Protein 2CDU (pdb70)

Organism: Fructilactobacillus sanfranciscensis (NCBI:txid1625)

Radius of gyration: 30.96 Å; Cα contacts (8 Å, |Δi|>4): 2229; chains: 2; bounding box: 63×63×96 Å

Foldseek 3Di:
DEEEEEAAEQQSVLLLVLQLVQPVPYQYEYEEQAPWHHFQLCLLCLLLVNDDVSDSVVRGPAGPVRSVVSRYHYHYNKHFDAADLVQQKTWIARNVPRDIDIDHGQFYEYAVAWDDDDDPQAPCPPPQEAERGDDVSSVCCSVPVVVWQEEEEEAQAPVSLSNLLSVLVVNRQYEYEYQAQFRNPQNDDPVVRVVSVVVSVVSNYHYHYNWHFRHWDDDDQWIWTATPVGDTRIINHYYYDHDIAAPAVNCVVPWDDDPRQAFEDFQLQATNSRRYGYWANSHWWQALLVRHTDGQHDSVRSSQRSSSCSVPVPHSDDGHLTAFSWDWDQGPLKIKIKTFHDPSRCVVVVHDKDKDKDKDWQFDPPDPDTKIKIKMWIAHLPPQFTGMMMIMISPPPSCVRVVSGVSSSVRHGLVCQLDPDDDDDRVGGDPQGPSNVRSVRSVVVSVVVD/DEEEEEAAEQQRVLLLVLQLVPPVVYAYEYEEQAPWHHFQLVLLCLLLVNDVVSDRVVRGPDGPVRSVVSPYHYHYNKHWDAADLVQQKTWIANNVVRDIDIDHGQFYEYAVAWDADDDPAADCPPPQEAERGDDVSSVSSSVCVVVWQEEEEEAQAPVSLSNLLSSLVVNRQYEYEYQAQFRNPQNDDPVVRVVSVVVSVVSNYHYHYNFHFRYWDDDDQWIWTATPVGDTHITNHYYYDHDIAAPAPNCVVPWDADPRQAFEDFQLQATVRRRYGYWAQSHWWQAQLVRDTHRQHDSVRSNQSSSSCSVPNPHSDDGHLTAFSWDWDAGPLKIKTKTFHDPSNCVVVVHDKDKDWDKDWQFDPPDPDTKIKIKMWIAHLPVQFTGMMMIMISPPPSCVRVVVGVSSSVRHGLVCQLDPDDDDDRVGGDPRGVSNVRSVRSVVVSVD

Structure (mmCIF, N/CA/C/O backbone):
data_2CDU
#
_entry.id   2CDU
#
_cell.length_a   59.636
_cell.length_b   92.644
_cell.length_c   163.465
_cell.angle_alpha   90.00
_cell.angle_beta   90.00
_cell.angle_gamma   90.00
#
_symmetry.space_group_name_H-M   'P 21 21 21'
#
loop_
_entity.id
_entity.type
_entity.pdbx_description
1 polymer 'NADPH OXIDASE'
2 non-polymer 'FLAVIN-ADENINE DINUCLEOTIDE'
3 non-polymer "ADENOSINE-5'-DIPHOSPHATE"
4 water water
#
loop_
_atom_site.group_PDB
_atom_site.id
_atom_site.type_symbol
_atom_site.label_atom_id
_atom_site.label_alt_id
_atom_site.label_comp_id
_atom_site.label_asym_id
_atom_site.label_entity_id
_atom_site.label_seq_id
_atom_site.pdbx_PDB_ins_code
_atom_site.Cartn_x
_atom_site.Cartn_y
_atom_site.Cartn_z
_atom_site.occupancy
_atom_site.B_iso_or_equiv
_atom_site.auth_seq_id
_atom_site.auth_comp_id
_atom_site.auth_asym_id
_atom_site.auth_atom_id
_atom_site.pdbx_PDB_model_num
ATOM 1 N N . MET A 1 1 ? -13.985 21.209 -5.001 1.00 34.46 1 MET A N 1
ATOM 2 C CA . MET A 1 1 ? -12.874 21.187 -5.964 1.00 34.05 1 MET A CA 1
ATOM 3 C C . MET A 1 1 ? -12.506 19.723 -6.192 1.00 31.66 1 MET A C 1
ATOM 4 O O . MET A 1 1 ? -12.727 18.899 -5.320 1.00 31.04 1 MET A O 1
ATOM 9 N N . LYS A 1 2 ? -11.982 19.407 -7.374 1.00 29.35 2 LYS A N 1
ATOM 10 C CA . LYS A 1 2 ? -11.744 18.022 -7.755 1.00 27.92 2 LYS A CA 1
ATOM 11 C C . LYS A 1 2 ? -10.384 17.540 -7.287 1.00 25.06 2 LYS A C 1
ATOM 12 O O . LYS A 1 2 ? -9.366 18.037 -7.733 1.00 23.66 2 LYS A O 1
ATOM 18 N N . VAL A 1 3 ? -10.399 16.550 -6.420 1.00 24.02 3 VAL A N 1
ATOM 19 C CA . VAL A 1 3 ? -9.181 15.971 -5.873 1.00 22.91 3 VAL A CA 1
ATOM 20 C C . VAL A 1 3 ? -9.016 14.558 -6.360 1.00 21.55 3 VAL A C 1
ATOM 21 O O . VAL A 1 3 ? -9.910 13.731 -6.182 1.00 22.55 3 VAL A O 1
ATOM 25 N N . ILE A 1 4 ? -7.877 14.263 -6.990 1.00 21.52 4 ILE A N 1
ATOM 26 C CA . ILE A 1 4 ? -7.582 12.902 -7.408 1.00 20.63 4 ILE A CA 1
ATOM 27 C C . ILE A 1 4 ? -6.401 12.316 -6.654 1.00 20.23 4 ILE A C 1
ATOM 28 O O . ILE A 1 4 ? -5.328 12.887 -6.662 1.00 21.09 4 ILE A O 1
ATOM 33 N N . VAL A 1 5 ? -6.633 11.175 -6.019 1.00 19.37 5 VAL A N 1
ATOM 34 C CA . VAL A 1 5 ? -5.603 10.452 -5.285 1.00 19.20 5 VAL A CA 1
ATOM 35 C C . VAL A 1 5 ? -5.188 9.286 -6.152 1.00 19.48 5 VAL A C 1
ATOM 36 O O . VAL A 1 5 ? -6.035 8.494 -6.588 1.00 19.28 5 VAL A O 1
ATOM 40 N N . VAL A 1 6 ? -3.880 9.150 -6.384 1.00 18.67 6 VAL A N 1
ATOM 41 C CA . VAL A 1 6 ? -3.344 8.077 -7.206 1.00 18.56 6 VAL A CA 1
ATOM 42 C C . VAL A 1 6 ? -2.588 7.119 -6.286 1.00 18.28 6 VAL A C 1
ATOM 43 O O . VAL A 1 6 ? -1.556 7.468 -5.760 1.00 18.24 6 VAL A O 1
ATOM 47 N N . GLY A 1 7 ? -3.174 5.979 -6.010 1.00 18.29 7 GLY A N 1
ATOM 48 C CA . GLY A 1 7 ? -2.589 4.981 -5.125 1.00 19.20 7 GLY A CA 1
ATOM 49 C C . GLY A 1 7 ? -3.136 5.055 -3.719 1.00 20.04 7 GLY A C 1
ATOM 50 O O . GLY A 1 7 ? -3.209 6.127 -3.091 1.00 21.23 7 GLY A O 1
ATOM 51 N N . CYS A 1 8 ? -3.514 3.900 -3.188 1.00 20.94 8 CYS A N 1
ATOM 52 C CA . CYS A 1 8 ? -4.278 3.881 -1.939 1.00 22.04 8 CYS A CA 1
ATOM 53 C C . CYS A 1 8 ? -3.930 2.756 -0.975 1.00 23.10 8 CYS A C 1
ATOM 54 O O . CYS A 1 8 ? -4.747 1.904 -0.652 1.00 23.65 8 CYS A O 1
ATOM 57 N N . THR A 1 9 ? -2.704 2.817 -0.471 1.00 23.65 9 THR A N 1
ATOM 58 C CA . THR A 1 9 ? -2.296 2.046 0.697 1.00 23.95 9 THR A CA 1
ATOM 59 C C . THR A 1 9 ? -2.078 3.034 1.838 1.00 23.32 9 THR A C 1
ATOM 60 O O . THR A 1 9 ? -3.020 3.758 2.169 1.00 24.13 9 THR A O 1
ATOM 64 N N . HIS A 1 10 ? -0.916 3.110 2.478 1.00 21.73 10 HIS A N 1
ATOM 65 C CA . HIS A 1 10 ? -0.782 3.950 3.691 1.00 22.70 10 HIS A CA 1
ATOM 66 C C . HIS A 1 10 ? -1.038 5.452 3.449 1.00 21.64 10 HIS A C 1
ATOM 67 O O . HIS A 1 10 ? -1.861 6.122 4.143 1.00 22.07 10 HIS A O 1
ATOM 80 N N . ALA A 1 11 ? -0.267 6.016 2.508 1.00 20.33 11 ALA A N 1
ATOM 81 C CA . ALA A 1 11 ? -0.269 7.437 2.304 1.00 19.96 11 ALA A CA 1
ATOM 82 C C . ALA A 1 11 ? -1.575 7.892 1.684 1.00 19.63 11 ALA A C 1
ATOM 83 O O . ALA A 1 11 ? -2.164 8.824 2.159 1.00 19.36 11 ALA A O 1
ATOM 85 N N . GLY A 1 12 ? -2.046 7.174 0.683 1.00 19.77 12 GLY A N 1
ATOM 86 C CA . GLY A 1 12 ? -3.281 7.500 0.008 1.00 19.55 12 GLY A CA 1
ATOM 87 C C . GLY A 1 12 ? -4.494 7.344 0.908 1.00 19.40 12 GLY A C 1
ATOM 88 O O . GLY A 1 12 ? -5.383 8.189 0.864 1.00 17.71 12 GLY A O 1
ATOM 89 N N . THR A 1 13 ? -4.514 6.310 1.745 1.00 19.70 13 THR A N 1
ATOM 90 C CA . THR A 1 13 ? -5.639 6.160 2.678 1.00 20.67 13 THR A CA 1
ATOM 91 C C . THR A 1 13 ? -5.673 7.332 3.660 1.00 20.97 13 THR A C 1
ATOM 92 O O . THR A 1 13 ? -6.747 7.945 3.889 1.00 21.21 13 THR A O 1
ATOM 96 N N . PHE A 1 14 ? -4.532 7.696 4.226 1.00 19.49 14 PHE A N 1
ATOM 97 C CA . PHE A 1 14 ? -4.531 8.791 5.170 1.00 21.01 14 PHE A CA 1
ATOM 98 C C . PHE A 1 14 ? -4.906 10.101 4.486 1.00 20.98 14 PHE A C 1
ATOM 99 O O . PHE A 1 14 ? -5.653 10.916 5.030 1.00 21.79 14 PHE A O 1
ATOM 107 N N . ALA A 1 15 ? -4.427 10.286 3.273 1.00 21.89 15 ALA A N 1
ATOM 108 C CA . ALA A 1 15 ? -4.711 11.502 2.518 1.00 22.00 15 ALA A CA 1
ATOM 109 C C . ALA A 1 15 ? -6.183 11.648 2.232 1.00 22.41 15 ALA A C 1
ATOM 110 O O . ALA A 1 15 ? -6.734 12.748 2.393 1.00 20.99 15 ALA A O 1
ATOM 112 N N . VAL A 1 16 ? -6.830 10.548 1.846 1.00 21.80 16 VAL A N 1
ATOM 113 C CA . VAL A 1 16 ? -8.249 10.566 1.541 1.00 22.44 16 VAL A CA 1
ATOM 114 C C . VAL A 1 16 ? -9.065 10.918 2.780 1.00 22.66 16 VAL A C 1
ATOM 115 O O . VAL A 1 16 ? -9.907 11.795 2.713 1.00 21.66 16 VAL A O 1
ATOM 119 N N . LYS A 1 17 ? -8.794 10.249 3.894 1.00 22.92 17 LYS A N 1
ATOM 120 C CA . LYS A 1 17 ? -9.553 10.447 5.124 1.00 23.35 17 LYS A CA 1
ATOM 121 C C . LYS A 1 17 ? -9.343 11.850 5.697 1.00 23.98 17 LYS A C 1
ATOM 122 O O . LYS A 1 17 ? -10.312 12.527 6.105 1.00 23.04 17 LYS A O 1
ATOM 128 N N . GLN A 1 18 ? -8.097 12.304 5.745 1.00 23.52 18 GLN A N 1
ATOM 129 C CA . GLN A 1 18 ? -7.809 13.626 6.284 1.00 24.34 18 GLN A CA 1
ATOM 130 C C . GLN A 1 18 ? -8.359 14.735 5.392 1.00 24.38 18 GLN A C 1
ATOM 131 O O . GLN A 1 18 ? -8.814 15.775 5.892 1.00 24.33 18 GLN A O 1
ATOM 137 N N . THR A 1 19 ? -8.315 14.502 4.081 1.00 24.87 19 THR A N 1
ATOM 138 C CA . THR A 1 19 ? -8.773 15.477 3.115 1.00 24.96 19 THR A CA 1
ATOM 139 C C . THR A 1 19 ? -10.259 15.696 3.326 1.00 25.95 19 THR A C 1
ATOM 140 O O . THR A 1 19 ? -10.722 16.829 3.464 1.00 27.02 19 THR A O 1
ATOM 144 N N . ILE A 1 20 ? -11.001 14.602 3.342 1.00 26.76 20 ILE A N 1
ATOM 145 C CA . ILE A 1 20 ? -12.453 14.649 3.522 1.00 27.92 20 ILE A CA 1
ATOM 146 C C . ILE A 1 20 ? -12.862 15.222 4.890 1.00 28.33 20 ILE A C 1
ATOM 147 O O . ILE A 1 20 ? -13.831 15.977 4.965 1.00 28.33 20 ILE A O 1
ATOM 152 N N . ALA A 1 21 ? -12.125 14.902 5.952 1.00 28.26 21 ALA A N 1
ATOM 153 C CA . ALA A 1 21 ? -12.449 15.441 7.297 1.00 28.48 21 ALA A CA 1
ATOM 154 C C . ALA A 1 21 ? -12.269 16.953 7.365 1.00 28.94 21 ALA A C 1
ATOM 155 O O . ALA A 1 21 ? -13.027 17.646 8.058 1.00 28.09 21 ALA A O 1
ATOM 157 N N . ASP A 1 22 ? -11.270 17.475 6.658 1.00 28.52 22 ASP A N 1
ATOM 158 C CA . ASP A 1 22 ? -10.947 18.891 6.754 1.00 29.97 22 ASP A CA 1
ATOM 159 C C . ASP A 1 22 ? -11.541 19.739 5.616 1.00 30.32 22 ASP A C 1
ATOM 160 O O . ASP A 1 22 ? -11.474 20.959 5.679 1.00 29.52 22 ASP A O 1
ATOM 165 N N . HIS A 1 23 ? -12.064 19.094 4.567 1.00 29.47 23 HIS A N 1
ATOM 166 C CA . HIS A 1 23 ? -12.447 19.809 3.341 1.00 30.20 23 HIS A CA 1
ATOM 167 C C . HIS A 1 23 ? -13.721 19.233 2.805 1.00 30.92 23 HIS A C 1
ATOM 168 O O . HIS A 1 23 ? -13.697 18.436 1.873 1.00 30.79 23 HIS A O 1
ATOM 175 N N . PRO A 1 24 ? -14.849 19.663 3.383 1.00 31.70 24 PRO A N 1
ATOM 176 C CA . PRO A 1 24 ? -16.169 19.159 2.969 1.00 32.13 24 PRO A CA 1
ATOM 177 C C . PRO A 1 24 ? -16.465 19.457 1.507 1.00 32.02 24 PRO A C 1
ATOM 178 O O . PRO A 1 24 ? -17.311 18.785 0.921 1.00 33.08 24 PRO A O 1
ATOM 182 N N . ASP A 1 25 ? -15.784 20.441 0.932 1.00 31.82 25 ASP A N 1
ATOM 183 C CA . ASP A 1 25 ? -15.973 20.793 -0.483 1.00 32.30 25 ASP A CA 1
ATOM 184 C C . ASP A 1 25 ? -15.036 20.063 -1.448 1.00 31.63 25 ASP A C 1
ATOM 185 O O . ASP A 1 25 ? -15.016 20.348 -2.641 1.00 31.39 25 ASP A O 1
ATOM 190 N N . ALA A 1 26 ? -14.260 19.123 -0.929 1.00 30.61 26 ALA A N 1
ATOM 191 C CA . ALA A 1 26 ? -13.406 18.301 -1.762 1.00 29.38 26 ALA A CA 1
ATOM 192 C C . ALA A 1 26 ? -14.210 17.140 -2.321 1.00 28.83 26 ALA A C 1
ATOM 193 O O . ALA A 1 26 ? -14.973 16.469 -1.630 1.00 28.62 26 ALA A O 1
ATOM 195 N N . ASP A 1 27 ? -14.012 16.912 -3.598 1.00 28.50 27 ASP A N 1
ATOM 196 C CA . ASP A 1 27 ? -14.680 15.854 -4.294 1.00 28.84 27 ASP A CA 1
ATOM 197 C C . ASP A 1 27 ? -13.627 14.846 -4.734 1.00 27.29 27 ASP A C 1
ATOM 198 O O . ASP A 1 27 ? -12.889 15.075 -5.679 1.00 26.88 27 ASP A O 1
ATOM 203 N N . VAL A 1 28 ? -13.555 13.748 -4.006 1.00 26.94 28 VAL A N 1
ATOM 204 C CA . VAL A 1 28 ? -12.371 12.899 -4.044 1.00 26.22 28 VAL A CA 1
ATOM 205 C C . VAL A 1 28 ? -12.625 11.666 -4.878 1.00 24.80 28 VAL A C 1
ATOM 206 O O . VAL A 1 28 ? -13.608 10.945 -4.653 1.00 23.93 28 VAL A O 1
ATOM 210 N N . THR A 1 29 ? -11.736 11.419 -5.846 1.00 24.26 29 THR A N 1
ATOM 211 C CA . THR A 1 29 ? -11.688 10.160 -6.570 1.00 24.01 29 THR A CA 1
ATOM 212 C C . THR A 1 29 ? -10.351 9.494 -6.240 1.00 23.63 29 THR A C 1
ATOM 213 O O . THR A 1 29 ? -9.330 10.172 -6.185 1.00 22.82 29 THR A O 1
ATOM 217 N N . ALA A 1 30 ? -10.379 8.200 -5.972 1.00 23.36 30 ALA A N 1
ATOM 218 C CA . ALA A 1 30 ? -9.188 7.428 -5.658 1.00 23.62 30 ALA A CA 1
ATOM 219 C C . ALA A 1 30 ? -9.000 6.341 -6.724 1.00 23.51 30 ALA A C 1
ATOM 220 O O . ALA A 1 30 ? -9.872 5.505 -6.959 1.00 23.56 30 ALA A O 1
ATOM 222 N N . TYR A 1 31 ? -7.871 6.386 -7.410 1.00 22.22 31 TYR A N 1
ATOM 223 C CA . TYR A 1 31 ? -7.524 5.346 -8.368 1.00 22.18 31 TYR A CA 1
ATOM 224 C C . TYR A 1 31 ? -6.443 4.445 -7.778 1.00 22.43 31 TYR A C 1
ATOM 225 O O . TYR A 1 31 ? -5.412 4.924 -7.278 1.00 22.57 31 TYR A O 1
ATOM 234 N N . GLU A 1 32 ? -6.710 3.151 -7.838 1.00 22.70 32 GLU A N 1
ATOM 235 C CA . GLU A 1 32 ? -5.769 2.124 -7.394 1.00 22.32 32 GLU A CA 1
ATOM 236 C C . GLU A 1 32 ? -5.684 1.026 -8.444 1.00 22.26 32 GLU A C 1
ATOM 237 O O . GLU A 1 32 ? -6.707 0.454 -8.864 1.00 22.43 32 GLU A O 1
ATOM 243 N N . MET A 1 33 ? -4.465 0.696 -8.849 1.00 22.22 33 MET A N 1
ATOM 244 C CA . MET A 1 33 ? -4.258 -0.293 -9.911 1.00 22.77 33 MET A CA 1
ATOM 245 C C . MET A 1 33 ? -4.508 -1.707 -9.457 1.00 22.69 33 MET A C 1
ATOM 246 O O . MET A 1 33 ? -4.959 -2.544 -10.226 1.00 23.02 33 MET A O 1
ATOM 251 N N . ASN A 1 34 ? -4.282 -1.969 -8.183 1.00 22.53 34 ASN A N 1
ATOM 252 C CA . ASN A 1 34 ? -4.533 -3.260 -7.616 1.00 23.18 34 ASN A CA 1
ATOM 253 C C . ASN A 1 34 ? -6.021 -3.495 -7.375 1.00 22.49 34 ASN A C 1
ATOM 254 O O . ASN A 1 34 ? -6.872 -2.595 -7.529 1.00 21.42 34 ASN A O 1
ATOM 259 N N . ASP A 1 35 ? -6.321 -4.702 -6.962 1.00 21.55 35 ASP A N 1
ATOM 260 C CA . ASP A 1 35 ? -7.668 -5.093 -6.641 1.00 22.73 35 ASP A CA 1
ATOM 261 C C . ASP A 1 35 ? -8.006 -4.982 -5.162 1.00 22.95 35 ASP A C 1
ATOM 262 O O . ASP A 1 35 ? -9.007 -5.519 -4.714 1.00 22.42 35 ASP A O 1
ATOM 267 N N . ASN A 1 36 ? -7.169 -4.268 -4.400 1.00 21.86 36 ASN A N 1
ATOM 268 C CA . ASN A 1 36 ? -7.423 -4.033 -2.990 1.00 21.15 36 ASN A CA 1
ATOM 269 C C . ASN A 1 36 ? -6.746 -2.746 -2.577 1.00 20.84 36 ASN A C 1
ATOM 270 O O . ASN A 1 36 ? -5.807 -2.286 -3.262 1.00 20.11 36 ASN A O 1
ATOM 275 N N . ILE A 1 37 ? -7.246 -2.135 -1.504 1.00 20.50 37 ILE A N 1
ATOM 276 C CA . ILE A 1 37 ? -6.650 -0.914 -0.909 1.00 20.44 37 ILE A CA 1
ATOM 277 C C . ILE A 1 37 ? -6.383 -1.119 0.586 1.00 19.31 37 ILE A C 1
ATOM 278 O O . ILE A 1 37 ? -6.893 -2.043 1.215 1.00 19.23 37 ILE A O 1
ATOM 283 N N . SER A 1 38 ? -5.559 -0.256 1.151 1.00 18.64 38 SER A N 1
ATOM 284 C CA . SER A 1 38 ? -5.371 -0.122 2.588 1.00 18.89 38 SER A CA 1
ATOM 285 C C . SER A 1 38 ? -4.919 -1.357 3.344 1.00 18.97 38 SER A C 1
ATOM 286 O O . SER A 1 38 ? -5.365 -1.619 4.442 1.00 19.54 38 SER A O 1
ATOM 289 N N . PHE A 1 39 ? -3.989 -2.095 2.754 1.00 18.92 39 PHE A N 1
ATOM 290 C CA . PHE A 1 39 ? -3.422 -3.277 3.376 1.00 20.18 39 PHE A CA 1
ATOM 291 C C . PHE A 1 39 ? -2.156 -2.886 4.127 1.00 20.98 39 PHE A C 1
ATOM 292 O O . PHE A 1 39 ? -1.381 -2.105 3.620 1.00 21.78 39 PHE A O 1
ATOM 300 N N . LEU A 1 40 ? -1.906 -3.514 5.272 1.00 20.09 40 LEU A N 1
ATOM 301 C CA . LEU A 1 40 ? -0.716 -3.254 6.061 1.00 20.13 40 LEU A CA 1
ATOM 302 C C . LEU A 1 40 ? 0.427 -4.224 5.660 1.00 19.59 40 LEU A C 1
ATOM 303 O O . LEU A 1 40 ? 0.554 -5.280 6.214 1.00 20.04 40 LEU A O 1
ATOM 308 N N . SER A 1 41 ? 1.250 -3.843 4.693 1.00 19.87 41 SER A N 1
ATOM 309 C CA . SER A 1 41 ? 2.376 -4.699 4.256 1.00 20.38 41 SER A CA 1
ATOM 310 C C . SER A 1 41 ? 3.327 -5.001 5.399 1.00 20.21 41 SER A C 1
ATOM 311 O O . SER A 1 41 ? 4.089 -5.967 5.376 1.00 20.05 41 SER A O 1
ATOM 322 N N . GLY A 1 43 ? 2.795 -6.075 8.204 1.00 16.74 43 GLY A N 1
ATOM 323 C CA . GLY A 1 43 ? 2.278 -7.278 8.887 1.00 19.13 43 GLY A CA 1
ATOM 324 C C . GLY A 1 43 ? 2.538 -8.557 8.138 1.00 19.24 43 GLY A C 1
ATOM 325 O O . GLY A 1 43 ? 2.203 -9.606 8.652 1.00 20.10 43 GLY A O 1
ATOM 326 N N . ILE A 1 44 ? 3.161 -8.494 6.951 1.00 19.52 44 ILE A N 1
ATOM 327 C CA . ILE A 1 44 ? 3.294 -9.692 6.096 1.00 19.46 44 ILE A CA 1
ATOM 328 C C . ILE A 1 44 ? 4.166 -10.783 6.773 1.00 19.40 44 ILE A C 1
ATOM 329 O O . ILE A 1 44 ? 3.800 -11.932 6.756 1.00 19.29 44 ILE A O 1
ATOM 334 N N . ALA A 1 45 ? 5.295 -10.428 7.387 1.00 18.85 45 ALA A N 1
ATOM 335 C CA . ALA A 1 45 ? 6.177 -11.430 7.997 1.00 18.59 45 ALA A CA 1
ATOM 336 C C . ALA A 1 45 ? 5.457 -12.148 9.146 1.00 19.25 45 ALA A C 1
ATOM 337 O O . ALA A 1 45 ? 5.596 -13.360 9.317 1.00 18.20 45 ALA A O 1
ATOM 339 N N . LEU A 1 46 ? 4.595 -11.428 9.871 1.00 18.62 46 LEU A N 1
ATOM 340 C CA . LEU A 1 46 ? 3.858 -12.034 10.956 1.00 19.58 46 LEU A CA 1
ATOM 341 C C . LEU A 1 46 ? 2.731 -12.937 10.421 1.00 19.52 46 LEU A C 1
ATOM 342 O O . LEU A 1 46 ? 2.408 -13.957 11.024 1.00 20.26 46 LEU A O 1
ATOM 347 N N . TYR A 1 47 ? 2.119 -12.529 9.327 1.00 19.43 47 TYR A N 1
ATOM 348 C CA . TYR A 1 47 ? 1.109 -13.344 8.659 1.00 19.08 47 TYR A CA 1
ATOM 349 C C . TYR A 1 47 ? 1.779 -14.616 8.156 1.00 19.27 47 TYR A C 1
ATOM 350 O O . TYR A 1 47 ? 1.345 -15.729 8.464 1.00 18.83 47 TYR A O 1
ATOM 359 N N . LEU A 1 48 ? 2.838 -14.456 7.384 1.00 19.59 48 LEU A N 1
ATOM 360 C CA . LEU A 1 48 ? 3.517 -15.623 6.820 1.00 20.46 48 LEU A CA 1
ATOM 361 C C . LEU A 1 48 ? 4.115 -16.538 7.901 1.00 21.06 48 LEU A C 1
ATOM 362 O O . LEU A 1 48 ? 4.185 -17.743 7.728 1.00 21.30 48 LEU A O 1
ATOM 367 N N . GLY A 1 49 ? 4.513 -15.965 9.025 1.00 21.81 49 GLY A N 1
ATOM 368 C CA . GLY A 1 49 ? 5.022 -16.712 10.157 1.00 22.67 49 GLY A CA 1
ATOM 369 C C . GLY A 1 49 ? 3.962 -17.326 11.069 1.00 23.06 49 GLY A C 1
ATOM 370 O O . GLY A 1 49 ? 4.305 -17.907 12.092 1.00 22.93 49 GLY A O 1
ATOM 371 N N . LYS A 1 50 ? 2.691 -17.215 10.680 1.00 24.54 50 LYS A N 1
ATOM 372 C CA . LYS A 1 50 ? 1.545 -17.706 11.449 1.00 24.82 50 LYS A CA 1
ATOM 373 C C . LYS A 1 50 ? 1.522 -17.172 12.878 1.00 25.09 50 LYS A C 1
ATOM 374 O O . LYS A 1 50 ? 1.358 -17.934 13.845 1.00 24.12 50 LYS A O 1
ATOM 380 N N . GLU A 1 51 ? 1.703 -15.853 12.991 1.00 25.28 51 GLU A N 1
ATOM 381 C CA . GLU A 1 51 ? 1.766 -15.138 14.262 1.00 25.88 51 GLU A CA 1
ATOM 382 C C . GLU A 1 51 ? 0.778 -13.984 14.289 1.00 25.20 51 GLU A C 1
ATOM 383 O O . GLU A 1 51 ? 1.026 -12.991 14.980 1.00 25.22 51 GLU A O 1
ATOM 389 N N . ILE A 1 52 ? -0.296 -14.082 13.511 1.00 23.96 52 ILE A N 1
ATOM 390 C CA . ILE A 1 52 ? -1.445 -13.162 13.658 1.00 23.67 52 ILE A CA 1
ATOM 391 C C . ILE A 1 52 ? -2.703 -13.967 13.962 1.00 24.23 52 ILE A C 1
ATOM 392 O O . ILE A 1 52 ? -2.704 -15.185 13.754 1.00 23.30 52 ILE A O 1
ATOM 397 N N . LYS A 1 53 ? -3.735 -13.269 14.467 1.00 23.80 53 LYS A N 1
ATOM 398 C CA . LYS A 1 53 ? -5.010 -13.843 14.885 1.00 24.73 53 LYS A CA 1
ATOM 399 C C . LYS A 1 53 ? -5.652 -14.624 13.765 1.00 23.75 53 LYS A C 1
ATOM 400 O O . LYS A 1 53 ? -5.879 -14.086 12.681 1.00 22.35 53 LYS A O 1
ATOM 406 N N . ASN A 1 54 ? -5.932 -15.899 14.045 1.00 24.37 54 ASN A N 1
ATOM 407 C CA . ASN A 1 54 ? -6.504 -16.831 13.062 1.00 24.58 54 ASN A CA 1
ATOM 408 C C . ASN A 1 54 ? -5.744 -16.927 11.751 1.00 25.19 54 ASN A C 1
ATOM 409 O O . ASN A 1 54 ? -6.293 -17.351 10.739 1.00 25.76 54 ASN A O 1
ATOM 414 N N . ASN A 1 55 ? -4.463 -16.547 11.778 1.00 25.07 55 ASN A N 1
ATOM 415 C CA . ASN A 1 55 ? -3.670 -16.359 10.545 1.00 24.67 55 ASN A CA 1
ATOM 416 C C . ASN A 1 55 ? -4.434 -15.703 9.409 1.00 23.91 55 ASN A C 1
ATOM 417 O O . ASN A 1 55 ? -4.265 -16.070 8.253 1.00 24.72 55 ASN A O 1
ATOM 422 N N . ASP A 1 56 ? -5.248 -14.702 9.743 1.00 24.12 56 ASP A N 1
ATOM 423 C CA . ASP A 1 56 ? -6.215 -14.114 8.822 1.00 24.65 56 ASP A CA 1
ATOM 424 C C . ASP A 1 56 ? -5.733 -12.736 8.374 1.00 24.19 56 ASP A C 1
ATOM 425 O O . ASP A 1 56 ? -5.727 -11.790 9.146 1.00 24.01 56 ASP A O 1
ATOM 430 N N . PRO A 1 57 ? -5.342 -12.613 7.126 1.00 24.07 57 PRO A N 1
ATOM 431 C CA . PRO A 1 57 ? -4.705 -11.371 6.689 1.00 23.93 57 PRO A CA 1
ATOM 432 C C . PRO A 1 57 ? -5.756 -10.248 6.482 1.00 24.21 57 PRO A C 1
ATOM 433 O O . PRO A 1 57 ? -5.362 -9.101 6.279 1.00 23.12 57 PRO A O 1
ATOM 437 N N . ARG A 1 58 ? -7.049 -10.576 6.516 1.00 24.03 58 ARG A N 1
ATOM 438 C CA . ARG A 1 58 ? -8.094 -9.534 6.518 1.00 25.09 58 ARG A CA 1
ATOM 439 C C . ARG A 1 58 ? -7.967 -8.598 7.734 1.00 23.95 58 ARG A C 1
ATOM 440 O O . ARG A 1 58 ? -8.428 -7.458 7.694 1.00 23.88 58 ARG A O 1
ATOM 448 N N . GLY A 1 59 ? -7.347 -9.090 8.798 1.00 22.83 59 GLY A N 1
ATOM 449 C CA . GLY A 1 59 ? -7.106 -8.306 10.004 1.00 22.41 59 GLY A CA 1
ATOM 450 C C . GLY A 1 59 ? -5.991 -7.277 9.822 1.00 21.33 59 GLY A C 1
ATOM 451 O O . GLY A 1 59 ? -5.841 -6.433 10.668 1.00 21.01 59 GLY A O 1
ATOM 452 N N . LEU A 1 60 ? -5.244 -7.341 8.717 1.00 20.93 60 LEU A N 1
ATOM 453 C CA . LEU A 1 60 ? -4.208 -6.346 8.395 1.00 21.24 60 LEU A CA 1
ATOM 454 C C . LEU A 1 60 ? -4.724 -5.151 7.587 1.00 22.22 60 LEU A C 1
ATOM 455 O O . LEU A 1 60 ? -3.977 -4.223 7.306 1.00 23.71 60 LEU A O 1
ATOM 460 N N . PHE A 1 61 ? -5.989 -5.144 7.210 1.00 22.35 61 PHE A N 1
ATOM 461 C CA . PHE A 1 61 ? -6.546 -4.018 6.461 1.00 22.58 61 PHE A CA 1
ATOM 462 C C . PHE A 1 61 ? -7.077 -2.962 7.416 1.00 23.30 61 PHE A C 1
ATOM 463 O O . PHE A 1 61 ? -7.805 -3.303 8.324 1.00 24.40 61 PHE A O 1
ATOM 471 N N . TYR A 1 62 ? -6.683 -1.694 7.221 1.00 22.73 62 TYR A N 1
ATOM 472 C CA . TYR A 1 62 ? -7.082 -0.590 8.103 1.00 23.00 62 TYR A CA 1
ATOM 473 C C . TYR A 1 62 ? -8.163 0.279 7.476 1.00 22.98 62 TYR A C 1
ATOM 474 O O . TYR A 1 62 ? -8.635 1.226 8.101 1.00 23.34 62 TYR A O 1
ATOM 483 N N . SER A 1 63 ? -8.539 -0.010 6.244 1.00 23.17 63 SER A N 1
ATOM 484 C CA . SER A 1 63 ? -9.734 0.611 5.662 1.00 23.68 63 SER A CA 1
ATOM 485 C C . SER A 1 63 ? -10.314 -0.344 4.622 1.00 23.87 63 SER A C 1
ATOM 486 O O . SER A 1 63 ? -9.880 -1.518 4.526 1.00 23.15 63 SER A O 1
ATOM 489 N N . SER A 1 64 ? -11.256 0.150 3.828 1.00 24.10 64 SER A N 1
ATOM 490 C CA . SER A 1 64 ? -11.939 -0.658 2.828 1.00 24.71 64 SER A CA 1
ATOM 491 C C . SER A 1 64 ? -12.611 0.240 1.792 1.00 25.15 64 SER A C 1
ATOM 492 O O . SER A 1 64 ? -12.904 1.393 2.096 1.00 25.46 64 SER A O 1
ATOM 495 N N . PRO A 1 65 ? -12.851 -0.249 0.574 1.00 26.59 65 PRO A N 1
ATOM 496 C CA . PRO A 1 65 ? -13.659 0.531 -0.381 1.00 28.29 65 PRO A CA 1
ATOM 497 C C . PRO A 1 65 ? -14.994 1.010 0.239 1.00 29.52 65 PRO A C 1
ATOM 498 O O . PRO A 1 65 ? -15.380 2.138 0.006 1.00 29.97 65 PRO A O 1
ATOM 502 N N . GLU A 1 66 ? -15.646 0.182 1.045 1.00 31.15 66 GLU A N 1
ATOM 503 C CA . GLU A 1 66 ? -16.944 0.552 1.595 1.00 32.54 66 GLU A CA 1
ATOM 504 C C . GLU A 1 66 ? -16.760 1.744 2.535 1.00 31.67 66 GLU A C 1
ATOM 505 O O . GLU A 1 66 ? -17.472 2.751 2.400 1.00 31.98 66 GLU A O 1
ATOM 511 N N . GLU A 1 67 ? -15.775 1.659 3.438 1.00 29.95 67 GLU A N 1
ATOM 512 C CA . GLU A 1 67 ? -15.503 2.741 4.384 1.00 29.57 67 GLU A CA 1
ATOM 513 C C . GLU A 1 67 ? -15.209 4.076 3.685 1.00 28.96 67 GLU A C 1
ATOM 514 O O . GLU A 1 67 ? -15.773 5.119 4.062 1.00 29.29 67 GLU A O 1
ATOM 520 N N . LEU A 1 68 ? -14.350 4.062 2.665 1.00 27.78 68 LEU A N 1
ATOM 521 C CA . LEU A 1 68 ? -13.983 5.302 2.000 1.00 27.37 68 LEU A CA 1
ATOM 522 C C . LEU A 1 68 ? -15.184 5.815 1.180 1.00 27.67 68 LEU A C 1
ATOM 523 O O . LEU A 1 68 ? -15.400 7.029 1.105 1.00 27.47 68 LEU A O 1
ATOM 528 N N . SER A 1 69 ? -15.987 4.900 0.620 1.00 28.59 69 SER A N 1
ATOM 529 C CA . SER A 1 69 ? -17.169 5.309 -0.150 1.00 29.74 69 SER A CA 1
ATOM 530 C C . SER A 1 69 ? -18.194 5.995 0.742 1.00 29.57 69 SER A C 1
ATOM 531 O O . SER A 1 69 ? -18.717 7.021 0.386 1.00 29.69 69 SER A O 1
ATOM 534 N N . ASN A 1 70 ? -18.439 5.432 1.911 1.00 31.18 70 ASN A N 1
ATOM 535 C CA . ASN A 1 70 ? -19.338 6.033 2.896 1.00 31.67 70 ASN A CA 1
ATOM 536 C C . ASN A 1 70 ? -18.902 7.432 3.320 1.00 31.72 70 ASN A C 1
ATOM 537 O O . ASN A 1 70 ? -19.746 8.279 3.649 1.00 31.76 70 ASN A O 1
ATOM 542 N N . LEU A 1 71 ? -17.598 7.710 3.283 1.00 30.85 71 LEU A N 1
ATOM 543 C CA . LEU A 1 71 ? -17.099 9.069 3.518 1.00 31.05 71 LEU A CA 1
ATOM 544 C C . LEU A 1 71 ? -17.325 10.037 2.344 1.00 29.84 71 LEU A C 1
ATOM 545 O O . LEU A 1 71 ? -17.145 11.228 2.484 1.00 30.23 71 LEU A O 1
ATOM 550 N N . GLY A 1 72 ? -17.712 9.519 1.197 1.00 29.39 72 GLY A N 1
ATOM 551 C CA . GLY A 1 72 ? -17.962 10.328 0.028 1.00 28.68 72 GLY A CA 1
ATOM 552 C C . GLY A 1 72 ? -16.932 10.148 -1.070 1.00 28.19 72 GLY A C 1
ATOM 553 O O . GLY A 1 72 ? -17.030 10.824 -2.071 1.00 27.88 72 GLY A O 1
ATOM 554 N N . ALA A 1 73 ? -15.925 9.278 -0.890 1.00 26.77 73 ALA A N 1
ATOM 555 C CA . ALA A 1 73 ? -14.917 9.069 -1.952 1.00 26.37 73 ALA A CA 1
ATOM 556 C C . ALA A 1 73 ? -15.476 8.193 -3.063 1.00 25.66 73 ALA A C 1
ATOM 557 O O . ALA A 1 73 ? -16.185 7.241 -2.815 1.00 26.40 73 ALA A O 1
ATOM 559 N N . ASN A 1 74 ? -15.078 8.504 -4.281 1.00 25.52 74 ASN A N 1
ATOM 560 C CA . ASN A 1 74 ? -15.309 7.655 -5.427 1.00 25.75 74 ASN A CA 1
ATOM 561 C C . ASN A 1 74 ? -14.049 6.775 -5.573 1.00 25.11 74 ASN A C 1
ATOM 562 O O . ASN A 1 74 ? -13.005 7.243 -6.067 1.00 24.46 74 ASN A O 1
ATOM 567 N N . VAL A 1 75 ? -14.174 5.524 -5.136 1.00 24.78 75 VAL A N 1
ATOM 568 C CA . VAL A 1 75 ? -13.077 4.555 -5.122 1.00 25.48 75 VAL A CA 1
ATOM 569 C C . VAL A 1 75 ? -13.103 3.757 -6.403 1.00 25.84 75 VAL A C 1
ATOM 570 O O . VAL A 1 75 ? -14.094 3.083 -6.677 1.00 26.21 75 VAL A O 1
ATOM 574 N N . GLN A 1 76 ? -12.018 3.827 -7.191 1.00 25.61 76 GLN A N 1
ATOM 575 C CA . GLN A 1 76 ? -11.925 3.089 -8.437 1.00 25.54 76 GLN A CA 1
ATOM 576 C C . GLN A 1 76 ? -10.715 2.151 -8.446 1.00 25.11 76 GLN A C 1
ATOM 577 O O . GLN A 1 76 ? -9.618 2.564 -8.809 1.00 25.96 76 GLN A O 1
ATOM 583 N N . MET A 1 77 ? -10.936 0.910 -8.043 1.00 24.97 77 MET A N 1
ATOM 584 C CA . MET A 1 77 ? -9.897 -0.105 -8.015 1.00 25.11 77 MET A CA 1
ATOM 585 C C . MET A 1 77 ? -9.714 -0.684 -9.407 1.00 24.63 77 MET A C 1
ATOM 586 O O . MET A 1 77 ? -10.555 -0.483 -10.302 1.00 24.90 77 MET A O 1
ATOM 591 N N . ARG A 1 78 ? -8.605 -1.394 -9.593 1.00 24.18 78 ARG A N 1
ATOM 592 C CA . ARG A 1 78 ? -8.203 -1.911 -10.885 1.00 24.16 78 ARG A CA 1
ATOM 593 C C . ARG A 1 78 ? -8.201 -0.835 -11.976 1.00 24.14 78 ARG A C 1
ATOM 594 O O . ARG A 1 78 ? -8.593 -1.073 -13.119 1.00 23.52 78 ARG A O 1
ATOM 602 N N . HIS A 1 79 ? -7.709 0.353 -11.618 1.00 23.40 79 HIS A N 1
ATOM 603 C CA . HIS A 1 79 ? -7.555 1.449 -12.532 1.00 23.23 79 HIS A CA 1
ATOM 604 C C . HIS A 1 79 ? -6.164 1.989 -12.340 1.00 23.18 79 HIS A C 1
ATOM 605 O O . HIS A 1 79 ? -5.770 2.278 -11.214 1.00 21.95 79 HIS A O 1
ATOM 612 N N . GLN A 1 80 ? -5.453 2.142 -13.446 1.00 23.26 80 GLN A N 1
ATOM 613 C CA . GLN A 1 80 ? -4.081 2.590 -13.465 1.00 22.92 80 GLN A CA 1
ATOM 614 C C . GLN A 1 80 ? -3.998 3.949 -14.118 1.00 23.07 80 GLN A C 1
ATOM 615 O O . GLN A 1 80 ? -4.392 4.125 -15.273 1.00 22.92 80 GLN A O 1
ATOM 621 N N . VAL A 1 81 ? -3.438 4.918 -13.403 1.00 22.97 81 VAL A N 1
ATOM 622 C CA . VAL A 1 81 ? -3.087 6.205 -13.989 1.00 22.31 81 VAL A CA 1
ATOM 623 C C . VAL A 1 81 ? -1.896 5.978 -14.904 1.00 23.09 81 VAL A C 1
ATOM 624 O O . VAL A 1 81 ? -0.855 5.460 -14.468 1.00 21.25 81 VAL A O 1
ATOM 628 N N . THR A 1 82 ? -2.076 6.302 -16.185 1.00 22.41 82 THR A N 1
ATOM 629 C CA . THR A 1 82 ? -1.043 6.055 -17.198 1.00 23.71 82 THR A CA 1
ATOM 630 C C . THR A 1 82 ? -0.384 7.316 -17.706 1.00 23.05 82 THR A C 1
ATOM 631 O O . THR A 1 82 ? 0.629 7.234 -18.393 1.00 22.57 82 THR A O 1
ATOM 635 N N . ASN A 1 83 ? -0.984 8.475 -17.421 1.00 22.76 83 ASN A N 1
ATOM 636 C CA . ASN A 1 83 ? -0.411 9.754 -17.788 1.00 22.67 83 ASN A CA 1
ATOM 637 C C . ASN A 1 83 ? -0.851 10.871 -16.851 1.00 22.63 83 ASN A C 1
ATOM 638 O O . ASN A 1 83 ? -1.989 10.876 -16.387 1.00 20.37 83 ASN A O 1
ATOM 643 N N . VAL A 1 84 ? 0.068 11.790 -16.573 1.00 22.33 84 VAL A N 1
ATOM 644 C CA . VAL A 1 84 ? -0.202 13.020 -15.844 1.00 23.14 84 VAL A CA 1
ATOM 645 C C . VAL A 1 84 ? 0.393 14.160 -16.682 1.00 24.03 84 VAL A C 1
ATOM 646 O O . VAL A 1 84 ? 1.591 14.184 -16.992 1.00 23.50 84 VAL A O 1
ATOM 650 N N . ASP A 1 85 ? -0.458 15.114 -17.058 1.00 24.35 85 ASP A N 1
ATOM 651 C CA . ASP A 1 85 ? -0.032 16.242 -17.853 1.00 24.78 85 ASP A CA 1
ATOM 652 C C . ASP A 1 85 ? -0.309 17.545 -17.089 1.00 24.88 85 ASP A C 1
ATOM 653 O O . ASP A 1 85 ? -1.431 18.070 -17.135 1.00 23.88 85 ASP A O 1
ATOM 658 N N . PRO A 1 86 ? 0.687 18.032 -16.353 1.00 24.75 86 PRO A N 1
ATOM 659 C CA . PRO A 1 86 ? 0.506 19.270 -15.583 1.00 25.53 86 PRO A CA 1
ATOM 660 C C . PRO A 1 86 ? 0.055 20.458 -16.455 1.00 26.39 86 PRO A C 1
ATOM 661 O O . PRO A 1 86 ? -0.728 21.258 -15.973 1.00 26.92 86 PRO A O 1
ATOM 665 N N . GLU A 1 87 ? 0.502 20.495 -17.711 1.00 27.85 87 GLU A N 1
ATOM 666 C CA . GLU A 1 87 ? 0.192 21.569 -18.657 1.00 29.23 87 GLU A CA 1
ATOM 667 C C . GLU A 1 87 ? -1.293 21.692 -18.991 1.00 28.87 87 GLU A C 1
ATOM 668 O O . GLU A 1 87 ? -1.734 22.768 -19.402 1.00 30.59 87 GLU A O 1
ATOM 674 N N . THR A 1 88 ? -2.060 20.615 -18.867 1.00 27.70 88 THR A N 1
ATOM 675 C CA . THR A 1 88 ? -3.507 20.686 -19.024 1.00 27.61 88 THR A CA 1
ATOM 676 C C . THR A 1 88 ? -4.273 20.373 -17.751 1.00 26.64 88 THR A C 1
ATOM 677 O O . THR A 1 88 ? -5.486 20.361 -17.767 1.00 27.68 88 THR A O 1
ATOM 681 N N . LYS A 1 89 ? -3.569 20.070 -16.659 1.00 25.18 89 LYS A N 1
ATOM 682 C CA . LYS A 1 89 ? -4.189 19.493 -15.459 1.00 23.87 89 LYS A CA 1
ATOM 683 C C . LYS A 1 89 ? -5.169 18.362 -15.783 1.00 23.08 89 LYS A C 1
ATOM 684 O O . LYS A 1 89 ? -6.328 18.380 -15.368 1.00 23.81 89 LYS A O 1
ATOM 690 N N . THR A 1 90 ? -4.683 17.369 -16.527 1.00 22.45 90 THR A N 1
ATOM 691 C CA . THR A 1 90 ? -5.416 16.147 -16.798 1.00 22.92 90 THR A CA 1
ATOM 692 C C . THR A 1 90 ? -4.557 14.924 -16.547 1.00 22.79 90 THR A C 1
ATOM 693 O O . THR A 1 90 ? -3.338 14.999 -16.613 1.00 22.19 90 THR A O 1
ATOM 697 N N . ILE A 1 91 ? -5.215 13.798 -16.355 1.00 22.85 91 ILE A N 1
ATOM 698 C CA . ILE A 1 91 ? -4.557 12.517 -16.271 1.00 23.48 91 ILE A CA 1
ATOM 699 C C . ILE A 1 91 ? -5.256 11.566 -17.227 1.00 24.71 91 ILE A C 1
ATOM 700 O O . ILE A 1 91 ? -6.380 11.841 -17.660 1.00 24.84 91 ILE A O 1
ATOM 705 N N . LYS A 1 92 ? -4.585 10.466 -17.553 1.00 24.98 92 LYS A N 1
ATOM 706 C CA . LYS A 1 92 ? -5.166 9.390 -18.334 1.00 26.13 92 LYS A CA 1
ATOM 707 C C . LYS A 1 92 ? -5.258 8.184 -17.419 1.00 25.24 92 LYS A C 1
ATOM 708 O O . LYS A 1 92 ? -4.324 7.910 -16.653 1.00 23.96 92 LYS A O 1
ATOM 714 N N . VAL A 1 93 ? -6.359 7.450 -17.503 1.00 24.60 93 VAL A N 1
ATOM 715 C CA . VAL A 1 93 ? -6.613 6.348 -16.591 1.00 25.34 93 VAL A CA 1
ATOM 716 C C . VAL A 1 93 ? -7.100 5.147 -17.374 1.00 25.19 93 VAL A C 1
ATOM 717 O O . VAL A 1 93 ? -8.068 5.256 -18.118 1.00 24.27 93 VAL A O 1
ATOM 721 N N . LYS A 1 94 ? -6.401 4.022 -17.246 1.00 25.13 94 LYS A N 1
ATOM 722 C CA . LYS A 1 94 ? -6.840 2.769 -17.860 1.00 25.73 94 LYS A CA 1
ATOM 723 C C . LYS A 1 94 ? -7.605 1.881 -16.907 1.00 25.55 94 LYS A C 1
ATOM 724 O O . LYS A 1 94 ? -7.107 1.572 -15.821 1.00 24.92 94 LYS A O 1
ATOM 730 N N . ASP A 1 95 ? -8.796 1.439 -17.323 1.00 25.50 95 ASP A N 1
ATOM 731 C CA . ASP A 1 95 ? -9.546 0.381 -16.643 1.00 26.75 95 ASP A CA 1
ATOM 732 C C . ASP A 1 95 ? -8.830 -0.933 -16.943 1.00 27.36 95 ASP A C 1
ATOM 733 O O . ASP A 1 95 ? -8.727 -1.330 -18.100 1.00 28.07 95 ASP A O 1
ATOM 738 N N . LEU A 1 96 ? -8.352 -1.619 -15.913 1.00 27.34 96 LEU A N 1
ATOM 739 C CA . LEU A 1 96 ? -7.545 -2.810 -16.143 1.00 27.80 96 LEU A CA 1
ATOM 740 C C . LEU A 1 96 ? -8.402 -4.036 -16.427 1.00 28.99 96 LEU A C 1
ATOM 741 O O . LEU A 1 96 ? -7.890 -5.044 -16.930 1.00 28.73 96 LEU A O 1
ATOM 746 N N . ILE A 1 97 ? -9.683 -3.989 -16.089 1.00 29.75 97 ILE A N 1
ATOM 747 C CA . ILE A 1 97 ? -10.574 -5.118 -16.404 1.00 31.14 97 ILE A CA 1
ATOM 748 C C . ILE A 1 97 ? -11.051 -5.084 -17.858 1.00 32.63 97 ILE A C 1
ATOM 749 O O . ILE A 1 97 ? -11.257 -6.156 -18.464 1.00 33.77 97 ILE A O 1
ATOM 754 N N . THR A 1 98 ? -11.193 -3.892 -18.438 1.00 33.16 98 THR A N 1
ATOM 755 C CA . THR A 1 98 ? -11.753 -3.739 -19.794 1.00 33.66 98 THR A CA 1
ATOM 756 C C . THR A 1 98 ? -10.786 -3.192 -20.824 1.00 34.30 98 THR A C 1
ATOM 757 O O . THR A 1 98 ? -11.122 -3.172 -21.991 1.00 35.24 98 THR A O 1
ATOM 761 N N . ASN A 1 99 ? -9.629 -2.700 -20.385 1.00 34.53 99 ASN A N 1
ATOM 762 C CA . ASN A 1 99 ? -8.651 -1.982 -21.228 1.00 35.03 99 ASN A CA 1
ATOM 763 C C . ASN A 1 99 ? -9.025 -0.572 -21.734 1.00 34.75 99 ASN A C 1
ATOM 764 O O . ASN A 1 99 ? -8.234 0.045 -22.396 1.00 34.51 99 ASN A O 1
ATOM 769 N N . GLU A 1 100 ? -10.177 -0.037 -21.347 1.00 34.94 100 GLU A N 1
ATOM 770 C CA . GLU A 1 100 ? -10.592 1.304 -21.782 1.00 35.73 100 GLU A CA 1
ATOM 771 C C . GLU A 1 100 ? -9.843 2.458 -21.065 1.00 35.63 100 GLU A C 1
ATOM 772 O O . GLU A 1 100 ? -9.553 2.379 -19.879 1.00 34.32 100 GLU A O 1
ATOM 778 N N . GLU A 1 101 ? -9.511 3.509 -21.804 1.00 35.56 101 GLU A N 1
ATOM 779 C CA . GLU A 1 101 ? -8.777 4.639 -21.246 1.00 35.97 101 GLU A CA 1
ATOM 780 C C . GLU A 1 101 ? -9.591 5.911 -21.333 1.00 35.19 101 GLU A C 1
ATOM 781 O O . GLU A 1 101 ? -10.144 6.213 -22.384 1.00 35.28 101 GLU A O 1
ATOM 787 N N . LYS A 1 102 ? -9.654 6.673 -20.252 1.00 33.23 102 LYS A N 1
ATOM 788 C CA . LYS A 1 102 ? -10.303 7.981 -20.307 1.00 33.00 102 LYS A CA 1
ATOM 789 C C . LYS A 1 102 ? -9.456 9.068 -19.662 1.00 31.69 102 LYS A C 1
ATOM 790 O O . LYS A 1 102 ? -8.609 8.804 -18.806 1.00 29.01 102 LYS A O 1
ATOM 796 N N . THR A 1 103 ? -9.662 10.289 -20.132 1.00 30.95 103 THR A N 1
ATOM 797 C CA . THR A 1 103 ? -8.913 11.441 -19.665 1.00 31.33 103 THR A CA 1
ATOM 798 C C . THR A 1 103 ? -9.836 12.204 -18.759 1.00 31.03 103 THR A C 1
ATOM 799 O O . THR A 1 103 ? -11.028 12.262 -19.007 1.00 31.33 103 THR A O 1
ATOM 803 N N . GLU A 1 104 ? -9.300 12.753 -17.679 1.00 30.40 104 GLU A N 1
ATOM 804 C CA . GLU A 1 104 ? -10.071 13.648 -16.862 1.00 29.83 104 GLU A CA 1
ATOM 805 C C . GLU A 1 104 ? -9.224 14.742 -16.226 1.00 28.86 104 GLU A C 1
ATOM 806 O O . GLU A 1 104 ? -7.979 14.683 -16.156 1.00 27.17 104 GLU A O 1
ATOM 812 N N . ALA A 1 105 ? -9.942 15.781 -15.819 1.00 26.67 105 ALA A N 1
ATOM 813 C CA . ALA A 1 105 ? -9.351 16.947 -15.208 1.00 25.47 105 ALA A CA 1
ATOM 814 C C . ALA A 1 105 ? -9.157 16.750 -13.705 1.00 23.81 105 ALA A C 1
ATOM 815 O O . ALA A 1 105 ? -9.854 15.988 -13.065 1.00 23.73 105 ALA A O 1
ATOM 817 N N . TYR A 1 106 ? -8.190 17.453 -13.153 1.00 23.85 106 TYR A N 1
ATOM 818 C CA . TYR A 1 106 ? -8.056 17.563 -11.695 1.00 24.11 106 TYR A CA 1
ATOM 819 C C . TYR A 1 106 ? -7.825 19.016 -11.319 1.00 23.57 106 TYR A C 1
ATOM 820 O O . TYR A 1 106 ? -7.247 19.768 -12.092 1.00 23.36 106 TYR A O 1
ATOM 829 N N . ASP A 1 107 ? -8.277 19.395 -10.121 1.00 23.54 107 ASP A N 1
ATOM 830 C CA . ASP A 1 107 ? -7.857 20.632 -9.472 1.00 23.76 107 ASP A CA 1
ATOM 831 C C . ASP A 1 107 ? -6.625 20.403 -8.573 1.00 23.49 107 ASP A C 1
ATOM 832 O O . ASP A 1 107 ? -5.672 21.184 -8.598 1.00 23.67 107 ASP A O 1
ATOM 837 N N . LYS A 1 108 ? -6.692 19.338 -7.784 1.00 23.36 108 LYS A N 1
ATOM 838 C CA . LYS A 1 108 ? -5.564 18.860 -7.004 1.00 23.22 108 LYS A CA 1
ATOM 839 C C . LYS A 1 108 ? -5.293 17.400 -7.329 1.00 21.64 108 LYS A C 1
ATOM 840 O O . LYS A 1 108 ? -6.219 16.583 -7.477 1.00 21.36 108 LYS A O 1
ATOM 846 N N . LEU A 1 109 ? -4.013 17.081 -7.415 1.00 21.46 109 LEU A N 1
ATOM 847 C CA . LEU A 1 109 ? -3.544 15.727 -7.634 1.00 19.33 109 LEU A CA 1
ATOM 848 C C . LEU A 1 109 ? -2.638 15.317 -6.483 1.00 19.40 109 LEU A C 1
ATOM 849 O O . LEU A 1 109 ? -1.724 16.050 -6.132 1.00 20.62 109 LEU A O 1
ATOM 854 N N . ILE A 1 110 ? -2.874 14.127 -5.947 1.00 18.60 110 ILE A N 1
ATOM 855 C CA . ILE A 1 110 ? -2.121 13.607 -4.800 1.00 17.77 110 ILE A CA 1
ATOM 856 C C . ILE A 1 110 ? -1.460 12.315 -5.265 1.00 17.45 110 ILE A C 1
ATOM 857 O O . ILE A 1 110 ? -2.131 11.306 -5.541 1.00 17.17 110 ILE A O 1
ATOM 862 N N . MET A 1 111 ? -0.142 12.366 -5.355 1.00 17.11 111 MET A N 1
ATOM 863 C CA . MET A 1 111 ? 0.662 11.241 -5.838 1.00 17.22 111 MET A CA 1
ATOM 864 C C . MET A 1 111 ? 1.110 10.382 -4.660 1.00 17.11 111 MET A C 1
ATOM 865 O O . MET A 1 111 ? 2.129 10.652 -4.006 1.00 18.19 111 MET A O 1
ATOM 870 N N . THR A 1 112 ? 0.344 9.328 -4.399 1.00 16.99 112 THR A N 1
ATOM 871 C CA . THR A 1 112 ? 0.650 8.365 -3.356 1.00 16.81 112 THR A CA 1
ATOM 872 C C . THR A 1 112 ? 0.901 6.975 -3.963 1.00 16.17 112 THR A C 1
ATOM 873 O O . THR A 1 112 ? 0.336 5.950 -3.530 1.00 14.24 112 THR A O 1
ATOM 877 N N . THR A 1 113 ? 1.723 6.989 -4.996 1.00 15.48 113 THR A N 1
ATOM 878 C CA . THR A 1 113 ? 1.983 5.826 -5.851 1.00 16.33 113 THR A CA 1
ATOM 879 C C . THR A 1 113 ? 3.045 4.889 -5.262 1.00 16.14 113 THR A C 1
ATOM 880 O O . THR A 1 113 ? 3.334 3.814 -5.818 1.00 17.17 113 THR A O 1
ATOM 884 N N . GLY A 1 114 ? 3.650 5.306 -4.164 1.00 15.53 114 GLY A N 1
ATOM 885 C CA . GLY A 1 114 ? 4.548 4.451 -3.391 1.00 15.31 114 GLY A CA 1
ATOM 886 C C . GLY A 1 114 ? 5.802 3.995 -4.112 1.00 17.23 114 GLY A C 1
ATOM 887 O O . GLY A 1 114 ? 6.419 4.741 -4.854 1.00 16.38 114 GLY A O 1
ATOM 888 N N . SER A 1 115 ? 6.192 2.762 -3.846 1.00 17.94 115 SER A N 1
ATOM 889 C CA . SER A 1 115 ? 7.394 2.132 -4.397 1.00 19.95 115 SER A CA 1
ATOM 890 C C . SER A 1 115 ? 7.098 0.848 -5.136 1.00 21.37 115 SER A C 1
ATOM 891 O O . SER A 1 115 ? 6.069 0.204 -4.931 1.00 21.78 115 SER A O 1
ATOM 894 N N . LYS A 1 116 ? 8.019 0.489 -6.018 1.00 24.16 116 LYS A N 1
ATOM 895 C CA . LYS A 1 116 ? 7.979 -0.800 -6.667 1.00 25.80 116 LYS A CA 1
ATOM 896 C C . LYS A 1 116 ? 9.260 -1.583 -6.363 1.00 26.94 116 LYS A C 1
ATOM 897 O O . LYS A 1 116 ? 10.307 -0.976 -6.167 1.00 25.08 116 LYS A O 1
ATOM 903 N N . PRO A 1 117 ? 9.170 -2.915 -6.350 1.00 27.76 117 PRO A N 1
ATOM 904 C CA . PRO A 1 117 ? 10.300 -3.773 -5.993 1.00 28.73 117 PRO A CA 1
ATOM 905 C C . PRO A 1 117 ? 11.374 -3.637 -7.013 1.00 28.71 117 PRO A C 1
ATOM 906 O O . PRO A 1 117 ? 11.075 -3.534 -8.184 1.00 27.81 117 PRO A O 1
ATOM 910 N N . THR A 1 118 ? 12.615 -3.600 -6.543 1.00 29.84 118 THR A N 1
ATOM 911 C CA . THR A 1 118 ? 13.802 -3.565 -7.382 1.00 30.91 118 THR A CA 1
ATOM 912 C C . THR A 1 118 ? 13.989 -4.979 -7.905 1.00 31.45 118 THR A C 1
ATOM 913 O O . THR A 1 118 ? 14.063 -5.921 -7.099 1.00 31.66 118 THR A O 1
ATOM 917 N N . VAL A 1 119 ? 14.042 -5.116 -9.228 1.00 32.28 119 VAL A N 1
ATOM 918 C CA . VAL A 1 119 ? 14.243 -6.392 -9.905 1.00 32.88 119 VAL A CA 1
ATOM 919 C C . VAL A 1 119 ? 15.277 -6.196 -11.046 1.00 32.33 119 VAL A C 1
ATOM 920 O O . VAL A 1 119 ? 14.976 -5.680 -12.117 1.00 33.25 119 VAL A O 1
ATOM 924 N N . PRO A 1 120 ? 16.518 -6.566 -10.805 1.00 31.84 120 PRO A N 1
ATOM 925 C CA . PRO A 1 120 ? 17.576 -6.361 -11.799 1.00 30.78 120 PRO A CA 1
ATOM 926 C C . PRO A 1 120 ? 17.508 -7.463 -12.835 1.00 30.19 120 PRO A C 1
ATOM 927 O O . PRO A 1 120 ? 16.785 -8.454 -12.608 1.00 28.36 120 PRO A O 1
ATOM 931 N N . PRO A 1 121 ? 18.220 -7.315 -13.954 1.00 29.75 121 PRO A N 1
ATOM 932 C CA . PRO A 1 121 ? 18.137 -8.280 -15.056 1.00 29.78 121 PRO A CA 1
ATOM 933 C C . PRO A 1 121 ? 19.058 -9.492 -14.814 1.00 29.91 121 PRO A C 1
ATOM 934 O O . PRO A 1 121 ? 19.814 -9.957 -15.683 1.00 29.65 121 PRO A O 1
ATOM 938 N N . ILE A 1 122 ? 18.980 -10.011 -13.598 1.00 29.92 122 ILE A N 1
ATOM 939 C CA . ILE A 1 122 ? 19.701 -11.211 -13.224 1.00 30.27 122 ILE A CA 1
ATOM 940 C C . ILE A 1 122 ? 19.043 -12.350 -13.994 1.00 30.22 122 ILE A C 1
ATOM 941 O O . ILE A 1 122 ? 17.829 -12.495 -13.931 1.00 29.66 122 ILE A O 1
ATOM 946 N N . PRO A 1 123 ? 19.817 -13.154 -14.717 1.00 29.69 123 PRO A N 1
ATOM 947 C CA . PRO A 1 123 ? 19.227 -14.272 -15.471 1.00 30.57 123 PRO A CA 1
ATOM 948 C C . PRO A 1 123 ? 18.424 -15.221 -14.586 1.00 31.47 123 PRO A C 1
ATOM 949 O O . PRO A 1 123 ? 18.845 -15.500 -13.449 1.00 30.99 123 PRO A O 1
ATOM 953 N N . GLY A 1 124 ? 17.270 -15.663 -15.077 1.00 32.23 124 GLY A N 1
ATOM 954 C CA . GLY A 1 124 ? 16.392 -16.552 -14.326 1.00 33.18 124 GLY A CA 1
ATOM 955 C C . GLY A 1 124 ? 15.510 -15.937 -13.239 1.00 34.22 124 GLY A C 1
ATOM 956 O O . GLY A 1 124 ? 14.710 -16.658 -12.648 1.00 33.77 124 GLY A O 1
ATOM 957 N N . ILE A 1 125 ? 15.623 -14.632 -12.978 1.00 35.09 125 ILE A N 1
ATOM 958 C CA . ILE A 1 125 ? 14.877 -13.989 -11.882 1.00 36.16 125 ILE A CA 1
ATOM 959 C C . ILE A 1 125 ? 13.379 -14.005 -12.152 1.00 37.12 125 ILE A C 1
ATOM 960 O O . ILE A 1 125 ? 12.570 -13.796 -11.254 1.00 38.23 125 ILE A O 1
ATOM 965 N N . ASP A 1 126 ? 13.064 -14.261 -13.416 1.00 37.59 126 ASP A N 1
ATOM 966 C CA . ASP A 1 126 ? 11.730 -14.391 -14.006 1.00 37.95 126 ASP A CA 1
ATOM 967 C C . ASP A 1 126 ? 10.960 -15.667 -13.625 1.00 36.39 126 ASP A C 1
ATOM 968 O O . ASP A 1 126 ? 9.761 -15.772 -13.865 1.00 36.38 126 ASP A O 1
ATOM 973 N N . SER A 1 127 ? 11.658 -16.639 -13.048 1.00 34.17 127 SER A N 1
ATOM 974 C CA . SER A 1 127 ? 11.121 -17.980 -12.824 1.00 32.30 127 SER A CA 1
ATOM 975 C C . SER A 1 127 ? 9.865 -17.964 -11.939 1.00 30.94 127 SER A C 1
ATOM 976 O O . SER A 1 127 ? 9.717 -17.094 -11.078 1.00 29.34 127 SER A O 1
ATOM 979 N N . SER A 1 128 ? 8.962 -18.923 -12.140 1.00 29.08 128 SER A N 1
ATOM 980 C CA . SER A 1 128 ? 7.760 -18.994 -11.307 1.00 29.41 128 SER A CA 1
ATOM 981 C C . SER A 1 128 ? 8.083 -19.422 -9.873 1.00 27.87 128 SER A C 1
ATOM 982 O O . SER A 1 128 ? 7.246 -19.330 -8.978 1.00 27.21 128 SER A O 1
ATOM 985 N N . ARG A 1 129 ? 9.307 -19.879 -9.644 1.00 26.60 129 ARG A N 1
ATOM 986 C CA . ARG A 1 129 ? 9.724 -20.205 -8.283 1.00 25.33 129 ARG A CA 1
ATOM 987 C C . ARG A 1 129 ? 10.400 -19.025 -7.552 1.00 23.51 129 ARG A C 1
ATOM 988 O O . ARG A 1 129 ? 10.901 -19.203 -6.435 1.00 21.42 129 ARG A O 1
ATOM 996 N N . VAL A 1 130 ? 10.378 -17.839 -8.161 1.00 21.96 130 VAL A N 1
ATOM 997 C CA . VAL A 1 130 ? 10.920 -16.640 -7.544 1.00 22.34 130 VAL A CA 1
ATOM 998 C C . VAL A 1 130 ? 9.722 -15.775 -7.189 1.00 22.11 130 VAL A C 1
ATOM 999 O O . VAL A 1 130 ? 8.922 -15.494 -8.046 1.00 21.86 130 VAL A O 1
ATOM 1003 N N . TYR A 1 131 ? 9.618 -15.399 -5.921 1.00 22.16 131 TYR A N 1
ATOM 1004 C CA . TYR A 1 131 ? 8.481 -14.680 -5.381 1.00 21.89 131 TYR A CA 1
ATOM 1005 C C . TYR A 1 131 ? 8.905 -13.294 -4.923 1.00 22.92 131 TYR A C 1
ATOM 1006 O O . TYR A 1 131 ? 9.992 -13.129 -4.378 1.00 21.66 131 TYR A O 1
ATOM 1015 N N . LEU A 1 132 ? 8.046 -12.302 -5.147 1.00 22.61 132 LEU A N 1
ATOM 1016 C CA . LEU A 1 132 ? 8.240 -10.969 -4.571 1.00 23.39 132 LEU A CA 1
ATOM 1017 C C . LEU A 1 132 ? 7.476 -10.887 -3.263 1.00 22.66 132 LEU A C 1
ATOM 1018 O O . LEU A 1 132 ? 6.648 -11.738 -2.970 1.00 21.98 132 LEU A O 1
ATOM 1023 N N . CYS A 1 133 ? 7.773 -9.869 -2.471 1.00 22.64 133 CYS A N 1
ATOM 1024 C CA . CYS A 1 133 ? 7.141 -9.709 -1.171 1.00 23.66 133 CYS A CA 1
ATOM 1025 C C . CYS A 1 133 ? 6.920 -8.235 -0.878 1.00 23.43 133 CYS A C 1
ATOM 1026 O O . CYS A 1 133 ? 7.717 -7.582 -0.171 1.00 24.37 133 CYS A O 1
ATOM 1029 N N . LYS A 1 134 ? 5.871 -7.692 -1.472 1.00 22.56 134 LYS A N 1
ATOM 1030 C CA . LYS A 1 134 ? 5.547 -6.279 -1.290 1.00 23.18 134 LYS A CA 1
ATOM 1031 C C . LYS A 1 134 ? 4.163 -6.076 -0.756 1.00 21.99 134 LYS A C 1
ATOM 1032 O O . LYS A 1 134 ? 3.981 -5.289 0.136 1.00 22.59 134 LYS A O 1
ATOM 1038 N N . ASN A 1 135 ? 3.171 -6.764 -1.305 1.00 20.69 135 ASN A N 1
ATOM 1039 C CA . ASN A 1 135 ? 1.792 -6.352 -1.046 1.00 20.42 135 ASN A CA 1
ATOM 1040 C C . ASN A 1 135 ? 0.906 -7.552 -0.691 1.00 20.26 135 ASN A C 1
ATOM 1041 O O . ASN A 1 135 ? 1.400 -8.674 -0.537 1.00 19.18 135 ASN A O 1
ATOM 1046 N N . TYR A 1 136 ? -0.388 -7.302 -0.568 1.00 19.50 136 TYR A N 1
ATOM 1047 C CA . TYR A 1 136 ? -1.339 -8.327 -0.124 1.00 20.15 136 TYR A CA 1
ATOM 1048 C C . TYR A 1 136 ? -1.280 -9.537 -1.053 1.00 20.11 136 TYR A C 1
ATOM 1049 O O . TYR A 1 136 ? -1.214 -10.670 -0.590 1.00 20.32 136 TYR A O 1
ATOM 1058 N N . ASN A 1 137 ? -1.341 -9.292 -2.357 1.00 20.45 137 ASN A N 1
ATOM 1059 C CA . ASN A 1 137 ? -1.433 -10.399 -3.309 1.00 20.93 137 ASN A CA 1
ATOM 1060 C C . ASN A 1 137 ? -0.123 -11.241 -3.299 1.00 20.75 137 ASN A C 1
ATOM 1061 O O . ASN A 1 137 ? -0.172 -12.440 -3.448 1.00 19.34 137 ASN A O 1
ATOM 1066 N N . ASP A 1 138 ? 1.030 -10.597 -3.091 1.00 19.99 138 ASP A N 1
ATOM 1067 C CA . ASP A 1 138 ? 2.309 -11.316 -2.935 1.00 20.86 138 ASP A CA 1
ATOM 1068 C C . ASP A 1 138 ? 2.308 -12.199 -1.707 1.00 19.58 138 ASP A C 1
ATOM 1069 O O . ASP A 1 138 ? 2.738 -13.339 -1.766 1.00 20.06 138 ASP A O 1
ATOM 1074 N N . ALA A 1 139 ? 1.832 -11.653 -0.593 1.00 19.52 139 ALA A N 1
ATOM 1075 C CA . ALA A 1 139 ? 1.761 -12.336 0.669 1.00 19.88 139 ALA A CA 1
ATOM 1076 C C . ALA A 1 139 ? 0.804 -13.538 0.611 1.00 20.24 139 ALA A C 1
ATOM 1077 O O . ALA A 1 139 ? 1.138 -14.612 1.044 1.00 19.34 139 ALA A O 1
ATOM 1079 N N . LYS A 1 140 ? -0.375 -13.331 0.052 1.00 20.33 140 LYS A N 1
ATOM 1080 C CA . LYS A 1 140 ? -1.353 -14.394 -0.108 1.00 22.19 140 LYS A CA 1
ATOM 1081 C C . LYS A 1 140 ? -0.773 -15.543 -0.914 1.00 21.32 140 LYS A C 1
ATOM 1082 O O . LYS A 1 140 ? -0.980 -16.693 -0.541 1.00 22.33 140 LYS A O 1
ATOM 1088 N N . LYS A 1 141 ? -0.054 -15.235 -1.993 1.00 20.43 141 LYS A N 1
ATOM 1089 C CA . LYS A 1 141 ? 0.566 -16.251 -2.843 1.00 20.60 141 LYS A CA 1
ATOM 1090 C C . LYS A 1 141 ? 1.591 -17.064 -2.044 1.00 19.94 141 LYS A C 1
ATOM 1091 O O . LYS A 1 141 ? 1.608 -18.275 -2.104 1.00 17.98 141 LYS A O 1
ATOM 1097 N N . LEU A 1 142 ? 2.410 -16.395 -1.258 1.00 18.99 142 LEU A N 1
ATOM 1098 C CA . LEU A 1 142 ? 3.395 -17.088 -0.422 1.00 18.97 142 LEU A CA 1
ATOM 1099 C C . LEU A 1 142 ? 2.760 -17.956 0.671 1.00 19.53 142 LEU A C 1
ATOM 1100 O O . LEU A 1 142 ? 3.213 -19.060 0.974 1.00 19.15 142 LEU A O 1
ATOM 1105 N N . PHE A 1 143 ? 1.702 -17.458 1.276 1.00 19.16 143 PHE A N 1
ATOM 1106 C CA . PHE A 1 143 ? 0.990 -18.222 2.280 1.00 20.58 143 PHE A CA 1
ATOM 1107 C C . PHE A 1 143 ? 0.387 -19.516 1.686 1.00 21.63 143 PHE A C 1
ATOM 1108 O O . PHE A 1 143 ? 0.435 -20.571 2.339 1.00 22.25 143 PHE A O 1
ATOM 1116 N N . GLU A 1 144 ? -0.094 -19.447 0.454 1.00 22.87 144 GLU A N 1
ATOM 1117 C CA . GLU A 1 144 ? -0.674 -20.594 -0.273 1.00 24.78 144 GLU A CA 1
ATOM 1118 C C . GLU A 1 144 ? 0.401 -21.580 -0.714 1.00 25.45 144 GLU A C 1
ATOM 1119 O O . GLU A 1 144 ? 0.189 -22.791 -0.750 1.00 25.24 144 GLU A O 1
ATOM 1125 N N . GLU A 1 145 ? 1.556 -21.057 -1.099 1.00 25.69 145 GLU A N 1
ATOM 1126 C CA . GLU A 1 145 ? 2.475 -21.850 -1.883 1.00 25.84 145 GLU A CA 1
ATOM 1127 C C . GLU A 1 145 ? 3.706 -22.287 -1.094 1.00 24.59 145 GLU A C 1
ATOM 1128 O O . GLU A 1 145 ? 4.240 -23.345 -1.344 1.00 25.90 145 GLU A O 1
ATOM 1134 N N . ALA A 1 146 ? 4.145 -21.518 -0.103 1.00 23.99 146 ALA A N 1
ATOM 1135 C CA . ALA A 1 146 ? 5.291 -21.939 0.710 1.00 23.81 146 ALA A CA 1
ATOM 1136 C C . ALA A 1 146 ? 5.161 -23.280 1.417 1.00 23.92 146 ALA A C 1
ATOM 1137 O O . ALA A 1 146 ? 6.158 -23.978 1.542 1.00 23.70 146 ALA A O 1
ATOM 1139 N N . PRO A 1 147 ? 3.988 -23.669 1.911 1.00 24.55 147 PRO A N 1
ATOM 1140 C CA . PRO A 1 147 ? 3.866 -24.974 2.569 1.00 26.09 147 PRO A CA 1
ATOM 1141 C C . PRO A 1 147 ? 4.216 -26.176 1.682 1.00 27.24 147 PRO A C 1
ATOM 1142 O O . PRO A 1 147 ? 4.570 -27.216 2.224 1.00 28.34 147 PRO A O 1
ATOM 1146 N N . LYS A 1 148 ? 4.161 -26.016 0.369 1.00 28.28 148 LYS A N 1
ATOM 1147 C CA . LYS A 1 148 ? 4.617 -27.050 -0.546 1.00 30.35 148 LYS A CA 1
ATOM 1148 C C . LYS A 1 148 ? 6.156 -27.219 -0.537 1.00 30.44 148 LYS A C 1
ATOM 1149 O O . LYS A 1 148 ? 6.665 -28.220 -1.016 1.00 31.69 148 LYS A O 1
ATOM 1155 N N . ALA A 1 149 ? 6.894 -26.232 -0.019 1.00 29.39 149 ALA A N 1
ATOM 1156 C CA . ALA A 1 149 ? 8.347 -26.254 -0.032 1.00 28.50 149 ALA A CA 1
ATOM 1157 C C . ALA A 1 149 ? 8.929 -26.832 1.257 1.00 27.87 149 ALA A C 1
ATOM 1158 O O . ALA A 1 149 ? 8.362 -26.667 2.332 1.00 27.75 149 ALA A O 1
ATOM 1160 N N . LYS A 1 150 ? 10.050 -27.538 1.143 1.00 27.33 150 LYS A N 1
ATOM 1161 C CA . LYS A 1 150 ? 10.882 -27.909 2.286 1.00 27.19 150 LYS A CA 1
ATOM 1162 C C . LYS A 1 150 ? 11.991 -26.861 2.544 1.00 25.36 150 LYS A C 1
ATOM 1163 O O . LYS A 1 150 ? 12.412 -26.664 3.690 1.00 25.65 150 LYS A O 1
ATOM 1169 N N . THR A 1 151 ? 12.449 -26.188 1.496 1.00 23.84 151 THR A N 1
ATOM 1170 C CA . THR A 1 151 ? 13.607 -25.269 1.595 1.00 23.35 151 THR A CA 1
ATOM 1171 C C . THR A 1 151 ? 13.236 -23.945 0.914 1.00 22.50 151 THR A C 1
ATOM 1172 O O . THR A 1 151 ? 12.747 -23.953 -0.226 1.00 21.57 151 THR A O 1
ATOM 1176 N N . ILE A 1 152 ? 13.446 -22.832 1.624 1.00 20.82 152 ILE A N 1
ATOM 1177 C CA . ILE A 1 152 ? 13.121 -21.498 1.126 1.00 20.46 152 ILE A CA 1
ATOM 1178 C C . ILE A 1 152 ? 14.431 -20.716 1.113 1.00 19.57 152 ILE A C 1
ATOM 1179 O O . ILE A 1 152 ? 15.124 -20.683 2.119 1.00 19.74 152 ILE A O 1
ATOM 1184 N N . THR A 1 153 ? 14.763 -20.106 -0.004 1.00 18.24 153 THR A N 1
ATOM 1185 C CA . THR A 1 153 ? 15.865 -19.131 -0.075 1.00 17.83 153 THR A CA 1
ATOM 1186 C C . THR A 1 153 ? 15.342 -17.699 -0.064 1.00 18.73 153 THR A C 1
ATOM 1187 O O . THR A 1 153 ? 14.423 -17.370 -0.806 1.00 17.76 153 THR A O 1
ATOM 1191 N N . ILE A 1 154 ? 15.938 -16.860 0.780 1.00 18.10 154 ILE A N 1
ATOM 1192 C CA . ILE A 1 154 ? 15.566 -15.456 0.892 1.00 18.35 154 ILE A CA 1
ATOM 1193 C C . ILE A 1 154 ? 16.779 -14.686 0.367 1.00 18.54 154 ILE A C 1
ATOM 1194 O O . ILE A 1 154 ? 17.877 -14.931 0.825 1.00 17.47 154 ILE A O 1
ATOM 1199 N N . ILE A 1 155 ? 16.562 -13.830 -0.629 1.00 18.28 155 ILE A N 1
ATOM 1200 C CA . ILE A 1 155 ? 17.629 -13.008 -1.203 1.00 19.51 155 ILE A CA 1
ATOM 1201 C C . ILE A 1 155 ? 17.508 -11.594 -0.698 1.00 18.78 155 ILE A C 1
ATOM 1202 O O . ILE A 1 155 ? 16.527 -10.906 -0.992 1.00 18.45 155 ILE A O 1
ATOM 1207 N N . GLY A 1 156 ? 18.544 -11.114 -0.005 1.00 18.71 156 GLY A N 1
ATOM 1208 C CA . GLY A 1 156 ? 18.498 -9.816 0.621 1.00 19.88 156 GLY A CA 1
ATOM 1209 C C . GLY A 1 156 ? 18.265 -9.852 2.113 1.00 20.78 156 GLY A C 1
ATOM 1210 O O . GLY A 1 156 ? 17.237 -10.337 2.578 1.00 21.22 156 GLY A O 1
ATOM 1211 N N . SER A 1 157 ? 19.240 -9.379 2.881 1.00 20.48 157 SER A N 1
ATOM 1212 C CA . SER A 1 157 ? 19.120 -9.367 4.331 1.00 21.05 157 SER A CA 1
ATOM 1213 C C . SER A 1 157 ? 18.984 -7.966 4.898 1.00 20.46 157 SER A C 1
ATOM 1214 O O . SER A 1 157 ? 19.627 -7.610 5.888 1.00 20.94 157 SER A O 1
ATOM 1217 N N . GLY A 1 158 ? 18.162 -7.143 4.276 1.00 20.22 158 GLY A N 1
ATOM 1218 C CA . GLY A 1 158 ? 17.671 -5.930 4.913 1.00 19.85 158 GLY A CA 1
ATOM 1219 C C . GLY A 1 158 ? 16.543 -6.271 5.845 1.00 19.86 158 GLY A C 1
ATOM 1220 O O . GLY A 1 158 ? 16.395 -7.423 6.257 1.00 20.23 158 GLY A O 1
ATOM 1221 N N . TYR A 1 159 ? 15.721 -5.280 6.196 1.00 20.34 159 TYR A N 1
ATOM 1222 C CA . TYR A 1 159 ? 14.660 -5.473 7.172 1.00 19.92 159 TYR A CA 1
ATOM 1223 C C . TYR A 1 159 ? 13.669 -6.575 6.766 1.00 19.35 159 TYR A C 1
ATOM 1224 O O . TYR A 1 159 ? 13.306 -7.398 7.587 1.00 18.25 159 TYR A O 1
ATOM 1233 N N . ILE A 1 160 ? 13.228 -6.587 5.509 1.00 18.46 160 ILE A N 1
ATOM 1234 C CA . ILE A 1 160 ? 12.216 -7.558 5.116 1.00 18.33 160 ILE A CA 1
ATOM 1235 C C . ILE A 1 160 ? 12.786 -8.986 5.086 1.00 17.89 160 ILE A C 1
ATOM 1236 O O . ILE A 1 160 ? 12.157 -9.908 5.594 1.00 18.01 160 ILE A O 1
ATOM 1241 N N . GLY A 1 161 ? 13.920 -9.150 4.436 1.00 16.87 161 GLY A N 1
ATOM 1242 C CA . GLY A 1 161 ? 14.567 -10.452 4.342 1.00 16.97 161 GLY A CA 1
ATOM 1243 C C . GLY A 1 161 ? 14.870 -11.063 5.708 1.00 17.22 161 GLY A C 1
ATOM 1244 O O . GLY A 1 161 ? 14.631 -12.234 5.936 1.00 17.62 161 GLY A O 1
ATOM 1245 N N . ALA A 1 162 ? 15.415 -10.257 6.613 1.00 17.83 162 ALA A N 1
ATOM 1246 C CA . ALA A 1 162 ? 15.677 -10.672 7.991 1.00 17.77 162 ALA A CA 1
ATOM 1247 C C . ALA A 1 162 ? 14.425 -11.133 8.737 1.00 17.80 162 ALA A C 1
ATOM 1248 O O . ALA A 1 162 ? 14.424 -12.170 9.391 1.00 18.12 162 ALA A O 1
ATOM 1250 N N . GLU A 1 163 ? 13.326 -10.383 8.592 1.00 17.87 163 GLU A N 1
ATOM 1251 C CA . GLU A 1 163 ? 12.062 -10.765 9.166 1.00 18.60 163 GLU A CA 1
ATOM 1252 C C . GLU A 1 163 ? 11.546 -12.060 8.583 1.00 18.00 163 GLU A C 1
ATOM 1253 O O . GLU A 1 163 ? 10.977 -12.863 9.326 1.00 18.29 163 GLU A O 1
ATOM 1259 N N . LEU A 1 164 ? 11.652 -12.240 7.275 1.00 17.67 164 LEU A N 1
ATOM 1260 C CA . LEU A 1 164 ? 11.123 -13.431 6.619 1.00 17.74 164 LEU A CA 1
ATOM 1261 C C . LEU A 1 164 ? 11.936 -14.675 7.009 1.00 17.87 164 LEU A C 1
ATOM 1262 O O . LEU A 1 164 ? 11.381 -15.736 7.289 1.00 17.04 164 LEU A O 1
ATOM 1267 N N . ALA A 1 165 ? 13.236 -14.513 7.102 1.00 18.01 165 ALA A N 1
ATOM 1268 C CA . ALA A 1 165 ? 14.120 -15.636 7.544 1.00 18.95 165 ALA A CA 1
ATOM 1269 C C . ALA A 1 165 ? 13.762 -16.121 8.943 1.00 19.75 165 ALA A C 1
ATOM 1270 O O . ALA A 1 165 ? 13.701 -17.319 9.213 1.00 20.98 165 ALA A O 1
ATOM 1272 N N . GLU A 1 166 ? 13.508 -15.184 9.837 1.00 20.16 166 GLU A N 1
ATOM 1273 C CA . GLU A 1 166 ? 13.071 -15.511 11.181 1.00 21.16 166 GLU A CA 1
ATOM 1274 C C . GLU A 1 166 ? 11.725 -16.216 11.152 1.00 21.72 166 GLU A C 1
ATOM 1275 O O . GLU A 1 166 ? 11.575 -17.254 11.784 1.00 23.19 166 GLU A O 1
ATOM 1281 N N . ALA A 1 167 ? 10.732 -15.645 10.450 1.00 21.60 167 ALA A N 1
ATOM 1282 C CA . ALA A 1 167 ? 9.395 -16.223 10.365 1.00 21.71 167 ALA A CA 1
ATOM 1283 C C . ALA A 1 167 ? 9.364 -17.666 9.854 1.00 21.79 167 ALA A C 1
ATOM 1284 O O . ALA A 1 167 ? 8.647 -18.510 10.394 1.00 22.55 167 ALA A O 1
ATOM 1286 N N . TYR A 1 168 ? 10.126 -17.952 8.813 1.00 21.85 168 TYR A N 1
ATOM 1287 C CA . TYR A 1 168 ? 10.113 -19.294 8.247 1.00 21.59 168 TYR A CA 1
ATOM 1288 C C . TYR A 1 168 ? 11.006 -20.235 9.078 1.00 23.19 168 TYR A C 1
ATOM 1289 O O . TYR A 1 168 ? 10.772 -21.445 9.117 1.00 22.25 168 TYR A O 1
ATOM 1298 N N . SER A 1 169 ? 12.040 -19.695 9.730 1.00 23.00 169 SER A N 1
ATOM 1299 C CA . SER A 1 169 ? 12.917 -20.561 10.521 1.00 24.28 169 SER A CA 1
ATOM 1300 C C . SER A 1 169 ? 12.182 -21.128 11.749 1.00 25.09 169 SER A C 1
ATOM 1301 O O . SER A 1 169 ? 12.538 -22.199 12.254 1.00 25.24 169 SER A O 1
ATOM 1304 N N . ASN A 1 170 ? 11.147 -20.424 12.197 1.00 25.72 170 ASN A N 1
ATOM 1305 C CA . ASN A 1 170 ? 10.370 -20.835 13.345 1.00 27.62 170 ASN A CA 1
ATOM 1306 C C . ASN A 1 170 ? 9.249 -21.814 12.962 1.00 28.70 170 ASN A C 1
ATOM 1307 O O . ASN A 1 170 ? 8.567 -22.314 13.843 1.00 29.37 170 ASN A O 1
ATOM 1312 N N . GLN A 1 171 ? 9.062 -22.089 11.669 1.00 29.46 171 GLN A N 1
ATOM 1313 C CA . GLN A 1 171 ? 8.117 -23.122 11.217 1.00 30.81 171 GLN A CA 1
ATOM 1314 C C . GLN A 1 171 ? 8.834 -24.324 10.655 1.00 31.68 171 GLN A C 1
ATOM 1315 O O . GLN A 1 171 ? 8.246 -25.171 9.985 1.00 32.24 171 GLN A O 1
ATOM 1321 N N . ASN A 1 172 ? 10.122 -24.402 10.927 1.00 33.78 172 ASN A N 1
ATOM 1322 C CA . ASN A 1 172 ? 10.887 -25.610 10.637 1.00 35.08 172 ASN A CA 1
ATOM 1323 C C . ASN A 1 172 ? 11.027 -25.903 9.137 1.00 34.24 172 ASN A C 1
ATOM 1324 O O . ASN A 1 172 ? 11.170 -27.038 8.737 1.00 35.00 172 ASN A O 1
ATOM 1329 N N . TYR A 1 173 ? 10.994 -24.864 8.310 1.00 32.25 173 TYR A N 1
ATOM 1330 C CA . TYR A 1 173 ? 11.573 -24.966 6.972 1.00 30.30 173 TYR A CA 1
ATOM 1331 C C . TYR A 1 173 ? 13.106 -24.897 7.087 1.00 28.85 173 TYR A C 1
ATOM 1332 O O . TYR A 1 173 ? 13.625 -24.240 8.004 1.00 28.30 173 TYR A O 1
ATOM 1341 N N . ASN A 1 174 ? 13.817 -25.527 6.152 1.00 27.42 174 ASN A N 1
ATOM 1342 C CA . ASN A 1 174 ? 15.201 -25.148 5.873 1.00 26.64 174 ASN A CA 1
ATOM 1343 C C . ASN A 1 174 ? 15.199 -23.768 5.226 1.00 25.10 174 ASN A C 1
ATOM 1344 O O . ASN A 1 174 ? 14.478 -23.557 4.254 1.00 24.40 174 ASN A O 1
ATOM 1349 N N . VAL A 1 175 ? 16.028 -22.855 5.722 1.00 23.16 175 VAL A N 1
ATOM 1350 C CA . VAL A 1 175 ? 16.059 -21.490 5.227 1.00 22.89 175 VAL A CA 1
ATOM 1351 C C . VAL A 1 175 ? 17.477 -21.071 4.933 1.00 21.82 175 VAL A C 1
ATOM 1352 O O . VAL A 1 175 ? 18.370 -21.277 5.771 1.00 22.35 175 VAL A O 1
ATOM 1356 N N . ASN A 1 176 ? 17.675 -20.536 3.730 1.00 21.29 176 ASN A N 1
ATOM 1357 C CA . ASN A 1 176 ? 18.897 -19.881 3.318 1.00 21.14 176 ASN A CA 1
ATOM 1358 C C . ASN A 1 176 ? 18.661 -18.384 3.259 1.00 21.13 176 ASN A C 1
ATOM 1359 O O . ASN A 1 176 ? 17.669 -17.958 2.692 1.00 21.38 176 ASN A O 1
ATOM 1364 N N . LEU A 1 177 ? 19.590 -17.581 3.786 1.00 20.50 177 LEU A N 1
ATOM 1365 C CA . LEU A 1 177 ? 19.505 -16.149 3.701 1.00 20.14 177 LEU A CA 1
ATOM 1366 C C . LEU A 1 177 ? 20.774 -15.648 3.024 1.00 19.93 177 LEU A C 1
ATOM 1367 O O . LEU A 1 177 ? 21.875 -15.840 3.550 1.00 20.47 177 LEU A O 1
ATOM 1372 N N . ILE A 1 178 ? 20.615 -15.084 1.831 1.00 19.85 178 ILE A N 1
ATOM 1373 C CA . ILE A 1 178 ? 21.714 -14.646 0.997 1.00 21.11 178 ILE A CA 1
ATOM 1374 C C . ILE A 1 178 ? 21.787 -13.167 0.902 1.00 21.42 178 ILE A C 1
ATOM 1375 O O . ILE A 1 178 ? 20.776 -12.529 0.633 1.00 22.69 178 ILE A O 1
ATOM 1380 N N . ASP A 1 179 ? 22.981 -12.600 1.048 1.00 21.39 179 ASP A N 1
ATOM 1381 C CA . ASP A 1 179 ? 23.174 -11.165 0.861 1.00 22.00 179 ASP A CA 1
ATOM 1382 C C . ASP A 1 179 ? 24.594 -10.885 0.366 1.00 22.70 179 ASP A C 1
ATOM 1383 O O . ASP A 1 179 ? 25.513 -11.641 0.661 1.00 21.77 179 ASP A O 1
ATOM 1388 N N . GLY A 1 180 ? 24.742 -9.803 -0.386 1.00 22.77 180 GLY A N 1
ATOM 1389 C CA . GLY A 1 180 ? 26.031 -9.349 -0.872 1.00 24.35 180 GLY A CA 1
ATOM 1390 C C . GLY A 1 180 ? 26.967 -8.804 0.190 1.00 25.07 180 GLY A C 1
ATOM 1391 O O . GLY A 1 180 ? 28.183 -8.820 0.013 1.00 25.86 180 GLY A O 1
ATOM 1392 N N . HIS A 1 181 ? 26.412 -8.305 1.288 1.00 25.39 181 HIS A N 1
ATOM 1393 C CA . HIS A 1 181 ? 27.218 -7.822 2.403 1.00 25.64 181 HIS A CA 1
ATOM 1394 C C . HIS A 1 181 ? 27.714 -8.987 3.265 1.00 25.98 181 HIS A C 1
ATOM 1395 O O . HIS A 1 181 ? 27.142 -10.085 3.270 1.00 24.99 181 HIS A O 1
ATOM 1402 N N . GLU A 1 182 ? 28.751 -8.696 4.043 1.00 27.14 182 GLU A N 1
ATOM 1403 C CA . GLU A 1 182 ? 29.389 -9.653 4.932 1.00 28.03 182 GLU A CA 1
ATOM 1404 C C . GLU A 1 182 ? 28.590 -9.828 6.224 1.00 26.87 182 GLU A C 1
ATOM 1405 O O . GLU A 1 182 ? 28.852 -10.741 6.999 1.00 25.54 182 GLU A O 1
ATOM 1411 N N . ARG A 1 183 ? 27.619 -8.956 6.456 1.00 25.40 183 ARG A N 1
ATOM 1412 C CA . ARG A 1 183 ? 26.795 -9.033 7.672 1.00 25.26 183 ARG A CA 1
ATOM 1413 C C . ARG A 1 183 ? 25.310 -8.826 7.329 1.00 23.74 183 ARG A C 1
ATOM 1414 O O . ARG A 1 183 ? 24.970 -8.087 6.403 1.00 22.35 183 ARG A O 1
ATOM 1422 N N . VAL A 1 184 ? 24.430 -9.521 8.042 1.00 23.63 184 VAL A N 1
ATOM 1423 C CA . VAL A 1 184 ? 22.998 -9.244 7.946 1.00 22.61 184 VAL A CA 1
ATOM 1424 C C . VAL A 1 184 ? 22.740 -7.819 8.463 1.00 22.75 184 VAL A C 1
ATOM 1425 O O . VAL A 1 184 ? 23.460 -7.314 9.343 1.00 21.50 184 VAL A O 1
ATOM 1429 N N . LEU A 1 185 ? 21.716 -7.166 7.914 1.00 23.27 185 LEU A N 1
ATOM 1430 C CA . LEU A 1 185 ? 21.366 -5.802 8.302 1.00 22.43 185 LEU A CA 1
ATOM 1431 C C . LEU A 1 185 ? 22.592 -4.843 8.272 1.00 23.56 185 LEU A C 1
ATOM 1432 O O . LEU A 1 185 ? 22.691 -3.940 9.088 1.00 22.58 185 LEU A O 1
ATOM 1437 N N . TYR A 1 186 ? 23.491 -5.043 7.315 1.00 24.52 186 TYR A N 1
ATOM 1438 C CA . TYR A 1 186 ? 24.754 -4.294 7.245 1.00 26.18 186 TYR A CA 1
ATOM 1439 C C . TYR A 1 186 ? 24.524 -2.772 7.321 1.00 26.67 186 TYR A C 1
ATOM 1440 O O . TYR A 1 186 ? 25.212 -2.055 8.050 1.00 27.27 186 TYR A O 1
ATOM 1449 N N . LYS A 1 187 ? 23.564 -2.282 6.540 1.00 27.69 187 LYS A N 1
ATOM 1450 C CA . LYS A 1 187 ? 23.283 -0.848 6.436 1.00 28.21 187 LYS A CA 1
ATOM 1451 C C . LYS A 1 187 ? 22.634 -0.255 7.675 1.00 27.04 187 LYS A C 1
ATOM 1452 O O . LYS A 1 187 ? 22.610 0.966 7.833 1.00 28.02 187 LYS A O 1
ATOM 1458 N N . TYR A 1 188 ? 22.093 -1.101 8.533 1.00 25.66 188 TYR A N 1
ATOM 1459 C CA . TYR A 1 188 ? 21.119 -0.687 9.524 1.00 25.47 188 TYR A CA 1
ATOM 1460 C C . TYR A 1 188 ? 21.606 -0.742 10.966 1.00 24.52 188 TYR A C 1
ATOM 1461 O O . TYR A 1 188 ? 21.117 -0.006 11.815 1.00 23.00 188 TYR A O 1
ATOM 1470 N N . PHE A 1 189 ? 22.558 -1.628 11.251 1.00 23.07 189 PHE A N 1
ATOM 1471 C CA . PHE A 1 189 ? 23.082 -1.797 12.596 1.00 23.15 189 PHE A CA 1
ATOM 1472 C C . PHE A 1 189 ? 24.590 -2.079 12.554 1.00 23.90 189 PHE A C 1
ATOM 1473 O O . PHE A 1 189 ? 25.104 -2.626 11.567 1.00 22.76 189 PHE A O 1
ATOM 1481 N N . ASP A 1 190 ? 25.300 -1.681 13.613 1.00 24.77 190 ASP A N 1
ATOM 1482 C CA . ASP A 1 190 ? 26.736 -1.976 13.735 1.00 25.20 190 ASP A CA 1
ATOM 1483 C C . ASP A 1 190 ? 26.938 -3.474 13.891 1.00 24.57 190 ASP A C 1
ATOM 1484 O O . ASP A 1 190 ? 26.044 -4.200 14.326 1.00 22.32 190 ASP A O 1
ATOM 1489 N N . LYS A 1 191 ? 28.140 -3.932 13.564 1.00 24.60 191 LYS A N 1
ATOM 1490 C CA . LYS A 1 191 ? 28.531 -5.324 13.729 1.00 24.56 191 LYS A CA 1
ATOM 1491 C C . LYS A 1 191 ? 28.252 -5.919 15.094 1.00 23.74 191 LYS A C 1
ATOM 1492 O O . LYS A 1 191 ? 27.871 -7.068 15.208 1.00 22.66 191 LYS A O 1
ATOM 1498 N N . GLU A 1 192 ? 28.389 -5.123 16.148 1.00 23.95 192 GLU A N 1
ATOM 1499 C CA . GLU A 1 192 ? 28.205 -5.619 17.489 1.00 24.65 192 GLU A CA 1
ATOM 1500 C C . GLU A 1 192 ? 26.757 -6.133 17.649 1.00 24.22 192 GLU A C 1
ATOM 1501 O O . GLU A 1 192 ? 26.530 -7.101 18.352 1.00 24.17 192 GLU A O 1
ATOM 1507 N N . PHE A 1 193 ? 25.785 -5.455 17.016 1.00 22.46 193 PHE A N 1
ATOM 1508 C CA . PHE A 1 193 ? 24.388 -5.899 17.007 1.00 22.01 193 PHE A CA 1
ATOM 1509 C C . PHE A 1 193 ? 24.182 -7.085 16.070 1.00 21.29 193 PHE A C 1
ATOM 1510 O O . PHE A 1 193 ? 23.455 -8.038 16.398 1.00 21.89 193 PHE A O 1
ATOM 1518 N N . THR A 1 194 ? 24.780 -7.033 14.884 1.00 21.72 194 THR A N 1
ATOM 1519 C CA . THR A 1 194 ? 24.458 -8.022 13.864 1.00 21.82 194 THR A CA 1
ATOM 1520 C C . THR A 1 194 ? 25.149 -9.375 14.123 1.00 22.22 194 THR A C 1
ATOM 1521 O O . THR A 1 194 ? 24.667 -10.404 13.636 1.00 20.34 194 THR A O 1
ATOM 1525 N N . ASP A 1 195 ? 26.176 -9.368 14.967 1.00 21.43 195 ASP A N 1
ATOM 1526 C CA . ASP A 1 195 ? 26.881 -10.622 15.352 1.00 22.70 195 ASP A CA 1
ATOM 1527 C C . ASP A 1 195 ? 25.939 -11.433 16.205 1.00 21.50 195 ASP A C 1
ATOM 1528 O O . ASP A 1 195 ? 25.877 -12.630 16.098 1.00 20.60 195 ASP A O 1
ATOM 1533 N N . ILE A 1 196 ? 25.156 -10.744 17.041 1.00 21.45 196 ILE A N 1
ATOM 1534 C CA . ILE A 1 196 ? 24.189 -11.382 17.904 1.00 21.51 196 ILE A CA 1
ATOM 1535 C C . ILE A 1 196 ? 23.101 -12.009 17.042 1.00 21.22 196 ILE A C 1
ATOM 1536 O O . ILE A 1 196 ? 22.695 -13.184 17.247 1.00 20.20 196 ILE A O 1
ATOM 1541 N N . LEU A 1 197 ? 22.577 -11.217 16.099 1.00 20.46 197 LEU A N 1
ATOM 1542 C CA . LEU A 1 197 ? 21.507 -11.719 15.241 1.00 20.05 197 LEU A CA 1
ATOM 1543 C C . LEU A 1 197 ? 21.968 -12.936 14.444 1.00 19.62 197 LEU A C 1
ATOM 1544 O O . LEU A 1 197 ? 21.224 -13.901 14.293 1.00 19.61 197 LEU A O 1
ATOM 1549 N N . ALA A 1 198 ? 23.169 -12.866 13.893 1.00 19.12 198 ALA A N 1
ATOM 1550 C CA . ALA A 1 198 ? 23.719 -13.976 13.091 1.00 19.50 198 ALA A CA 1
ATOM 1551 C C . ALA A 1 198 ? 23.749 -15.296 13.867 1.00 20.01 198 ALA A C 1
ATOM 1552 O O . ALA A 1 198 ? 23.331 -16.345 13.342 1.00 18.72 198 ALA A O 1
ATOM 1554 N N . LYS A 1 199 ? 24.179 -15.243 15.129 1.00 19.15 199 LYS A N 1
ATOM 1555 C CA . LYS A 1 199 ? 24.267 -16.477 15.919 1.00 20.78 199 LYS A CA 1
ATOM 1556 C C . LYS A 1 199 ? 22.884 -17.010 16.258 1.00 20.42 199 LYS A C 1
ATOM 1557 O O . LYS A 1 199 ? 22.682 -18.215 16.339 1.00 21.23 199 LYS A O 1
ATOM 1563 N N . ASP A 1 200 ? 21.921 -16.105 16.458 1.00 20.04 200 ASP A N 1
ATOM 1564 C CA . ASP A 1 200 ? 20.539 -16.514 16.637 1.00 20.00 200 ASP A CA 1
ATOM 1565 C C . ASP A 1 200 ? 19.988 -17.188 15.362 1.00 19.11 200 ASP A C 1
ATOM 1566 O O . ASP A 1 200 ? 19.276 -18.171 15.425 1.00 20.03 200 ASP A O 1
ATOM 1571 N N . TYR A 1 201 ? 20.277 -16.635 14.197 1.00 19.58 201 TYR A N 1
ATOM 1572 C CA . TYR A 1 201 ? 19.841 -17.271 12.946 1.00 19.32 201 TYR A CA 1
ATOM 1573 C C . TYR A 1 201 ? 20.377 -18.704 12.866 1.00 19.59 201 TYR A C 1
ATOM 1574 O O . TYR A 1 201 ? 19.628 -19.704 12.631 1.00 18.84 201 TYR A O 1
ATOM 1583 N N . GLU A 1 202 ? 21.673 -18.779 13.083 1.00 19.79 202 GLU A N 1
ATOM 1584 C CA . GLU A 1 202 ? 22.411 -20.063 13.041 1.00 22.22 202 GLU A CA 1
ATOM 1585 C C . GLU A 1 202 ? 21.866 -21.072 14.035 1.00 22.26 202 GLU A C 1
ATOM 1586 O O . GLU A 1 202 ? 21.655 -22.238 13.690 1.00 21.32 202 GLU A O 1
ATOM 1592 N N . ALA A 1 203 ? 21.557 -20.616 15.241 1.00 23.58 203 ALA A N 1
ATOM 1593 C CA . ALA A 1 203 ? 21.012 -21.505 16.268 1.00 23.86 203 ALA A CA 1
ATOM 1594 C C . ALA A 1 203 ? 19.583 -21.966 15.966 1.00 24.44 203 ALA A C 1
ATOM 1595 O O . ALA A 1 203 ? 19.131 -22.944 16.535 1.00 24.59 203 ALA A O 1
ATOM 1597 N N . HIS A 1 204 ? 18.870 -21.258 15.085 1.00 24.36 204 HIS A N 1
ATOM 1598 C CA . HIS A 1 204 ? 17.590 -21.721 14.536 1.00 25.20 204 HIS A CA 1
ATOM 1599 C C . HIS A 1 204 ? 17.681 -22.297 13.104 1.00 26.12 204 HIS A C 1
ATOM 1600 O O . HIS A 1 204 ? 16.677 -22.363 12.388 1.00 28.34 204 HIS A O 1
ATOM 1607 N N . GLY A 1 205 ? 18.855 -22.778 12.708 1.00 26.28 205 GLY A N 1
ATOM 1608 C CA . GLY A 1 205 ? 18.975 -23.561 11.487 1.00 26.42 205 GLY A CA 1
ATOM 1609 C C . GLY A 1 205 ? 19.104 -22.793 10.183 1.00 26.13 205 GLY A C 1
ATOM 1610 O O . GLY A 1 205 ? 19.285 -23.411 9.115 1.00 26.88 205 GLY A O 1
ATOM 1611 N N . VAL A 1 206 ? 19.048 -21.459 10.254 1.00 25.36 206 VAL A N 1
ATOM 1612 C CA . VAL A 1 206 ? 19.238 -20.609 9.073 1.00 24.37 206 VAL A CA 1
ATOM 1613 C C . VAL A 1 206 ? 20.672 -20.619 8.577 1.00 25.01 206 VAL A C 1
ATOM 1614 O O . VAL A 1 206 ? 21.623 -20.379 9.338 1.00 25.58 206 VAL A O 1
ATOM 1618 N N . ASN A 1 207 ? 20.808 -20.900 7.288 1.00 24.27 207 ASN A N 1
ATOM 1619 C CA . ASN A 1 207 ? 22.059 -20.914 6.598 1.00 24.20 207 ASN A CA 1
ATOM 1620 C C . ASN A 1 207 ? 22.323 -19.525 6.049 1.00 23.14 207 ASN A C 1
ATOM 1621 O O . ASN A 1 207 ? 21.648 -19.077 5.127 1.00 21.67 207 ASN A O 1
ATOM 1626 N N . LEU A 1 208 ? 23.303 -18.839 6.627 1.00 22.55 208 LEU A N 1
ATOM 1627 C CA . LEU A 1 208 ? 23.687 -17.502 6.184 1.00 22.74 208 LEU A CA 1
ATOM 1628 C C . LEU A 1 208 ? 24.701 -17.593 5.065 1.00 23.45 208 LEU A C 1
ATOM 1629 O O . LEU A 1 208 ? 25.756 -18.183 5.245 1.00 22.88 208 LEU A O 1
ATOM 1634 N N . VAL A 1 209 ? 24.380 -17.023 3.906 1.00 22.32 209 VAL A N 1
ATOM 1635 C CA . VAL A 1 209 ? 25.247 -17.065 2.737 1.00 22.59 209 VAL A CA 1
ATOM 1636 C C . VAL A 1 209 ? 25.571 -15.604 2.446 1.00 22.36 209 VAL A C 1
ATOM 1637 O O . VAL A 1 209 ? 24.851 -14.907 1.716 1.00 21.92 209 VAL A O 1
ATOM 1641 N N . LEU A 1 210 ? 26.641 -15.130 3.075 1.00 21.72 210 LEU A N 1
ATOM 1642 C CA . LEU A 1 210 ? 26.952 -13.710 3.100 1.00 22.69 210 LEU A CA 1
ATOM 1643 C C . LEU A 1 210 ? 28.232 -13.422 2.356 1.00 23.15 210 LEU A C 1
ATOM 1644 O O . LEU A 1 210 ? 29.147 -14.237 2.380 1.00 25.21 210 LEU A O 1
ATOM 1649 N N . GLY A 1 211 ? 28.288 -12.254 1.726 1.00 24.00 211 GLY A N 1
ATOM 1650 C CA . GLY A 1 211 ? 29.511 -11.721 1.139 1.00 24.29 211 GLY A CA 1
ATOM 1651 C C . GLY A 1 211 ? 29.599 -11.709 -0.362 1.00 24.13 211 GLY A C 1
ATOM 1652 O O . GLY A 1 211 ? 30.547 -11.141 -0.933 1.00 24.48 211 GLY A O 1
ATOM 1653 N N . SER A 1 212 ? 28.632 -12.325 -1.023 1.00 23.54 212 SER A N 1
ATOM 1654 C CA . SER A 1 212 ? 28.644 -12.392 -2.470 1.00 23.99 212 SER A CA 1
ATOM 1655 C C . SER A 1 212 ? 27.229 -12.250 -3.072 1.00 23.40 212 SER A C 1
ATOM 1656 O O . SER A 1 212 ? 26.295 -12.951 -2.663 1.00 22.15 212 SER A O 1
ATOM 1659 N N . LYS A 1 213 ? 27.060 -11.361 -4.042 1.00 23.24 213 LYS A N 1
ATOM 1660 C CA . LYS A 1 213 ? 25.741 -11.186 -4.649 1.00 24.52 213 LYS A CA 1
ATOM 1661 C C . LYS A 1 213 ? 25.322 -12.374 -5.508 1.00 23.86 213 LYS A C 1
ATOM 1662 O O . LYS A 1 213 ? 26.157 -13.138 -6.071 1.00 22.41 213 LYS A O 1
ATOM 1668 N N . VAL A 1 214 ? 24.008 -12.532 -5.593 1.00 23.48 214 VAL A N 1
ATOM 1669 C CA . VAL A 1 214 ? 23.395 -13.468 -6.518 1.00 24.24 214 VAL A CA 1
ATOM 1670 C C . VAL A 1 214 ? 23.608 -12.957 -7.941 1.00 25.51 214 VAL A C 1
ATOM 1671 O O . VAL A 1 214 ? 23.338 -11.769 -8.245 1.00 25.64 214 VAL A O 1
ATOM 1675 N N . ALA A 1 215 ? 24.066 -13.879 -8.786 1.00 26.07 215 ALA A N 1
ATOM 1676 C CA . ALA A 1 215 ? 24.461 -13.645 -10.185 1.00 27.11 215 ALA A CA 1
ATOM 1677 C C . ALA A 1 215 ? 23.463 -14.227 -11.167 1.00 27.44 215 ALA A C 1
ATOM 1678 O O . ALA A 1 215 ? 23.370 -13.755 -12.300 1.00 27.55 215 ALA A O 1
ATOM 1680 N N . ALA A 1 216 ? 22.728 -15.263 -10.741 1.00 26.91 216 ALA A N 1
ATOM 1681 C CA . ALA A 1 216 ? 21.860 -16.027 -11.626 1.00 26.92 216 ALA A CA 1
ATOM 1682 C C . ALA A 1 216 ? 20.975 -16.981 -10.840 1.00 26.64 216 ALA A C 1
ATOM 1683 O O . ALA A 1 216 ? 21.353 -17.436 -9.755 1.00 26.52 216 ALA A O 1
ATOM 1685 N N . PHE A 1 217 ? 19.803 -17.266 -11.385 1.00 26.77 217 PHE A N 1
ATOM 1686 C CA . PHE A 1 217 ? 18.925 -18.331 -10.903 1.00 27.37 217 PHE A CA 1
ATOM 1687 C C . PHE A 1 217 ? 18.735 -19.334 -12.042 1.00 28.66 217 PHE A C 1
ATOM 1688 O O . PHE A 1 217 ? 18.645 -18.942 -13.205 1.00 28.84 217 PHE A O 1
ATOM 1696 N N . GLU A 1 218 ? 18.646 -20.610 -11.715 1.00 29.42 218 GLU A N 1
ATOM 1697 C CA . GLU A 1 218 ? 18.328 -21.629 -12.715 1.00 31.11 218 GLU A CA 1
ATOM 1698 C C . GLU A 1 218 ? 17.281 -22.558 -12.159 1.00 31.17 218 GLU A C 1
ATOM 1699 O O . GLU A 1 218 ? 17.414 -23.054 -11.052 1.00 30.93 218 GLU A O 1
ATOM 1705 N N . GLU A 1 219 ? 16.239 -22.803 -12.935 1.00 32.60 219 GLU A N 1
ATOM 1706 C CA . GLU A 1 219 ? 15.199 -23.719 -12.530 1.00 33.89 219 GLU A CA 1
ATOM 1707 C C . GLU A 1 219 ? 15.558 -25.096 -13.064 1.00 34.33 219 GLU A C 1
ATOM 1708 O O . GLU A 1 219 ? 15.769 -25.253 -14.258 1.00 33.75 219 GLU A O 1
ATOM 1714 N N . VAL A 1 220 ? 15.646 -26.077 -12.178 1.00 34.76 220 VAL A N 1
ATOM 1715 C CA . VAL A 1 220 ? 15.924 -27.456 -12.562 1.00 36.22 220 VAL A CA 1
ATOM 1716 C C . VAL A 1 220 ? 14.935 -28.395 -11.887 1.00 37.08 220 VAL A C 1
ATOM 1717 O O . VAL A 1 220 ? 14.849 -28.409 -10.668 1.00 36.77 220 VAL A O 1
ATOM 1721 N N . ASP A 1 221 ? 14.217 -29.188 -12.687 1.00 38.29 221 ASP A N 1
ATOM 1722 C CA . ASP A 1 221 ? 13.167 -30.072 -12.175 1.00 38.76 221 ASP A CA 1
ATOM 1723 C C . ASP A 1 221 ? 12.147 -29.163 -11.471 1.00 37.66 221 ASP A C 1
ATOM 1724 O O . ASP A 1 221 ? 11.684 -28.166 -12.041 1.00 38.18 221 ASP A O 1
ATOM 1729 N N . ASP A 1 222 ? 11.818 -29.468 -10.226 1.00 36.64 222 ASP A N 1
ATOM 1730 C CA . ASP A 1 222 ? 10.884 -28.644 -9.468 1.00 35.83 222 ASP A CA 1
ATOM 1731 C C . ASP A 1 222 ? 11.610 -27.790 -8.417 1.00 34.29 222 ASP A C 1
ATOM 1732 O O . ASP A 1 222 ? 11.055 -27.483 -7.352 1.00 34.12 222 ASP A O 1
ATOM 1737 N N . GLU A 1 223 ? 12.837 -27.372 -8.735 1.00 32.11 223 GLU A N 1
ATOM 1738 C CA . GLU A 1 223 ? 13.643 -26.579 -7.798 1.00 30.97 223 GLU A CA 1
ATOM 1739 C C . GLU A 1 223 ? 14.281 -25.369 -8.466 1.00 29.09 223 GLU A C 1
ATOM 1740 O O . GLU A 1 223 ? 14.336 -25.253 -9.690 1.00 29.39 223 GLU A O 1
ATOM 1746 N N . ILE A 1 224 ? 14.777 -24.467 -7.640 1.00 26.96 224 ILE A N 1
ATOM 1747 C CA . ILE A 1 224 ? 15.488 -23.303 -8.108 1.00 25.65 224 ILE A CA 1
ATOM 1748 C C . ILE A 1 224 ? 16.887 -23.274 -7.445 1.00 24.76 224 ILE A C 1
ATOM 1749 O O . ILE A 1 224 ? 17.041 -23.500 -6.249 1.00 23.12 224 ILE A O 1
ATOM 1754 N N . ILE A 1 225 ? 17.902 -23.029 -8.262 1.00 23.09 225 ILE A N 1
ATOM 1755 C CA . ILE A 1 225 ? 19.253 -22.950 -7.805 1.00 23.38 225 ILE A CA 1
ATOM 1756 C C . ILE A 1 225 ? 19.656 -21.500 -7.906 1.00 22.50 225 ILE A C 1
ATOM 1757 O O . ILE A 1 225 ? 19.560 -20.898 -8.977 1.00 23.01 225 ILE A O 1
ATOM 1762 N N . THR A 1 226 ? 20.074 -20.932 -6.777 1.00 22.03 226 THR A N 1
ATOM 1763 C CA . THR A 1 226 ? 20.519 -19.563 -6.699 1.00 22.04 226 THR A CA 1
ATOM 1764 C C . THR A 1 226 ? 22.032 -19.569 -6.688 1.00 21.96 226 THR A C 1
ATOM 1765 O O . THR A 1 226 ? 22.653 -20.243 -5.870 1.00 22.54 226 THR A O 1
ATOM 1769 N N . LYS A 1 227 ? 22.635 -18.832 -7.593 1.00 22.72 227 LYS A N 1
ATOM 1770 C CA . LYS A 1 227 ? 24.064 -18.902 -7.817 1.00 23.04 227 LYS A CA 1
ATOM 1771 C C . LYS A 1 227 ? 24.723 -17.561 -7.511 1.00 22.83 227 LYS A C 1
ATOM 1772 O O . LYS A 1 227 ? 24.388 -16.550 -8.132 1.00 23.03 227 LYS A O 1
ATOM 1778 N N . THR A 1 228 ? 25.640 -17.547 -6.561 1.00 22.42 228 THR A N 1
ATOM 1779 C CA . THR A 1 228 ? 26.378 -16.334 -6.239 1.00 23.75 228 THR A CA 1
ATOM 1780 C C . THR A 1 228 ? 27.627 -16.134 -7.088 1.00 24.84 228 THR A C 1
ATOM 1781 O O . THR A 1 228 ? 28.155 -17.070 -7.701 1.00 24.35 228 THR A O 1
ATOM 1785 N N . LEU A 1 229 ? 28.136 -14.902 -7.064 1.00 25.93 229 LEU A N 1
ATOM 1786 C CA . LEU A 1 229 ? 29.355 -14.549 -7.789 1.00 27.66 229 LEU A CA 1
ATOM 1787 C C . LEU A 1 229 ? 30.548 -15.387 -7.392 1.00 28.47 229 LEU A C 1
ATOM 1788 O O . LEU A 1 229 ? 31.357 -15.715 -8.242 1.00 29.56 229 LEU A O 1
ATOM 1793 N N . ASP A 1 230 ? 30.619 -15.784 -6.123 1.00 29.78 230 ASP A N 1
ATOM 1794 C CA . ASP A 1 230 ? 31.772 -16.510 -5.600 1.00 31.11 230 ASP A CA 1
ATOM 1795 C C . ASP A 1 230 ? 31.735 -18.028 -5.858 1.00 31.13 230 ASP A C 1
ATOM 1796 O O . ASP A 1 230 ? 32.611 -18.772 -5.404 1.00 32.06 230 ASP A O 1
ATOM 1801 N N . GLY A 1 231 ? 30.703 -18.492 -6.549 1.00 30.46 231 GLY A N 1
ATOM 1802 C CA . GLY A 1 231 ? 30.623 -19.869 -6.976 1.00 29.83 231 GLY A CA 1
ATOM 1803 C C . GLY A 1 231 ? 29.734 -20.764 -6.132 1.00 29.30 231 GLY A C 1
ATOM 1804 O O . GLY A 1 231 ? 29.718 -21.959 -6.366 1.00 29.26 231 GLY A O 1
ATOM 1805 N N . LYS A 1 232 ? 29.004 -20.216 -5.158 1.00 27.48 232 LYS A N 1
ATOM 1806 C CA . LYS A 1 232 ? 28.119 -21.051 -4.347 1.00 27.10 232 LYS A CA 1
ATOM 1807 C C . LYS A 1 232 ? 26.899 -21.329 -5.200 1.00 25.33 232 LYS A C 1
ATOM 1808 O O . LYS A 1 232 ? 26.520 -20.473 -6.012 1.00 24.00 232 LYS A O 1
ATOM 1814 N N . GLU A 1 233 ? 26.318 -22.523 -5.044 1.00 24.68 233 GLU A N 1
ATOM 1815 C CA . GLU A 1 233 ? 25.047 -22.879 -5.681 1.00 24.45 233 GLU A CA 1
ATOM 1816 C C . GLU A 1 233 ? 24.093 -23.355 -4.607 1.00 23.60 233 GLU A C 1
ATOM 1817 O O . GLU A 1 233 ? 24.296 -24.389 -3.965 1.00 22.27 233 GLU A O 1
ATOM 1823 N N . ILE A 1 234 ? 23.062 -22.557 -4.367 1.00 23.18 234 ILE A N 1
ATOM 1824 C CA . ILE A 1 234 ? 22.145 -22.798 -3.276 1.00 23.84 234 ILE A CA 1
ATOM 1825 C C . ILE A 1 234 ? 20.803 -23.331 -3.805 1.00 24.18 234 ILE A C 1
ATOM 1826 O O . ILE A 1 234 ? 20.030 -22.599 -4.468 1.00 22.38 234 ILE A O 1
ATOM 1831 N N . LYS A 1 235 ? 20.496 -24.581 -3.485 1.00 24.77 235 LYS A N 1
ATOM 1832 C CA . LYS A 1 235 ? 19.274 -25.183 -3.982 1.00 26.09 235 LYS A CA 1
ATOM 1833 C C . LYS A 1 235 ? 18.112 -25.000 -3.003 1.00 25.21 235 LYS A C 1
ATOM 1834 O O . LYS A 1 235 ? 18.272 -25.080 -1.782 1.00 26.69 235 LYS A O 1
ATOM 1840 N N . SER A 1 236 ? 16.940 -24.710 -3.552 1.00 24.36 236 SER A N 1
ATOM 1841 C CA . SER A 1 236 ? 15.718 -24.550 -2.761 1.00 23.33 236 SER A CA 1
ATOM 1842 C C . SER A 1 236 ? 14.476 -24.902 -3.599 1.00 23.63 236 SER A C 1
ATOM 1843 O O . SER A 1 236 ? 14.575 -25.098 -4.801 1.00 24.70 236 SER A O 1
ATOM 1846 N N . ASP A 1 237 ? 13.318 -24.979 -2.957 1.00 22.71 237 ASP A N 1
ATOM 1847 C CA . ASP A 1 237 ? 12.072 -25.182 -3.661 1.00 22.96 237 ASP A CA 1
ATOM 1848 C C . ASP A 1 237 ? 11.545 -23.841 -4.191 1.00 21.75 237 ASP A C 1
ATOM 1849 O O . ASP A 1 237 ? 11.071 -23.757 -5.327 1.00 21.12 237 ASP A O 1
ATOM 1854 N N . ILE A 1 238 ? 11.694 -22.791 -3.384 1.00 20.97 238 ILE A N 1
ATOM 1855 C CA . ILE A 1 238 ? 11.353 -21.440 -3.788 1.00 20.87 238 ILE A CA 1
ATOM 1856 C C . ILE A 1 238 ? 12.421 -20.438 -3.312 1.00 20.55 238 ILE A C 1
ATOM 1857 O O . ILE A 1 238 ? 13.263 -20.753 -2.436 1.00 20.41 238 ILE A O 1
ATOM 1862 N N . ALA A 1 239 ? 12.399 -19.280 -3.950 1.00 19.56 239 ALA A N 1
ATOM 1863 C CA . ALA A 1 239 ? 13.218 -18.126 -3.602 1.00 18.54 239 ALA A CA 1
ATOM 1864 C C . ALA A 1 239 ? 12.333 -16.885 -3.455 1.00 19.56 239 ALA A C 1
ATOM 1865 O O . ALA A 1 239 ? 11.369 -16.688 -4.239 1.00 19.40 239 ALA A O 1
ATOM 1867 N N . ILE A 1 240 ? 12.637 -16.060 -2.450 1.00 18.04 240 ILE A N 1
ATOM 1868 C CA . ILE A 1 240 ? 11.871 -14.833 -2.229 1.00 17.71 240 ILE A CA 1
ATOM 1869 C C . ILE A 1 240 ? 12.842 -13.668 -2.361 1.00 18.35 240 ILE A C 1
ATOM 1870 O O . ILE A 1 240 ? 13.820 -13.624 -1.649 1.00 17.93 240 ILE A O 1
ATOM 1875 N N . LEU A 1 241 ? 12.539 -12.737 -3.242 1.00 19.30 241 LEU A N 1
ATOM 1876 C CA . LEU A 1 241 ? 13.371 -11.564 -3.493 1.00 21.02 241 LEU A CA 1
ATOM 1877 C C . LEU A 1 241 ? 13.040 -10.411 -2.557 1.00 20.69 241 LEU A C 1
ATOM 1878 O O . LEU A 1 241 ? 11.932 -9.891 -2.565 1.00 21.88 241 LEU A O 1
ATOM 1883 N N . CYS A 1 242 ? 14.030 -9.982 -1.784 1.00 20.77 242 CYS A N 1
ATOM 1884 C CA . CYS A 1 242 ? 13.878 -8.920 -0.812 1.00 20.54 242 CYS A CA 1
ATOM 1885 C C . CYS A 1 242 ? 15.069 -7.964 -0.916 1.00 21.14 242 CYS A C 1
ATOM 1886 O O . CYS A 1 242 ? 15.757 -7.727 0.066 1.00 20.34 242 CYS A O 1
ATOM 1889 N N . ILE A 1 243 ? 15.276 -7.414 -2.112 1.00 21.73 243 ILE A N 1
ATOM 1890 C CA . ILE A 1 243 ? 16.439 -6.590 -2.390 1.00 23.56 243 ILE A CA 1
ATOM 1891 C C . ILE A 1 243 ? 16.085 -5.128 -2.616 1.00 24.23 243 ILE A C 1
ATOM 1892 O O . ILE A 1 243 ? 16.791 -4.418 -3.337 1.00 24.83 243 ILE A O 1
ATOM 1897 N N . GLY A 1 244 ? 15.003 -4.693 -1.989 1.00 23.95 244 GLY A N 1
ATOM 1898 C CA . GLY A 1 244 ? 14.667 -3.289 -1.887 1.00 24.79 244 GLY A CA 1
ATOM 1899 C C . GLY A 1 244 ? 13.656 -2.785 -2.884 1.00 24.94 244 GLY A C 1
ATOM 1900 O O . GLY A 1 244 ? 13.146 -3.536 -3.712 1.00 24.66 244 GLY A O 1
ATOM 1901 N N . PHE A 1 245 ? 13.405 -1.486 -2.813 1.00 26.06 245 PHE A N 1
ATOM 1902 C CA . PHE A 1 245 ? 12.349 -0.825 -3.590 1.00 26.96 245 PHE A CA 1
ATOM 1903 C C . PHE A 1 245 ? 12.853 0.469 -4.209 1.00 26.79 245 PHE A C 1
ATOM 1904 O O . PHE A 1 245 ? 13.895 1.014 -3.819 1.00 27.14 245 PHE A O 1
ATOM 1912 N N . ARG A 1 246 ? 12.113 0.981 -5.177 1.00 25.77 246 ARG A N 1
ATOM 1913 C CA . ARG A 1 246 ? 12.424 2.307 -5.647 1.00 25.53 246 ARG A CA 1
ATOM 1914 C C . ARG A 1 246 ? 11.124 3.078 -5.879 1.00 23.14 246 ARG A C 1
ATOM 1915 O O . ARG A 1 246 ? 10.078 2.462 -6.117 1.00 21.67 246 ARG A O 1
ATOM 1923 N N . PRO A 1 247 ? 11.199 4.398 -5.805 1.00 22.12 247 PRO A N 1
ATOM 1924 C CA . PRO A 1 247 ? 10.003 5.243 -6.032 1.00 21.66 247 PRO A CA 1
ATOM 1925 C C . PRO A 1 247 ? 9.242 4.905 -7.334 1.00 22.09 247 PRO A C 1
ATOM 1926 O O . PRO A 1 247 ? 9.874 4.746 -8.393 1.00 22.70 247 PRO A O 1
ATOM 1930 N N . ASN A 1 248 ? 7.913 4.786 -7.236 1.00 21.67 248 ASN A N 1
ATOM 1931 C CA . ASN A 1 248 ? 7.022 4.469 -8.357 1.00 21.93 248 ASN A CA 1
ATOM 1932 C C . ASN A 1 248 ? 6.461 5.750 -8.950 1.00 22.60 248 ASN A C 1
ATOM 1933 O O . ASN A 1 248 ? 5.331 6.139 -8.698 1.00 23.15 248 ASN A O 1
ATOM 1938 N N . THR A 1 249 ? 7.304 6.401 -9.730 1.00 21.65 249 THR A N 1
ATOM 1939 C CA . THR A 1 249 ? 7.186 7.795 -9.945 1.00 21.88 249 THR A CA 1
ATOM 1940 C C . THR A 1 249 ? 7.367 8.200 -11.436 1.00 22.13 249 THR A C 1
ATOM 1941 O O . THR A 1 249 ? 7.471 9.393 -11.764 1.00 21.48 249 THR A O 1
ATOM 1945 N N . GLU A 1 250 ? 7.341 7.211 -12.326 1.00 22.50 250 GLU A N 1
ATOM 1946 C CA . GLU A 1 250 ? 7.555 7.431 -13.767 1.00 23.99 250 GLU A CA 1
ATOM 1947 C C . GLU A 1 250 ? 6.545 8.446 -14.341 1.00 22.62 250 GLU A C 1
ATOM 1948 O O . GLU A 1 250 ? 6.906 9.244 -15.195 1.00 21.32 250 GLU A O 1
ATOM 1954 N N . LEU A 1 251 ? 5.309 8.442 -13.844 1.00 21.48 251 LEU A N 1
ATOM 1955 C CA . LEU A 1 251 ? 4.303 9.419 -14.294 1.00 21.48 251 LEU A CA 1
ATOM 1956 C C . LEU A 1 251 ? 4.779 10.867 -14.240 1.00 21.65 251 LEU A C 1
ATOM 1957 O O . LEU A 1 251 ? 4.292 11.709 -15.029 1.00 22.31 251 LEU A O 1
ATOM 1962 N N . LEU A 1 252 ? 5.666 11.190 -13.307 1.00 20.96 252 LEU A N 1
ATOM 1963 C CA . LEU A 1 252 ? 6.156 12.555 -13.192 1.00 21.28 252 LEU A CA 1
ATOM 1964 C C . LEU A 1 252 ? 7.637 12.780 -13.478 1.00 22.01 252 LEU A C 1
ATOM 1965 O O . LEU A 1 252 ? 8.163 13.869 -13.237 1.00 22.45 252 LEU A O 1
ATOM 1970 N N . LYS A 1 253 ? 8.319 11.761 -13.990 1.00 23.66 253 LYS A N 1
ATOM 1971 C CA . LYS A 1 253 ? 9.721 11.903 -14.387 1.00 24.95 253 LYS A CA 1
ATOM 1972 C C . LYS A 1 253 ? 9.851 13.003 -15.428 1.00 25.39 253 LYS A C 1
ATOM 1973 O O . LYS A 1 253 ? 9.125 13.008 -16.407 1.00 25.24 253 LYS A O 1
ATOM 1979 N N . GLY A 1 254 ? 10.759 13.941 -15.181 1.00 25.69 254 GLY A N 1
ATOM 1980 C CA . GLY A 1 254 ? 10.936 15.110 -16.023 1.00 26.65 254 GLY A CA 1
ATOM 1981 C C . GLY A 1 254 ? 9.898 16.212 -15.846 1.00 26.62 254 GLY A C 1
ATOM 1982 O O . GLY A 1 254 ? 9.984 17.247 -16.508 1.00 26.83 254 GLY A O 1
ATOM 1983 N N . LYS A 1 255 ? 8.932 16.023 -14.945 1.00 25.84 255 LYS A N 1
ATOM 1984 C CA . LYS A 1 255 ? 7.837 16.995 -14.787 1.00 25.57 255 LYS A CA 1
ATOM 1985 C C . LYS A 1 255 ? 7.814 17.739 -13.455 1.00 25.20 255 LYS A C 1
ATOM 1986 O O . LYS A 1 255 ? 7.205 18.799 -13.364 1.00 25.04 255 LYS A O 1
ATOM 1992 N N . VAL A 1 256 ? 8.370 17.132 -12.412 1.00 23.84 256 VAL A N 1
ATOM 1993 C CA . VAL A 1 256 ? 8.565 17.769 -11.120 1.00 23.73 256 VAL A CA 1
ATOM 1994 C C . VAL A 1 256 ? 9.953 17.428 -10.594 1.00 24.14 256 VAL A C 1
ATOM 1995 O O . VAL A 1 256 ? 10.539 16.421 -10.983 1.00 23.91 256 VAL A O 1
ATOM 1999 N N . ALA A 1 257 ? 10.466 18.272 -9.702 1.00 24.29 257 ALA A N 1
ATOM 2000 C CA . ALA A 1 257 ? 11.764 18.056 -9.070 1.00 24.76 257 ALA A CA 1
ATOM 2001 C C . ALA A 1 257 ? 11.802 16.739 -8.281 1.00 24.40 257 ALA A C 1
ATOM 2002 O O . ALA A 1 257 ? 10.885 16.457 -7.509 1.00 23.37 257 ALA A O 1
ATOM 2004 N N . MET A 1 258 ? 12.843 15.942 -8.525 1.00 24.38 258 MET A N 1
ATOM 2005 C CA . MET A 1 258 ? 13.035 14.670 -7.848 1.00 24.43 258 MET A CA 1
ATOM 2006 C C . MET A 1 258 ? 14.500 14.477 -7.428 1.00 25.39 258 MET A C 1
ATOM 2007 O O . MET A 1 258 ? 15.425 15.132 -7.960 1.00 24.06 258 MET A O 1
ATOM 2012 N N . LEU A 1 259 ? 14.695 13.590 -6.451 1.00 25.63 259 LEU A N 1
ATOM 2013 C CA . LEU A 1 259 ? 15.987 12.985 -6.185 1.00 26.20 259 LEU A CA 1
ATOM 2014 C C . LEU A 1 259 ? 16.422 12.110 -7.346 1.00 26.81 259 LEU A C 1
ATOM 2015 O O . LEU A 1 259 ? 15.621 11.728 -8.197 1.00 26.06 259 LEU A O 1
ATOM 2020 N N . ASP A 1 260 ? 17.696 11.735 -7.378 1.00 28.28 260 ASP A N 1
ATOM 2021 C CA . ASP A 1 260 ? 18.203 10.841 -8.441 1.00 29.11 260 ASP A CA 1
ATOM 2022 C C . ASP A 1 260 ? 17.439 9.543 -8.590 1.00 27.85 260 ASP A C 1
ATOM 2023 O O . ASP A 1 260 ? 17.326 9.028 -9.694 1.00 27.47 260 ASP A O 1
ATOM 2028 N N . ASN A 1 261 ? 16.907 8.998 -7.493 1.00 26.10 261 ASN A N 1
ATOM 2029 C CA . ASN A 1 261 ? 16.162 7.762 -7.571 1.00 25.13 261 ASN A CA 1
ATOM 2030 C C . ASN A 1 261 ? 14.695 7.917 -7.963 1.00 24.22 261 ASN A C 1
ATOM 2031 O O . ASN A 1 261 ? 13.973 6.940 -7.9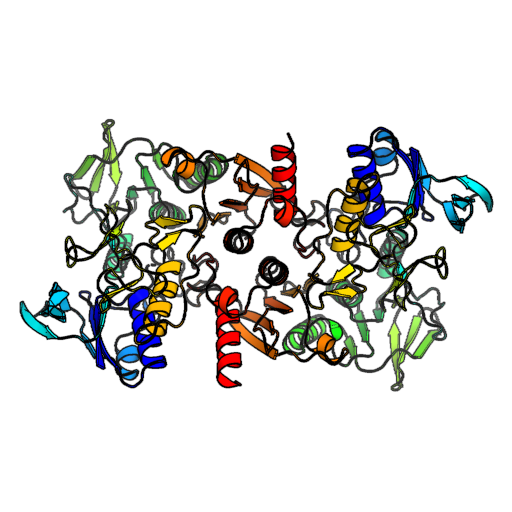55 1.00 23.01 261 ASN A O 1
ATOM 2036 N N . GLY A 1 262 ? 14.232 9.137 -8.233 1.00 23.85 262 GLY A N 1
ATOM 2037 C CA . GLY A 1 262 ? 12.835 9.346 -8.548 1.00 23.21 262 GLY A CA 1
ATOM 2038 C C . GLY A 1 262 ? 11.936 9.883 -7.435 1.00 22.12 262 GLY A C 1
ATOM 2039 O O . GLY A 1 262 ? 10.775 10.163 -7.702 1.00 22.29 262 GLY A O 1
ATOM 2040 N N . ALA A 1 263 ? 12.435 10.030 -6.211 1.00 21.12 263 ALA A N 1
ATOM 2041 C CA . ALA A 1 263 ? 11.600 10.502 -5.105 1.00 20.67 263 ALA A CA 1
ATOM 2042 C C . ALA A 1 263 ? 11.223 11.955 -5.327 1.00 21.22 263 ALA A C 1
ATOM 2043 O O . ALA A 1 263 ? 12.081 12.794 -5.621 1.00 22.30 263 ALA A O 1
ATOM 2045 N N . ILE A 1 264 ? 9.950 12.255 -5.173 1.00 20.34 264 ILE A N 1
ATOM 2046 C CA . ILE A 1 264 ? 9.439 13.592 -5.448 1.00 20.66 264 ILE A CA 1
ATOM 2047 C C . ILE A 1 264 ? 9.763 14.520 -4.300 1.00 20.73 264 ILE A C 1
ATOM 2048 O O . ILE A 1 264 ? 9.372 14.266 -3.174 1.00 21.42 264 ILE A O 1
ATOM 2053 N N . ILE A 1 265 ? 10.514 15.573 -4.587 1.00 20.19 265 ILE A N 1
ATOM 2054 C CA . ILE A 1 265 ? 10.866 16.569 -3.604 1.00 21.13 265 ILE A CA 1
ATOM 2055 C C . ILE A 1 265 ? 9.680 17.461 -3.282 1.00 21.39 265 ILE A C 1
ATOM 2056 O O . ILE A 1 265 ? 9.045 17.999 -4.194 1.00 21.60 265 ILE A O 1
ATOM 2061 N N . THR A 1 266 ? 9.391 17.637 -1.996 1.00 21.85 266 THR A N 1
ATOM 2062 C CA . THR A 1 266 ? 8.315 18.522 -1.591 1.00 22.55 266 THR A CA 1
ATOM 2063 C C . THR A 1 266 ? 8.744 19.624 -0.657 1.00 23.32 266 THR A C 1
ATOM 2064 O O . THR A 1 266 ? 9.814 19.575 -0.031 1.00 22.09 266 THR A O 1
ATOM 2068 N N . ASP A 1 267 ? 7.881 20.626 -0.540 1.00 22.98 267 ASP A N 1
ATOM 2069 C CA . ASP A 1 267 ? 8.146 21.672 0.438 1.00 23.87 267 ASP A CA 1
ATOM 2070 C C . ASP A 1 267 ? 7.561 21.219 1.789 1.00 23.10 267 ASP A C 1
ATOM 2071 O O . ASP A 1 267 ? 7.169 20.071 1.940 1.00 20.37 267 ASP A O 1
ATOM 2076 N N . GLU A 1 268 ? 7.477 22.116 2.757 1.00 23.88 268 GLU A N 1
ATOM 2077 C CA . GLU A 1 268 ? 7.080 21.705 4.123 1.00 25.19 268 GLU A CA 1
ATOM 2078 C C . GLU A 1 268 ? 5.606 21.391 4.244 1.00 24.53 268 GLU A C 1
ATOM 2079 O O . GLU A 1 268 ? 5.178 20.914 5.282 1.00 24.28 268 GLU A O 1
ATOM 2085 N N . TYR A 1 269 ? 4.826 21.689 3.202 1.00 23.77 269 TYR A N 1
ATOM 2086 C CA 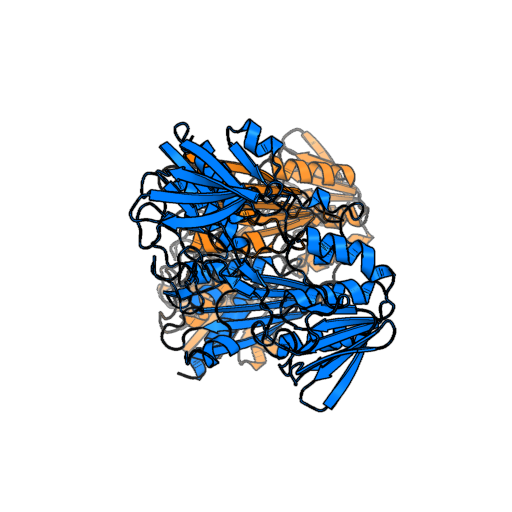. TYR A 1 269 ? 3.394 21.456 3.188 1.00 23.80 269 TYR A CA 1
ATOM 2087 C C . TYR A 1 269 ? 2.983 20.356 2.204 1.00 22.88 269 TYR A C 1
ATOM 2088 O O . TYR A 1 269 ? 1.795 20.152 1.961 1.00 24.21 269 TYR A O 1
ATOM 2097 N N . MET A 1 270 ? 3.985 19.640 1.684 1.00 21.77 270 MET A N 1
ATOM 2098 C CA . MET A 1 270 ? 3.849 18.462 0.837 1.00 22.03 270 MET A CA 1
ATOM 2099 C C . MET A 1 270 ? 3.543 18.764 -0.641 1.00 21.57 270 MET A C 1
ATOM 2100 O O . MET A 1 270 ? 3.180 17.868 -1.388 1.00 21.35 270 MET A O 1
ATOM 2105 N N . HIS A 1 271 ? 3.709 20.017 -1.051 1.00 21.44 271 HIS A N 1
ATOM 2106 C CA . HIS A 1 271 ? 3.625 20.361 -2.472 1.00 21.46 271 HIS A CA 1
ATOM 2107 C C . HIS A 1 271 ? 4.875 19.953 -3.211 1.00 21.13 271 HIS A C 1
ATOM 2108 O O . HIS A 1 271 ? 5.968 20.296 -2.790 1.00 21.11 271 HIS A O 1
ATOM 2115 N N . SER A 1 272 ? 4.706 19.327 -4.366 1.00 20.75 272 SER A N 1
ATOM 2116 C CA . SER A 1 272 ? 5.793 19.168 -5.340 1.00 20.84 272 SER A CA 1
ATOM 2117 C C . SER A 1 272 ? 6.218 20.534 -5.874 1.00 21.09 272 SER A C 1
ATOM 2118 O O . SER A 1 272 ? 5.689 21.560 -5.467 1.00 21.56 272 SER A O 1
ATOM 2121 N N . SER A 1 273 ? 7.160 20.535 -6.802 1.00 23.03 273 SER A N 1
ATOM 2122 C CA . SER A 1 273 ? 7.496 21.753 -7.555 1.00 22.44 273 SER A CA 1
ATOM 2123 C C . SER A 1 273 ? 6.311 22.293 -8.375 1.00 24.03 273 SER A C 1
ATOM 2124 O O . SER A 1 273 ? 6.351 23.431 -8.848 1.00 23.95 273 SER A O 1
ATOM 2127 N N . ASN A 1 274 ? 5.274 21.481 -8.582 1.00 23.91 274 ASN A N 1
ATOM 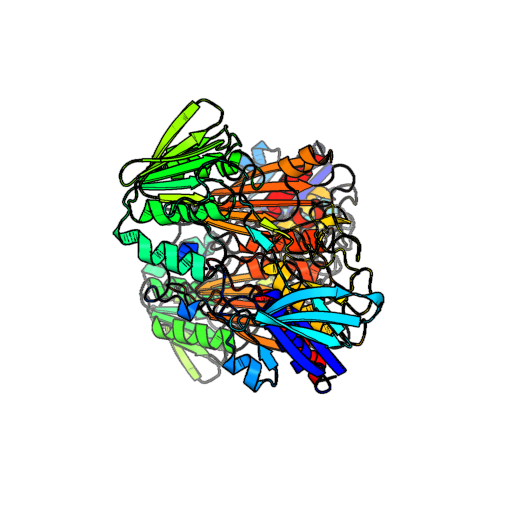2128 C CA . ASN A 1 274 ? 4.018 21.962 -9.148 1.00 25.25 274 ASN A CA 1
ATOM 2129 C C . ASN A 1 274 ? 3.012 22.106 -8.021 1.00 25.33 274 ASN A C 1
ATOM 2130 O O . ASN A 1 274 ? 2.636 21.124 -7.374 1.00 24.80 274 ASN A O 1
ATOM 2135 N N . ARG A 1 275 ? 2.579 23.337 -7.804 1.00 25.07 275 ARG A N 1
ATOM 2136 C CA . ARG A 1 275 ? 1.743 23.701 -6.674 1.00 25.38 275 ARG A CA 1
ATOM 2137 C C . ARG A 1 275 ? 0.513 22.810 -6.465 1.00 24.43 275 ARG A C 1
ATOM 2138 O O . ARG A 1 275 ? 0.131 22.598 -5.331 1.00 24.32 275 ARG A O 1
ATOM 2146 N N . ASP A 1 276 ? -0.079 22.294 -7.529 1.00 22.56 276 ASP A N 1
ATOM 2147 C CA . ASP A 1 276 ? -1.302 21.518 -7.427 1.00 23.50 276 ASP A CA 1
ATOM 2148 C C . ASP A 1 276 ? -1.101 20.010 -7.412 1.00 22.49 276 ASP A C 1
ATOM 2149 O O . ASP A 1 276 ? -2.077 19.275 -7.354 1.00 23.65 276 ASP A O 1
ATOM 2154 N N . ILE A 1 277 ? 0.147 19.565 -7.374 1.00 22.04 277 ILE A N 1
ATOM 2155 C CA . ILE A 1 277 ? 0.476 18.156 -7.262 1.00 21.47 277 ILE A CA 1
ATOM 2156 C C . ILE A 1 277 ? 1.255 17.964 -5.924 1.00 19.45 277 ILE A C 1
ATOM 2157 O O . ILE A 1 277 ? 2.314 18.557 -5.702 1.00 19.45 277 ILE A O 1
ATOM 2162 N N . PHE A 1 278 ? 0.644 17.214 -5.025 1.00 19.02 278 PHE A N 1
ATOM 2163 C CA . PHE A 1 278 ? 1.241 16.845 -3.746 1.00 18.77 278 PHE A CA 1
ATOM 2164 C C . PHE A 1 278 ? 1.861 15.443 -3.899 1.00 18.74 278 PHE A C 1
ATOM 2165 O O . PHE A 1 278 ? 1.456 14.635 -4.775 1.00 19.20 278 PHE A O 1
ATOM 2173 N N . ALA A 1 279 ? 2.795 15.137 -2.997 1.00 17.40 279 ALA A N 1
ATOM 2174 C CA . ALA A 1 279 ? 3.379 13.798 -2.913 1.00 17.73 279 ALA A CA 1
ATOM 2175 C C . ALA A 1 279 ? 3.499 13.417 -1.426 1.00 17.61 279 ALA A C 1
ATOM 2176 O O . ALA A 1 279 ? 3.716 14.285 -0.568 1.00 18.11 279 ALA A O 1
ATOM 2178 N N . ALA A 1 280 ? 3.294 12.141 -1.135 1.00 17.52 280 ALA A N 1
ATOM 2179 C CA . ALA A 1 280 ? 3.371 11.595 0.226 1.00 17.06 280 ALA A CA 1
ATOM 2180 C C . ALA A 1 280 ? 3.664 10.095 0.166 1.00 17.47 280 ALA A C 1
ATOM 2181 O O . ALA A 1 280 ? 3.146 9.373 -0.683 1.00 17.33 280 ALA A O 1
ATOM 2183 N N . GLY A 1 281 ? 4.460 9.625 1.112 1.00 16.99 281 GLY A N 1
ATOM 2184 C CA . GLY A 1 281 ? 4.867 8.239 1.163 1.00 17.42 281 GLY A CA 1
ATOM 2185 C C . GLY A 1 281 ? 6.063 7.874 0.340 1.00 17.30 281 GLY A C 1
ATOM 2186 O O . GLY A 1 281 ? 6.956 8.693 0.126 1.00 18.50 281 GLY A O 1
ATOM 2187 N N . ASP A 1 282 ? 6.092 6.624 -0.106 1.00 17.34 282 ASP A N 1
ATOM 2188 C CA . ASP A 1 282 ? 7.258 6.079 -0.785 1.00 18.90 282 ASP A CA 1
ATOM 2189 C C . ASP A 1 282 ? 7.522 6.715 -2.143 1.00 18.48 282 ASP A C 1
ATOM 2190 O O . ASP A 1 282 ? 8.542 6.444 -2.731 1.00 19.44 282 ASP A O 1
ATOM 2195 N N . SER A 1 283 ? 6.586 7.521 -2.657 1.00 17.50 283 SER A N 1
ATOM 2196 C CA . SER A 1 283 ? 6.791 8.282 -3.878 1.00 17.25 283 SER A CA 1
ATOM 2197 C C . SER A 1 283 ? 7.639 9.540 -3.644 1.00 17.49 283 SER A C 1
ATOM 2198 O O . SER A 1 283 ? 8.085 10.151 -4.608 1.00 18.18 283 SER A O 1
ATOM 2201 N N . ALA A 1 284 ? 7.767 9.937 -2.375 1.00 17.18 284 ALA A N 1
ATOM 2202 C CA . ALA A 1 284 ? 8.334 11.210 -1.963 1.00 17.51 284 ALA A CA 1
ATOM 2203 C C . ALA A 1 284 ? 9.614 11.075 -1.141 1.00 18.49 284 ALA A C 1
ATOM 2204 O O . ALA A 1 284 ? 9.879 10.054 -0.524 1.00 18.88 284 ALA A O 1
ATOM 2206 N N . ALA A 1 285 ? 10.402 12.139 -1.196 1.00 19.50 285 ALA A N 1
ATOM 2207 C CA . ALA A 1 285 ? 11.534 12.340 -0.318 1.00 20.52 285 ALA A CA 1
ATOM 2208 C C . ALA A 1 285 ? 11.016 12.837 1.014 1.00 21.19 285 ALA A C 1
ATOM 2209 O O . ALA A 1 285 ? 10.019 13.533 1.057 1.00 22.10 285 ALA A O 1
ATOM 2211 N N . VAL A 1 286 ? 11.686 12.482 2.096 1.00 22.51 286 VAL A N 1
ATOM 2212 C CA . VAL A 1 286 ? 11.479 13.125 3.392 1.00 22.88 286 VAL A CA 1
ATOM 2213 C C . VAL A 1 286 ? 12.458 14.246 3.679 1.00 23.05 286 VAL A C 1
ATOM 2214 O O . VAL A 1 286 ? 13.540 14.296 3.104 1.00 23.42 286 VAL A O 1
ATOM 2218 N N . HIS A 1 287 ? 12.085 15.119 4.593 1.00 22.69 287 HIS A N 1
ATOM 2219 C CA . HIS A 1 287 ? 13.031 16.022 5.199 1.00 24.01 287 HIS A CA 1
ATOM 2220 C C . HIS A 1 287 ? 13.682 15.292 6.361 1.00 23.51 287 HIS A C 1
ATOM 2221 O O . HIS A 1 287 ? 13.037 15.026 7.387 1.00 22.30 287 HIS A O 1
ATOM 2228 N N . TYR A 1 288 ? 14.961 14.971 6.168 1.00 23.23 288 TYR A N 1
ATOM 2229 C CA . TYR A 1 288 ? 15.737 14.174 7.102 1.00 23.12 288 TYR A CA 1
ATOM 2230 C C . TYR A 1 288 ? 16.455 15.087 8.091 1.00 23.38 288 TYR A C 1
ATOM 2231 O O . TYR A 1 288 ? 17.345 15.833 7.710 1.00 23.81 288 TYR A O 1
ATOM 2240 N N . ASN A 1 289 ? 16.026 15.065 9.355 1.00 22.67 289 ASN A N 1
ATOM 2241 C CA . ASN A 1 289 ? 16.539 16.022 10.332 1.00 22.97 289 ASN A CA 1
ATOM 2242 C C . ASN A 1 289 ? 18.029 15.899 10.646 1.00 23.58 289 ASN A C 1
ATOM 2243 O O . ASN A 1 289 ? 18.684 16.936 10.835 1.00 25.05 289 ASN A O 1
ATOM 2248 N N . PRO A 1 290 ? 18.575 14.692 10.763 1.00 25.55 290 PRO A N 1
ATOM 2249 C CA . PRO A 1 290 ? 19.999 14.572 11.116 1.00 26.57 290 PRO A CA 1
ATOM 2250 C C . PRO A 1 290 ? 20.952 15.240 10.106 1.00 28.38 290 PRO A C 1
ATOM 2251 O O . PRO A 1 290 ? 21.987 15.711 10.543 1.00 28.52 290 PRO A O 1
ATOM 2255 N N . THR A 1 291 ? 20.615 15.278 8.817 1.00 28.94 291 THR A N 1
ATOM 2256 C CA . THR A 1 291 ? 21.440 15.985 7.819 1.00 29.95 291 THR A CA 1
ATOM 2257 C C . THR A 1 291 ? 20.757 17.259 7.330 1.00 30.93 291 THR A C 1
ATOM 2258 O O . THR A 1 291 ? 21.272 17.944 6.455 1.00 31.17 291 THR A O 1
ATOM 2262 N N . ASN A 1 292 ? 19.582 17.567 7.873 1.00 31.54 292 ASN A N 1
ATOM 2263 C CA . ASN A 1 292 ? 18.825 18.733 7.445 1.00 32.74 292 ASN A CA 1
ATOM 2264 C C . ASN A 1 292 ? 18.619 18.868 5.917 1.00 32.76 292 ASN A C 1
ATOM 2265 O O . ASN A 1 292 ? 18.634 19.979 5.359 1.00 32.47 292 ASN A O 1
ATOM 2270 N N . SER A 1 293 ? 18.416 17.735 5.255 1.00 32.12 293 SER A N 1
ATOM 2271 C CA . SER A 1 293 ? 18.328 17.670 3.799 1.00 31.68 293 SER A CA 1
ATOM 2272 C C . SER A 1 293 ? 17.278 16.637 3.362 1.00 30.99 293 SER A C 1
ATOM 2273 O O . SER A 1 293 ? 16.732 15.908 4.181 1.00 29.67 293 SER A O 1
ATOM 2276 N N . ASN A 1 294 ? 17.002 16.576 2.068 1.00 30.05 294 ASN A N 1
ATOM 2277 C CA . ASN A 1 294 ? 16.067 15.592 1.531 1.00 30.15 294 ASN A CA 1
ATOM 2278 C C . ASN A 1 294 ? 16.708 14.230 1.412 1.00 29.70 294 ASN A C 1
ATOM 2279 O O . ASN A 1 294 ? 17.831 14.120 0.991 1.00 30.13 294 ASN A O 1
ATOM 2284 N N . ALA A 1 295 ? 15.966 13.186 1.761 1.00 28.11 295 ALA A N 1
ATOM 2285 C CA . ALA A 1 295 ? 16.461 11.830 1.671 1.00 27.95 295 ALA A CA 1
ATOM 2286 C C . ALA A 1 295 ? 15.285 10.912 1.342 1.00 27.69 295 ALA A C 1
ATOM 2287 O O . ALA A 1 295 ? 14.125 11.332 1.361 1.00 27.63 295 ALA A O 1
ATOM 2289 N N . TYR A 1 296 ? 15.593 9.688 0.972 1.00 26.74 296 TYR A N 1
ATOM 2290 C CA . TYR A 1 296 ? 14.593 8.691 0.712 1.00 25.84 296 TYR A CA 1
ATOM 2291 C C . TYR A 1 296 ? 14.597 7.709 1.854 1.00 25.81 296 TYR A C 1
ATOM 2292 O O . TYR A 1 296 ? 15.531 6.925 1.996 1.00 26.35 296 TYR A O 1
ATOM 2301 N N . ILE A 1 297 ? 13.552 7.757 2.662 1.00 24.73 297 ILE A N 1
ATOM 2302 C CA . ILE A 1 297 ? 13.377 6.868 3.817 1.00 23.68 297 ILE A CA 1
ATOM 2303 C C . ILE A 1 297 ? 11.999 6.266 3.685 1.00 22.63 297 ILE A C 1
ATOM 2304 O O . ILE A 1 297 ? 11.037 6.840 4.221 1.00 20.58 297 ILE A O 1
ATOM 2309 N N . PRO A 1 298 ? 11.875 5.179 2.919 1.00 21.61 298 PRO A N 1
ATOM 2310 C CA . PRO A 1 298 ? 10.559 4.605 2.646 1.00 21.52 298 PRO A CA 1
ATOM 2311 C C . PRO A 1 298 ? 10.033 3.780 3.806 1.00 19.72 298 PRO A C 1
ATOM 2312 O O . PRO A 1 298 ? 10.254 2.587 3.886 1.00 20.04 298 PRO A O 1
ATOM 2316 N N . LEU A 1 299 ? 9.350 4.455 4.728 1.00 19.04 299 LEU A N 1
ATOM 2317 C CA . LEU A 1 299 ? 8.759 3.803 5.894 1.00 18.16 299 LEU A CA 1
ATOM 2318 C C . LEU A 1 299 ? 7.305 4.223 6.045 1.00 17.96 299 LEU A C 1
ATOM 2319 O O . LEU A 1 299 ? 6.942 5.355 5.673 1.00 16.36 299 LEU A O 1
ATOM 2324 N N . ALA A 1 300 ? 6.494 3.312 6.595 1.00 17.60 300 ALA A N 1
ATOM 2325 C CA . ALA A 1 300 ? 5.092 3.568 6.891 1.00 16.82 300 ALA A CA 1
ATOM 2326 C C . ALA A 1 300 ? 4.898 4.792 7.736 1.00 16.56 300 ALA A C 1
ATOM 2327 O O . ALA A 1 300 ? 3.896 5.510 7.590 1.00 15.80 300 ALA A O 1
ATOM 2329 N N . THR A 1 301 ? 5.849 5.035 8.644 1.00 16.79 301 THR A N 1
ATOM 2330 C CA . THR A 1 301 ? 5.725 6.182 9.541 1.00 17.02 301 THR A CA 1
ATOM 2331 C C . THR A 1 301 ? 5.680 7.480 8.766 1.00 16.56 301 THR A C 1
ATOM 2332 O O . THR A 1 301 ? 4.951 8.396 9.136 1.00 17.13 301 THR A O 1
ATOM 2336 N N . ASN A 1 302 ? 6.492 7.559 7.720 1.00 17.17 302 ASN A N 1
ATOM 2337 C CA . ASN A 1 302 ? 6.513 8.711 6.827 1.00 17.22 302 ASN A CA 1
ATOM 2338 C C . ASN A 1 302 ? 5.303 8.842 5.927 1.00 17.01 302 ASN A C 1
ATOM 2339 O O . ASN A 1 302 ? 4.785 9.948 5.720 1.00 17.43 302 ASN A O 1
ATOM 2344 N N . ALA A 1 303 ? 4.790 7.692 5.500 1.00 17.58 303 ALA A N 1
ATOM 2345 C CA . ALA A 1 303 ? 3.594 7.635 4.705 1.00 17.22 303 ALA A CA 1
ATOM 2346 C C . ALA A 1 303 ? 2.364 8.149 5.451 1.00 17.88 303 ALA A C 1
ATOM 2347 O O . AL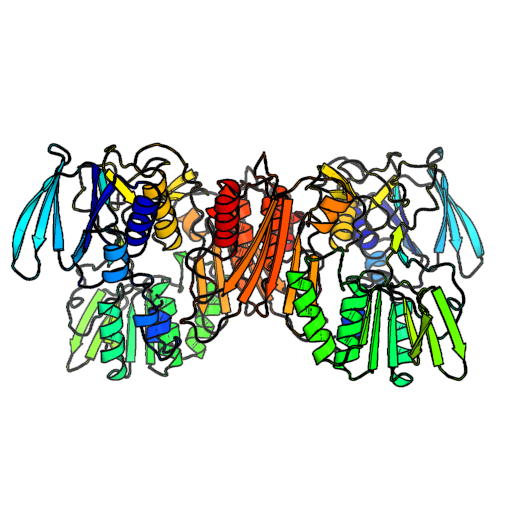A A 1 303 ? 1.618 8.958 4.908 1.00 17.90 303 ALA A O 1
ATOM 2349 N N . VAL A 1 304 ? 2.152 7.693 6.672 1.00 17.88 304 VAL A N 1
ATOM 2350 C CA . VAL A 1 304 ? 1.023 8.174 7.449 1.00 18.17 304 VAL A CA 1
ATOM 2351 C C . VAL A 1 304 ? 1.178 9.658 7.807 1.00 17.71 304 VAL A C 1
ATOM 2352 O O . VAL A 1 304 ? 0.187 10.394 7.740 1.00 18.78 304 VAL A O 1
ATOM 2356 N N . ARG A 1 305 ? 2.384 10.110 8.117 1.00 16.91 305 ARG A N 1
ATOM 2357 C CA . ARG A 1 305 ? 2.608 11.512 8.458 1.00 17.63 305 ARG A CA 1
ATOM 2358 C C . ARG A 1 305 ? 2.411 12.424 7.245 1.00 17.83 305 ARG A C 1
ATOM 2359 O O . ARG A 1 305 ? 1.652 13.408 7.298 1.00 18.81 305 ARG A O 1
ATOM 2367 N N . GLN A 1 306 ? 3.036 12.067 6.137 1.00 17.91 306 GLN A N 1
ATOM 2368 C CA . GLN A 1 306 ? 2.903 12.828 4.923 1.00 18.81 306 GLN A CA 1
ATOM 2369 C C . GLN A 1 306 ? 1.478 12.814 4.363 1.00 18.25 306 GLN A C 1
ATOM 2370 O O . GLN A 1 306 ? 1.018 13.826 3.852 1.00 18.83 306 GLN A O 1
ATOM 2376 N N . GLY A 1 307 ? 0.787 11.689 4.427 1.00 18.38 307 GLY A N 1
ATOM 2377 C CA . GLY A 1 307 ? -0.601 11.657 4.014 1.00 19.30 307 GLY A CA 1
ATOM 2378 C C . GLY A 1 307 ? -1.491 12.567 4.826 1.00 19.72 307 GLY A C 1
ATOM 2379 O O . GLY A 1 307 ? -2.399 13.232 4.298 1.00 18.65 307 GLY A O 1
ATOM 2380 N N . ARG A 1 308 ? -1.244 12.596 6.130 1.00 19.86 308 ARG A N 1
ATOM 2381 C CA . ARG A 1 308 ? -1.999 13.480 7.018 1.00 19.91 308 ARG A CA 1
ATOM 2382 C C . ARG A 1 308 ? -1.738 14.936 6.667 1.00 19.90 308 ARG A C 1
ATOM 2383 O O . ARG A 1 308 ? -2.693 15.760 6.635 1.00 19.95 308 ARG A O 1
ATOM 2391 N N . LEU A 1 309 ? -0.477 15.272 6.397 1.00 19.78 309 LEU A N 1
ATOM 2392 C CA . LEU A 1 309 ? -0.106 16.643 6.023 1.00 20.33 309 LEU A CA 1
ATOM 2393 C C . LEU A 1 309 ? -0.709 17.100 4.701 1.00 20.08 309 LEU A C 1
ATOM 2394 O O . LEU A 1 309 ? -1.088 18.258 4.559 1.00 20.23 309 LEU A O 1
ATOM 2399 N N . VAL A 1 310 ? -0.827 16.180 3.739 1.00 20.75 310 VAL A N 1
ATOM 2400 C CA . VAL A 1 310 ? -1.508 16.499 2.485 1.00 20.55 310 VAL A CA 1
ATOM 2401 C C . VAL A 1 310 ? -2.934 16.954 2.786 1.00 20.44 310 VAL A C 1
ATOM 2402 O O . VAL A 1 310 ? -3.354 18.004 2.308 1.00 20.74 310 VAL A O 1
ATOM 2406 N N . GLY A 1 311 ? -3.680 16.168 3.570 1.00 21.00 311 GLY A N 1
ATOM 2407 C CA . GLY A 1 311 ? -5.037 16.533 3.928 1.00 21.49 311 GLY A CA 1
ATOM 2408 C C . GLY A 1 311 ? -5.135 17.831 4.716 1.00 22.72 311 GLY A C 1
ATOM 2409 O O . GLY A 1 311 ? -6.008 18.663 4.465 1.00 23.46 311 GLY A O 1
ATOM 2410 N N . LEU A 1 312 ? -4.236 18.021 5.670 1.00 22.77 312 LEU A N 1
ATOM 2411 C CA . LEU A 1 312 ? -4.195 19.284 6.434 1.00 23.29 312 LEU A CA 1
ATOM 2412 C C . LEU A 1 312 ? -3.884 20.519 5.543 1.00 22.72 312 LEU A C 1
ATOM 2413 O O . LEU A 1 312 ? -4.389 21.630 5.782 1.00 22.24 312 LEU A O 1
ATOM 2418 N N . ASN A 1 313 ? -3.021 20.343 4.554 1.00 21.90 313 ASN A N 1
ATOM 2419 C CA . ASN A 1 313 ? -2.533 21.468 3.759 1.00 21.81 313 ASN A CA 1
ATOM 2420 C C . ASN A 1 313 ? -3.140 21.579 2.360 1.00 22.25 313 ASN A C 1
ATOM 2421 O O . ASN A 1 313 ? -2.570 22.220 1.492 1.00 22.91 313 ASN A O 1
ATOM 2426 N N . LEU A 1 314 ? -4.269 20.925 2.135 1.00 22.22 314 LEU A N 1
ATOM 2427 C CA . LEU A 1 314 ? -4.766 20.758 0.774 1.00 24.69 314 LEU A CA 1
ATOM 2428 C C . LEU A 1 314 ? -5.049 22.115 0.093 1.00 25.11 314 LEU A C 1
ATOM 2429 O O . LEU A 1 314 ? -4.735 22.311 -1.087 1.00 25.32 314 LEU A O 1
ATOM 2434 N N . THR A 1 315 ? -5.627 23.044 0.841 1.00 26.30 315 THR A N 1
ATOM 2435 C CA . THR A 1 315 ? -5.960 24.359 0.280 1.00 28.52 315 THR A CA 1
ATOM 2436 C C . THR A 1 315 ? -5.174 25.534 0.861 1.00 29.16 315 THR A C 1
ATOM 2437 O O . THR A 1 315 ? -5.127 26.582 0.244 1.00 30.06 315 THR A O 1
ATOM 2441 N N . GLU A 1 316 ? -4.605 25.376 2.056 1.00 30.00 316 GLU A N 1
ATOM 2442 C CA . GLU A 1 316 ? -3.879 26.438 2.756 1.00 30.83 316 GLU A CA 1
ATOM 2443 C C . GLU A 1 316 ? -2.613 25.834 3.372 1.00 30.44 316 GLU A C 1
ATOM 2444 O O . GLU A 1 316 ? -2.641 24.715 3.826 1.00 29.78 316 GLU A O 1
ATOM 2450 N N . ASP A 1 317 ? -1.523 26.585 3.390 1.00 30.69 317 ASP A N 1
ATOM 2451 C CA . ASP A 1 317 ? -0.302 26.151 4.037 1.00 30.61 317 ASP A CA 1
ATOM 2452 C C . ASP A 1 317 ? -0.462 26.315 5.539 1.00 30.87 317 ASP A C 1
ATOM 2453 O O . ASP A 1 317 ? -0.118 27.357 6.069 1.00 32.25 317 ASP A O 1
ATOM 2458 N N . LYS A 1 318 ? -0.986 25.281 6.204 1.00 30.20 318 LYS A N 1
ATOM 2459 C CA . LYS A 1 318 ? -1.441 25.327 7.609 1.00 30.71 318 LYS A CA 1
ATOM 2460 C C . LYS A 1 318 ? -0.488 24.706 8.630 1.00 29.21 318 LYS A C 1
ATOM 2461 O O . LYS A 1 318 ? -0.314 25.240 9.733 1.00 28.84 318 LYS A O 1
ATOM 2467 N N . VAL A 1 319 ? 0.092 23.559 8.278 1.00 26.85 319 VAL A N 1
ATOM 2468 C CA . VAL A 1 319 ? 0.914 22.779 9.199 1.00 26.39 319 VAL A CA 1
ATOM 2469 C C . VAL A 1 319 ? 2.204 22.318 8.538 1.00 25.11 319 VAL A C 1
ATOM 2470 O O . VAL A 1 319 ? 2.162 21.543 7.597 1.00 24.28 319 VAL A O 1
ATOM 2474 N N . LYS A 1 320 ? 3.339 22.796 9.046 1.00 24.37 320 LYS A N 1
ATOM 2475 C CA . LYS A 1 320 ? 4.646 22.391 8.542 1.00 23.64 320 LYS A CA 1
ATOM 2476 C C . LYS A 1 320 ? 5.066 20.974 8.970 1.00 23.11 320 LYS A C 1
ATOM 2477 O O . LYS A 1 320 ? 4.864 20.538 10.104 1.00 22.02 320 LYS A O 1
ATOM 2483 N N . ASP A 1 321 ? 5.666 20.259 8.034 1.00 22.38 321 ASP A N 1
ATOM 2484 C CA . ASP A 1 321 ? 6.334 19.005 8.314 1.00 23.31 321 ASP A CA 1
ATOM 2485 C C . ASP A 1 321 ? 7.431 19.256 9.342 1.00 23.08 321 ASP A C 1
ATOM 2486 O O . ASP A 1 321 ? 8.228 20.190 9.189 1.00 23.75 321 ASP A O 1
ATOM 2491 N N . MET A 1 322 ? 7.489 18.414 10.365 1.00 23.36 322 MET A N 1
ATOM 2492 C CA . MET A 1 322 ? 8.556 18.448 11.382 1.00 23.80 322 MET A CA 1
ATOM 2493 C C . MET A 1 322 ? 9.803 17.680 10.924 1.00 23.74 322 MET A C 1
ATOM 2494 O O . MET A 1 322 ? 10.845 17.714 11.575 1.00 24.99 322 MET A O 1
ATOM 2499 N N . GLY A 1 323 ? 9.684 16.992 9.802 1.00 22.43 323 GLY A N 1
ATOM 2500 C CA . GLY A 1 323 ? 10.726 16.121 9.307 1.00 21.83 323 GLY A CA 1
ATOM 2501 C C . GLY A 1 323 ? 10.744 14.792 10.038 1.00 21.11 323 GLY A C 1
ATOM 2502 O O . GLY A 1 323 ? 9.854 14.497 10.848 1.00 20.07 323 GLY A O 1
ATOM 2503 N N . THR A 1 324 ? 11.786 14.004 9.776 1.00 20.62 324 THR A N 1
ATOM 2504 C CA . THR A 1 324 ? 11.907 12.679 10.348 1.00 20.75 324 THR A CA 1
ATOM 2505 C C . THR A 1 324 ? 13.349 12.261 10.608 1.00 20.11 324 THR A C 1
ATOM 2506 O O . THR A 1 324 ? 14.327 12.894 10.128 1.00 18.58 324 THR A O 1
ATOM 2510 N N . GLN A 1 325 ? 13.457 11.180 11.360 1.00 19.52 325 GLN A N 1
ATOM 2511 C CA . GLN A 1 325 ? 14.703 10.639 11.877 1.00 21.10 325 GLN A CA 1
ATOM 2512 C C . GLN A 1 325 ? 15.002 9.207 11.462 1.00 21.12 325 GLN A C 1
ATOM 2513 O O . GLN A 1 325 ? 15.938 8.607 11.984 1.00 22.03 325 GLN A O 1
ATOM 2519 N N . SER A 1 326 ? 14.198 8.605 10.598 1.00 20.72 326 SER A N 1
ATOM 2520 C CA . SER A 1 326 ? 14.388 7.203 10.220 1.00 21.23 326 SER A CA 1
ATOM 2521 C C . SER A 1 326 ? 14.304 6.225 11.415 1.00 20.09 326 SER A C 1
ATOM 2522 O O . SER A 1 326 ? 15.068 5.293 11.488 1.00 21.11 326 SER A O 1
ATOM 2525 N N . SER A 1 327 ? 13.386 6.450 12.341 1.00 19.02 327 SER A N 1
ATOM 2526 C CA . SER A 1 327 ? 13.220 5.575 13.496 1.00 18.66 327 SER A CA 1
ATOM 2527 C C . SER A 1 327 ? 12.610 4.254 13.007 1.00 19.09 327 SER A C 1
ATOM 2528 O O . SER A 1 327 ? 11.647 4.266 12.240 1.00 19.51 327 SER A O 1
ATOM 2531 N N . SER A 1 328 ? 13.238 3.133 13.354 1.00 19.67 328 SER A N 1
ATOM 2532 C CA . SER A 1 328 ? 12.788 1.817 12.877 1.00 20.42 328 SER A CA 1
ATOM 2533 C C . SER A 1 328 ? 13.194 0.706 13.842 1.00 19.77 328 SER A C 1
ATOM 2534 O O . SER A 1 328 ? 14.054 0.876 14.696 1.00 18.72 328 SER A O 1
ATOM 2537 N N . GLY A 1 329 ? 12.528 -0.423 13.750 1.00 18.84 329 GLY A N 1
ATOM 2538 C CA . GLY A 1 329 ? 12.812 -1.500 14.658 1.00 19.71 329 GLY A CA 1
ATOM 2539 C C . GLY A 1 329 ? 12.302 -2.851 14.199 1.00 19.74 329 GLY A C 1
ATOM 2540 O O . GLY A 1 329 ? 11.479 -2.926 13.296 1.00 19.55 329 GLY A O 1
ATOM 2541 N N . LEU A 1 330 ? 12.884 -3.891 14.781 1.00 19.36 330 LEU A N 1
ATOM 2542 C CA . LEU A 1 330 ? 12.501 -5.304 14.578 1.00 20.33 330 LEU A CA 1
ATOM 2543 C C . LEU A 1 330 ? 12.516 -6.007 15.915 1.00 18.39 330 LEU A C 1
ATOM 2544 O O . LEU A 1 330 ? 13.192 -5.576 16.833 1.00 17.41 330 LEU A O 1
ATOM 2549 N N . LYS A 1 331 ? 11.753 -7.083 16.039 1.00 18.61 331 LYS A N 1
ATOM 2550 C CA . LYS A 1 331 ? 11.921 -8.048 17.118 1.00 19.50 331 LYS A CA 1
ATOM 2551 C C . LYS A 1 331 ? 12.138 -9.420 16.480 1.00 20.01 331 LYS A C 1
ATOM 2552 O O . LYS A 1 331 ? 11.210 -9.937 15.806 1.00 19.15 331 LYS A O 1
ATOM 2558 N N . LEU A 1 332 ? 13.322 -10.002 16.690 1.00 19.46 332 LEU A N 1
ATOM 2559 C CA . LEU A 1 332 ? 13.724 -11.235 16.013 1.00 18.56 332 LEU A CA 1
ATOM 2560 C C . LEU A 1 332 ? 14.195 -12.225 17.083 1.00 18.65 332 LEU A C 1
ATOM 2561 O O . LEU A 1 332 ? 15.077 -11.927 17.863 1.00 17.69 332 LEU A O 1
ATOM 2566 N N . TYR A 1 333 ? 13.543 -13.383 17.127 1.00 18.39 333 TYR A N 1
ATOM 2567 C CA . TYR A 1 333 ? 13.802 -14.401 18.136 1.00 19.01 333 TYR A CA 1
ATOM 2568 C C . TYR A 1 333 ? 13.648 -13.836 19.560 1.00 19.83 333 TYR A C 1
ATOM 2569 O O . TYR A 1 333 ? 14.382 -14.175 20.457 1.00 19.75 333 TYR A O 1
ATOM 2578 N N . GLY A 1 334 ? 12.639 -12.990 19.772 1.00 19.45 334 GLY A N 1
ATOM 2579 C CA . GLY A 1 334 ? 12.440 -12.337 21.048 1.00 19.63 334 GLY A CA 1
ATOM 2580 C C . GLY A 1 334 ? 13.335 -11.147 21.411 1.00 19.57 334 GLY A C 1
ATOM 2581 O O . GLY A 1 334 ? 13.120 -10.525 22.451 1.00 20.19 334 GLY A O 1
ATOM 2582 N N . ARG A 1 335 ? 14.319 -10.845 20.580 1.00 19.63 335 ARG A N 1
ATOM 2583 C CA . ARG A 1 335 ? 15.248 -9.768 20.806 1.00 19.62 335 ARG A CA 1
ATOM 2584 C C . ARG A 1 335 ? 14.832 -8.545 20.012 1.00 19.21 335 ARG A C 1
ATOM 2585 O O . ARG A 1 335 ? 14.536 -8.621 18.807 1.00 19.10 335 ARG A O 1
ATOM 2593 N N . THR A 1 336 ? 14.794 -7.420 20.730 1.00 19.38 336 THR A N 1
ATOM 2594 C CA . THR A 1 336 ? 14.486 -6.119 20.171 1.00 18.90 336 THR A CA 1
ATOM 2595 C C . THR A 1 336 ? 15.736 -5.476 19.570 1.00 18.76 336 THR A C 1
ATOM 2596 O O . THR A 1 336 ? 16.780 -5.442 20.194 1.00 18.69 336 THR A O 1
ATOM 2600 N N . TYR A 1 337 ? 15.623 -4.988 18.344 1.00 17.78 337 TYR A N 1
ATOM 2601 C CA . TYR A 1 337 ? 16.656 -4.191 17.695 1.00 17.93 337 TYR A CA 1
ATOM 2602 C C . TYR A 1 337 ? 16.004 -2.919 17.189 1.00 17.86 337 TYR A C 1
ATOM 2603 O O . TYR A 1 337 ? 15.179 -2.991 16.294 1.00 18.14 337 TYR A O 1
ATOM 2612 N N . VAL A 1 338 ? 16.397 -1.763 17.725 1.00 17.59 338 VAL A N 1
ATOM 2613 C CA . VAL A 1 338 ? 15.826 -0.475 17.300 1.00 17.02 338 VAL A CA 1
ATOM 2614 C C . VAL A 1 338 ? 16.891 0.542 16.997 1.00 17.55 338 VAL A C 1
ATOM 2615 O O . VAL A 1 338 ? 17.972 0.506 17.575 1.00 16.98 338 VAL A O 1
ATOM 2619 N N . SER A 1 339 ? 16.575 1.458 16.081 1.00 17.83 339 SER A N 1
ATOM 2620 C CA . SER A 1 339 ? 17.505 2.476 15.638 1.00 18.91 339 SER A CA 1
ATOM 2621 C C . SER A 1 339 ? 16.777 3.791 15.359 1.00 18.92 339 SER A C 1
ATOM 2622 O O . SER A 1 339 ? 15.645 3.806 14.911 1.00 19.35 339 SER A O 1
ATOM 2625 N N . THR A 1 340 ? 17.470 4.911 15.539 1.00 18.15 340 THR A N 1
ATOM 2626 C CA . THR A 1 340 ? 16.965 6.158 15.018 1.00 18.94 340 THR A CA 1
ATOM 2627 C C . THR A 1 340 ? 18.181 6.952 14.496 1.00 19.80 340 THR A C 1
ATOM 2628 O O . THR A 1 340 ? 19.313 6.727 14.917 1.00 19.02 340 THR A O 1
ATOM 2632 N N . GLY A 1 341 ? 17.938 7.797 13.530 1.00 20.73 341 GLY A N 1
ATOM 2633 C CA . GLY A 1 341 ? 18.925 8.738 13.051 1.00 22.12 341 GLY A CA 1
ATOM 2634 C C . GLY A 1 341 ? 19.988 8.029 12.247 1.00 23.42 341 GLY A C 1
ATOM 2635 O O . GLY A 1 341 ? 19.778 6.971 11.713 1.00 22.92 341 GLY A O 1
ATOM 2636 N N . ILE A 1 342 ? 21.160 8.626 12.204 1.00 26.58 342 ILE A N 1
ATOM 2637 C CA . ILE A 1 342 ? 22.280 8.183 11.395 1.00 29.37 342 ILE A CA 1
ATOM 2638 C C . ILE A 1 342 ? 23.001 7.037 12.046 1.00 31.36 342 ILE A C 1
ATOM 2639 O O . ILE A 1 342 ? 23.043 6.956 13.268 1.00 32.01 342 ILE A O 1
ATOM 2644 N N . ASN A 1 343 ? 23.594 6.151 11.254 1.00 33.18 343 ASN A N 1
ATOM 2645 C CA . ASN A 1 343 ? 24.545 5.190 11.812 1.00 35.56 343 ASN A CA 1
ATOM 2646 C C . ASN A 1 343 ? 25.930 5.378 11.179 1.00 37.08 343 ASN A C 1
ATOM 2647 O O . ASN A 1 343 ? 26.087 6.219 10.289 1.00 36.85 343 ASN A O 1
ATOM 2652 N N . THR A 1 344 ? 26.939 4.651 11.654 1.00 39.10 344 THR A N 1
ATOM 2653 C CA . THR A 1 344 ? 28.317 4.905 11.181 1.00 40.40 344 THR A CA 1
ATOM 2654 C C . THR A 1 344 ? 28.493 4.417 9.746 1.00 41.37 344 THR A C 1
ATOM 2655 O O . THR A 1 344 ? 29.167 5.077 8.960 1.00 42.14 344 THR A O 1
ATOM 2659 N N . ALA A 1 345 ? 27.868 3.289 9.414 1.00 42.47 345 ALA A N 1
ATOM 2660 C CA . ALA A 1 345 ? 27.871 2.771 8.045 1.00 43.57 345 ALA A CA 1
ATOM 2661 C C . ALA A 1 345 ? 27.313 3.795 7.044 1.00 44.77 345 ALA A C 1
ATOM 2662 O O . ALA A 1 345 ? 27.819 3.903 5.935 1.00 44.89 345 ALA A O 1
ATOM 2664 N N . LEU A 1 346 ? 26.293 4.549 7.450 1.00 46.33 346 LEU A N 1
ATOM 2665 C CA . LEU A 1 346 ? 25.627 5.518 6.576 1.00 47.52 346 LEU A CA 1
ATOM 2666 C C . LEU A 1 346 ? 26.472 6.777 6.479 1.00 48.36 346 LEU A C 1
ATOM 2667 O O . LEU A 1 346 ? 26.608 7.359 5.409 1.00 48.48 346 LEU A O 1
ATOM 2672 N N . ALA A 1 347 ? 27.046 7.199 7.599 1.00 49.30 347 ALA A N 1
ATOM 2673 C CA . ALA A 1 347 ? 27.935 8.363 7.601 1.00 50.42 347 ALA A CA 1
ATOM 2674 C C . ALA A 1 347 ? 29.135 8.125 6.676 1.00 51.08 347 ALA A C 1
ATOM 2675 O O . ALA A 1 347 ? 29.514 9.007 5.909 1.00 51.39 347 ALA A O 1
ATOM 2677 N N . LYS A 1 348 ? 29.710 6.922 6.763 1.00 51.85 348 LYS A N 1
ATOM 2678 C CA . LYS A 1 348 ? 30.895 6.520 5.992 1.00 52.57 348 LYS A CA 1
ATOM 2679 C C . LYS A 1 348 ? 30.594 6.460 4.487 1.00 52.73 348 LYS A C 1
ATOM 2680 O O . LYS A 1 348 ? 31.473 6.729 3.668 1.00 53.07 348 LYS A O 1
ATOM 2685 N N . ALA A 1 349 ? 29.352 6.113 4.135 1.00 52.75 349 ALA A N 1
ATOM 2686 C CA . ALA A 1 349 ? 28.893 6.134 2.741 1.00 52.50 349 ALA A CA 1
ATOM 2687 C C . ALA A 1 349 ? 28.765 7.569 2.179 1.00 52.38 349 ALA A C 1
ATOM 2688 O O . ALA A 1 349 ? 29.074 7.795 1.001 1.00 52.70 349 ALA A O 1
ATOM 2690 N N . ASN A 1 350 ? 28.322 8.516 3.013 1.00 51.84 350 ASN A N 1
ATOM 2691 C CA . ASN A 1 350 ? 28.122 9.910 2.606 1.00 51.83 350 ASN A CA 1
ATOM 2692 C C . ASN A 1 350 ? 29.214 10.863 3.083 1.00 51.54 350 ASN A C 1
ATOM 2693 O O . ASN A 1 350 ? 28.988 12.076 3.137 1.00 51.46 350 ASN A O 1
ATOM 2698 N N . ASN A 1 351 ? 30.377 10.322 3.445 1.00 51.13 351 ASN A N 1
ATOM 2699 C CA . ASN A 1 351 ? 31.548 11.134 3.832 1.00 51.03 351 ASN A CA 1
ATOM 2700 C C . ASN A 1 351 ? 31.313 12.037 5.051 1.00 50.30 351 ASN A C 1
ATOM 2701 O O . ASN A 1 351 ? 32.009 13.044 5.224 1.00 50.25 351 ASN A O 1
ATOM 2706 N N . LEU A 1 352 ? 30.333 11.682 5.891 1.00 49.49 352 LEU A N 1
ATOM 2707 C CA . LEU A 1 352 ? 30.013 12.472 7.082 1.00 48.30 352 LEU A CA 1
ATOM 2708 C C . LEU A 1 352 ? 30.932 12.070 8.225 1.00 46.30 352 LEU A C 1
ATOM 2709 O O . LEU A 1 352 ? 31.116 10.876 8.493 1.00 45.93 352 LEU A O 1
ATOM 2714 N N . LYS A 1 353 ? 31.510 13.075 8.884 1.00 44.18 353 LYS A N 1
ATOM 2715 C CA . LYS A 1 353 ? 32.373 12.848 10.037 1.00 42.84 353 LYS A CA 1
ATOM 2716 C C . LYS A 1 353 ? 31.562 12.865 11.343 1.00 40.02 353 LYS A C 1
ATOM 2717 O O . LYS A 1 353 ? 31.032 13.888 11.758 1.00 39.50 353 LYS A O 1
ATOM 2723 N N . VAL A 1 354 ? 31.465 11.700 11.965 1.00 37.50 354 VAL A N 1
ATOM 2724 C CA . VAL A 1 354 ? 30.769 11.566 13.226 1.00 34.85 354 VAL A CA 1
ATOM 2725 C C . VAL A 1 354 ? 31.628 10.846 14.245 1.00 33.38 354 VAL A C 1
ATOM 2726 O O . VAL A 1 354 ? 32.638 10.219 13.926 1.00 33.01 354 VAL A O 1
ATOM 2730 N N . SER A 1 355 ? 31.204 10.943 15.492 1.00 30.99 355 SER A N 1
ATOM 2731 C CA . SER A 1 355 ? 31.731 10.119 16.556 1.00 29.21 355 SER A CA 1
ATOM 2732 C C . SER A 1 355 ? 30.624 9.159 17.013 1.00 28.23 355 SER A C 1
ATOM 2733 O O . SER A 1 355 ? 29.438 9.439 16.858 1.00 25.87 355 SER A O 1
ATOM 2736 N N . GLU A 1 356 ? 31.043 8.060 17.603 1.00 27.35 356 GLU A N 1
ATOM 2737 C CA . GLU A 1 356 ? 30.127 7.058 18.129 1.00 27.54 356 GLU A CA 1
ATOM 2738 C C . GLU A 1 356 ? 30.725 6.365 19.317 1.00 27.07 356 GLU A C 1
ATOM 2739 O O . GLU A 1 356 ? 31.890 5.975 19.292 1.00 25.59 356 GLU A O 1
ATOM 2745 N N . VAL A 1 357 ? 29.896 6.151 20.335 1.00 26.51 357 VAL A N 1
ATOM 2746 C CA . VAL A 1 357 ? 30.244 5.273 21.437 1.00 25.89 357 VAL A CA 1
ATOM 2747 C C . VAL A 1 357 ? 29.282 4.073 21.418 1.00 25.58 357 VAL A C 1
ATOM 2748 O O . VAL A 1 357 ? 28.138 4.186 20.982 1.00 23.24 357 VAL A O 1
ATOM 2752 N N . ILE A 1 358 ? 29.783 2.935 21.855 1.00 25.08 358 ILE A N 1
ATOM 2753 C CA . ILE A 1 358 ? 29.010 1.712 21.994 1.00 25.72 358 ILE A CA 1
ATOM 2754 C C . ILE A 1 358 ? 29.303 1.117 23.355 1.00 25.60 358 ILE A C 1
ATOM 2755 O O . ILE A 1 358 ? 30.470 0.857 23.668 1.00 25.57 358 ILE A O 1
ATOM 2760 N N . ILE A 1 359 ? 28.259 0.883 24.147 1.00 24.61 359 ILE A N 1
ATOM 2761 C CA . ILE A 1 359 ? 28.396 0.321 25.489 1.00 25.06 359 ILE A CA 1
ATOM 2762 C C . ILE A 1 359 ? 27.319 -0.705 25.708 1.00 25.21 359 ILE A C 1
ATOM 2763 O O . ILE A 1 359 ? 26.345 -0.747 24.968 1.00 24.27 359 ILE A O 1
ATOM 2768 N N . ALA A 1 360 ? 27.475 -1.500 26.761 1.00 24.35 360 ALA A N 1
ATOM 2769 C CA . ALA A 1 360 ? 26.483 -2.481 27.124 1.00 24.92 360 ALA A CA 1
ATOM 2770 C C . ALA A 1 360 ? 26.333 -2.423 28.627 1.00 26.02 360 ALA A C 1
ATOM 2771 O O . ALA A 1 360 ? 27.325 -2.295 29.354 1.00 27.62 360 ALA A O 1
ATOM 2773 N N . ASP A 1 361 ? 25.106 -2.455 29.103 1.00 25.41 361 ASP A N 1
ATOM 2774 C CA . ASP A 1 361 ? 24.848 -2.466 30.532 1.00 25.61 361 ASP A CA 1
ATOM 2775 C C . ASP A 1 361 ? 23.603 -3.289 30.792 1.00 25.40 361 ASP A C 1
ATOM 2776 O O . ASP A 1 361 ? 22.742 -3.394 29.934 1.00 24.66 361 ASP A O 1
ATOM 2781 N N . ASN A 1 362 ? 23.502 -3.883 31.970 1.00 24.74 362 ASN A N 1
ATOM 2782 C CA . ASN A 1 362 ? 22.216 -4.454 32.361 1.00 24.96 362 ASN A CA 1
ATOM 2783 C C . ASN A 1 362 ? 21.206 -3.334 32.445 1.00 24.19 362 ASN A C 1
ATOM 2784 O O . ASN A 1 362 ? 21.547 -2.228 32.903 1.00 25.12 362 ASN A O 1
ATOM 2789 N N . TYR A 1 363 ? 19.976 -3.558 31.981 1.00 22.85 363 TYR A N 1
ATOM 2790 C CA . TYR A 1 363 ? 19.016 -2.457 31.957 1.00 23.22 363 TYR A CA 1
ATOM 2791 C C . TYR A 1 363 ? 18.527 -2.115 33.357 1.00 22.97 363 TYR A C 1
ATOM 2792 O O . TYR A 1 363 ? 18.165 -0.986 33.605 1.00 23.98 363 TYR A O 1
ATOM 2801 N N . ARG A 1 364 ? 18.494 -3.101 34.250 1.00 23.54 364 ARG A N 1
ATOM 2802 C CA . ARG A 1 364 ? 18.127 -2.874 35.641 1.00 23.91 364 ARG A CA 1
ATOM 2803 C C . ARG A 1 364 ? 19.070 -3.628 36.552 1.00 23.16 364 ARG A C 1
ATOM 2804 O O . ARG A 1 364 ? 19.837 -4.486 36.114 1.00 23.30 364 ARG A O 1
ATOM 2812 N N . PRO A 1 365 ? 19.045 -3.296 37.827 1.00 25.39 365 PRO A N 1
ATOM 2813 C CA . PRO A 1 365 ? 20.081 -3.810 38.731 1.00 25.84 365 PRO A CA 1
ATOM 2814 C C . PRO A 1 365 ? 20.161 -5.318 38.853 1.00 25.93 365 PRO A C 1
ATOM 2815 O O . PRO A 1 365 ? 19.175 -6.053 38.729 1.00 25.29 365 PRO A O 1
ATOM 2819 N N . GLU A 1 366 ? 21.384 -5.738 39.144 1.00 26.82 366 GLU A N 1
ATOM 2820 C CA . GLU A 1 366 ? 21.762 -7.125 39.280 1.00 28.04 366 GLU A CA 1
ATOM 2821 C C . GLU A 1 366 ? 21.152 -7.804 40.499 1.00 28.44 366 GLU A C 1
ATOM 2822 O O . GLU A 1 366 ? 21.142 -9.038 40.547 1.00 28.52 366 GLU A O 1
ATOM 2828 N N . PHE A 1 367 ? 20.663 -7.040 41.487 1.00 28.51 367 PHE A N 1
ATOM 2829 C CA . PHE A 1 367 ? 19.932 -7.660 42.622 1.00 27.94 367 PHE A CA 1
ATOM 2830 C C . PHE A 1 367 ? 18.520 -8.113 42.292 1.00 28.26 367 PHE A C 1
ATOM 2831 O O . PHE A 1 367 ? 17.885 -8.833 43.080 1.00 27.76 367 PHE A O 1
ATOM 2839 N N . MET A 1 368 ? 17.996 -7.691 41.146 1.00 28.36 368 MET A N 1
ATOM 2840 C CA . MET A 1 368 ? 16.688 -8.167 40.709 1.00 28.78 368 MET A CA 1
ATOM 2841 C C . MET A 1 368 ? 16.748 -9.656 40.349 1.00 29.23 368 MET A C 1
ATOM 2842 O O . MET A 1 368 ? 17.812 -10.188 40.006 1.00 29.37 368 MET A O 1
ATOM 2847 N N . LEU A 1 369 ? 15.601 -10.321 40.417 1.00 30.13 369 LEU A N 1
ATOM 2848 C CA . LEU A 1 369 ? 15.546 -11.770 40.142 1.00 31.19 369 LEU A CA 1
ATOM 2849 C C . LEU A 1 369 ? 15.989 -12.063 38.717 1.00 30.32 369 LEU A C 1
ATOM 2850 O O . LEU A 1 369 ? 16.484 -13.146 38.421 1.00 31.17 369 LEU A O 1
ATOM 2855 N N . SER A 1 370 ? 15.832 -11.090 37.834 1.00 29.16 370 SER A N 1
ATOM 2856 C CA . SER A 1 370 ? 16.352 -11.199 36.481 1.00 28.18 370 SER A CA 1
ATOM 2857 C C . SER A 1 370 ? 16.643 -9.814 35.914 1.00 27.32 370 SER A C 1
ATOM 2858 O O . SER A 1 370 ? 16.030 -8.831 36.315 1.00 25.45 370 SER A O 1
ATOM 2861 N N . THR A 1 371 ? 17.572 -9.760 34.977 1.00 26.75 371 THR A N 1
ATOM 2862 C CA . THR A 1 371 ? 17.819 -8.535 34.214 1.00 26.52 371 THR A CA 1
ATOM 2863 C C . THR A 1 371 ? 18.398 -8.974 32.873 1.00 26.55 371 THR A C 1
ATOM 2864 O O . THR A 1 371 ? 18.653 -10.160 32.659 1.00 26.86 371 THR A O 1
ATOM 2868 N N . ASP A 1 372 ? 18.585 -8.037 31.964 1.00 25.66 372 ASP A N 1
ATOM 2869 C CA . ASP A 1 372 ? 19.077 -8.355 30.620 1.00 25.19 372 ASP A CA 1
ATOM 2870 C C . ASP A 1 372 ? 20.000 -7.267 30.198 1.00 23.64 372 ASP A C 1
ATOM 2871 O O . ASP A 1 372 ? 19.749 -6.111 30.471 1.00 22.80 372 ASP A O 1
ATOM 2876 N N . GLU A 1 373 ? 21.036 -7.625 29.475 1.00 22.24 373 GLU A N 1
ATOM 2877 C CA . GLU A 1 373 ? 21.925 -6.644 28.909 1.00 22.75 373 GLU A CA 1
ATOM 2878 C C . GLU A 1 373 ? 21.175 -5.817 27.852 1.00 22.27 373 GLU A C 1
ATOM 2879 O O . GLU A 1 373 ? 20.353 -6.361 27.105 1.00 21.00 373 GLU A O 1
ATOM 2885 N N . VAL A 1 374 ? 21.500 -4.535 27.779 1.00 20.58 374 VAL A N 1
ATOM 2886 C CA . VAL A 1 374 ? 21.079 -3.696 26.682 1.00 21.45 374 VAL A CA 1
ATOM 2887 C C . VAL A 1 374 ? 22.338 -3.145 26.045 1.00 21.36 374 VAL A C 1
ATOM 2888 O O . VAL A 1 374 ? 23.212 -2.535 26.710 1.00 21.91 374 VAL A O 1
ATOM 2892 N N . LEU A 1 375 ? 22.461 -3.445 24.762 1.00 20.12 375 LEU A N 1
ATOM 2893 C CA . LEU A 1 375 ? 23.563 -3.009 23.951 1.00 20.67 375 LEU A CA 1
ATOM 2894 C C . LEU A 1 375 ? 23.139 -1.720 23.315 1.00 19.95 375 LEU A C 1
ATOM 2895 O O . LEU A 1 375 ? 22.080 -1.660 22.748 1.00 18.36 375 LEU A O 1
ATOM 2900 N N . MET A 1 376 ? 23.973 -0.689 23.369 1.00 19.70 376 MET A N 1
ATOM 2901 C CA . MET A 1 376 ? 23.563 0.623 22.936 1.00 19.96 376 MET A CA 1
ATOM 2902 C C . MET A 1 376 ? 24.668 1.353 22.147 1.00 20.66 376 MET A C 1
ATOM 2903 O O . MET A 1 376 ? 25.830 1.235 22.465 1.00 21.67 376 MET A O 1
ATOM 2908 N N . SER A 1 377 ? 24.281 2.123 21.136 1.00 20.08 377 SER A N 1
ATOM 2909 C CA . SER A 1 377 ? 25.193 2.990 20.390 1.00 21.00 377 SER A CA 1
ATOM 2910 C C . SER A 1 377 ? 24.606 4.383 20.299 1.00 21.31 377 SER A C 1
ATOM 2911 O O . SER A 1 377 ? 23.400 4.531 20.219 1.00 21.37 377 SER A O 1
ATOM 2914 N N . LEU A 1 378 ? 25.475 5.400 20.332 1.00 21.67 378 LEU A N 1
ATOM 2915 C CA . LEU A 1 378 ? 25.072 6.777 20.165 1.00 21.40 378 LEU A CA 1
ATOM 2916 C C . LEU A 1 378 ? 26.061 7.412 19.188 1.00 21.74 378 LEU A C 1
ATOM 2917 O O . LEU A 1 378 ? 27.279 7.259 19.340 1.00 20.55 378 LEU A O 1
ATOM 2922 N N . VAL A 1 379 ? 25.512 8.018 18.149 1.00 21.24 379 VAL A N 1
ATOM 2923 C CA . VAL A 1 379 ? 26.250 8.782 17.143 1.00 21.94 379 VAL A CA 1
ATOM 2924 C C . VAL A 1 379 ? 25.999 10.257 17.363 1.00 21.71 379 VAL A C 1
ATOM 2925 O O . VAL A 1 379 ? 24.868 10.682 17.553 1.00 20.39 379 VAL A O 1
ATOM 2929 N N . TYR A 1 380 ? 27.056 11.070 17.314 1.00 22.16 380 TYR A N 1
ATOM 2930 C CA . TYR A 1 380 ? 26.921 12.484 17.580 1.00 22.16 380 TYR A CA 1
ATOM 2931 C C . TYR A 1 380 ? 27.969 13.291 16.778 1.00 23.13 380 TYR A C 1
ATOM 2932 O O . TYR A 1 380 ? 28.934 12.744 16.263 1.00 24.18 380 TYR A O 1
ATOM 2941 N N . ASP A 1 381 ? 27.715 14.573 16.653 1.00 25.20 381 ASP A N 1
ATOM 2942 C CA . ASP A 1 381 ? 28.532 15.494 15.857 1.00 26.47 381 ASP A CA 1
ATOM 2943 C C . ASP A 1 381 ? 29.721 15.896 16.729 1.00 27.25 381 ASP A C 1
ATOM 2944 O O . ASP A 1 381 ? 29.511 16.488 17.778 1.00 25.78 381 ASP A O 1
ATOM 2949 N N . PRO A 1 382 ? 30.962 15.588 16.328 1.00 28.65 382 PRO A N 1
ATOM 2950 C CA . PRO A 1 382 ? 32.111 15.934 17.174 1.00 29.79 382 PRO A CA 1
ATOM 2951 C C . PRO A 1 382 ? 32.287 17.427 17.450 1.00 30.05 382 PRO A C 1
ATOM 2952 O O . PRO A 1 382 ? 32.865 17.742 18.461 1.00 31.07 382 PRO A O 1
ATOM 2956 N N . LYS A 1 383 ? 31.759 18.314 16.611 1.00 30.58 383 LYS A N 1
ATOM 2957 C CA . LYS A 1 383 ? 31.908 19.765 16.817 1.00 30.29 383 LYS A CA 1
ATOM 2958 C C . LYS A 1 383 ? 30.825 20.392 17.693 1.00 28.69 383 LYS A C 1
ATOM 2959 O O . LYS A 1 383 ? 31.114 21.290 18.444 1.00 29.84 383 LYS A O 1
ATOM 2965 N N . THR A 1 384 ? 29.585 19.926 17.616 1.00 25.39 384 THR A N 1
ATOM 2966 C CA . THR A 1 384 ? 28.500 20.547 18.361 1.00 23.82 384 THR A CA 1
ATOM 2967 C C . THR A 1 384 ? 28.008 19.680 19.496 1.00 22.31 384 THR A C 1
ATOM 2968 O O . THR A 1 384 ? 27.151 20.107 20.260 1.00 22.16 384 THR A O 1
ATOM 2972 N N . ARG A 1 385 ? 28.507 18.454 19.533 1.00 23.22 385 ARG A N 1
ATOM 2973 C CA . ARG A 1 385 ? 28.031 17.403 20.454 1.00 22.74 385 ARG A CA 1
ATOM 2974 C C . ARG A 1 385 ? 26.532 17.027 20.284 1.00 22.36 385 ARG A C 1
ATOM 2975 O O . ARG A 1 385 ? 25.932 16.361 21.147 1.00 21.46 385 ARG A O 1
ATOM 2983 N N . VAL A 1 386 ? 25.936 17.407 19.159 1.00 21.79 386 VAL A N 1
ATOM 2984 C CA . VAL A 1 386 ? 24.520 17.143 18.908 1.00 21.57 386 VAL A CA 1
ATOM 2985 C C . VAL A 1 386 ? 24.313 15.643 18.559 1.00 19.90 386 VAL A C 1
ATOM 2986 O O . VAL A 1 386 ? 25.119 15.030 17.856 1.00 20.56 386 VAL A O 1
ATOM 2990 N N . ILE A 1 387 ? 23.278 15.033 19.122 1.00 18.36 387 ILE A N 1
ATOM 2991 C CA . ILE A 1 387 ? 22.923 13.668 18.817 1.00 17.98 387 ILE A CA 1
ATOM 2992 C C . ILE A 1 387 ? 22.381 13.559 17.378 1.00 17.72 387 ILE A C 1
ATOM 2993 O O . ILE A 1 387 ? 21.458 14.288 16.992 1.00 19.15 387 ILE A O 1
ATOM 2998 N N . LEU A 1 388 ? 22.971 12.643 16.631 1.00 19.32 388 LEU A N 1
ATOM 2999 C CA . LEU A 1 388 ? 22.632 12.344 15.245 1.00 20.74 388 LEU A CA 1
ATOM 3000 C C . LEU A 1 388 ? 21.964 10.980 15.033 1.00 20.16 388 LEU A C 1
ATOM 3001 O O . LEU A 1 388 ? 21.323 10.771 14.007 1.00 20.08 388 LEU A O 1
ATOM 3006 N N . GLY A 1 389 ? 22.146 10.046 15.965 1.00 20.23 389 GLY A N 1
ATOM 3007 C CA . GLY A 1 389 ? 21.572 8.719 15.834 1.00 19.56 389 GLY A CA 1
ATOM 3008 C C . GLY A 1 389 ? 21.867 7.861 17.041 1.00 19.41 389 GLY A C 1
ATOM 3009 O O . GLY A 1 389 ? 22.664 8.218 17.906 1.00 18.66 389 GLY A O 1
ATOM 3010 N N . GLY A 1 390 ? 21.194 6.728 17.127 1.00 19.24 390 GLY A N 1
ATOM 3011 C CA . GLY A 1 390 ? 21.453 5.764 18.165 1.00 19.58 390 GLY A CA 1
ATOM 3012 C C . GLY A 1 390 ? 20.739 4.460 17.893 1.00 20.16 390 GLY A C 1
ATOM 3013 O O . GLY A 1 390 ? 19.877 4.368 16.999 1.00 18.42 390 GLY A O 1
ATOM 3014 N N . ALA A 1 391 ? 21.150 3.422 18.619 1.00 19.24 391 ALA A N 1
ATOM 3015 C CA . ALA A 1 391 ? 20.554 2.101 18.478 1.00 18.45 391 ALA A CA 1
ATOM 3016 C C . ALA A 1 391 ? 20.578 1.362 19.801 1.00 18.74 391 ALA A C 1
ATOM 3017 O O . ALA A 1 391 ? 21.444 1.610 20.646 1.00 18.29 391 ALA A O 1
ATOM 3019 N N . LEU A 1 392 ? 19.601 0.492 19.998 1.00 18.66 392 LEU A N 1
ATOM 3020 C CA . LEU A 1 392 ? 19.567 -0.355 21.186 1.00 18.98 392 LEU A CA 1
ATOM 3021 C C . LEU A 1 392 ? 19.091 -1.757 20.834 1.00 18.81 392 LEU A C 1
ATOM 3022 O O . LEU A 1 392 ? 18.287 -1.956 19.922 1.00 17.94 392 LEU A O 1
ATOM 3027 N N . SER A 1 393 ? 19.597 -2.729 21.577 1.00 18.38 393 SER A N 1
ATOM 3028 C CA . SER A 1 393 ? 19.130 -4.100 21.473 1.00 18.47 393 SER A CA 1
ATOM 3029 C C . SER A 1 393 ? 19.162 -4.785 22.832 1.00 18.89 393 SER A C 1
ATOM 3030 O O . SER A 1 393 ? 20.101 -4.605 23.617 1.00 18.35 393 SER A O 1
ATOM 3033 N N . SER A 1 394 ? 18.117 -5.546 23.114 1.00 17.97 394 SER A N 1
ATOM 3034 C CA . SER A 1 394 ? 18.034 -6.276 24.355 1.00 19.15 394 SER A CA 1
ATOM 3035 C C . SER A 1 394 ? 16.930 -7.321 24.209 1.00 19.24 394 SER A C 1
ATOM 3036 O O . SER A 1 394 ? 16.035 -7.183 23.374 1.00 19.24 394 SER A O 1
ATOM 3039 N N . MET A 1 395 ? 16.993 -8.370 25.011 1.00 20.19 395 MET A N 1
ATOM 3040 C CA . MET A 1 395 ? 15.863 -9.292 25.150 1.00 20.53 395 MET A CA 1
ATOM 3041 C C . MET A 1 395 ? 14.656 -8.580 25.816 1.00 21.18 395 MET A C 1
ATOM 3042 O O . MET A 1 395 ? 13.505 -8.965 25.629 1.00 21.45 395 MET A O 1
ATOM 3047 N N . HIS A 1 396 ? 14.936 -7.553 26.605 1.00 21.52 396 HIS A N 1
ATOM 3048 C CA . HIS A 1 396 ? 13.879 -6.706 27.140 1.00 22.71 396 HIS A CA 1
ATOM 3049 C C . HIS A 1 396 ? 13.486 -5.730 26.049 1.00 22.65 396 HIS A C 1
ATOM 3050 O O . HIS A 1 396 ? 14.344 -5.206 25.323 1.00 21.96 396 HIS A O 1
ATOM 3062 N N . ASP A 1 397 ? 12.194 -5.471 25.938 1.00 23.38 397 ASP 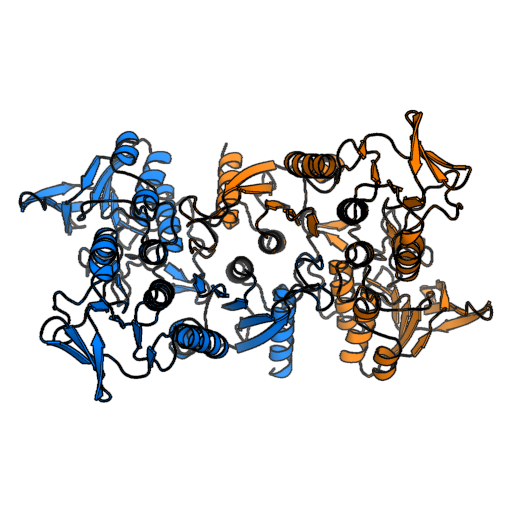A N 1
ATOM 3063 C CA . ASP A 1 397 ? 11.662 -4.542 24.954 1.00 22.90 397 ASP A CA 1
ATOM 3064 C C . ASP A 1 397 ? 11.993 -3.094 25.280 1.00 22.36 397 ASP A C 1
ATOM 3065 O O . ASP A 1 397 ? 11.204 -2.373 25.952 1.00 20.88 397 ASP A O 1
ATOM 3070 N N . VAL A 1 398 ? 13.121 -2.668 24.734 1.00 21.31 398 VAL A N 1
ATOM 3071 C CA . VAL A 1 398 ? 13.630 -1.307 24.903 1.00 20.71 398 VAL A CA 1
ATOM 3072 C C . VAL A 1 398 ? 13.253 -0.385 23.732 1.00 20.72 398 VAL A C 1
ATOM 3073 O O . VAL A 1 398 ? 13.920 0.640 23.506 1.00 20.24 398 VAL A O 1
ATOM 3077 N N . SER A 1 399 ? 12.238 -0.769 22.958 1.00 20.82 399 SER A N 1
ATOM 3078 C CA . SER A 1 399 ? 11.891 -0.067 21.719 1.00 20.44 399 SER A CA 1
ATOM 3079 C C . SER A 1 399 ? 11.538 1.399 21.912 1.00 19.32 399 SER A C 1
ATOM 3080 O O . SER A 1 399 ? 11.956 2.252 21.116 1.00 18.59 399 SER A O 1
ATOM 3083 N N . GLN A 1 400 ? 10.839 1.705 22.995 1.00 17.93 400 GLN A N 1
ATOM 3084 C CA . GLN A 1 400 ? 10.363 3.058 23.214 1.00 18.31 400 GLN A CA 1
ATOM 3085 C C . GLN A 1 400 ? 11.578 3.976 23.543 1.00 17.97 400 GLN A C 1
ATOM 3086 O O . GLN A 1 400 ? 11.499 5.168 23.329 1.00 18.29 400 GLN A O 1
ATOM 3092 N N . SER A 1 401 ? 12.707 3.405 23.948 1.00 16.75 401 SER A N 1
ATOM 3093 C CA . SER A 1 401 ? 13.951 4.213 24.154 1.00 18.03 401 SER A CA 1
ATOM 3094 C C . SER A 1 401 ? 14.474 4.785 22.852 1.00 17.81 401 SER A C 1
ATOM 3095 O O . SER A 1 401 ? 15.092 5.852 22.832 1.00 19.53 401 SER A O 1
ATOM 3098 N N . ALA A 1 402 ? 14.214 4.125 21.729 1.00 17.72 402 ALA A N 1
ATOM 3099 C CA . ALA A 1 402 ? 14.587 4.693 20.419 1.00 17.39 402 ALA A CA 1
ATOM 3100 C C . ALA A 1 402 ? 13.754 5.930 20.117 1.00 17.60 402 ALA A C 1
ATOM 3101 O O . ALA A 1 402 ? 14.224 6.873 19.521 1.00 17.65 402 ALA A O 1
ATOM 3103 N N . ASN A 1 403 ? 12.513 5.929 20.560 1.00 16.67 403 ASN A N 1
ATOM 3104 C CA . ASN A 1 403 ? 11.662 7.107 20.469 1.00 17.05 403 ASN A CA 1
ATOM 3105 C C . ASN A 1 403 ? 12.058 8.257 21.412 1.00 17.50 403 ASN A C 1
ATOM 3106 O O . ASN A 1 403 ? 11.864 9.441 21.078 1.00 18.24 403 ASN A O 1
ATOM 3111 N N . VAL A 1 404 ? 12.627 7.940 22.572 1.00 17.09 404 VAL A N 1
ATOM 3112 C CA . VAL A 1 404 ? 13.257 8.978 23.380 1.00 16.58 404 VAL A CA 1
ATOM 3113 C C . VAL A 1 404 ? 14.352 9.633 22.556 1.00 16.74 404 VAL A C 1
ATOM 3114 O O . VAL A 1 404 ? 14.422 10.867 22.483 1.00 18.22 404 VAL A O 1
ATOM 3118 N N . LEU A 1 405 ? 15.223 8.844 21.951 1.00 15.82 405 LEU A N 1
ATOM 3119 C CA . LEU A 1 405 ? 16.332 9.415 21.160 1.00 16.19 405 LEU A CA 1
ATOM 3120 C C . LEU A 1 405 ? 15.814 10.222 19.937 1.00 16.49 405 LEU A C 1
ATOM 3121 O O . LEU A 1 405 ? 16.402 11.247 19.551 1.00 15.70 405 LEU A O 1
ATOM 3126 N N . SER A 1 406 ? 14.753 9.738 19.306 1.00 16.34 406 SER A N 1
ATOM 3127 C CA . SER A 1 406 ? 14.106 10.482 18.233 1.00 16.94 406 SER A CA 1
ATOM 3128 C C . SER A 1 406 ? 13.723 11.876 18.682 1.00 17.43 406 SER A C 1
ATOM 3129 O O . SER A 1 406 ? 14.009 12.850 18.000 1.00 17.25 406 SER A O 1
ATOM 3132 N N . VAL A 1 407 ? 13.123 11.997 19.849 1.00 17.75 407 VAL A N 1
ATOM 3133 C CA . VAL A 1 407 ? 12.690 13.302 20.340 1.00 19.55 407 VAL A CA 1
ATOM 3134 C C . VAL A 1 407 ? 13.899 14.184 20.684 1.00 20.41 407 VAL A C 1
ATOM 3135 O O . VAL A 1 407 ? 13.847 15.379 20.469 1.00 21.48 407 VAL A O 1
ATOM 3139 N N . CYS A 1 408 ? 14.985 13.580 21.172 1.00 20.67 408 CYS A N 1
ATOM 3140 C CA . CYS A 1 408 ? 16.259 14.301 21.336 1.00 21.00 408 CYS A CA 1
ATOM 3141 C C . CYS A 1 408 ? 16.804 14.836 19.999 1.00 20.85 408 CYS A C 1
ATOM 3142 O O . CYS A 1 408 ? 17.337 15.939 19.940 1.00 21.47 408 CYS A O 1
ATOM 3145 N N . ILE A 1 409 ? 16.706 14.044 18.936 1.00 20.17 409 ILE A N 1
ATOM 3146 C CA . ILE A 1 409 ? 17.251 14.455 17.657 1.00 20.70 409 ILE A CA 1
ATOM 3147 C C . ILE A 1 409 ? 16.396 15.598 17.128 1.00 20.71 409 ILE A C 1
ATOM 3148 O O . ILE A 1 409 ? 16.937 16.542 16.570 1.00 21.29 409 ILE A O 1
ATOM 3153 N N . GLN A 1 410 ? 15.080 15.464 17.264 1.00 21.03 410 GLN A N 1
ATOM 3154 C CA . GLN A 1 410 ? 14.100 16.471 16.830 1.00 21.41 410 GLN A CA 1
ATOM 3155 C C . GLN A 1 410 ? 14.500 17.832 17.362 1.00 21.45 410 GLN A C 1
ATOM 3156 O O . GLN A 1 410 ? 14.489 18.801 16.620 1.00 21.63 410 GLN A O 1
ATOM 3162 N N . ASN A 1 411 ? 14.860 17.867 18.644 1.00 20.40 411 ASN A N 1
ATOM 3163 C CA . ASN A 1 411 ? 15.151 19.088 19.381 1.00 20.83 411 ASN A CA 1
ATOM 3164 C C . ASN A 1 411 ? 16.631 19.489 19.349 1.00 20.08 411 ASN A C 1
ATOM 3165 O O . ASN A 1 411 ? 17.006 20.442 19.996 1.00 20.66 411 ASN A O 1
ATOM 3170 N N . LYS A 1 412 ? 17.432 18.787 18.553 1.00 20.20 412 LYS A N 1
ATOM 3171 C CA . LYS A 1 412 ? 18.887 18.989 18.446 1.00 21.93 412 LYS A CA 1
ATOM 3172 C C . LYS A 1 412 ? 19.545 18.955 19.825 1.00 21.04 412 LYS A C 1
ATOM 3173 O O . LYS A 1 412 ? 20.440 19.744 20.127 1.00 21.38 412 LYS A O 1
ATOM 3179 N N . ASN A 1 413 ? 19.077 18.053 20.675 1.00 20.63 413 ASN A N 1
ATOM 3180 C CA . ASN A 1 413 ? 19.688 17.918 21.991 1.00 21.35 413 ASN A CA 1
ATOM 3181 C C . ASN A 1 413 ? 21.097 17.322 21.878 1.00 20.32 413 ASN A C 1
ATOM 3182 O O . ASN A 1 413 ? 21.418 16.578 20.934 1.00 20.58 413 ASN A O 1
ATOM 3187 N N . THR A 1 414 ? 21.958 17.682 22.837 1.00 19.98 414 THR A N 1
ATOM 3188 C CA . THR A 1 414 ? 23.324 17.191 22.851 1.00 19.95 414 THR A CA 1
ATOM 3189 C C . THR A 1 414 ? 23.526 15.960 23.713 1.00 19.30 414 THR A C 1
ATOM 3190 O O . THR A 1 414 ? 22.662 15.565 24.490 1.00 19.96 414 THR A O 1
ATOM 3194 N N . ILE A 1 415 ? 24.690 15.356 23.586 1.00 18.71 415 ILE A N 1
ATOM 3195 C CA . ILE A 1 415 ? 25.046 14.267 24.480 1.00 19.08 415 ILE A CA 1
ATOM 3196 C C . ILE A 1 415 ? 24.962 14.680 25.972 1.00 19.58 415 ILE A C 1
ATOM 3197 O O . ILE A 1 415 ? 24.603 13.864 26.834 1.00 20.24 415 ILE A O 1
ATOM 3202 N N . ASP A 1 416 ? 25.193 15.951 26.245 1.00 19.98 416 ASP A N 1
ATOM 3203 C CA . ASP A 1 416 ? 25.213 16.470 27.597 1.00 21.35 416 ASP A CA 1
ATOM 3204 C C . ASP A 1 416 ? 23.803 16.600 28.118 1.00 21.14 416 ASP A C 1
ATOM 3205 O O . ASP A 1 416 ? 23.568 16.392 29.298 1.00 21.56 416 ASP A O 1
ATOM 3210 N N . ASP A 1 417 ? 22.867 16.935 27.234 1.00 20.71 417 ASP A N 1
ATOM 3211 C CA . ASP A 1 417 ? 21.446 16.944 27.579 1.00 21.01 417 ASP A CA 1
ATOM 3212 C C . ASP A 1 417 ? 21.024 15.502 27.892 1.00 20.36 417 ASP A C 1
ATOM 3213 O O . ASP A 1 417 ? 20.366 15.250 28.897 1.00 20.57 417 ASP A O 1
ATOM 3218 N N . LEU A 1 418 ? 21.429 14.551 27.052 1.00 21.16 418 LEU A N 1
ATOM 3219 C CA . LEU A 1 418 ? 20.991 13.145 27.229 1.00 21.10 418 LEU A CA 1
ATOM 3220 C C . LEU A 1 418 ? 21.556 12.594 28.544 1.00 20.16 418 LEU A C 1
ATOM 3221 O O . LEU A 1 418 ? 20.941 11.794 29.209 1.00 18.55 418 LEU A O 1
ATOM 3226 N N . ALA A 1 419 ? 22.755 13.026 28.896 1.00 20.45 419 ALA A N 1
ATOM 3227 C CA . ALA A 1 419 ? 23.439 12.538 30.097 1.00 20.13 419 ALA A CA 1
ATOM 3228 C C . ALA A 1 419 ? 22.719 12.824 31.408 1.00 20.19 419 ALA A C 1
ATOM 3229 O O . ALA A 1 419 ? 22.862 12.064 32.367 1.00 21.93 419 ALA A O 1
ATOM 3231 N N . MET A 1 420 ? 21.937 13.892 31.453 1.00 19.24 420 MET A N 1
ATOM 3232 C CA . MET A 1 420 ? 21.379 14.394 32.687 1.00 19.32 420 MET A CA 1
ATOM 3233 C C . MET A 1 420 ? 19.885 14.598 32.659 1.00 18.99 420 MET A C 1
ATOM 3234 O O . MET A 1 420 ? 19.307 14.784 33.706 1.00 19.94 420 MET A O 1
ATOM 3239 N N . VAL A 1 421 ? 19.238 14.519 31.494 1.00 18.10 421 VAL A N 1
ATOM 3240 C CA . VAL A 1 421 ? 17.809 14.808 31.449 1.00 17.49 421 VAL A CA 1
ATOM 3241 C C . VAL A 1 421 ? 17.057 13.840 32.397 1.00 17.09 421 VAL A C 1
ATOM 3242 O O . VAL A 1 421 ? 17.415 12.682 32.506 1.00 17.29 421 VAL A O 1
ATOM 3246 N N . ASP A 1 422 ? 16.016 14.342 33.032 1.00 17.13 422 ASP A N 1
ATOM 3247 C CA . ASP A 1 422 ? 15.238 13.602 34.010 1.00 17.80 422 ASP A CA 1
ATOM 3248 C C . ASP A 1 422 ? 14.587 12.403 33.309 1.00 18.59 422 ASP A C 1
ATOM 3249 O O . ASP A 1 422 ? 14.012 12.552 32.228 1.00 18.64 422 ASP A O 1
ATOM 3254 N N . MET A 1 423 ? 14.793 11.222 33.886 1.00 18.81 423 MET A N 1
ATOM 3255 C CA . MET A 1 423 ? 14.120 9.979 33.475 1.00 18.02 423 MET A CA 1
ATOM 3256 C C . MET A 1 423 ? 13.834 9.225 34.764 1.00 19.29 423 MET A C 1
ATOM 3257 O O . MET A 1 423 ? 14.564 9.367 35.739 1.00 18.02 423 MET A O 1
ATOM 3262 N N . LEU A 1 424 ? 12.810 8.377 34.770 1.00 20.17 424 LEU A N 1
ATOM 3263 C CA . LEU A 1 424 ? 12.364 7.854 36.042 1.00 21.36 424 LEU A CA 1
ATOM 3264 C C . LEU A 1 424 ? 13.268 6.741 36.513 1.00 20.86 424 LEU A C 1
ATOM 3265 O O . LEU A 1 424 ? 13.973 6.130 35.717 1.00 20.76 424 LEU A O 1
ATOM 3270 N N . PHE A 1 425 ? 13.272 6.529 37.828 1.00 21.74 425 PHE A N 1
ATOM 3271 C CA . PHE A 1 425 ? 13.971 5.381 38.441 1.00 22.39 425 PHE A CA 1
ATOM 3272 C C . PHE A 1 425 ? 12.984 4.583 39.285 1.00 21.35 425 PHE A C 1
ATOM 3273 O O . PHE A 1 425 ? 12.342 5.099 40.182 1.00 22.12 425 PHE A O 1
ATOM 3281 N N . GLN A 1 426 ? 12.872 3.316 38.969 1.00 22.03 426 GLN A N 1
ATOM 3282 C CA . GLN A 1 426 ? 12.327 2.314 39.902 1.00 22.45 426 GLN A CA 1
ATOM 3283 C C . GLN A 1 426 ? 13.093 1.055 39.543 1.00 21.48 426 GLN A C 1
ATOM 3284 O O . GLN A 1 426 ? 13.295 0.818 38.349 1.00 20.98 426 GLN A O 1
ATOM 3290 N N . PRO A 1 427 ? 13.612 0.286 40.513 1.00 22.93 427 PRO A N 1
ATOM 3291 C CA . PRO A 1 427 ? 14.463 -0.875 40.168 1.00 22.02 427 PRO A CA 1
ATOM 3292 C C . PRO A 1 427 ? 13.832 -1.956 39.263 1.00 22.23 427 PRO A C 1
ATOM 3293 O O . PRO A 1 427 ? 14.532 -2.731 38.646 1.00 20.73 427 PRO A O 1
ATOM 3297 N N . GLN A 1 428 ? 12.519 -2.001 39.184 1.00 22.59 428 GLN A N 1
ATOM 3298 C CA . GLN A 1 428 ? 11.849 -2.855 38.196 1.00 23.38 428 GLN A CA 1
ATOM 3299 C C . GLN A 1 428 ? 12.103 -2.434 36.735 1.00 23.47 428 GLN A C 1
ATOM 3300 O O . GLN A 1 428 ? 11.953 -3.253 35.811 1.00 23.47 428 GLN A O 1
ATOM 3311 N N . PHE A 1 429 ? 12.542 -1.187 36.535 1.00 22.31 429 PHE A N 1
ATOM 3312 C CA . PHE A 1 429 ? 12.673 -0.597 35.203 1.00 22.33 429 PHE A CA 1
ATOM 3313 C C . PHE A 1 429 ? 14.095 -0.280 34.830 1.00 21.88 429 PHE A C 1
ATOM 3314 O O . PHE A 1 429 ? 14.479 -0.457 33.689 1.00 20.93 429 PHE A O 1
ATOM 3322 N N . ASP A 1 430 ? 14.870 0.217 35.786 1.00 21.61 430 ASP A N 1
ATOM 3323 C CA . ASP A 1 430 ? 16.183 0.725 35.498 1.00 21.81 430 ASP A CA 1
ATOM 3324 C C . ASP A 1 430 ? 17.026 0.957 36.754 1.00 22.48 430 ASP A C 1
ATOM 3325 O O . ASP A 1 430 ? 16.606 0.666 37.869 1.00 21.42 430 ASP A O 1
ATOM 3330 N N . ARG A 1 431 ? 18.250 1.423 36.511 1.00 23.21 431 ARG A N 1
ATOM 3331 C CA . ARG A 1 431 ? 19.138 1.951 37.550 1.00 23.79 431 ARG A CA 1
ATOM 3332 C C . ARG A 1 431 ? 18.795 3.417 37.879 1.00 23.70 431 ARG A C 1
ATOM 3333 O O . ARG A 1 431 ? 17.984 4.030 37.193 1.00 24.25 431 ARG A O 1
ATOM 3341 N N . PRO A 1 432 ? 19.337 3.973 38.966 1.00 22.94 432 PRO A N 1
ATOM 3342 C CA . PRO A 1 432 ? 19.091 5.367 39.327 1.00 22.66 432 PRO A CA 1
ATOM 3343 C C . PRO A 1 432 ? 19.247 6.360 38.150 1.00 21.19 432 PRO A C 1
ATOM 3344 O O . PRO A 1 432 ? 18.392 7.247 37.992 1.00 21.21 432 PRO A O 1
ATOM 3348 N N . PHE A 1 433 ? 20.315 6.201 37.359 1.00 19.78 433 PHE A N 1
ATOM 3349 C CA . PHE A 1 433 ? 20.401 6.801 36.033 1.00 19.24 433 PHE A CA 1
ATOM 3350 C C . PHE A 1 433 ? 19.854 5.735 35.040 1.00 18.53 433 PHE A C 1
ATOM 3351 O O . PHE A 1 433 ? 20.249 4.596 35.070 1.00 17.52 433 PHE A O 1
ATOM 3359 N N . ASN A 1 434 ? 18.940 6.140 34.172 1.00 17.99 434 ASN A N 1
ATOM 3360 C CA . ASN A 1 434 ? 18.451 5.288 33.089 1.00 17.49 434 ASN A CA 1
ATOM 3361 C C . ASN A 1 434 ? 19.608 4.934 32.137 1.00 17.04 434 ASN A C 1
ATOM 3362 O O . ASN A 1 434 ? 20.575 5.708 31.962 1.00 16.93 434 ASN A O 1
ATOM 3367 N N . TYR A 1 435 ? 19.513 3.780 31.514 1.00 16.52 435 TYR A N 1
ATOM 3368 C CA . TYR A 1 435 ? 20.515 3.319 30.534 1.00 17.03 435 TYR A CA 1
ATOM 3369 C C . TYR A 1 435 ? 20.794 4.342 29.420 1.00 16.74 435 TYR A C 1
ATOM 3370 O O . TYR A 1 435 ? 21.928 4.463 28.941 1.00 17.56 435 TYR A O 1
ATOM 3379 N N . LEU A 1 436 ? 19.799 5.135 29.059 1.00 17.09 436 LEU A N 1
ATOM 3380 C CA . LEU A 1 436 ? 20.005 6.209 28.084 1.00 16.87 436 LEU A CA 1
ATOM 3381 C C . LEU A 1 436 ? 20.869 7.345 28.650 1.00 17.15 436 LEU A C 1
ATOM 3382 O O . LEU A 1 436 ? 21.675 7.897 27.899 1.00 16.99 436 LEU A O 1
ATOM 3387 N N . ASN A 1 437 ? 20.652 7.716 29.919 1.00 16.71 437 ASN A N 1
ATOM 3388 C CA . ASN A 1 437 ? 21.506 8.677 30.628 1.00 16.75 437 ASN A CA 1
ATOM 3389 C C . ASN A 1 437 ? 22.954 8.135 30.644 1.00 17.13 437 ASN A C 1
ATOM 3390 O O . ASN A 1 437 ? 23.934 8.866 30.388 1.00 18.08 437 ASN A O 1
ATOM 3395 N N . ILE A 1 438 ? 23.087 6.865 30.985 1.00 18.15 438 ILE A N 1
ATOM 3396 C CA . ILE A 1 438 ? 24.388 6.193 31.044 1.00 18.52 438 ILE A CA 1
ATOM 3397 C C . ILE A 1 438 ? 25.029 6.247 29.665 1.00 18.77 438 ILE A C 1
ATOM 3398 O O . ILE A 1 438 ? 26.213 6.561 29.534 1.00 18.45 438 ILE A O 1
ATOM 3403 N N . LEU A 1 439 ? 24.231 6.044 28.626 1.00 18.50 439 LEU A N 1
ATOM 3404 C CA . LEU A 1 439 ? 24.718 6.203 27.247 1.00 19.02 439 LEU A CA 1
ATOM 3405 C C . LEU A 1 439 ? 25.282 7.598 26.971 1.00 18.91 439 LEU A C 1
ATOM 3406 O O . LEU A 1 439 ? 26.370 7.728 26.467 1.00 20.29 439 LEU A O 1
ATOM 3411 N N . GLY A 1 440 ? 24.523 8.639 27.280 1.00 19.78 440 GLY A N 1
ATOM 3412 C CA . GLY A 1 440 ? 24.981 10.003 27.109 1.00 20.08 440 GLY A CA 1
ATOM 3413 C C . GLY A 1 440 ? 26.246 10.306 27.902 1.00 19.91 440 GLY A C 1
ATOM 3414 O O . GLY A 1 440 ? 27.118 11.025 27.422 1.00 20.05 440 GLY A O 1
ATOM 3415 N N . GLN A 1 441 ? 26.352 9.738 29.090 1.00 19.52 441 GLN A N 1
ATOM 3416 C CA . GLN A 1 441 ? 27.535 9.941 29.943 1.00 20.56 441 GLN A CA 1
ATOM 3417 C C . GLN A 1 441 ? 28.763 9.305 29.316 1.00 20.68 441 GLN A C 1
ATOM 3418 O O . GLN A 1 441 ? 29.875 9.892 29.336 1.00 20.70 441 GLN A O 1
ATOM 3424 N N . ALA A 1 442 ? 28.563 8.154 28.706 1.00 21.12 442 ALA A N 1
ATOM 3425 C CA . ALA A 1 442 ? 29.658 7.467 27.987 1.00 21.86 442 ALA A CA 1
ATOM 3426 C C . ALA A 1 442 ? 30.115 8.295 26.776 1.00 22.54 442 ALA A C 1
ATOM 3427 O O . ALA A 1 442 ? 31.331 8.408 26.521 1.00 21.84 442 ALA A O 1
ATOM 3429 N N . ALA A 1 443 ? 29.150 8.907 26.082 1.00 21.90 443 ALA A N 1
ATOM 3430 C CA . ALA A 1 443 ? 29.452 9.748 24.938 1.00 22.74 443 ALA A CA 1
ATOM 3431 C C . ALA A 1 443 ? 30.222 10.981 25.400 1.00 23.11 443 ALA A C 1
ATOM 3432 O O . ALA A 1 443 ? 31.224 11.359 24.758 1.00 22.23 443 ALA A O 1
ATOM 3434 N N . GLN A 1 444 ? 29.766 11.596 26.496 1.00 23.56 444 GLN A N 1
ATOM 3435 C CA . GLN A 1 444 ? 30.496 12.720 27.112 1.00 24.84 444 GLN A CA 1
ATOM 3436 C C . GLN A 1 444 ? 31.947 12.365 27.430 1.00 25.28 444 GLN A C 1
ATOM 3437 O O . GLN A 1 444 ? 32.837 13.140 27.152 1.00 26.22 444 GLN A O 1
ATOM 3443 N N . ALA A 1 445 ? 32.160 11.232 28.066 1.00 25.93 445 ALA A N 1
ATOM 3444 C CA . ALA A 1 445 ? 33.494 10.802 28.441 1.00 26.44 445 ALA A CA 1
ATOM 3445 C C . ALA A 1 445 ? 34.378 10.647 27.214 1.00 27.10 445 ALA A C 1
ATOM 3446 O O . ALA A 1 445 ? 35.545 11.077 27.202 1.00 26.29 445 ALA A O 1
ATOM 3448 N N . GLN A 1 446 ? 33.837 10.039 26.166 1.00 26.63 446 GLN A N 1
ATOM 3449 C CA . GLN A 1 446 ? 34.582 9.899 24.925 1.00 27.33 446 GLN A CA 1
ATOM 3450 C C . GLN A 1 446 ? 34.934 11.249 24.300 1.00 28.24 446 GLN A C 1
ATOM 3451 O O . GLN A 1 446 ? 36.058 11.433 23.853 1.00 28.59 446 GLN A O 1
ATOM 3457 N N . ALA A 1 447 ? 33.990 12.188 24.291 1.00 29.01 447 ALA A N 1
ATOM 3458 C CA . ALA A 1 447 ? 34.155 13.433 23.572 1.00 30.31 447 ALA A CA 1
ATOM 3459 C C . ALA A 1 447 ? 35.171 14.309 24.292 1.00 32.53 447 ALA A C 1
ATOM 3460 O O . ALA A 1 447 ? 35.943 15.052 23.667 1.00 32.74 447 ALA A O 1
ATOM 3462 N N . ASP A 1 448 ? 35.144 14.220 25.612 1.00 34.51 448 ASP A N 1
ATOM 3463 C CA . ASP A 1 448 ? 35.979 15.031 26.473 1.00 36.57 448 ASP A CA 1
ATOM 3464 C C . ASP A 1 448 ? 37.431 14.578 26.325 1.00 38.63 448 ASP A C 1
ATOM 3465 O O . ASP A 1 448 ? 38.318 15.423 26.182 1.00 39.00 448 ASP A O 1
ATOM 3470 N N . LYS A 1 449 ? 37.671 13.267 26.314 1.00 41.06 449 LYS A N 1
ATOM 3471 C CA . LYS A 1 449 ? 39.031 12.726 26.170 1.00 43.60 449 LYS A CA 1
ATOM 3472 C C . LYS A 1 449 ? 39.675 13.044 24.816 1.00 45.39 449 LYS A C 1
ATOM 3473 O O . LYS A 1 449 ? 40.852 13.374 24.756 1.00 46.04 449 LYS A O 1
ATOM 3479 N N . ALA A 1 450 ? 38.902 12.939 23.740 1.00 47.53 450 ALA A N 1
ATOM 3480 C CA . ALA A 1 450 ? 39.413 13.144 22.383 1.00 49.35 450 ALA A CA 1
ATOM 3481 C C . ALA A 1 450 ? 39.758 14.604 22.016 1.00 51.02 450 ALA A C 1
ATOM 3482 O O . ALA A 1 450 ? 40.485 14.828 21.044 1.00 51.37 450 ALA A O 1
ATOM 3484 N N . HIS A 1 451 ? 39.220 15.577 22.762 1.00 52.67 451 HIS A N 1
ATOM 3485 C CA . HIS A 1 451 ? 39.281 17.006 22.398 1.00 54.05 451 HIS A CA 1
ATOM 3486 C C . HIS A 1 451 ? 38.848 17.204 20.932 1.00 54.66 451 HIS A C 1
ATOM 3487 O O . HIS A 1 451 ? 37.813 17.824 20.639 1.00 55.59 451 HIS A O 1
ATOM 3494 N N . MET B 1 1 ? 42.524 21.552 48.760 1.00 38.48 1 MET B N 1
ATOM 3495 C CA . MET B 1 1 ? 41.406 22.231 49.443 1.00 37.94 1 MET B CA 1
ATOM 3496 C C . MET B 1 1 ? 40.570 21.223 50.249 1.00 36.41 1 MET B C 1
ATOM 3497 O O . MET B 1 1 ? 40.408 20.057 49.869 1.00 36.11 1 MET B O 1
ATOM 3502 N N . LYS B 1 2 ? 40.038 21.681 51.368 1.00 34.57 2 LYS B N 1
ATOM 3503 C CA . LYS B 1 2 ? 39.354 20.784 52.270 1.00 33.27 2 LYS B CA 1
ATOM 3504 C C . LYS B 1 2 ? 37.852 20.742 51.958 1.00 31.26 2 LYS B C 1
ATOM 3505 O O . LYS B 1 2 ? 37.158 21.740 52.062 1.00 30.21 2 LYS B O 1
ATOM 3511 N N . VAL B 1 3 ? 37.363 19.570 51.579 1.00 30.00 3 VAL B N 1
ATOM 3512 C CA . VAL B 1 3 ? 35.948 19.405 51.273 1.00 28.68 3 VAL B CA 1
ATOM 3513 C C . VAL B 1 3 ? 35.335 18.451 52.280 1.00 27.08 3 VAL B C 1
ATOM 3514 O O . VAL B 1 3 ? 35.859 17.351 52.494 1.00 27.25 3 VAL B O 1
ATOM 3518 N N . ILE B 1 4 ? 34.261 18.896 52.927 1.00 26.00 4 ILE B N 1
ATOM 3519 C CA . ILE B 1 4 ? 33.484 18.056 53.851 1.00 25.37 4 ILE B CA 1
ATOM 3520 C C . ILE B 1 4 ? 32.094 17.742 53.271 1.00 24.87 4 ILE B C 1
ATOM 3521 O O . ILE B 1 4 ? 31.340 18.625 52.913 1.00 23.77 4 ILE B O 1
ATOM 3526 N N . VAL B 1 5 ? 31.752 16.464 53.262 1.00 24.91 5 VAL B N 1
ATOM 3527 C CA . VAL B 1 5 ? 30.458 16.002 52.762 1.00 23.90 5 VAL B CA 1
ATOM 3528 C C . VAL B 1 5 ? 29.659 15.514 53.976 1.00 23.20 5 VAL B C 1
ATOM 3529 O O . VAL B 1 5 ? 30.146 14.697 54.745 1.00 23.36 5 VAL B O 1
ATOM 3533 N N . VAL B 1 6 ? 28.481 16.077 54.199 1.00 22.34 6 VAL B N 1
ATOM 3534 C CA . VAL B 1 6 ? 27.648 15.661 55.315 1.00 22.60 6 VAL B CA 1
ATOM 3535 C C . VAL B 1 6 ? 26.519 14.757 54.802 1.00 22.66 6 VAL B C 1
ATOM 3536 O O . VAL B 1 6 ? 25.602 15.227 54.133 1.00 21.33 6 VAL B O 1
ATOM 3540 N N . GLY B 1 7 ? 26.577 13.485 55.187 1.00 22.91 7 GLY B N 1
ATOM 3541 C CA . GLY B 1 7 ? 25.635 12.473 54.733 1.00 23.40 7 GLY B CA 1
ATOM 3542 C C . GLY B 1 7 ? 26.107 11.777 53.465 1.00 24.48 7 GLY B C 1
ATOM 3543 O O . GLY B 1 7 ? 26.554 12.415 52.515 1.00 23.47 7 GLY B O 1
ATOM 3544 N N . CYS B 1 8 ? 25.991 10.456 53.436 1.00 25.19 8 CYS B N 1
ATOM 3545 C CA . CYS B 1 8 ? 26.546 9.698 52.331 1.00 26.96 8 CYS B CA 1
ATOM 3546 C C . CYS B 1 8 ? 25.658 8.532 51.914 1.00 27.74 8 CYS B C 1
ATOM 3547 O O . CYS B 1 8 ? 26.044 7.372 52.040 1.00 27.88 8 CYS B O 1
ATOM 3550 N N . THR B 1 9 ? 24.490 8.843 51.375 1.00 28.11 9 THR B N 1
ATOM 3551 C CA . THR B 1 9 ? 23.690 7.838 50.682 1.00 28.98 9 THR B CA 1
ATOM 3552 C C . THR B 1 9 ? 23.821 8.206 49.198 1.00 28.45 9 THR B C 1
ATOM 3553 O O . THR B 1 9 ? 24.952 8.257 48.685 1.00 29.99 9 THR B O 1
ATOM 3557 N N . HIS B 1 10 ? 22.743 8.556 48.513 1.00 27.43 10 HIS B N 1
ATOM 3558 C CA . HIS B 1 10 ? 22.798 8.712 47.062 1.00 26.83 10 HIS B CA 1
ATOM 3559 C C . HIS B 1 10 ? 23.573 9.944 46.652 1.00 25.61 10 HIS B C 1
ATOM 3560 O O . HIS B 1 10 ? 24.458 9.881 45.814 1.00 24.40 10 HIS B O 1
ATOM 3573 N N . ALA B 1 11 ? 23.151 11.089 47.171 1.00 24.35 11 ALA B N 1
ATOM 3574 C CA . ALA B 1 11 ? 23.720 12.350 46.733 1.00 23.87 11 ALA B CA 1
ATOM 3575 C C . ALA B 1 11 ? 25.167 12.487 47.184 1.00 23.65 11 ALA B C 1
ATOM 3576 O O . ALA B 1 11 ? 26.014 12.927 46.414 1.00 23.56 11 ALA B O 1
ATOM 3578 N N . GLY B 1 12 ? 25.445 12.101 48.422 1.00 23.36 12 GLY B N 1
ATOM 3579 C CA . GLY B 1 12 ? 26.774 12.235 48.980 1.00 23.80 12 GLY B CA 1
ATOM 3580 C C . GLY B 1 12 ? 27.774 11.293 48.361 1.00 23.58 12 GLY B C 1
ATOM 3581 O O . GLY B 1 12 ? 28.915 11.662 48.149 1.00 23.71 12 GLY B O 1
ATOM 3582 N N . THR B 1 13 ? 27.355 10.058 48.078 1.00 24.15 13 THR B N 1
ATOM 3583 C CA . THR B 1 13 ? 28.217 9.082 47.425 1.00 23.82 13 THR B CA 1
ATOM 3584 C C . THR B 1 13 ? 28.610 9.581 46.055 1.00 24.34 13 THR B C 1
ATOM 3585 O O . THR B 1 13 ? 29.765 9.496 45.670 1.00 24.87 13 THR B O 1
ATOM 3589 N N . PHE B 1 14 ? 27.648 10.059 45.275 1.00 25.62 14 PHE B N 1
ATOM 3590 C CA . PHE B 1 14 ? 27.981 10.573 43.958 1.00 26.06 14 PHE B CA 1
ATOM 3591 C C . PHE B 1 14 ? 28.843 11.822 44.057 1.00 26.35 14 PHE B C 1
ATOM 3592 O O . PHE B 1 14 ? 29.807 11.941 43.324 1.00 26.92 14 PHE B O 1
ATOM 3600 N N . ALA B 1 15 ? 28.520 12.732 44.970 1.00 26.94 15 ALA B N 1
ATOM 3601 C CA . ALA B 1 15 ? 29.334 13.943 45.151 1.00 27.34 15 ALA B CA 1
ATOM 3602 C C . ALA B 1 15 ? 30.786 13.601 45.490 1.00 27.37 15 ALA B C 1
ATOM 3603 O O . ALA B 1 15 ? 31.710 14.217 44.948 1.00 27.97 15 ALA B O 1
ATOM 3605 N N . VAL B 1 16 ? 30.993 12.611 46.351 1.00 27.41 16 VAL B N 1
ATOM 3606 C CA . VAL B 1 16 ? 32.346 12.221 46.752 1.00 28.31 16 VAL B CA 1
ATOM 3607 C C . VAL B 1 16 ? 33.128 11.672 45.553 1.00 28.85 16 VAL B C 1
ATOM 3608 O O . VAL B 1 16 ? 34.253 12.086 45.285 1.00 29.18 16 VAL B O 1
ATOM 3612 N N . LYS B 1 17 ? 32.517 10.745 44.828 1.00 29.15 17 LYS B N 1
ATOM 3613 C CA . LYS B 1 17 ? 33.170 10.084 43.703 1.00 30.32 17 LYS B CA 1
ATOM 3614 C C . LYS B 1 17 ? 33.467 11.030 42.553 1.00 30.33 17 LYS B C 1
ATOM 3615 O O . LYS B 1 17 ? 34.530 10.936 41.949 1.00 30.21 17 LYS B O 1
ATOM 3621 N N . GLN B 1 18 ? 32.536 11.939 42.271 1.00 31.01 18 GLN B N 1
ATOM 3622 C CA . GLN B 1 18 ? 32.714 12.905 41.193 1.00 31.71 18 GLN B CA 1
ATOM 3623 C C . GLN B 1 18 ? 33.711 13.983 41.588 1.00 32.26 18 GLN B C 1
ATOM 3624 O O . GLN B 1 18 ? 34.453 14.477 40.748 1.00 32.74 18 GLN B O 1
ATOM 3630 N N . THR B 1 19 ? 33.730 14.336 42.868 1.00 32.59 19 THR B N 1
ATOM 3631 C CA . THR B 1 19 ? 34.694 15.306 43.370 1.00 32.57 19 THR B CA 1
ATOM 3632 C C . THR B 1 19 ? 36.107 14.772 43.236 1.00 33.60 19 THR B C 1
ATOM 3633 O O . THR B 1 19 ? 36.999 15.454 42.733 1.00 34.36 19 THR B O 1
ATOM 3637 N N . ILE B 1 20 ? 36.314 13.556 43.706 1.00 35.07 20 ILE B N 1
ATOM 3638 C CA . ILE B 1 20 ? 37.633 12.943 43.665 1.00 36.42 20 ILE B CA 1
ATOM 3639 C C . ILE B 1 20 ? 38.052 12.763 42.203 1.00 37.79 20 ILE B C 1
ATOM 3640 O O . ILE B 1 20 ? 39.202 13.037 41.850 1.00 38.18 20 ILE B O 1
ATOM 3645 N N . ALA B 1 21 ? 37.100 12.383 41.351 1.00 38.61 21 ALA B N 1
ATOM 3646 C CA . ALA B 1 21 ? 37.383 12.180 39.937 1.00 39.94 21 ALA B CA 1
ATOM 3647 C C . ALA B 1 21 ? 37.906 13.455 39.271 1.00 40.81 21 ALA B C 1
ATOM 3648 O O . ALA B 1 21 ? 38.873 13.399 38.515 1.00 41.61 21 ALA B O 1
ATOM 3650 N N . ASP B 1 22 ? 37.297 14.599 39.582 1.00 41.61 22 ASP B N 1
ATOM 3651 C CA . ASP B 1 22 ? 37.557 15.843 38.864 1.00 42.44 22 ASP B CA 1
ATOM 3652 C C . ASP B 1 22 ? 38.496 16.824 39.572 1.00 43.19 22 ASP B C 1
ATOM 3653 O O . ASP B 1 22 ? 38.883 17.832 38.984 1.00 43.12 22 ASP B O 1
ATOM 3658 N N . HIS B 1 23 ? 38.832 16.554 40.828 1.00 43.81 23 HIS B N 1
ATOM 3659 C CA . HIS B 1 23 ? 39.643 17.476 41.626 1.00 44.34 23 HIS B CA 1
ATOM 3660 C C . HIS B 1 23 ? 40.601 16.686 42.485 1.00 45.10 23 HIS B C 1
ATOM 3661 O O . HIS B 1 23 ? 40.323 16.455 43.645 1.00 45.31 23 HIS B O 1
ATOM 3673 N N . PRO B 1 24 ? 41.741 16.285 41.933 1.00 46.49 24 PRO B N 1
ATOM 3674 C CA . PRO B 1 24 ? 42.726 15.531 42.722 1.00 46.82 24 PRO B CA 1
ATOM 3675 C C . PRO B 1 24 ? 43.389 16.378 43.821 1.00 46.75 24 PRO B C 1
ATOM 3676 O O . PRO B 1 24 ? 44.080 15.802 44.659 1.00 46.91 24 PRO B O 1
ATOM 3680 N N . ASP B 1 25 ? 43.177 17.695 43.818 1.00 46.73 25 ASP B N 1
ATOM 3681 C CA . ASP B 1 25 ? 43.623 18.559 44.926 1.00 47.21 25 ASP B CA 1
ATOM 3682 C C . ASP B 1 25 ? 42.657 18.602 46.133 1.00 46.16 25 ASP B C 1
ATOM 3683 O O . ASP B 1 25 ? 42.865 19.389 47.076 1.00 46.52 25 ASP B O 1
ATOM 3688 N N . ALA B 1 26 ? 41.630 17.750 46.123 1.00 44.59 26 ALA B N 1
ATOM 3689 C CA . ALA B 1 26 ? 40.615 17.761 47.174 1.00 43.13 26 ALA B CA 1
ATOM 3690 C C . ALA B 1 26 ? 40.922 16.710 48.239 1.00 41.75 26 ALA B C 1
ATOM 3691 O O . ALA B 1 26 ? 41.127 15.545 47.937 1.00 41.99 26 ALA B O 1
ATOM 3693 N N . ASP B 1 27 ? 40.989 17.141 49.494 1.00 40.23 27 ASP B N 1
ATOM 3694 C CA . ASP B 1 27 ? 41.099 16.233 50.624 1.00 38.98 27 ASP B CA 1
ATOM 3695 C C . ASP B 1 27 ? 39.691 16.125 51.145 1.00 36.61 27 ASP B C 1
ATOM 3696 O O . ASP B 1 27 ? 39.168 17.088 51.706 1.00 36.11 27 ASP B O 1
ATOM 3701 N N . VAL B 1 28 ? 39.067 14.972 50.935 1.00 33.70 28 VAL B N 1
ATOM 3702 C CA . VAL B 1 28 ? 37.653 14.805 51.237 1.00 31.99 28 VAL B CA 1
ATOM 3703 C C . VAL B 1 28 ? 37.427 14.049 52.534 1.00 29.70 28 VAL B C 1
ATOM 3704 O O . VAL B 1 28 ? 38.048 13.029 52.779 1.00 28.47 28 VAL B O 1
ATOM 3708 N N . THR B 1 29 ? 36.527 14.575 53.358 1.00 28.88 29 THR B N 1
ATOM 3709 C CA . THR B 1 29 ? 36.020 13.906 54.555 1.00 27.58 29 THR B CA 1
ATOM 3710 C C . THR B 1 29 ? 34.495 13.727 54.406 1.00 27.26 29 THR B C 1
ATOM 3711 O O . THR B 1 29 ? 33.812 14.676 54.077 1.00 26.91 29 THR B O 1
ATOM 3715 N N . ALA B 1 30 ? 33.967 12.534 54.673 1.00 27.30 30 ALA B N 1
ATOM 3716 C CA . ALA B 1 30 ? 32.519 12.303 54.693 1.00 26.60 30 ALA B CA 1
ATOM 3717 C C . ALA B 1 30 ? 32.161 12.003 56.125 1.00 25.71 30 ALA B C 1
ATOM 3718 O O . ALA B 1 30 ? 32.787 11.164 56.752 1.00 26.14 30 ALA B O 1
ATOM 3720 N N . TYR B 1 31 ? 31.178 12.715 56.647 1.00 24.27 31 TYR B N 1
ATOM 3721 C CA . TYR B 1 31 ? 30.588 12.391 57.924 1.00 24.28 31 TYR B CA 1
ATOM 3722 C C . TYR B 1 31 ? 29.225 11.799 57.650 1.00 23.53 31 TYR B C 1
ATOM 3723 O O . TYR B 1 31 ? 28.420 12.408 56.948 1.00 24.20 31 TYR B O 1
ATOM 3732 N N . GLU B 1 32 ? 28.981 10.649 58.247 1.00 23.12 32 GLU B N 1
ATOM 3733 C CA . GLU B 1 32 ? 27.711 9.935 58.207 1.00 23.62 32 GLU B CA 1
ATOM 3734 C C . GLU B 1 32 ? 27.349 9.491 59.606 1.00 23.91 32 GLU B C 1
ATOM 3735 O O . GLU B 1 32 ? 28.159 8.854 60.282 1.00 24.50 32 GLU B O 1
ATOM 3741 N N . MET B 1 33 ? 26.142 9.797 60.032 1.00 24.96 33 MET B N 1
ATOM 3742 C CA . MET B 1 33 ? 25.740 9.479 61.393 1.00 27.10 33 MET B CA 1
ATOM 3743 C C . MET B 1 33 ? 25.327 8.009 61.580 1.00 27.30 33 MET B C 1
ATOM 3744 O O . MET B 1 33 ? 25.381 7.502 62.699 1.00 27.16 33 MET B O 1
ATOM 3749 N N . ASN B 1 34 ? 24.905 7.335 60.513 1.00 27.81 34 ASN B N 1
ATOM 3750 C CA . ASN B 1 34 ? 24.592 5.900 60.576 1.00 28.57 34 ASN B CA 1
ATOM 3751 C C . ASN B 1 34 ? 25.880 5.093 60.578 1.00 29.20 34 ASN B C 1
ATOM 3752 O O . ASN B 1 34 ? 26.959 5.626 60.305 1.00 28.61 34 ASN B O 1
ATOM 3757 N N . ASP B 1 35 ? 25.741 3.788 60.830 1.00 30.35 35 ASP B N 1
ATOM 3758 C CA . ASP B 1 35 ? 26.843 2.820 60.724 1.00 31.53 35 ASP B CA 1
ATOM 3759 C C . ASP B 1 35 ? 26.991 2.218 59.315 1.00 31.54 35 ASP B C 1
ATOM 3760 O O . ASP B 1 35 ? 27.707 1.227 59.097 1.00 32.15 35 ASP B O 1
ATOM 3765 N N . ASN B 1 36 ? 26.333 2.830 58.334 1.00 31.00 36 ASN B N 1
ATOM 3766 C CA . ASN B 1 36 ? 26.495 2.415 56.949 1.00 30.51 36 ASN B CA 1
ATOM 3767 C C . ASN B 1 36 ? 26.298 3.560 55.969 1.00 29.93 36 ASN B C 1
ATOM 3768 O O . ASN B 1 36 ? 25.673 4.575 56.304 1.00 30.13 36 ASN B O 1
ATOM 3773 N N . ILE B 1 37 ? 26.835 3.369 54.763 1.00 29.89 37 ILE B N 1
ATOM 3774 C CA . ILE B 1 37 ? 26.667 4.285 53.636 1.00 29.32 37 ILE B CA 1
ATOM 3775 C C . ILE B 1 37 ? 26.194 3.550 52.395 1.00 28.49 37 ILE B C 1
ATOM 3776 O O . ILE B 1 37 ? 26.332 2.339 52.277 1.00 28.41 37 ILE B O 1
ATOM 3781 N N . SER B 1 38 ? 25.636 4.318 51.472 1.00 27.35 38 SER B N 1
ATOM 3782 C CA . SER B 1 38 ? 25.514 3.930 50.077 1.00 27.53 38 SER B CA 1
ATOM 3783 C C . SER B 1 38 ? 24.505 2.781 49.914 1.00 27.50 38 SER B C 1
ATOM 3784 O O . SER B 1 38 ? 24.723 1.877 49.112 1.00 27.63 38 SER B O 1
ATOM 3787 N N . PHE B 1 39 ? 23.433 2.834 50.697 1.00 26.93 39 PHE B N 1
ATOM 3788 C CA . PHE B 1 39 ? 22.368 1.831 50.682 1.00 27.08 39 PHE B CA 1
ATOM 3789 C C . PHE B 1 39 ? 21.186 2.308 49.849 1.00 27.43 39 PHE B C 1
ATOM 3790 O O . PHE B 1 39 ? 20.696 3.402 50.038 1.00 28.77 39 PHE B O 1
ATOM 3798 N N . LEU B 1 40 ? 20.686 1.424 49.000 1.00 28.01 40 LEU B N 1
ATOM 3799 C CA . LEU B 1 40 ? 19.572 1.683 48.089 1.00 27.85 40 LEU B CA 1
ATOM 3800 C C . LEU B 1 40 ? 18.197 1.447 48.729 1.00 27.91 40 LEU B C 1
ATOM 3801 O O . LEU B 1 40 ? 17.597 0.350 48.635 1.00 26.79 40 LEU B O 1
ATOM 3806 N N . SER B 1 41 ? 17.689 2.497 49.378 1.00 28.09 41 SER B N 1
ATOM 3807 C CA . SER B 1 41 ? 16.350 2.489 49.994 1.00 28.64 41 SER B CA 1
ATOM 3808 C C . SER B 1 41 ? 15.250 2.049 49.025 1.00 28.28 41 SER B C 1
ATOM 3809 O O . SER B 1 41 ? 14.181 1.556 49.384 1.00 26.44 41 SER B O 1
ATOM 3820 N N . GLY B 1 43 ? 15.350 -0.228 47.032 1.00 24.66 43 GLY B N 1
ATOM 3821 C CA . GLY B 1 43 ? 15.143 -1.692 46.975 1.00 25.56 43 GLY B CA 1
ATOM 3822 C C . GLY B 1 43 ? 14.437 -2.279 48.174 1.00 25.29 43 GLY B C 1
ATOM 3823 O O . GLY B 1 43 ? 14.210 -3.474 48.185 1.00 25.35 43 GLY B O 1
ATOM 3824 N N . ILE B 1 44 ? 14.074 -1.468 49.174 1.00 25.55 44 ILE B N 1
ATOM 3825 C CA . ILE B 1 44 ? 13.535 -2.013 50.424 1.00 26.20 44 ILE B CA 1
ATOM 3826 C C . ILE B 1 44 ? 12.286 -2.849 50.221 1.00 26.78 44 ILE B C 1
ATOM 3827 O O . ILE B 1 44 ? 12.197 -3.926 50.769 1.00 27.75 44 ILE B O 1
ATOM 3832 N N . ALA B 1 45 ? 11.311 -2.361 49.467 1.00 27.12 45 ALA B N 1
ATOM 3833 C CA . ALA B 1 45 ? 10.052 -3.104 49.292 1.00 27.08 45 ALA B CA 1
ATOM 3834 C C . ALA B 1 45 ? 10.244 -4.458 48.576 1.00 27.66 45 ALA B C 1
ATOM 3835 O O . ALA B 1 45 ? 9.553 -5.445 48.902 1.00 28.27 45 ALA B O 1
ATOM 3837 N N . LEU B 1 46 ? 11.178 -4.522 47.628 1.00 27.03 46 LEU B N 1
ATOM 3838 C CA . LEU B 1 46 ? 11.478 -5.776 46.942 1.00 27.67 46 LEU B CA 1
ATOM 3839 C C . LEU B 1 46 ? 12.234 -6.733 47.880 1.00 28.15 46 LEU B C 1
ATOM 3840 O O . LEU B 1 46 ? 12.065 -7.933 47.816 1.00 28.81 46 LEU B O 1
ATOM 3845 N N . TYR B 1 47 ? 13.074 -6.173 48.737 1.00 27.91 47 TYR B N 1
ATOM 3846 C CA . TYR B 1 47 ? 13.785 -6.939 49.767 1.00 28.58 47 TYR B CA 1
ATOM 3847 C C . TYR B 1 47 ? 12.803 -7.541 50.770 1.00 28.63 47 TYR B C 1
ATOM 3848 O O . TYR B 1 47 ? 12.852 -8.751 51.031 1.00 30.07 47 TYR B O 1
ATOM 3857 N N . LEU B 1 48 ? 11.916 -6.708 51.319 1.00 28.58 48 LEU B N 1
ATOM 3858 C CA . LEU B 1 48 ? 10.899 -7.180 52.267 1.00 28.79 48 LEU B CA 1
ATOM 3859 C C . LEU B 1 48 ? 9.929 -8.142 51.587 1.00 28.88 48 LEU B C 1
ATOM 3860 O O . LEU B 1 48 ? 9.475 -9.102 52.193 1.00 28.94 48 LEU B O 1
ATOM 3865 N N . GLY B 1 49 ? 9.658 -7.903 50.319 1.00 30.20 49 GLY B N 1
ATOM 3866 C CA . GLY B 1 49 ? 8.790 -8.767 49.523 1.00 31.00 49 GLY B CA 1
ATOM 3867 C C . GLY B 1 49 ? 9.400 -10.111 49.124 1.00 32.63 49 GLY B C 1
ATOM 3868 O O . GLY B 1 49 ? 8.694 -10.953 48.528 1.00 32.19 49 GLY B O 1
ATOM 3869 N N . LYS B 1 50 ? 10.689 -10.300 49.437 1.00 33.66 50 LYS B N 1
ATOM 3870 C CA . LYS B 1 50 ? 11.453 -11.527 49.131 1.00 35.10 50 LYS B CA 1
ATOM 3871 C C . LYS B 1 50 ? 11.609 -11.738 47.630 1.00 35.68 50 LYS B C 1
ATOM 3872 O O . LYS B 1 50 ? 11.355 -12.824 47.108 1.00 35.61 50 LYS B O 1
ATOM 3878 N N . GLU B 1 51 ? 12.041 -10.682 46.955 1.00 35.87 51 GLU B N 1
ATOM 3879 C CA . GLU B 1 51 ? 12.087 -10.618 45.502 1.00 36.59 51 GLU B CA 1
ATOM 3880 C C . GLU B 1 51 ? 13.425 -10.037 45.020 1.00 35.24 51 GLU B C 1
ATOM 3881 O O . GLU B 1 51 ? 13.518 -9.515 43.922 1.00 35.40 51 GLU B O 1
ATOM 3887 N N . ILE B 1 52 ? 14.472 -10.118 45.842 1.00 34.17 52 ILE B N 1
ATOM 3888 C CA . ILE B 1 52 ? 15.825 -9.798 45.380 1.00 32.97 52 ILE B CA 1
ATOM 3889 C C . ILE B 1 52 ? 16.670 -11.057 45.516 1.00 33.77 52 ILE B C 1
ATOM 3890 O O . ILE B 1 52 ? 16.289 -11.964 46.254 1.00 33.20 52 ILE B O 1
ATOM 3895 N N . LYS B 1 53 ? 17.787 -11.113 44.793 1.00 34.11 53 LYS B N 1
ATOM 3896 C CA . LYS B 1 53 ? 18.631 -12.320 44.721 1.00 35.79 53 LYS B CA 1
ATOM 3897 C C . LYS B 1 53 ? 19.059 -12.776 46.104 1.00 36.28 53 LYS B C 1
ATOM 3898 O O . LYS B 1 53 ? 19.712 -12.012 46.836 1.00 36.89 53 LYS B O 1
ATOM 3904 N N . ASN B 1 54 ? 18.675 -14.007 46.453 1.00 36.83 54 ASN B N 1
ATOM 3905 C CA . ASN B 1 54 ? 18.976 -14.634 47.753 1.00 37.24 54 ASN B CA 1
ATOM 3906 C C . ASN B 1 54 ? 18.493 -13.892 48.989 1.00 37.27 54 ASN B C 1
ATOM 3907 O O . ASN B 1 54 ? 18.963 -14.152 50.096 1.00 37.64 54 ASN B O 1
ATOM 3912 N N . ASN B 1 55 ? 17.540 -12.984 48.792 1.00 36.91 55 ASN B N 1
ATOM 3913 C CA . ASN B 1 55 ? 17.048 -12.115 49.841 1.00 37.16 55 ASN B CA 1
ATOM 3914 C C . ASN B 1 55 ? 18.174 -11.417 50.587 1.00 36.99 55 ASN B C 1
ATOM 3915 O O . ASN B 1 55 ? 18.070 -11.182 51.793 1.00 37.63 55 ASN B O 1
ATOM 3920 N N . ASP B 1 56 ? 19.227 -11.056 49.857 1.00 36.47 56 ASP B N 1
ATOM 3921 C CA . ASP B 1 56 ? 20.470 -10.589 50.462 1.00 36.67 56 ASP B CA 1
ATOM 3922 C C . ASP B 1 56 ? 20.615 -9.080 50.270 1.00 36.31 56 ASP B C 1
ATOM 3923 O O . ASP B 1 56 ? 20.866 -8.633 49.153 1.00 34.87 56 ASP B O 1
ATOM 3928 N N . PRO B 1 57 ? 20.493 -8.301 51.349 1.00 36.44 57 PRO B N 1
ATOM 3929 C CA . PRO B 1 57 ? 20.490 -6.838 51.218 1.00 35.99 57 PRO B CA 1
ATOM 3930 C C . PRO B 1 57 ? 21.886 -6.278 50.948 1.00 36.12 57 PRO B C 1
ATOM 3931 O O . PRO B 1 57 ? 22.004 -5.094 50.612 1.00 36.37 57 PRO B O 1
ATOM 3935 N N . ARG B 1 58 ? 22.933 -7.089 51.084 1.00 35.59 58 ARG B N 1
ATOM 3936 C CA . ARG B 1 58 ? 24.258 -6.669 50.644 1.00 35.77 58 ARG B CA 1
ATOM 3937 C C . ARG B 1 58 ? 24.245 -6.204 49.171 1.00 34.36 58 ARG B C 1
ATOM 3938 O O . ARG B 1 58 ? 24.986 -5.301 48.810 1.00 33.37 58 ARG B O 1
ATOM 3946 N N . GLY B 1 59 ? 23.407 -6.829 48.334 1.00 32.97 59 GLY B N 1
ATOM 3947 C CA . GLY B 1 59 ? 23.293 -6.454 46.929 1.00 32.31 59 GLY B CA 1
ATOM 3948 C C . GLY B 1 59 ? 22.636 -5.095 46.659 1.00 31.89 59 GLY B C 1
ATOM 3949 O O . GLY B 1 59 ? 22.702 -4.592 45.543 1.00 31.49 59 GLY B O 1
ATOM 3950 N N . LEU B 1 60 ? 22.003 -4.510 47.673 1.00 31.41 60 LEU B N 1
ATOM 3951 C CA . LEU B 1 60 ? 21.455 -3.154 47.596 1.00 31.46 60 LEU B CA 1
ATOM 3952 C C . LEU B 1 60 ? 22.469 -2.036 47.890 1.00 31.52 60 LEU B C 1
ATOM 3953 O O . LEU B 1 60 ? 22.092 -0.873 47.856 1.00 32.52 60 LEU B O 1
ATOM 3958 N N . PHE B 1 61 ? 23.725 -2.356 48.197 1.00 31.02 61 PHE B N 1
ATOM 3959 C CA . PHE B 1 61 ? 24.729 -1.300 48.395 1.00 31.05 61 PHE B CA 1
ATOM 3960 C C . PHE B 1 61 ? 25.489 -1.079 47.087 1.00 31.90 61 PHE B C 1
ATOM 3961 O O . PHE B 1 61 ? 25.859 -2.025 46.411 1.00 33.43 61 PHE B O 1
ATOM 3969 N N . TYR B 1 62 ? 25.674 0.177 46.717 1.00 32.30 62 TYR B N 1
ATOM 3970 C CA . TYR B 1 62 ? 26.378 0.540 45.481 1.00 32.48 62 TYR B CA 1
ATOM 3971 C C . TYR B 1 62 ? 27.777 1.112 45.771 1.00 33.23 62 TYR B C 1
ATOM 3972 O O . TYR B 1 62 ? 28.555 1.389 44.847 1.00 32.80 62 TYR B O 1
ATOM 3981 N N . SER B 1 63 ? 28.083 1.306 47.057 1.00 33.74 63 SER B N 1
ATOM 3982 C CA . SER B 1 63 ? 29.434 1.612 47.496 1.00 34.39 63 SER B CA 1
ATOM 3983 C C . SER B 1 63 ? 29.677 1.077 48.908 1.00 34.74 63 SER B C 1
ATOM 3984 O O . SER B 1 63 ? 28.863 0.326 49.452 1.00 34.56 63 SER B O 1
ATOM 3987 N N . SER B 1 64 ? 30.824 1.435 49.468 1.00 35.11 64 SER B N 1
ATOM 3988 C CA . SER B 1 64 ? 31.187 1.001 50.799 1.00 35.79 64 SER B CA 1
ATOM 3989 C C . SER B 1 64 ? 32.298 1.906 51.329 1.00 36.31 64 SER B C 1
ATOM 3990 O O . SER B 1 64 ? 32.965 2.579 50.549 1.00 34.90 64 SER B O 1
ATOM 3993 N N . PRO B 1 65 ? 32.480 1.933 52.645 1.00 37.38 65 PRO B N 1
ATOM 3994 C CA . PRO B 1 65 ? 33.601 2.663 53.252 1.00 38.74 65 PRO B CA 1
ATOM 3995 C C . PRO B 1 65 ? 34.952 2.303 52.671 1.00 39.74 65 PRO B C 1
ATOM 3996 O O . PRO B 1 65 ? 35.752 3.217 52.495 1.00 40.77 65 PRO B O 1
ATOM 4000 N N . GLU B 1 66 ? 35.213 1.024 52.396 1.00 40.97 66 GLU B N 1
ATOM 4001 C CA . GLU B 1 66 ? 36.508 0.627 51.831 1.00 41.87 66 GLU B CA 1
ATOM 4002 C C . GLU B 1 66 ? 36.712 1.225 50.428 1.00 41.73 66 GLU B C 1
ATOM 4003 O O . GLU B 1 66 ? 37.807 1.715 50.116 1.00 41.29 66 GLU B O 1
ATOM 4009 N N . GLU B 1 67 ? 35.663 1.192 49.597 1.00 41.37 67 GLU B N 1
ATOM 4010 C CA . GLU B 1 67 ? 35.744 1.722 48.229 1.00 41.18 67 GLU B CA 1
ATOM 4011 C C . GLU B 1 67 ? 36.037 3.212 48.226 1.00 40.35 67 GLU B C 1
ATOM 4012 O O . GLU B 1 67 ? 36.915 3.682 47.482 1.00 40.68 67 GLU B O 1
ATOM 4018 N N . LEU B 1 68 ? 35.304 3.959 49.051 1.00 39.88 68 LEU B N 1
ATOM 4019 C CA . LEU B 1 68 ? 35.487 5.410 49.132 1.00 39.54 68 LEU B CA 1
ATOM 4020 C C . LEU B 1 68 ? 36.834 5.760 49.762 1.00 39.63 68 LEU B C 1
ATOM 4021 O O . LEU B 1 68 ? 37.478 6.715 49.353 1.00 39.43 68 LEU B O 1
ATOM 4026 N N . SER B 1 69 ? 37.251 4.969 50.742 1.00 40.70 69 SER B N 1
ATOM 4027 C CA . SER B 1 69 ? 38.529 5.178 51.412 1.00 41.77 69 SER B CA 1
ATOM 4028 C C . SER B 1 69 ? 39.699 4.925 50.456 1.00 42.31 69 SER B C 1
ATOM 4029 O O . SER B 1 69 ? 40.723 5.605 50.525 1.00 42.24 69 SER B O 1
ATOM 4032 N N . ASN B 1 70 ? 39.533 3.980 49.534 1.00 42.94 70 ASN B N 1
ATOM 4033 C CA . ASN B 1 70 ? 40.587 3.709 48.549 1.00 43.33 70 ASN B CA 1
ATOM 4034 C C . ASN B 1 70 ? 40.654 4.758 47.430 1.00 42.75 70 ASN B C 1
ATOM 4035 O O . ASN B 1 70 ? 41.714 4.974 46.816 1.00 43.41 70 ASN B O 1
ATOM 4040 N N . LEU B 1 71 ? 39.546 5.459 47.212 1.00 41.63 71 LEU B N 1
ATOM 4041 C CA . LEU B 1 71 ? 39.558 6.649 46.376 1.00 40.76 71 LEU B CA 1
ATOM 4042 C C . LEU B 1 71 ? 40.286 7.784 47.082 1.00 39.77 71 LEU B C 1
ATOM 4043 O O . LEU B 1 71 ? 40.636 8.778 46.461 1.00 39.94 71 LEU B O 1
ATOM 4048 N N . GLY B 1 72 ? 40.490 7.639 48.388 1.00 38.91 72 GLY B N 1
ATOM 4049 C CA . GLY B 1 72 ? 41.262 8.584 49.178 1.00 37.78 72 GLY B CA 1
ATOM 4050 C C . GLY B 1 72 ? 40.408 9.436 50.104 1.00 37.25 72 GLY B C 1
ATOM 4051 O O . GLY B 1 72 ? 40.892 10.415 50.682 1.00 36.50 72 GLY B O 1
ATOM 4052 N N . ALA B 1 73 ? 39.138 9.077 50.274 1.00 36.27 73 ALA B N 1
ATOM 4053 C CA . ALA B 1 73 ? 38.266 9.842 51.169 1.00 35.49 73 ALA B CA 1
ATOM 4054 C C . ALA B 1 73 ? 38.423 9.374 52.615 1.00 34.44 73 ALA B C 1
ATOM 4055 O O . ALA B 1 73 ? 38.643 8.201 52.896 1.00 34.65 73 ALA B O 1
ATOM 4057 N N . ASN B 1 74 ? 38.302 10.319 53.525 1.00 33.79 74 ASN B N 1
ATOM 4058 C CA . ASN B 1 74 ? 38.296 10.047 54.951 1.00 33.19 74 ASN B CA 1
ATOM 4059 C C . ASN B 1 74 ? 36.848 9.854 55.401 1.00 31.88 74 ASN B C 1
ATOM 4060 O O . ASN B 1 74 ? 36.087 10.803 55.582 1.00 31.79 74 ASN B O 1
ATOM 4065 N N . VAL B 1 75 ? 36.472 8.605 55.562 1.00 30.90 75 VAL B N 1
ATOM 4066 C CA . VAL B 1 75 ? 35.103 8.249 55.845 1.00 30.45 75 VAL B CA 1
ATOM 4067 C C . VAL B 1 75 ? 34.898 8.021 57.347 1.00 29.52 75 VAL B C 1
ATOM 4068 O O . VAL B 1 75 ? 35.460 7.107 57.932 1.00 30.64 75 VAL B O 1
ATOM 4072 N N . GLN B 1 76 ? 34.084 8.866 57.954 1.00 28.11 76 GLN B N 1
ATOM 4073 C CA . GLN B 1 76 ? 33.848 8.856 59.380 1.00 27.51 76 GLN B CA 1
ATOM 4074 C C . GLN B 1 76 ? 32.386 8.546 59.664 1.00 26.42 76 GLN B C 1
ATOM 4075 O O . GLN B 1 76 ? 31.538 9.435 59.657 1.00 25.07 76 GLN B O 1
ATOM 4081 N N . MET B 1 77 ? 32.113 7.257 59.901 1.00 26.53 77 MET B N 1
ATOM 4082 C CA . MET B 1 77 ? 30.777 6.763 60.248 1.00 27.31 77 MET B CA 1
ATOM 4083 C C . MET B 1 77 ? 30.462 7.045 61.700 1.00 26.01 77 MET B C 1
ATOM 4084 O O . MET B 1 77 ? 31.344 7.369 62.478 1.00 25.80 77 MET B O 1
ATOM 4092 N N . ARG B 1 78 ? 29.209 6.890 62.073 1.00 25.62 78 ARG B N 1
ATOM 4093 C CA . ARG B 1 78 ? 28.752 7.214 63.419 1.00 26.43 78 ARG B CA 1
ATOM 4094 C C . ARG B 1 78 ? 29.292 8.596 63.882 1.00 25.81 78 ARG B C 1
ATOM 4095 O O . ARG B 1 78 ? 29.728 8.758 65.016 1.00 24.69 78 ARG B O 1
ATOM 4103 N N . HIS B 1 79 ? 29.248 9.565 62.959 1.00 25.09 79 HIS B N 1
ATOM 4104 C CA . HIS B 1 79 ? 29.598 10.964 63.219 1.00 24.89 79 HIS B CA 1
ATOM 4105 C C . HIS B 1 79 ? 28.440 11.878 62.772 1.00 24.60 79 HIS B C 1
ATOM 4106 O O . HIS B 1 79 ? 27.993 11.810 61.623 1.00 25.15 79 HIS B O 1
ATOM 4113 N N . GLN B 1 80 ? 27.941 12.695 63.687 1.00 24.30 80 GLN B N 1
ATOM 4114 C CA . GLN B 1 80 ? 26.827 13.604 63.431 1.00 24.14 80 GLN B CA 1
ATOM 4115 C C . GLN B 1 80 ? 27.280 15.055 63.426 1.00 23.92 80 GLN B C 1
ATOM 4116 O O . GLN B 1 80 ? 27.804 15.543 64.431 1.00 24.18 80 GLN B O 1
ATOM 4124 N N . VAL B 1 81 ? 27.032 15.763 62.323 1.00 23.07 81 VAL B N 1
ATOM 4125 C CA . VAL B 1 81 ? 27.362 17.193 62.256 1.00 23.49 81 VAL B CA 1
ATOM 4126 C C . VAL B 1 81 ? 26.276 17.871 63.070 1.00 23.48 81 VAL B C 1
ATOM 4127 O O . VAL B 1 81 ? 25.103 17.620 62.850 1.00 24.27 81 VAL B O 1
ATOM 4131 N N . THR B 1 82 ? 26.672 18.656 64.079 1.00 23.13 82 THR B N 1
ATOM 4132 C CA . THR B 1 82 ? 25.727 19.291 65.004 1.00 23.95 82 THR B CA 1
ATOM 4133 C C . THR B 1 82 ? 25.615 20.793 64.867 1.00 24.80 82 THR B C 1
ATOM 4134 O O . THR B 1 82 ? 24.733 21.393 65.495 1.00 24.52 82 THR B O 1
ATOM 4138 N N . ASN B 1 83 ? 26.527 21.413 64.100 1.00 24.24 83 ASN B N 1
ATOM 4139 C CA . ASN B 1 83 ? 26.473 22.844 63.829 1.00 24.11 83 ASN B CA 1
ATOM 4140 C C . ASN B 1 83 ? 27.158 23.163 62.511 1.00 23.03 83 ASN B C 1
ATOM 4141 O O . ASN B 1 83 ? 28.158 22.553 62.173 1.00 21.90 83 ASN B O 1
ATOM 4146 N N . VAL B 1 84 ? 26.616 24.127 61.791 1.00 23.34 84 VAL B N 1
ATOM 4147 C CA . VAL B 1 84 ? 27.263 24.718 60.641 1.00 23.33 84 VAL B CA 1
ATOM 4148 C C . VAL B 1 84 ? 27.171 26.226 60.811 1.00 23.69 84 VAL B C 1
ATOM 4149 O O . VAL B 1 84 ? 26.117 26.730 61.097 1.00 24.22 84 VAL B O 1
ATOM 4153 N N . ASP B 1 85 ? 28.296 26.918 60.647 1.00 26.27 85 ASP B N 1
ATOM 4154 C CA . ASP B 1 85 ? 28.376 28.374 60.762 1.00 27.22 85 ASP B CA 1
ATOM 4155 C C . ASP B 1 85 ? 28.946 28.900 59.454 1.00 26.99 85 ASP B C 1
ATOM 4156 O O . ASP B 1 85 ? 30.176 29.020 59.316 1.00 27.05 85 ASP B O 1
ATOM 4161 N N . PRO B 1 86 ? 28.071 29.164 58.475 1.00 27.83 86 PRO B N 1
ATOM 4162 C CA . PRO B 1 86 ? 28.516 29.538 57.126 1.00 27.88 86 PRO B CA 1
ATOM 4163 C C . PRO B 1 86 ? 29.497 30.719 57.111 1.00 28.16 86 PRO B C 1
ATOM 4164 O O . PRO B 1 86 ? 30.451 30.709 56.335 1.00 26.87 86 PRO B O 1
ATOM 4168 N N . GLU B 1 87 ? 29.268 31.700 57.967 1.00 29.41 87 GLU B N 1
ATOM 4169 C CA . GLU B 1 87 ? 30.099 32.925 57.959 1.00 31.04 87 GLU B CA 1
ATOM 4170 C C . GLU B 1 87 ? 31.590 32.644 58.249 1.00 30.24 87 GLU B C 1
ATOM 4171 O O . GLU B 1 87 ? 32.473 33.268 57.649 1.00 31.40 87 GLU B O 1
ATOM 4177 N N . THR B 1 88 ? 31.880 31.685 59.129 1.00 28.51 88 THR B N 1
ATOM 4178 C CA . THR B 1 88 ? 33.263 31.344 59.472 1.00 26.74 88 THR B CA 1
ATOM 4179 C C . THR B 1 88 ? 33.759 30.115 58.776 1.00 27.14 88 THR B C 1
ATOM 4180 O O . THR B 1 88 ? 34.886 29.710 58.992 1.00 26.61 88 THR B O 1
ATOM 4184 N N . LYS B 1 89 ? 32.910 29.496 57.944 1.00 26.42 89 LYS B N 1
ATOM 4185 C CA . LYS B 1 89 ? 33.284 28.270 57.272 1.00 25.42 89 LYS B CA 1
ATOM 4186 C C . LYS B 1 89 ? 33.770 27.214 58.288 1.00 23.92 89 LYS B C 1
ATOM 4187 O O . LYS B 1 89 ? 34.834 26.625 58.141 1.00 23.76 89 LYS B O 1
ATOM 4193 N N . THR B 1 90 ? 32.956 26.991 59.308 1.00 22.86 90 THR B N 1
ATOM 4194 C CA . THR B 1 90 ? 33.180 25.898 60.264 1.00 23.04 90 THR B CA 1
ATOM 4195 C C . THR B 1 90 ? 31.942 25.045 60.511 1.00 21.94 90 THR B C 1
ATOM 4196 O O . THR B 1 90 ? 30.820 25.471 60.330 1.00 22.03 90 THR B O 1
ATOM 4200 N N . ILE B 1 91 ? 32.204 23.832 60.967 1.00 22.17 91 ILE B N 1
ATOM 4201 C CA . ILE B 1 91 ? 31.164 22.951 61.481 1.00 22.35 91 ILE B CA 1
ATOM 4202 C C . ILE B 1 91 ? 31.561 22.419 62.842 1.00 22.53 91 ILE B C 1
ATOM 4203 O O . ILE B 1 91 ? 32.715 22.500 63.226 1.00 24.53 91 ILE B O 1
ATOM 4208 N N . LYS B 1 92 ? 30.599 21.854 63.550 1.00 22.80 92 LYS B N 1
ATOM 4209 C CA . LYS B 1 92 ? 30.864 21.072 64.727 1.00 22.96 92 LYS B CA 1
ATOM 4210 C C . LYS B 1 92 ? 30.307 19.666 64.467 1.00 22.34 92 LYS B C 1
ATOM 4211 O O . LYS B 1 92 ? 29.262 19.512 63.847 1.00 21.01 92 LYS B O 1
ATOM 4217 N N . VAL B 1 93 ? 31.076 18.662 64.859 1.00 22.44 93 VAL B N 1
ATOM 4218 C CA . VAL B 1 93 ? 30.780 17.270 64.592 1.00 22.74 93 VAL B CA 1
ATOM 4219 C C . VAL B 1 93 ? 30.999 16.455 65.847 1.00 22.94 93 VAL B C 1
ATOM 4220 O O . VAL B 1 93 ? 32.013 16.617 66.542 1.00 21.47 93 VAL B O 1
ATOM 4224 N N . LYS B 1 94 ? 30.073 15.540 66.103 1.00 23.10 94 LYS B N 1
ATOM 4225 C CA . LYS B 1 94 ? 30.090 14.713 67.297 1.00 23.48 94 LYS B CA 1
ATOM 4226 C C . LYS B 1 94 ? 30.320 13.261 66.896 1.00 24.09 94 LYS B C 1
ATOM 4227 O O . LYS B 1 94 ? 29.575 12.711 66.075 1.00 23.26 94 LYS B O 1
ATOM 4233 N N . ASP B 1 95 ? 31.380 12.667 67.441 1.00 23.53 95 ASP B N 1
ATOM 4234 C CA . ASP B 1 95 ? 31.567 11.213 67.481 1.00 23.65 95 ASP B CA 1
ATOM 4235 C C . ASP B 1 95 ? 30.479 10.609 68.374 1.00 22.67 95 ASP B C 1
ATOM 4236 O O . ASP B 1 95 ? 30.427 10.875 69.585 1.00 22.46 95 ASP B O 1
ATOM 4241 N N . LEU B 1 96 ? 29.585 9.825 67.784 1.00 22.73 96 LEU B N 1
ATOM 4242 C CA . LEU B 1 96 ? 28.413 9.349 68.511 1.00 23.93 96 LEU B CA 1
ATOM 4243 C C . LEU B 1 96 ? 28.710 8.212 69.491 1.00 24.37 96 LEU B C 1
ATOM 4244 O O . LEU B 1 96 ? 27.879 7.923 70.351 1.00 25.23 96 LEU B O 1
ATOM 4249 N N . ILE B 1 97 ? 29.842 7.541 69.330 1.00 24.72 97 ILE B N 1
ATOM 4250 C CA . ILE B 1 97 ? 30.271 6.512 70.268 1.00 25.06 97 ILE B CA 1
ATOM 4251 C C . ILE B 1 97 ? 30.877 7.172 71.530 1.00 25.14 97 ILE B C 1
ATOM 4252 O O . ILE B 1 97 ? 30.429 6.875 72.636 1.00 25.77 97 ILE B O 1
ATOM 4257 N N . THR B 1 98 ? 31.820 8.101 71.365 1.00 24.37 98 THR B N 1
ATOM 4258 C CA . THR B 1 98 ? 32.510 8.749 72.503 1.00 25.42 98 THR B CA 1
ATOM 4259 C C . THR B 1 98 ? 31.909 10.071 72.996 1.00 26.52 98 THR B C 1
ATOM 4260 O O . THR B 1 98 ? 32.352 10.609 74.013 1.00 25.46 98 THR B O 1
ATOM 4264 N N . ASN B 1 99 ? 30.924 10.590 72.278 1.00 28.22 99 ASN B N 1
ATOM 4265 C CA . ASN B 1 99 ? 30.323 11.896 72.565 1.00 30.75 99 ASN B CA 1
ATOM 4266 C C . ASN B 1 99 ? 31.245 13.097 72.375 1.00 30.55 99 ASN B C 1
ATOM 4267 O O . ASN B 1 99 ? 30.848 14.225 72.671 1.00 33.11 99 ASN B O 1
ATOM 4272 N N . GLU B 1 100 ? 32.430 12.876 71.834 1.00 30.49 100 GLU B N 1
ATOM 4273 C CA . GLU B 1 100 ? 33.409 13.923 71.624 1.00 30.43 100 GLU B CA 1
ATOM 4274 C C . GLU B 1 100 ? 32.999 14.773 70.430 1.00 29.62 100 GLU B C 1
ATOM 4275 O O . GLU B 1 100 ? 32.733 14.255 69.344 1.00 27.70 100 GLU B O 1
ATOM 4281 N N . GLU B 1 101 ? 32.994 16.081 70.653 1.00 29.19 101 GLU B N 1
ATOM 4282 C CA . GLU B 1 101 ? 32.570 17.062 69.672 1.00 29.34 101 GLU B CA 1
ATOM 4283 C C . GLU B 1 101 ? 33.782 17.948 69.352 1.00 29.29 101 GLU B C 1
ATOM 4284 O O . GLU B 1 101 ? 34.516 18.359 70.252 1.00 28.25 101 GLU B O 1
ATOM 4290 N N . LYS B 1 102 ? 34.002 18.188 68.067 1.00 28.26 102 LYS B N 1
ATOM 4291 C CA . LYS B 1 102 ? 35.115 18.977 67.584 1.00 28.81 102 LYS B CA 1
ATOM 4292 C C . LYS B 1 102 ? 34.554 20.002 66.584 1.00 28.03 102 LYS B C 1
ATOM 4293 O O . LYS B 1 102 ? 33.608 19.732 65.842 1.00 28.74 102 LYS B O 1
ATOM 4299 N N . THR B 1 103 ? 35.161 21.168 66.550 1.00 27.23 103 THR B N 1
ATOM 4300 C CA . THR B 1 103 ? 34.865 22.176 65.559 1.00 26.49 103 THR B CA 1
ATOM 4301 C C . THR B 1 103 ? 35.969 22.049 64.515 1.00 26.82 103 THR B C 1
ATOM 4302 O O . THR B 1 103 ? 37.104 21.767 64.857 1.00 26.53 103 THR B O 1
ATOM 4306 N N . GLU B 1 104 ? 35.639 22.213 63.234 1.00 26.51 104 GLU B N 1
ATOM 4307 C CA . GLU B 1 104 ? 36.654 22.161 62.202 1.00 26.77 104 GLU B CA 1
ATOM 4308 C C . GLU B 1 104 ? 36.281 23.051 61.020 1.00 26.63 104 GLU B C 1
ATOM 4309 O O . GLU B 1 104 ? 35.116 23.321 60.750 1.00 24.93 104 GLU B O 1
ATOM 4315 N N . ALA B 1 105 ? 37.315 23.530 60.351 1.00 26.38 105 ALA B N 1
ATOM 4316 C CA . ALA B 1 105 ? 37.200 24.400 59.203 1.00 26.09 105 ALA B CA 1
ATOM 4317 C C . ALA B 1 105 ? 36.951 23.608 57.922 1.00 25.25 105 ALA B C 1
ATOM 4318 O O . ALA B 1 105 ? 37.332 22.449 57.823 1.00 26.36 105 ALA B O 1
ATOM 4320 N N . TYR B 1 106 ? 36.329 24.255 56.950 1.00 25.08 106 TYR B N 1
ATOM 4321 C CA . TYR B 1 106 ? 36.246 23.737 55.585 1.00 25.32 106 TYR B CA 1
ATOM 4322 C C . TYR B 1 106 ? 36.437 24.845 54.529 1.00 26.04 106 TYR B C 1
ATOM 4323 O O . TYR B 1 106 ? 36.129 26.029 54.766 1.00 26.22 106 TYR B O 1
ATOM 4332 N N . ASP B 1 107 ? 36.902 24.430 53.359 1.00 26.04 107 ASP B N 1
ATOM 4333 C CA . ASP B 1 107 ? 36.880 25.240 52.150 1.00 26.36 107 ASP B CA 1
ATOM 4334 C C . ASP B 1 107 ? 35.563 25.140 51.388 1.00 26.53 107 ASP B C 1
ATOM 4335 O O . ASP B 1 107 ? 34.989 26.164 50.981 1.00 27.80 107 ASP B O 1
ATOM 4340 N N . LYS B 1 108 ? 35.076 23.906 51.215 1.00 26.48 108 LYS B N 1
ATOM 4341 C CA . LYS B 1 108 ? 33.746 23.656 50.664 1.00 25.31 108 LYS B CA 1
ATOM 4342 C C . LYS B 1 108 ? 33.011 22.651 51.537 1.00 23.34 108 LYS B C 1
ATOM 4343 O O . LYS B 1 108 ? 33.593 21.693 52.009 1.00 23.55 108 LYS B O 1
ATOM 4349 N N . LEU B 1 109 ? 31.727 22.876 51.715 1.00 21.93 109 LEU B N 1
ATOM 4350 C CA . LEU B 1 109 ? 30.852 21.967 52.450 1.00 21.43 109 LEU B CA 1
ATOM 4351 C C . LEU B 1 109 ? 29.742 21.502 51.523 1.00 21.03 109 LEU B C 1
ATOM 4352 O O . LEU B 1 109 ? 29.132 22.301 50.801 1.00 21.82 109 LEU B O 1
ATOM 4357 N N . ILE B 1 110 ? 29.436 20.226 51.605 1.00 21.07 110 ILE B N 1
ATOM 4358 C CA . ILE B 1 110 ? 28.429 19.634 50.741 1.00 20.64 110 ILE B CA 1
ATOM 4359 C C . ILE B 1 110 ? 27.367 19.065 51.653 1.00 20.01 110 ILE B C 1
ATOM 4360 O O . ILE B 1 110 ? 27.644 18.152 52.368 1.00 19.66 110 ILE B O 1
ATOM 4365 N N . MET B 1 111 ? 26.177 19.666 51.656 1.00 18.83 111 MET B N 1
ATOM 4366 C CA . MET B 1 111 ? 25.066 19.229 52.494 1.00 20.14 111 MET B CA 1
ATOM 4367 C C . MET B 1 111 ? 24.177 18.218 51.765 1.00 20.33 111 MET B C 1
ATOM 4368 O O . MET B 1 111 ? 23.293 18.583 50.981 1.00 19.21 111 MET B O 1
ATOM 4373 N N . THR B 1 112 ? 24.453 16.951 52.037 1.00 20.28 112 THR B N 1
ATOM 4374 C CA . THR B 1 112 ? 23.759 15.829 51.442 1.00 20.11 112 THR B CA 1
ATOM 4375 C C . THR B 1 112 ? 23.141 14.996 52.591 1.00 20.53 112 THR B C 1
ATOM 4376 O O . THR B 1 112 ? 23.297 13.772 52.660 1.00 20.75 112 THR B O 1
ATOM 4380 N N . THR B 1 113 ? 22.429 15.710 53.463 1.00 19.67 113 THR B N 1
ATOM 4381 C CA . THR B 1 113 ? 21.852 15.176 54.702 1.00 21.04 113 THR B CA 1
ATOM 4382 C C . THR B 1 113 ? 20.444 14.619 54.473 1.00 20.64 113 THR B C 1
ATOM 4383 O O . THR B 1 113 ? 19.838 14.089 55.381 1.00 22.35 113 THR B O 1
ATOM 4387 N N . GLY B 1 114 ? 19.916 14.785 53.277 1.00 21.78 114 GLY B N 1
ATOM 4388 C CA . GLY B 1 114 ? 18.736 14.063 52.872 1.00 22.48 114 GLY B CA 1
ATOM 4389 C C . GLY B 1 114 ? 17.493 14.480 53.615 1.00 23.77 114 GLY B C 1
ATOM 4390 O O . GLY B 1 114 ? 17.228 15.673 53.819 1.00 24.07 114 GLY B O 1
ATOM 4391 N N . SER B 1 115 ? 16.714 13.477 54.009 1.00 25.58 115 SER B N 1
ATOM 4392 C CA . SER B 1 115 ? 15.419 13.675 54.602 1.00 26.54 115 SER B CA 1
ATOM 4393 C C . SER B 1 115 ? 15.227 12.668 55.720 1.00 27.71 115 SER B C 1
ATOM 4394 O O . SER B 1 115 ? 15.899 11.634 55.763 1.00 27.84 115 SER B O 1
ATOM 4397 N N . LYS B 1 116 ? 14.319 12.971 56.637 1.00 28.46 116 LYS B N 1
ATOM 4398 C CA . LYS B 1 116 ? 13.934 11.968 57.638 1.00 30.06 116 LYS B CA 1
ATOM 4399 C C . LYS B 1 116 ? 12.457 11.682 57.462 1.00 28.82 116 LYS B C 1
ATOM 4400 O O . LYS B 1 116 ? 11.729 12.519 56.925 1.00 27.91 116 LYS B O 1
ATOM 4406 N N . PRO B 1 117 ? 12.022 10.489 57.857 1.00 28.72 117 PRO B N 1
ATOM 4407 C CA . PRO B 1 117 ? 10.602 10.144 57.774 1.00 28.82 117 PRO B CA 1
ATOM 4408 C C . PRO B 1 117 ? 9.759 11.032 58.677 1.00 28.95 117 PRO B C 1
ATOM 4409 O O . PRO B 1 117 ? 10.205 11.407 59.777 1.00 29.61 117 PRO B O 1
ATOM 4413 N N . THR B 1 118 ? 8.594 11.435 58.182 1.00 28.47 118 THR B N 1
ATOM 4414 C CA . THR B 1 118 ? 7.668 12.234 58.953 1.00 28.51 118 THR B CA 1
ATOM 4415 C C . THR B 1 118 ? 6.971 11.316 59.949 1.00 29.51 118 THR B C 1
ATOM 4416 O O . THR B 1 118 ? 6.380 10.303 59.575 1.00 28.95 118 THR B O 1
ATOM 4420 N N . VAL B 1 119 ? 7.115 11.648 61.220 1.00 29.98 119 VAL B N 1
ATOM 4421 C CA . VAL B 1 119 ? 6.543 10.871 62.307 1.00 30.16 119 VAL B CA 1
ATOM 4422 C C . VAL B 1 119 ? 5.579 11.814 62.976 1.00 30.54 119 VAL B C 1
ATOM 4423 O O . VAL B 1 119 ? 5.992 12.818 63.540 1.00 30.52 119 VAL B O 1
ATOM 4427 N N . PRO B 1 120 ? 4.290 11.495 62.923 1.00 31.07 120 PRO B N 1
ATOM 4428 C CA . PRO B 1 120 ? 3.272 12.431 63.396 1.00 31.42 120 PRO B CA 1
ATOM 4429 C C . PRO B 1 120 ? 3.257 12.429 64.941 1.00 31.17 120 PRO B C 1
ATOM 4430 O O . PRO B 1 120 ? 3.487 11.365 65.535 1.00 29.00 120 PRO B O 1
ATOM 4434 N N . PRO B 1 121 ? 3.020 13.584 65.569 1.00 31.55 121 PRO B N 1
ATOM 4435 C CA . PRO B 1 121 ? 3.099 13.693 67.032 1.00 32.16 121 PRO B CA 1
ATOM 4436 C C . PRO B 1 121 ? 1.836 13.164 67.698 1.00 31.94 121 PRO B C 1
ATOM 4437 O O . PRO B 1 121 ? 1.055 13.951 68.215 1.00 31.58 121 PRO B O 1
ATOM 4441 N N . ILE B 1 122 ? 1.668 11.844 67.680 1.00 31.67 122 ILE B N 1
ATOM 4442 C CA . ILE B 1 122 ? 0.450 11.165 68.136 1.00 31.89 122 ILE B CA 1
ATOM 4443 C C . ILE B 1 122 ? 0.789 9.980 69.058 1.00 31.70 122 ILE B C 1
ATOM 4444 O O . ILE B 1 122 ? 1.927 9.494 69.064 1.00 31.93 122 ILE B O 1
ATOM 4449 N N . PRO B 1 123 ? -0.177 9.510 69.846 1.00 31.80 123 PRO B N 1
ATOM 4450 C CA . PRO B 1 123 ? 0.085 8.388 70.757 1.00 31.90 123 PRO B CA 1
ATOM 4451 C C . PRO B 1 123 ? 0.595 7.136 70.032 1.00 32.20 123 PRO B C 1
ATOM 4452 O O . PRO B 1 123 ? 0.220 6.881 68.878 1.00 31.89 123 PRO B O 1
ATOM 4456 N N . GLY B 1 124 ? 1.464 6.379 70.694 1.00 32.64 124 GLY B N 1
ATOM 4457 C CA . GLY B 1 124 ? 1.915 5.081 70.198 1.00 32.70 124 GLY B CA 1
ATOM 4458 C C . GLY B 1 124 ? 3.104 5.007 69.248 1.00 33.55 124 GLY B C 1
ATOM 4459 O O . GLY B 1 124 ? 3.575 3.914 68.962 1.00 33.23 124 GLY B O 1
ATOM 4460 N N . ILE B 1 125 ? 3.607 6.138 68.756 1.00 33.97 125 ILE B N 1
ATOM 4461 C CA . ILE B 1 125 ? 4.751 6.118 67.814 1.00 35.03 125 ILE B CA 1
ATOM 4462 C C . ILE B 1 125 ? 6.034 5.528 68.427 1.00 34.71 125 ILE B C 1
ATOM 4463 O O . ILE B 1 125 ? 6.983 5.110 67.724 1.00 35.20 125 ILE B O 1
ATOM 4468 N N . ASP B 1 126 ? 6.052 5.483 69.752 1.00 34.36 126 ASP B N 1
ATOM 4469 C CA . ASP B 1 126 ? 7.161 4.903 70.488 1.00 34.57 126 ASP B CA 1
ATOM 4470 C C . ASP B 1 126 ? 7.026 3.392 70.680 1.00 33.62 126 ASP B C 1
ATOM 4471 O O . ASP B 1 126 ? 7.921 2.763 71.236 1.00 33.60 126 ASP B O 1
ATOM 4476 N N . SER B 1 127 ? 5.934 2.804 70.213 1.00 33.09 127 SER B N 1
ATOM 4477 C CA . SER B 1 127 ? 5.747 1.363 70.357 1.00 31.87 127 SER B CA 1
ATOM 4478 C C . SER B 1 127 ? 6.792 0.591 69.545 1.00 32.18 127 SER B C 1
ATOM 4479 O O . SER B 1 127 ? 7.188 1.022 68.454 1.00 32.20 127 SER B O 1
ATOM 4482 N N . SER B 1 128 ? 7.251 -0.536 70.067 1.00 31.64 128 SER B N 1
ATOM 4483 C CA . SER B 1 128 ? 8.161 -1.405 69.316 1.00 32.49 128 SER B CA 1
ATOM 4484 C C . SER B 1 128 ? 7.453 -2.117 68.125 1.00 32.07 128 SER B C 1
ATOM 4485 O O . SER B 1 128 ? 8.103 -2.768 67.305 1.00 31.78 128 SER B O 1
ATOM 4488 N N . ARG B 1 129 ? 6.128 -1.968 68.038 1.00 31.68 129 ARG B N 1
ATOM 4489 C CA . ARG B 1 129 ? 5.338 -2.554 66.942 1.00 31.72 129 ARG B CA 1
ATOM 4490 C C . ARG B 1 129 ? 5.034 -1.546 65.834 1.00 31.06 129 ARG B C 1
ATOM 4491 O O . ARG B 1 129 ? 4.275 -1.860 64.916 1.00 30.70 129 ARG B O 1
ATOM 4499 N N . VAL B 1 130 ? 5.615 -0.344 65.931 1.00 30.19 130 VAL B N 1
ATOM 4500 C CA . VAL B 1 130 ? 5.516 0.692 64.896 1.00 29.13 130 VAL B CA 1
ATOM 4501 C C . VAL B 1 130 ? 6.894 0.837 64.286 1.00 28.34 130 VAL B C 1
ATOM 4502 O O . VAL B 1 130 ? 7.889 1.018 65.007 1.00 26.50 130 VAL B O 1
ATOM 4506 N N . TYR B 1 131 ? 6.939 0.763 62.958 1.00 27.73 131 TYR B N 1
ATOM 4507 C CA . TYR B 1 131 ? 8.174 0.674 62.217 1.00 27.41 131 TYR B CA 1
ATOM 4508 C C . TYR B 1 131 ? 8.291 1.813 61.237 1.00 27.44 131 TYR B C 1
ATOM 4509 O O . TYR B 1 131 ? 7.316 2.186 60.628 1.00 26.61 131 TYR B O 1
ATOM 4518 N N . LEU B 1 132 ? 9.480 2.375 61.096 1.00 27.88 132 LEU B N 1
ATOM 4519 C CA . LEU B 1 132 ? 9.716 3.305 60.005 1.00 29.12 132 LEU B CA 1
ATOM 4520 C C . LEU B 1 132 ? 10.254 2.572 58.804 1.00 28.98 132 LEU B C 1
ATOM 4521 O O . LEU B 1 132 ? 10.720 1.441 58.907 1.00 29.30 132 LEU B O 1
ATOM 4526 N N . CYS B 1 133 ? 10.233 3.233 57.656 1.00 29.24 133 CYS B N 1
ATOM 4527 C CA . CYS B 1 133 ? 10.733 2.624 56.441 1.00 29.20 133 CYS B CA 1
ATOM 4528 C C . CYS B 1 133 ? 11.500 3.664 55.632 1.00 29.78 133 CYS B C 1
ATOM 4529 O O . CYS B 1 133 ? 10.920 4.342 54.779 1.00 30.66 133 CYS B O 1
ATOM 4532 N N . LYS B 1 134 ? 12.788 3.821 55.945 1.00 28.83 134 LYS B N 1
ATOM 4533 C CA . LYS B 1 134 ? 13.649 4.801 55.257 1.00 29.33 134 LYS B CA 1
ATOM 4534 C C . LYS B 1 134 ? 14.971 4.180 54.885 1.00 29.37 134 LYS B C 1
ATOM 4535 O O . LYS B 1 134 ? 15.374 4.244 53.738 1.00 31.23 134 LYS B O 1
ATOM 4541 N N . ASN B 1 135 ? 15.651 3.576 55.847 1.00 28.94 135 ASN B N 1
ATOM 4542 C CA . ASN B 1 135 ? 17.040 3.217 55.662 1.00 29.15 135 ASN B CA 1
ATOM 4543 C C . ASN B 1 135 ? 17.361 1.735 55.917 1.00 29.21 135 ASN B C 1
ATOM 4544 O O . ASN B 1 135 ? 16.464 0.922 56.172 1.00 29.52 135 ASN B O 1
ATOM 4549 N N . TYR B 1 136 ? 18.632 1.379 55.792 1.00 28.72 136 TYR B N 1
ATOM 4550 C CA . TYR B 1 136 ? 19.076 0.011 56.000 1.00 29.71 136 TYR B CA 1
ATOM 4551 C C . TYR B 1 136 ? 18.614 -0.560 57.326 1.00 29.73 136 TYR B C 1
ATOM 4552 O O . TYR B 1 136 ? 18.061 -1.663 57.381 1.00 29.85 136 TYR B O 1
ATOM 4561 N N . ASN B 1 137 ? 18.851 0.160 58.414 1.00 29.96 137 ASN B N 1
ATOM 4562 C CA . ASN B 1 137 ? 18.482 -0.405 59.717 1.00 30.16 137 ASN B CA 1
ATOM 4563 C C . ASN B 1 137 ? 16.986 -0.602 59.877 1.00 29.69 137 ASN B C 1
ATOM 4564 O O . ASN B 1 137 ? 16.555 -1.616 60.477 1.00 29.00 137 ASN B O 1
ATOM 4569 N N . ASP B 1 138 ? 16.194 0.322 59.319 1.00 28.46 138 ASP B N 1
ATOM 4570 C CA . ASP B 1 138 ? 14.744 0.145 59.253 1.00 28.24 138 ASP B CA 1
ATOM 4571 C C . ASP B 1 138 ? 14.394 -1.110 58.493 1.00 27.32 138 ASP B C 1
ATOM 4572 O O . ASP B 1 138 ? 13.491 -1.848 58.893 1.00 25.82 138 ASP B O 1
ATOM 4577 N N . ALA B 1 139 ? 15.090 -1.330 57.376 1.00 27.28 139 ALA B N 1
ATOM 4578 C CA . ALA B 1 139 ? 14.796 -2.471 56.508 1.00 27.47 139 ALA B CA 1
ATOM 4579 C C . ALA B 1 139 ? 15.098 -3.782 57.218 1.00 28.04 139 ALA B C 1
ATOM 4580 O O . ALA B 1 139 ? 14.308 -4.743 57.157 1.00 26.60 139 ALA B O 1
ATOM 4582 N N . LYS B 1 140 ? 16.237 -3.812 57.892 1.00 28.98 140 LYS B N 1
ATOM 4583 C CA . LYS B 1 140 ? 16.709 -5.007 58.590 1.00 30.70 140 LYS B CA 1
ATOM 4584 C C . LYS B 1 140 ? 15.713 -5.365 59.698 1.00 30.31 140 LYS B C 1
ATOM 4585 O O . LYS B 1 140 ? 15.367 -6.547 59.877 1.00 29.48 140 LYS B O 1
ATOM 4591 N N . LYS B 1 141 ? 15.218 -4.340 60.396 1.00 30.35 141 LYS B N 1
ATOM 4592 C CA . LYS B 1 141 ? 14.267 -4.521 61.485 1.00 31.30 141 LYS B CA 1
ATOM 4593 C C . LYS B 1 141 ? 12.984 -5.163 60.971 1.00 30.85 141 LYS B C 1
ATOM 4594 O O . LYS B 1 141 ? 12.434 -6.077 61.594 1.00 30.62 141 LYS B O 1
ATOM 4600 N N . LEU B 1 142 ? 12.502 -4.658 59.841 1.00 30.35 142 LEU B N 1
ATOM 4601 C CA . LEU B 1 142 ? 11.282 -5.176 59.246 1.00 30.58 142 LEU B CA 1
ATOM 4602 C C . LEU B 1 142 ? 11.488 -6.600 58.750 1.00 30.64 142 LEU B C 1
ATOM 4603 O O . LEU B 1 142 ? 10.625 -7.449 58.947 1.00 30.59 142 LEU B O 1
ATOM 4608 N N . PHE B 1 143 ? 12.615 -6.862 58.101 1.00 31.02 143 PHE B N 1
ATOM 4609 C CA . PHE B 1 143 ? 12.877 -8.193 57.532 1.00 32.15 143 PHE B CA 1
ATOM 4610 C C . PHE B 1 143 ? 12.992 -9.263 58.632 1.00 33.14 143 PHE B C 1
ATOM 4611 O O . PHE B 1 143 ? 12.497 -10.395 58.485 1.00 32.14 143 PHE B O 1
ATOM 4619 N N . GLU B 1 144 ? 13.636 -8.879 59.730 1.00 33.85 144 GLU B N 1
ATOM 4620 C CA . GLU B 1 144 ? 13.802 -9.750 60.897 1.00 35.51 144 GLU B CA 1
ATOM 4621 C C . GLU B 1 144 ? 12.494 -9.978 61.664 1.00 36.32 144 GLU B C 1
ATOM 4622 O O . GLU B 1 144 ? 12.290 -11.047 62.228 1.00 35.57 144 GLU B O 1
ATOM 4628 N N . GLU B 1 145 ? 11.610 -8.981 61.681 1.00 37.74 145 GLU B N 1
ATOM 4629 C CA . GLU B 1 145 ? 10.349 -9.073 62.434 1.00 39.18 145 GLU B CA 1
ATOM 4630 C C . GLU B 1 145 ? 9.228 -9.819 61.695 1.00 39.92 145 GLU B C 1
ATOM 4631 O O . GLU B 1 145 ? 8.266 -10.249 62.330 1.00 39.10 145 GLU B O 1
ATOM 4637 N N . ALA B 1 146 ? 9.387 -9.989 60.379 1.00 40.94 146 ALA B N 1
ATOM 4638 C CA . ALA B 1 146 ? 8.412 -10.654 59.505 1.00 41.98 146 ALA B CA 1
ATOM 4639 C C . ALA B 1 146 ? 7.885 -12.021 59.956 1.00 42.77 146 ALA B C 1
ATOM 4640 O O . ALA B 1 146 ? 6.668 -12.222 59.941 1.00 42.72 146 ALA B O 1
ATOM 4642 N N . PRO B 1 147 ? 8.775 -12.970 60.303 1.00 43.45 147 PRO B N 1
ATOM 4643 C CA . PRO B 1 147 ? 8.345 -14.295 60.799 1.00 43.46 147 PRO B CA 1
ATOM 4644 C C . PRO B 1 147 ? 7.371 -14.256 61.978 1.00 42.79 147 PRO B C 1
ATOM 4645 O O . PRO B 1 147 ? 6.706 -15.252 62.232 1.00 43.38 147 PRO B O 1
ATOM 4649 N N . LYS B 1 148 ? 7.318 -13.139 62.698 1.00 42.05 148 LYS B N 1
ATOM 4650 C CA . LYS B 1 148 ? 6.487 -13.021 63.893 1.00 41.55 148 LYS B CA 1
ATOM 4651 C C . LYS B 1 148 ? 5.166 -12.308 63.607 1.00 39.78 148 LYS B C 1
ATOM 4652 O O . LYS B 1 148 ? 4.383 -12.049 64.528 1.00 40.27 148 LYS B O 1
ATOM 4658 N N . ALA B 1 149 ? 4.909 -12.003 62.343 1.00 37.49 149 ALA B N 1
ATOM 4659 C CA . ALA B 1 149 ? 3.709 -11.272 61.972 1.00 36.10 149 ALA B CA 1
ATOM 4660 C C . ALA B 1 149 ? 2.934 -12.024 60.898 1.00 35.27 149 ALA B C 1
ATOM 4661 O O . ALA B 1 149 ? 3.521 -12.707 60.064 1.00 34.98 149 ALA B O 1
ATOM 4663 N N . LYS B 1 150 ? 1.609 -11.887 60.960 1.00 33.98 150 LYS B N 1
ATOM 4664 C CA . LYS B 1 150 ? 0.687 -12.364 59.929 1.00 33.43 150 LYS B CA 1
ATOM 4665 C C . LYS B 1 150 ? -0.201 -11.249 59.405 1.00 31.95 150 LYS B C 1
ATOM 4666 O O . LYS B 1 150 ? -0.835 -11.409 58.368 1.00 30.56 150 LYS B O 1
ATOM 4672 N N . THR B 1 151 ? -0.259 -10.136 60.141 1.00 31.15 151 THR B N 1
ATOM 4673 C CA . THR B 1 151 ? -1.097 -8.985 59.775 1.00 30.25 151 THR B CA 1
ATOM 4674 C C . THR B 1 151 ? -0.278 -7.697 59.878 1.00 29.26 151 THR B C 1
ATOM 4675 O O . THR B 1 151 ? 0.311 -7.414 60.923 1.00 28.14 151 THR B O 1
ATOM 4679 N N . ILE B 1 152 ? -0.230 -6.941 58.783 1.00 27.75 152 ILE B N 1
ATOM 4680 C CA . ILE B 1 152 ? 0.519 -5.670 58.733 1.00 27.19 152 ILE B CA 1
ATOM 4681 C C . ILE B 1 152 ? -0.405 -4.536 58.384 1.00 26.31 152 ILE B C 1
ATOM 4682 O O . ILE B 1 152 ? -1.207 -4.664 57.472 1.00 26.81 152 ILE B O 1
ATOM 4687 N N . THR B 1 153 ? -0.324 -3.435 59.116 1.00 24.76 153 THR B N 1
ATOM 4688 C CA . THR B 1 153 ? -1.004 -2.227 58.728 1.00 24.33 153 THR B CA 1
ATOM 4689 C C . THR B 1 153 ? 0.018 -1.212 58.185 1.00 24.76 153 THR B C 1
ATOM 4690 O O . THR B 1 153 ? 1.070 -0.992 58.794 1.00 23.81 153 THR B O 1
ATOM 4694 N N . ILE B 1 154 ? -0.297 -0.630 57.027 1.00 23.91 154 ILE B N 1
ATOM 4695 C CA . ILE B 1 154 ? 0.573 0.351 56.375 1.00 23.53 154 ILE B CA 1
ATOM 4696 C C . ILE B 1 154 ? -0.163 1.652 56.399 1.00 23.72 154 ILE B C 1
ATOM 4697 O O . ILE B 1 154 ? -1.298 1.716 55.942 1.00 22.83 154 ILE B O 1
ATOM 4702 N N . ILE B 1 155 ? 0.467 2.677 56.969 1.00 23.73 155 ILE B N 1
ATOM 4703 C CA . ILE B 1 155 ? -0.145 3.997 57.091 1.00 23.50 155 ILE B CA 1
ATOM 4704 C C . ILE B 1 155 ? 0.470 4.937 56.043 1.00 24.01 155 ILE B C 1
ATOM 4705 O O . ILE B 1 155 ? 1.648 5.268 56.105 1.00 24.18 155 ILE B O 1
ATOM 4710 N N . GLY B 1 156 ? -0.338 5.351 55.079 1.00 24.23 156 GLY B N 1
ATOM 4711 C CA . GLY B 1 156 ? 0.108 6.219 54.010 1.00 24.09 156 GLY B CA 1
ATOM 4712 C C . GLY B 1 156 ? 0.159 5.458 52.707 1.00 23.58 156 GLY B C 1
ATOM 4713 O O . GLY B 1 156 ? 0.945 4.524 52.536 1.00 22.98 156 GLY B O 1
ATOM 4714 N N . SER B 1 157 ? -0.678 5.876 51.776 1.00 23.84 157 SER B N 1
ATOM 4715 C CA . SER B 1 157 ? -0.694 5.271 50.451 1.00 24.41 157 SER B CA 1
ATOM 4716 C C . SER B 1 157 ? -0.057 6.161 49.395 1.00 24.11 157 SER B C 1
ATOM 4717 O O . SER B 1 157 ? -0.609 6.314 48.308 1.00 24.71 157 SER B O 1
ATOM 4720 N N . GLY B 1 158 ? 1.107 6.736 49.707 1.00 23.43 158 GLY B N 1
ATOM 4721 C CA . GLY B 1 158 ? 2.016 7.248 48.679 1.00 23.47 158 GLY B CA 1
ATOM 4722 C C . GLY B 1 158 ? 2.752 6.122 47.962 1.00 23.44 158 GLY B C 1
ATOM 4723 O O . GLY B 1 158 ? 2.319 4.966 48.052 1.00 22.60 158 GLY B O 1
ATOM 4724 N N . TYR B 1 159 ? 3.848 6.430 47.266 1.00 23.02 159 TYR B N 1
ATOM 4725 C CA . TYR B 1 159 ? 4.590 5.402 46.515 1.00 22.88 159 TYR B CA 1
ATOM 4726 C C . TYR B 1 159 ? 5.075 4.256 47.399 1.00 22.90 159 TYR B C 1
ATOM 4727 O O . TYR B 1 159 ? 4.939 3.097 47.049 1.00 22.01 159 TYR B O 1
ATOM 4736 N N . ILE B 1 160 ? 5.615 4.583 48.575 1.00 22.24 160 ILE B N 1
ATOM 4737 C CA . ILE B 1 160 ? 6.241 3.583 49.429 1.00 21.63 160 ILE B CA 1
ATOM 4738 C C . ILE B 1 160 ? 5.187 2.635 50.045 1.00 20.27 160 ILE B C 1
ATOM 4739 O O . ILE B 1 160 ? 5.357 1.439 49.988 1.00 19.65 160 ILE B O 1
ATOM 4744 N N . GLY B 1 161 ? 4.110 3.192 50.587 1.00 20.60 161 GLY B N 1
ATOM 4745 C CA . GLY B 1 161 ? 3.027 2.402 51.184 1.00 21.03 161 GLY B CA 1
ATOM 4746 C C . GLY B 1 161 ? 2.315 1.547 50.129 1.00 21.53 161 GLY B C 1
ATOM 4747 O O . GLY B 1 161 ? 1.885 0.440 50.416 1.00 21.17 161 GLY B O 1
ATOM 4748 N N . ALA B 1 162 ? 2.162 2.078 48.920 1.00 20.72 162 ALA B N 1
ATOM 4749 C CA . ALA B 1 162 ? 1.561 1.316 47.827 1.00 21.06 162 ALA B CA 1
ATOM 4750 C C . ALA B 1 162 ? 2.400 0.081 47.489 1.00 21.83 162 ALA B C 1
ATOM 4751 O O . ALA B 1 162 ? 1.845 -1.018 47.298 1.00 21.53 162 ALA B O 1
ATOM 4753 N N . GLU B 1 163 ? 3.720 0.249 47.433 1.00 20.93 163 GLU B N 1
ATOM 4754 C CA . GLU B 1 163 ? 4.633 -0.841 47.131 1.00 22.89 163 GLU B CA 1
ATOM 4755 C C . GLU B 1 163 ? 4.699 -1.868 48.261 1.00 23.00 163 GLU B C 1
ATOM 4756 O O . GLU B 1 163 ? 4.703 -3.068 47.988 1.00 21.80 163 GLU B O 1
ATOM 4762 N N . LEU B 1 164 ? 4.805 -1.403 49.509 1.00 21.99 164 LEU B N 1
ATOM 4763 C CA . LEU B 1 164 ? 4.791 -2.321 50.648 1.00 22.46 164 LEU B CA 1
ATOM 4764 C C . LEU B 1 164 ? 3.516 -3.150 50.711 1.00 22.74 164 LEU B C 1
ATOM 4765 O O . LEU B 1 164 ? 3.603 -4.333 50.943 1.00 22.84 164 LEU B O 1
ATOM 4770 N N . ALA B 1 165 ? 2.365 -2.526 50.492 1.00 22.67 165 ALA B N 1
ATOM 4771 C CA . ALA B 1 165 ? 1.075 -3.216 50.550 1.00 23.12 165 ALA B CA 1
ATOM 4772 C C . ALA B 1 165 ? 1.024 -4.340 49.520 1.00 23.63 165 ALA B C 1
ATOM 4773 O O . ALA B 1 165 ? 0.495 -5.427 49.799 1.00 23.58 165 ALA B O 1
ATOM 4775 N N . GLU B 1 166 ? 1.570 -4.076 48.341 1.00 22.81 166 GLU B N 1
ATOM 4776 C CA . GLU B 1 166 ? 1.644 -5.068 47.281 1.00 24.38 166 GLU B CA 1
ATOM 4777 C C . GLU B 1 166 ? 2.610 -6.157 47.684 1.00 24.72 166 GLU B C 1
ATOM 4778 O O . GLU B 1 166 ? 2.305 -7.353 47.555 1.00 24.84 166 GLU B O 1
ATOM 4784 N N . ALA B 1 167 ? 3.737 -5.758 48.251 1.00 24.70 167 ALA B N 1
ATOM 4785 C CA . ALA B 1 167 ? 4.786 -6.719 48.595 1.00 25.79 167 ALA B CA 1
ATOM 4786 C C . ALA B 1 167 ? 4.373 -7.692 49.698 1.00 25.58 167 ALA B C 1
ATOM 4787 O O . ALA B 1 167 ? 4.785 -8.847 49.686 1.00 26.95 167 ALA B O 1
ATOM 4789 N N . TYR B 1 168 ? 3.628 -7.217 50.675 1.00 24.92 168 TYR B N 1
ATOM 4790 C CA . TYR B 1 168 ? 3.197 -8.069 51.778 1.00 24.51 168 TYR B CA 1
ATOM 4791 C C . TYR B 1 168 ? 1.985 -8.907 51.350 1.00 25.60 168 TYR B C 1
ATOM 4792 O O . TYR B 1 168 ? 1.901 -10.083 51.702 1.00 25.29 168 TYR B O 1
ATOM 4801 N N . SER B 1 169 ? 1.075 -8.331 50.563 1.00 25.76 169 SER B N 1
ATOM 4802 C CA . SER B 1 169 ? -0.110 -9.080 50.110 1.00 26.35 169 SER B CA 1
ATOM 4803 C C . SER B 1 169 ? 0.242 -10.266 49.208 1.00 27.00 169 SER B C 1
ATOM 4804 O O . SER B 1 169 ? -0.452 -11.279 49.221 1.00 27.02 169 SER B O 1
ATOM 4807 N N . ASN B 1 170 ? 1.318 -10.149 48.438 1.00 27.01 170 ASN B N 1
ATOM 4808 C CA . ASN B 1 170 ? 1.780 -11.237 47.579 1.00 28.00 170 ASN B CA 1
ATOM 4809 C C . ASN B 1 170 ? 2.429 -12.397 48.360 1.00 28.21 170 ASN B C 1
ATOM 4810 O O . ASN B 1 170 ? 2.768 -13.418 47.769 1.00 28.93 170 ASN B O 1
ATOM 4815 N N . GLN B 1 171 ? 2.650 -12.215 49.669 1.00 28.87 171 GLN B N 1
ATOM 4816 C CA . GLN B 1 171 ? 3.189 -13.251 50.548 1.00 29.10 171 GLN B CA 1
ATOM 4817 C C . GLN B 1 171 ? 2.108 -13.748 51.508 1.00 28.91 171 GLN B C 1
ATOM 4818 O O . GLN B 1 171 ? 2.407 -14.463 52.470 1.00 29.10 171 GLN B O 1
ATOM 4824 N N . ASN B 1 172 ? 0.871 -13.326 51.264 1.00 28.29 172 ASN B N 1
ATOM 4825 C CA . ASN B 1 172 ? -0.335 -13.753 52.002 1.00 28.50 172 ASN B CA 1
ATOM 4826 C C . ASN B 1 172 ? -0.426 -13.268 53.449 1.00 27.61 172 ASN B C 1
ATOM 4827 O O . ASN B 1 172 ? -1.111 -13.867 54.294 1.00 26.51 172 ASN B O 1
ATOM 4832 N N . TYR B 1 173 ? 0.228 -12.139 53.724 1.00 26.71 173 TYR B N 1
ATOM 4833 C CA . TYR B 1 173 ? -0.057 -11.406 54.934 1.00 25.82 173 TYR B CA 1
ATOM 4834 C C . TYR B 1 173 ? -1.470 -10.879 54.760 1.00 25.59 173 TYR B C 1
ATOM 4835 O O . TYR B 1 173 ? -1.915 -10.647 53.627 1.00 25.52 173 TYR B O 1
ATOM 4844 N N . ASN B 1 174 ? -2.183 -10.693 55.866 1.00 26.03 174 ASN B N 1
ATOM 4845 C CA . ASN B 1 174 ? -3.346 -9.818 55.857 1.00 26.18 174 ASN B CA 1
ATOM 4846 C C . ASN B 1 174 ? -2.777 -8.402 55.857 1.00 26.29 174 ASN B C 1
ATOM 4847 O O . ASN B 1 174 ? -1.920 -8.093 56.689 1.00 25.96 174 ASN B O 1
ATOM 4852 N N . VAL B 1 175 ? -3.210 -7.571 54.903 1.00 25.63 175 VAL B N 1
ATOM 4853 C CA . VAL B 1 175 ? -2.751 -6.191 54.792 1.00 24.83 175 VAL B CA 1
ATOM 4854 C C . VAL B 1 175 ? -3.890 -5.188 54.936 1.00 24.53 175 VAL B C 1
ATOM 4855 O O . VAL B 1 175 ? -4.929 -5.304 54.289 1.00 25.22 175 VAL B O 1
ATOM 4859 N N . ASN B 1 176 ? -3.699 -4.204 55.809 1.00 24.07 176 ASN B N 1
ATOM 4860 C CA . ASN B 1 176 ? -4.546 -3.014 55.826 1.00 23.97 176 ASN B CA 1
ATOM 4861 C C . ASN B 1 176 ? -3.735 -1.819 55.302 1.00 24.78 176 ASN B C 1
ATOM 4862 O O . ASN B 1 176 ? -2.584 -1.644 55.709 1.00 25.43 176 ASN B O 1
ATOM 4867 N N . LEU B 1 177 ? -4.333 -1.001 54.440 1.00 24.81 177 LEU B N 1
ATOM 4868 C CA . LEU B 1 177 ? -3.681 0.199 53.865 1.00 24.08 177 LEU B CA 1
ATOM 4869 C C . LEU B 1 177 ? -4.526 1.405 54.203 1.00 24.96 177 LEU B C 1
ATOM 4870 O O . LEU B 1 177 ? -5.662 1.528 53.760 1.00 24.19 177 LEU B O 1
ATOM 4875 N N . ILE B 1 178 ? -3.974 2.311 54.997 1.00 25.15 178 ILE B N 1
ATOM 4876 C CA . ILE B 1 178 ? -4.731 3.413 55.553 1.00 26.03 178 ILE B CA 1
ATOM 4877 C C . ILE B 1 178 ? -4.157 4.733 55.073 1.00 26.54 178 ILE B C 1
ATOM 4878 O O . ILE B 1 178 ? -2.949 4.934 55.140 1.00 27.66 178 ILE B O 1
ATOM 4883 N N . ASP B 1 179 ? -5.033 5.620 54.619 1.00 27.02 179 ASP B N 1
ATOM 4884 C CA . ASP B 1 179 ? -4.654 6.940 54.138 1.00 27.13 179 ASP B CA 1
ATOM 4885 C C . ASP B 1 179 ? -5.781 7.925 54.392 1.00 27.63 179 ASP B C 1
ATOM 4886 O O . ASP B 1 179 ? -6.955 7.544 54.390 1.00 27.10 179 ASP B O 1
ATOM 4891 N N . GLY B 1 180 ? -5.422 9.190 54.612 1.00 27.30 180 GLY B N 1
ATOM 4892 C CA . GLY B 1 180 ? -6.403 10.251 54.765 1.00 28.09 180 GLY B CA 1
ATOM 4893 C C . GLY B 1 180 ? -7.121 10.677 53.492 1.00 28.77 180 GLY B C 1
ATOM 4894 O O . GLY B 1 180 ? -8.221 11.207 53.583 1.00 29.62 180 GLY B O 1
ATOM 4895 N N . HIS B 1 181 ? -6.510 10.490 52.316 1.00 29.38 181 HIS B N 1
ATOM 4896 C CA . HIS B 1 181 ? -7.194 10.729 51.036 1.00 29.98 181 HIS B CA 1
ATOM 4897 C C . HIS B 1 181 ? -8.170 9.595 50.707 1.00 30.09 181 HIS B C 1
ATOM 4898 O O . HIS B 1 181 ? -8.027 8.493 51.210 1.00 28.83 181 HIS B O 1
ATOM 4905 N N . GLU B 1 182 ? -9.151 9.894 49.854 1.00 30.61 182 GLU B N 1
ATOM 4906 C CA . GLU B 1 182 ? -10.219 8.960 49.473 1.00 31.74 182 GLU B CA 1
ATOM 4907 C C . GLU B 1 182 ? -9.807 7.987 48.359 1.00 30.60 182 GLU B C 1
ATOM 4908 O O . GLU B 1 182 ? -10.547 7.062 48.028 1.00 31.57 182 GLU B O 1
ATOM 4914 N N . ARG B 1 183 ? -8.633 8.208 47.799 1.00 29.28 183 ARG B N 1
ATOM 4915 C CA . ARG B 1 183 ? -7.999 7.313 46.818 1.00 28.85 183 ARG B CA 1
ATOM 4916 C C . ARG B 1 183 ? -6.545 7.011 47.199 1.00 27.41 183 ARG B C 1
ATOM 4917 O O . ARG B 1 183 ? -5.861 7.841 47.760 1.00 28.60 183 ARG B O 1
ATOM 4929 N N . VAL B 1 184 ? -6.061 5.835 46.858 1.00 26.71 184 VAL B N 1
ATOM 4930 C CA . VAL B 1 184 ? -4.631 5.557 46.933 1.00 26.45 184 VAL B CA 1
ATOM 4931 C C . VAL B 1 184 ? -3.916 6.415 45.883 1.00 26.18 184 VAL B C 1
ATOM 4932 O O . VAL B 1 184 ? -4.510 6.748 44.838 1.00 26.56 184 VAL B O 1
ATOM 4936 N N . LEU B 1 185 ? -2.683 6.793 46.190 1.00 26.22 185 LEU B N 1
ATOM 4937 C CA . LEU B 1 185 ? -1.821 7.590 45.302 1.00 26.65 185 LEU B CA 1
ATOM 4938 C C . LEU B 1 185 ? -2.543 8.822 44.789 1.00 27.45 185 LEU B C 1
ATOM 4939 O O . LEU B 1 185 ? -2.391 9.222 43.631 1.00 26.70 185 LEU B O 1
ATOM 4944 N N . TYR B 1 186 ? -3.295 9.450 45.684 1.00 28.02 186 TYR B N 1
ATOM 4945 C CA . TYR B 1 186 ? -4.159 10.556 45.339 1.00 28.87 186 TYR B CA 1
ATOM 4946 C C . TYR B 1 186 ? -3.462 11.709 44.619 1.00 29.43 186 TYR B C 1
ATOM 4947 O O . TYR B 1 186 ? -3.960 12.205 43.614 1.00 29.07 186 TYR B O 1
ATOM 4956 N N . LYS B 1 187 ? -2.311 12.115 45.137 1.00 30.01 187 LYS B N 1
ATOM 4957 C CA . LYS B 1 187 ? -1.541 13.212 44.563 1.00 30.97 187 LYS B CA 1
ATOM 4958 C C . LYS B 1 187 ? -0.772 12.790 43.316 1.00 30.11 187 LYS B C 1
ATOM 4959 O O . LYS B 1 187 ? -0.262 13.649 42.587 1.00 29.33 187 LYS B O 1
ATOM 4965 N N . TYR B 1 188 ? -0.667 11.481 43.085 1.00 28.95 188 TYR B N 1
ATOM 4966 C CA . TYR B 1 188 ? 0.260 10.949 42.088 1.00 28.88 188 TYR B CA 1
ATOM 4967 C C . TYR B 1 188 ? -0.372 10.570 40.745 1.00 27.86 188 TYR B C 1
ATOM 4968 O O . TYR B 1 188 ? 0.271 10.657 39.719 1.00 27.83 188 TYR B O 1
ATOM 4977 N N . PHE B 1 189 ? -1.612 10.131 40.759 1.00 27.49 189 PHE B N 1
ATOM 4978 C CA . PHE B 1 189 ? -2.274 9.695 39.540 1.00 26.97 189 PHE B CA 1
ATOM 4979 C C . PHE B 1 189 ? -3.746 10.064 39.584 1.00 27.93 189 PHE B C 1
ATOM 4980 O O . PHE B 1 189 ? -4.370 10.089 40.656 1.00 27.94 189 PHE B O 1
ATOM 4988 N N . ASP B 1 190 ? -4.311 10.318 38.410 1.00 28.53 190 ASP B N 1
ATOM 4989 C CA . ASP B 1 190 ? -5.747 10.519 38.269 1.00 29.00 190 ASP B CA 1
ATOM 4990 C C . ASP B 1 190 ? -6.509 9.294 38.798 1.00 28.37 190 ASP B C 1
ATOM 4991 O O . ASP B 1 190 ? -5.983 8.168 38.824 1.00 27.27 190 ASP B O 1
ATOM 4996 N N . LYS B 1 191 ? -7.775 9.535 39.135 1.00 27.95 191 LYS B N 1
ATOM 4997 C CA . LYS B 1 191 ? -8.738 8.517 39.538 1.00 28.62 191 LYS B CA 1
ATOM 4998 C C . LYS B 1 191 ? -8.863 7.356 38.547 1.00 28.04 191 LYS B C 1
ATOM 4999 O O . LYS B 1 191 ? -9.046 6.218 38.955 1.00 28.46 191 LYS B O 1
ATOM 5005 N N . GLU B 1 192 ? -8.760 7.617 37.249 1.00 27.91 192 GLU B N 1
ATOM 5006 C CA . GLU B 1 192 ? -8.944 6.548 36.265 1.00 27.62 192 GLU B CA 1
ATOM 5007 C C . GLU B 1 192 ? -7.841 5.492 36.457 1.00 26.76 192 GLU B C 1
ATOM 5008 O O . GLU B 1 192 ? -8.063 4.303 36.257 1.00 26.98 192 GLU B O 1
ATOM 5014 N N . PHE B 1 193 ? -6.661 5.932 36.884 1.00 24.54 193 PHE B N 1
ATOM 5015 C CA . PHE B 1 193 ? -5.538 5.034 37.173 1.00 24.04 193 PHE B CA 1
ATOM 5016 C C . PHE B 1 193 ? -5.670 4.348 38.533 1.00 24.04 193 PHE B C 1
ATOM 5017 O O . PHE B 1 193 ? -5.442 3.147 38.642 1.00 25.23 193 PHE B O 1
ATOM 5025 N N . THR B 1 194 ? -5.980 5.112 39.579 1.00 24.55 194 THR B N 1
ATOM 5026 C CA . THR B 1 194 ? -6.010 4.563 40.951 1.00 24.48 194 THR B CA 1
ATOM 5027 C C . THR B 1 194 ? -7.240 3.676 41.188 1.00 24.83 194 THR B C 1
ATOM 5028 O O . THR B 1 194 ? -7.234 2.834 42.083 1.00 25.24 194 THR B O 1
ATOM 5032 N N . ASP B 1 195 ? -8.265 3.822 40.354 1.00 25.51 195 ASP B N 1
ATOM 5033 C CA . ASP B 1 195 ? -9.420 2.900 40.398 1.00 25.41 195 ASP B CA 1
ATOM 5034 C C . ASP B 1 195 ? -8.965 1.505 40.005 1.00 25.09 195 ASP B C 1
ATOM 5035 O O . ASP B 1 195 ? -9.388 0.516 40.615 1.00 24.93 195 ASP B O 1
ATOM 5040 N N . ILE B 1 196 ? -8.094 1.420 38.998 1.00 24.20 196 ILE B N 1
ATOM 5041 C CA . ILE B 1 196 ? -7.536 0.141 38.583 1.00 24.22 196 ILE B CA 1
ATOM 5042 C C . ILE B 1 196 ? -6.733 -0.482 39.709 1.00 23.03 196 ILE B C 1
ATOM 5043 O O . ILE B 1 196 ? -6.901 -1.668 40.038 1.00 23.77 196 ILE B O 1
ATOM 5048 N N . LEU B 1 197 ? -5.868 0.310 40.320 1.00 21.91 197 LEU B N 1
ATOM 5049 C CA . LEU B 1 197 ? -5.057 -0.198 41.412 1.00 21.07 197 LEU B CA 1
ATOM 5050 C C . LEU B 1 197 ? -5.912 -0.696 42.590 1.00 21.52 197 LEU B C 1
ATOM 5051 O O . LEU B 1 197 ? -5.623 -1.751 43.149 1.00 20.99 197 LEU B O 1
ATOM 5056 N N . ALA B 1 198 ? -6.925 0.077 42.967 1.00 21.75 198 ALA B N 1
ATOM 5057 C CA . ALA B 1 198 ? -7.789 -0.253 44.098 1.00 23.42 198 ALA B CA 1
ATOM 5058 C C . ALA B 1 198 ? -8.461 -1.611 43.861 1.00 24.98 198 ALA B C 1
ATOM 5059 O O . ALA B 1 198 ? -8.483 -2.476 44.741 1.00 24.90 198 ALA B O 1
ATOM 5061 N N . LYS B 1 199 ? -8.976 -1.801 42.653 1.00 26.36 199 LYS B N 1
ATOM 5062 C CA . LYS B 1 199 ? -9.530 -3.091 42.244 1.00 27.79 199 LYS B CA 1
ATOM 5063 C C . LYS B 1 199 ? -8.530 -4.242 42.419 1.00 26.79 199 LYS B C 1
ATOM 5064 O O . LYS B 1 199 ? -8.878 -5.301 42.919 1.00 26.41 199 LYS B O 1
ATOM 5070 N N . ASP B 1 200 ? -7.281 -4.028 42.026 1.00 27.05 200 ASP B N 1
ATOM 5071 C CA . ASP B 1 200 ? -6.246 -5.035 42.202 1.00 27.56 200 ASP B CA 1
ATOM 5072 C C . ASP B 1 200 ? -5.934 -5.281 43.665 1.00 26.86 200 ASP B C 1
ATOM 5073 O O . ASP B 1 200 ? -5.659 -6.412 44.031 1.00 27.45 200 ASP B O 1
ATOM 5078 N N . TYR B 1 201 ? -5.939 -4.222 44.484 1.00 26.76 201 TYR B N 1
ATOM 5079 C CA . TYR B 1 201 ? -5.703 -4.373 45.919 1.00 26.54 201 TYR B CA 1
ATOM 5080 C C . TYR B 1 201 ? -6.800 -5.277 46.511 1.00 28.42 201 TYR B C 1
ATOM 5081 O O . TYR B 1 201 ? -6.501 -6.248 47.183 1.00 27.74 201 TYR B O 1
ATOM 5090 N N . GLU B 1 202 ? -8.055 -4.956 46.211 1.00 29.64 202 GLU B N 1
ATOM 5091 C CA . GLU B 1 202 ? -9.185 -5.707 46.773 1.00 31.73 202 GLU B CA 1
ATOM 5092 C C . GLU B 1 202 ? -9.210 -7.154 46.273 1.00 31.31 202 GLU B C 1
ATOM 5093 O O . GLU B 1 202 ? -9.461 -8.057 47.059 1.00 31.55 202 GLU B O 1
ATOM 5099 N N . ALA B 1 203 ? -8.815 -7.384 45.026 1.00 31.04 203 ALA B N 1
ATOM 5100 C CA . ALA B 1 203 ? -8.677 -8.738 44.486 1.00 31.30 203 ALA B CA 1
ATOM 5101 C C . ALA B 1 203 ? -7.542 -9.530 45.125 1.00 31.03 203 ALA B C 1
ATOM 5102 O O . ALA B 1 203 ? -7.532 -10.746 45.061 1.00 31.77 203 ALA B O 1
ATOM 5104 N N . HIS B 1 204 ? -6.561 -8.851 45.700 1.00 30.76 204 HIS B N 1
ATOM 5105 C CA . HIS B 1 204 ? -5.464 -9.518 46.382 1.00 30.89 204 HIS B CA 1
ATOM 5106 C C . HIS B 1 204 ? -5.630 -9.473 47.895 1.00 30.47 204 HIS B C 1
ATOM 5107 O O . HIS B 1 204 ? -4.696 -9.774 48.645 1.00 31.78 204 HIS B O 1
ATOM 5114 N N . GLY B 1 205 ? -6.812 -9.078 48.337 1.00 29.98 205 GLY B N 1
ATOM 5115 C CA . GLY B 1 205 ? -7.197 -9.237 49.724 1.00 30.17 205 GLY B CA 1
ATOM 5116 C C . GLY B 1 205 ? -6.733 -8.104 50.611 1.00 30.17 205 GLY B C 1
ATOM 5117 O O . GLY B 1 205 ? -6.668 -8.260 51.829 1.00 31.07 205 GLY B O 1
ATOM 5118 N N . VAL B 1 206 ? -6.422 -6.956 50.007 1.00 28.58 206 VAL B N 1
ATOM 5119 C CA . VAL B 1 206 ? -5.974 -5.796 50.763 1.00 28.13 206 VAL B CA 1
ATOM 5120 C C . VAL B 1 206 ? -7.178 -4.969 51.213 1.00 27.44 206 VAL B C 1
ATOM 5121 O O . VAL B 1 206 ? -8.053 -4.600 50.419 1.00 27.07 206 VAL B O 1
ATOM 5125 N N . ASN B 1 207 ? -7.251 -4.739 52.521 1.00 27.11 207 ASN B N 1
ATOM 5126 C CA . ASN B 1 207 ? -8.268 -3.915 53.119 1.00 26.86 207 ASN B CA 1
ATOM 5127 C C . ASN B 1 207 ? -7.873 -2.444 53.010 1.00 26.78 207 ASN B C 1
ATOM 5128 O O . ASN B 1 207 ? -6.935 -1.999 53.675 1.00 26.01 207 ASN B O 1
ATOM 5133 N N . LEU B 1 208 ? -8.593 -1.700 52.172 1.00 27.12 208 LEU B N 1
ATOM 5134 C CA . LEU B 1 208 ? -8.335 -0.281 51.966 1.00 27.74 208 LEU B CA 1
ATOM 5135 C C . LEU B 1 208 ? -9.159 0.549 52.936 1.00 27.96 208 LEU B C 1
ATOM 5136 O O . LEU B 1 208 ? -10.378 0.513 52.903 1.00 27.76 208 LEU B O 1
ATOM 5141 N N . VAL B 1 209 ? -8.484 1.318 53.777 1.00 27.41 209 VAL B N 1
ATOM 5142 C CA . VAL B 1 209 ? -9.165 2.169 54.746 1.00 27.84 209 VAL B CA 1
ATOM 5143 C C . VAL B 1 209 ? -8.821 3.616 54.409 1.00 28.00 209 VAL B C 1
ATOM 5144 O O . VAL B 1 209 ? -7.794 4.141 54.864 1.00 26.51 209 VAL B O 1
ATOM 5148 N N . LEU B 1 210 ? -9.682 4.247 53.620 1.00 27.98 210 LEU B N 1
ATOM 5149 C CA . LEU B 1 210 ? -9.344 5.511 52.960 1.00 29.51 210 LEU B CA 1
ATOM 5150 C C . LEU B 1 210 ? -10.267 6.650 53.391 1.00 29.80 210 LEU B C 1
ATOM 5151 O O . LEU B 1 210 ? -11.468 6.441 53.563 1.00 30.84 210 LEU B O 1
ATOM 5156 N N . GLY B 1 211 ? -9.712 7.843 53.574 1.00 29.22 211 GLY B N 1
ATOM 5157 C CA . GLY B 1 211 ? -10.529 9.011 53.877 1.00 29.91 211 GLY B CA 1
ATOM 5158 C C . GLY B 1 211 ? -10.380 9.611 55.265 1.00 29.60 211 GLY B C 1
ATOM 5159 O O . GLY B 1 211 ? -10.906 10.673 55.508 1.00 31.13 211 GLY B O 1
ATOM 5160 N N . SER B 1 212 ? -9.658 8.956 56.166 1.00 29.61 212 SER B N 1
ATOM 5161 C CA . SER B 1 212 ? -9.440 9.489 57.513 1.00 29.45 212 SER B CA 1
ATOM 5162 C C . SER B 1 212 ? -8.027 9.231 57.996 1.00 29.43 212 SER B C 1
ATOM 5163 O O . SER B 1 212 ? -7.553 8.095 57.946 1.00 29.50 212 SER B O 1
ATOM 5166 N N . LYS B 1 213 ? -7.364 10.268 58.512 1.00 29.52 213 LYS B N 1
ATOM 5167 C CA . LYS B 1 213 ? -5.995 10.137 59.023 1.00 30.15 213 LYS B CA 1
ATOM 5168 C C . LYS B 1 213 ? -5.939 9.307 60.308 1.00 29.77 213 LYS B C 1
ATOM 5169 O O . LYS B 1 213 ? -6.875 9.296 61.076 1.00 30.07 213 LYS B O 1
ATOM 5175 N N . VAL B 1 214 ? -4.827 8.608 60.507 1.00 30.05 214 VAL B N 1
ATOM 5176 C CA . VAL B 1 214 ? -4.497 7.935 61.742 1.00 30.51 214 VAL B CA 1
ATOM 5177 C C . VAL B 1 214 ? -4.269 9.001 62.819 1.00 31.99 214 VAL B C 1
ATOM 5178 O O . VAL B 1 214 ? -3.568 10.003 62.585 1.00 32.16 214 VAL B O 1
ATOM 5182 N N . ALA B 1 215 ? -4.925 8.794 63.961 1.00 33.14 215 ALA B N 1
ATOM 5183 C CA . ALA B 1 215 ? -4.889 9.693 65.110 1.00 33.98 215 ALA B CA 1
ATOM 5184 C C . ALA B 1 215 ? -4.062 9.125 66.267 1.00 34.56 215 ALA B C 1
ATOM 5185 O O . ALA B 1 215 ? -3.633 9.875 67.143 1.00 34.79 215 ALA B O 1
ATOM 5187 N N . ALA B 1 216 ? -3.851 7.816 66.278 1.00 34.87 216 ALA B N 1
ATOM 5188 C CA . ALA B 1 216 ? -3.217 7.153 67.421 1.00 35.42 216 ALA B CA 1
ATOM 5189 C C . ALA B 1 216 ? -2.944 5.685 67.159 1.00 35.70 216 ALA B C 1
ATOM 5190 O O . ALA B 1 216 ? -3.609 5.046 66.345 1.00 35.37 216 ALA B O 1
ATOM 5192 N N . PHE B 1 217 ? -1.935 5.173 67.852 1.00 36.66 217 PHE B N 1
ATOM 5193 C CA . PHE B 1 217 ? -1.698 3.752 67.975 1.00 37.50 217 PHE B CA 1
ATOM 5194 C C . PHE B 1 217 ? -1.798 3.389 69.448 1.00 39.27 217 PHE B C 1
ATOM 5195 O O . PHE B 1 217 ? -1.436 4.191 70.328 1.00 39.53 217 PHE B O 1
ATOM 5203 N N . GLU B 1 218 ? -2.261 2.174 69.706 1.00 41.05 218 GLU B N 1
ATOM 5204 C CA . GLU B 1 218 ? -2.322 1.624 71.045 1.00 43.19 218 GLU B CA 1
ATOM 5205 C C . GLU B 1 218 ? -1.838 0.167 71.045 1.00 44.20 218 GLU B C 1
ATOM 5206 O O . GLU B 1 218 ? -2.451 -0.705 70.411 1.00 43.93 218 GLU B O 1
ATOM 5212 N N . GLU B 1 219 ? -0.740 -0.087 71.753 1.00 45.43 219 GLU B N 1
ATOM 5213 C CA . GLU B 1 219 ? -0.209 -1.434 71.890 1.00 46.91 219 GLU B CA 1
ATOM 5214 C C . GLU B 1 219 ? -0.978 -2.159 72.979 1.00 48.44 219 GLU B C 1
ATOM 5215 O O . GLU B 1 219 ? -0.979 -1.698 74.119 1.00 49.10 219 GLU B O 1
ATOM 5221 N N . VAL B 1 220 ? -1.657 -3.258 72.630 1.00 50.00 220 VAL B N 1
ATOM 5222 C CA . VAL B 1 220 ? -2.391 -4.092 73.605 1.00 51.08 220 VAL B CA 1
ATOM 5223 C C . VAL B 1 220 ? -2.299 -5.586 73.263 1.00 51.89 220 VAL B C 1
ATOM 5224 O O . VAL B 1 220 ? -2.606 -5.993 72.146 1.00 51.76 220 VAL B O 1
ATOM 5228 N N . ASP B 1 221 ? -1.900 -6.391 74.252 1.00 52.64 221 ASP B N 1
ATOM 5229 C CA . ASP B 1 221 ? -1.531 -7.803 74.066 1.00 53.03 221 ASP B CA 1
ATOM 5230 C C . ASP B 1 221 ? -0.308 -7.868 73.147 1.00 52.47 221 ASP B C 1
ATOM 5231 O O . ASP B 1 221 ? 0.602 -7.047 73.294 1.00 52.90 221 ASP B O 1
ATOM 5236 N N . ASP B 1 222 ? -0.262 -8.819 72.217 1.00 51.37 222 ASP B N 1
ATOM 5237 C CA . ASP B 1 222 ? 0.852 -8.888 71.267 1.00 50.67 222 ASP B CA 1
ATOM 5238 C C . ASP B 1 222 ? 0.493 -8.226 69.917 1.00 49.09 222 ASP B C 1
ATOM 5239 O O . ASP B 1 222 ? 0.886 -8.708 68.854 1.00 49.12 222 ASP B O 1
ATOM 5244 N N . GLU B 1 223 ? -0.259 -7.129 69.975 1.00 47.36 223 GLU B N 1
ATOM 5245 C CA . GLU B 1 223 ? -0.754 -6.438 68.781 1.00 46.31 223 GLU B CA 1
ATOM 5246 C C . GLU B 1 223 ? -0.740 -4.911 68.960 1.00 44.65 223 GLU B C 1
ATOM 5247 O O . GLU B 1 223 ? -0.570 -4.419 70.065 1.00 42.71 223 GLU B O 1
ATOM 5253 N N . ILE B 1 224 ? -0.869 -4.174 67.854 1.00 43.29 224 ILE B N 1
ATOM 5254 C CA . ILE B 1 224 ? -1.183 -2.735 67.917 1.00 42.58 224 ILE B CA 1
ATOM 5255 C C . ILE B 1 224 ? -2.457 -2.478 67.160 1.00 41.25 224 ILE B C 1
ATOM 5256 O O . ILE B 1 224 ? -2.724 -3.082 66.128 1.00 40.98 224 ILE B O 1
ATOM 5261 N N . ILE B 1 225 ? -3.223 -1.531 67.659 1.00 40.02 225 ILE B N 1
ATOM 5262 C CA . ILE B 1 225 ? -4.380 -1.082 66.949 1.00 39.33 225 ILE B CA 1
ATOM 5263 C C . ILE B 1 225 ? -4.145 0.344 66.465 1.00 37.93 225 ILE B C 1
ATOM 5264 O O . ILE B 1 225 ? -3.633 1.208 67.186 1.00 37.81 225 ILE B O 1
ATOM 5269 N N . THR B 1 226 ? -4.501 0.560 65.208 1.00 36.19 226 THR B N 1
ATOM 5270 C CA . THR B 1 226 ? -4.359 1.831 64.555 1.00 35.03 226 THR B CA 1
ATOM 5271 C C . THR B 1 226 ? -5.724 2.455 64.541 1.00 35.03 226 THR B C 1
ATOM 5272 O O . THR B 1 226 ? -6.686 1.830 64.085 1.00 34.91 226 THR B O 1
ATOM 5276 N N . LYS B 1 227 ? -5.806 3.697 65.000 1.00 34.79 227 LYS B N 1
ATOM 5277 C CA . LYS B 1 227 ? -7.078 4.380 65.213 1.00 35.24 227 LYS B CA 1
ATOM 5278 C C . LYS B 1 227 ? -7.201 5.635 64.348 1.00 35.21 227 LYS B C 1
ATOM 5279 O O . LYS B 1 227 ? -6.369 6.531 64.436 1.00 34.75 227 LYS B O 1
ATOM 5285 N N . THR B 1 228 ? -8.239 5.719 63.525 1.00 35.22 228 THR B N 1
ATOM 5286 C CA . THR B 1 228 ? -8.426 6.890 62.669 1.00 35.33 228 THR B CA 1
ATOM 5287 C C . THR B 1 228 ? -9.195 7.973 63.380 1.00 35.82 228 THR B C 1
ATOM 5288 O O . THR B 1 228 ? -9.742 7.748 64.451 1.00 35.69 228 THR B O 1
ATOM 5292 N N . LEU B 1 229 ? -9.243 9.152 62.770 1.00 36.57 229 LEU B N 1
ATOM 5293 C CA . LEU B 1 229 ? -10.002 10.262 63.314 1.00 37.53 229 LEU B CA 1
ATOM 5294 C C . LEU B 1 229 ? -11.489 9.967 63.302 1.00 37.88 229 LEU B C 1
ATOM 5295 O O . LEU B 1 229 ? -12.221 10.462 64.164 1.00 38.48 229 LEU B O 1
ATOM 5300 N N . ASP B 1 230 ? -11.943 9.172 62.338 1.00 37.94 230 ASP B N 1
ATOM 5301 C CA . ASP B 1 230 ? -13.377 8.882 62.211 1.00 38.50 230 ASP B CA 1
ATOM 5302 C C . ASP B 1 230 ? -13.845 7.650 62.994 1.00 38.08 230 ASP B C 1
ATOM 5303 O O . ASP B 1 230 ? -14.991 7.199 62.828 1.00 38.07 230 ASP B O 1
ATOM 5308 N N . GLY B 1 231 ? -12.965 7.100 63.829 1.00 37.50 231 GLY B N 1
ATOM 5309 C CA . GLY B 1 231 ? -13.379 6.126 64.830 1.00 37.02 231 GLY B CA 1
ATOM 5310 C C . GLY B 1 231 ? -13.021 4.682 64.574 1.00 36.78 231 GLY B C 1
ATOM 5311 O O . GLY B 1 231 ? -13.314 3.823 65.413 1.00 36.19 231 GLY B O 1
ATOM 5312 N N . LYS B 1 232 ? -12.399 4.382 63.436 1.00 36.19 232 LYS B N 1
ATOM 5313 C CA . LYS B 1 232 ? -12.048 2.997 63.156 1.00 36.03 232 LYS B CA 1
ATOM 5314 C C . LYS B 1 232 ? -10.876 2.555 64.009 1.00 35.76 232 LYS B C 1
ATOM 5315 O O . LYS B 1 232 ? -10.032 3.365 64.403 1.00 35.24 232 LYS B O 1
ATOM 5321 N N . GLU B 1 233 ? -10.856 1.263 64.308 1.00 35.56 233 GLU B N 1
ATOM 5322 C CA . GLU B 1 233 ? -9.817 0.652 65.120 1.00 36.27 233 GLU B CA 1
ATOM 5323 C C . GLU B 1 233 ? -9.398 -0.615 64.394 1.00 35.80 233 GLU B C 1
ATOM 5324 O O . GLU B 1 233 ? -10.194 -1.537 64.261 1.00 36.50 233 GLU B O 1
ATOM 5330 N N . ILE B 1 234 ? -8.150 -0.660 63.935 1.00 35.18 234 ILE B N 1
ATOM 5331 C CA . ILE B 1 234 ? -7.664 -1.698 63.040 1.00 34.12 234 ILE B CA 1
ATOM 5332 C C . ILE B 1 234 ? -6.517 -2.447 63.711 1.00 34.15 234 ILE B C 1
ATOM 5333 O O . ILE B 1 234 ? -5.492 -1.837 63.999 1.00 33.53 234 ILE B O 1
ATOM 5338 N N . LYS B 1 235 ? -6.650 -3.752 63.930 1.00 33.74 235 LYS B N 1
ATOM 5339 C CA . LYS B 1 235 ? -5.615 -4.517 64.636 1.00 35.09 235 LYS B CA 1
ATOM 5340 C C . LYS B 1 235 ? -4.662 -5.206 63.683 1.00 34.19 235 LYS B C 1
ATOM 5341 O O . LYS B 1 235 ? -5.046 -5.707 62.630 1.00 35.09 235 LYS B O 1
ATOM 5347 N N . SER B 1 236 ? -3.424 -5.289 64.105 1.00 33.08 236 SER B N 1
ATOM 5348 C CA . SER B 1 236 ? -2.402 -5.980 63.358 1.00 32.83 236 SER B CA 1
ATOM 5349 C C . SER B 1 236 ? -1.329 -6.384 64.338 1.00 32.10 236 SER B C 1
ATOM 5350 O O . SER B 1 236 ? -1.353 -5.997 65.498 1.00 32.79 236 SER B O 1
ATOM 5353 N N . ASP B 1 237 ? -0.389 -7.185 63.875 1.00 31.89 237 ASP B N 1
ATOM 5354 C CA . ASP B 1 237 ? 0.781 -7.492 64.667 1.00 31.49 237 ASP B CA 1
ATOM 5355 C C . ASP B 1 237 ? 1.744 -6.319 64.672 1.00 31.02 237 ASP B C 1
ATOM 5356 O O . ASP B 1 237 ? 2.294 -5.975 65.720 1.00 30.74 237 ASP B O 1
ATOM 5361 N N . ILE B 1 238 ? 1.949 -5.725 63.493 1.00 29.66 238 ILE B N 1
ATOM 5362 C CA . ILE B 1 238 ? 2.808 -4.551 63.368 1.00 28.91 238 ILE B CA 1
ATOM 5363 C C . ILE B 1 238 ? 2.207 -3.490 62.450 1.00 27.59 238 ILE B C 1
ATOM 5364 O O . ILE B 1 238 ? 1.321 -3.756 61.668 1.00 27.32 238 ILE B O 1
ATOM 5369 N N . ALA B 1 239 ? 2.762 -2.288 62.530 1.00 26.22 239 ALA B N 1
ATOM 5370 C CA . ALA B 1 239 ? 2.314 -1.172 61.712 1.00 25.80 239 ALA B CA 1
ATOM 5371 C C . ALA B 1 239 ? 3.533 -0.423 61.196 1.00 25.55 239 ALA B C 1
ATOM 5372 O O . ALA B 1 239 ? 4.538 -0.338 61.897 1.00 24.79 239 ALA B O 1
ATOM 5374 N N . ILE B 1 240 ? 3.451 0.076 59.963 1.00 25.72 240 ILE B N 1
ATOM 5375 C CA . ILE B 1 240 ? 4.560 0.736 59.284 1.00 25.55 240 ILE B CA 1
ATOM 5376 C C . ILE B 1 240 ? 4.112 2.101 58.812 1.00 25.93 240 ILE B C 1
ATOM 5377 O O . ILE B 1 240 ? 3.122 2.234 58.102 1.00 25.85 240 ILE B O 1
ATOM 5382 N N . LEU B 1 241 ? 4.906 3.108 59.151 1.00 26.91 241 LEU B N 1
ATOM 5383 C CA . LEU B 1 241 ? 4.603 4.488 58.852 1.00 28.04 241 LEU B CA 1
ATOM 5384 C C . LEU B 1 241 ? 5.273 4.862 57.544 1.00 27.57 241 LEU B C 1
ATOM 5385 O O . LEU B 1 241 ? 6.483 4.678 57.385 1.00 29.07 241 LEU B O 1
ATOM 5390 N N . CYS B 1 242 ? 4.458 5.358 56.617 1.00 27.45 242 CYS B N 1
ATOM 5391 C CA . CYS B 1 242 ? 4.841 5.710 55.249 1.00 27.64 242 CYS B CA 1
ATOM 5392 C C . CYS B 1 242 ? 4.122 6.984 54.852 1.00 27.17 242 CYS B C 1
ATOM 5393 O O . CYS B 1 242 ? 3.463 7.007 53.801 1.00 26.34 242 CYS B O 1
ATOM 5396 N N . ILE B 1 243 ? 4.256 8.047 55.666 1.00 26.95 243 ILE B N 1
ATOM 5397 C CA . ILE B 1 243 ? 3.550 9.304 55.420 1.00 27.39 243 ILE B CA 1
ATOM 5398 C C . ILE B 1 243 ? 4.479 10.449 54.979 1.00 27.74 243 ILE B C 1
ATOM 5399 O O . ILE B 1 243 ? 4.159 11.621 55.137 1.00 28.54 243 ILE B O 1
ATOM 5404 N N . GLY B 1 244 ? 5.615 10.107 54.419 1.00 27.50 244 GLY B N 1
ATOM 5405 C CA . GLY B 1 244 ? 6.429 11.098 53.738 1.00 27.80 244 GLY B CA 1
ATOM 5406 C C . GLY B 1 244 ? 7.675 11.438 54.484 1.00 27.29 244 GLY B C 1
ATOM 5407 O O . GLY B 1 244 ? 8.037 10.784 55.471 1.00 25.98 244 GLY B O 1
ATOM 5408 N N . PHE B 1 245 ? 8.351 12.465 53.982 1.00 28.35 245 PHE B N 1
ATOM 5409 C CA . PHE B 1 245 ? 9.679 12.826 54.456 1.00 29.53 245 PHE B CA 1
ATOM 5410 C C . PHE B 1 245 ? 9.811 14.337 54.551 1.00 29.95 245 PHE B C 1
ATOM 5411 O O . PHE B 1 245 ? 9.115 15.049 53.858 1.00 29.87 245 PHE B O 1
ATOM 5419 N N . ARG B 1 246 ? 10.726 14.807 55.394 1.00 30.09 246 ARG B N 1
ATOM 5420 C CA . ARG B 1 246 ? 11.060 16.229 55.438 1.00 30.55 246 ARG B CA 1
ATOM 5421 C C . ARG B 1 246 ? 12.545 16.450 55.357 1.00 28.88 246 ARG B C 1
ATOM 5422 O O . ARG B 1 246 ? 13.328 15.689 55.905 1.00 27.26 246 ARG B O 1
ATOM 5430 N N . PRO B 1 247 ? 12.947 17.519 54.694 1.00 27.48 247 PRO B N 1
ATOM 5431 C CA . PRO B 1 247 ? 14.368 17.831 54.606 1.00 26.90 247 PRO B CA 1
ATOM 5432 C C . PRO B 1 247 ? 15.009 17.817 55.978 1.00 26.71 247 PRO B C 1
ATOM 5433 O O . PRO B 1 247 ? 14.479 18.365 56.977 1.00 26.15 247 PRO B O 1
ATOM 5437 N N . ASN B 1 248 ? 16.140 17.143 56.037 1.00 26.02 248 ASN B N 1
ATOM 5438 C CA . ASN B 1 248 ? 16.964 17.129 57.224 1.00 27.12 248 ASN B CA 1
ATOM 5439 C C . ASN B 1 248 ? 17.929 18.325 57.267 1.00 26.11 248 ASN B C 1
ATOM 5440 O O . ASN B 1 248 ? 19.151 18.147 57.150 1.00 26.22 248 ASN B O 1
ATOM 5445 N N . THR B 1 249 ? 17.385 19.531 57.477 1.00 26.21 249 THR B N 1
ATOM 5446 C CA . THR B 1 249 ? 18.198 20.734 57.280 1.00 26.32 249 THR B CA 1
ATOM 5447 C C . THR B 1 249 ? 18.230 21.716 58.447 1.00 26.95 249 THR B C 1
ATOM 5448 O O . THR B 1 249 ? 18.665 22.859 58.268 1.00 25.01 249 THR B O 1
ATOM 5452 N N . GLU B 1 250 ? 17.829 21.241 59.618 1.00 27.81 250 GLU B N 1
ATOM 5453 C CA . GLU B 1 250 ? 17.801 22.017 60.868 1.00 30.18 250 GLU B CA 1
ATOM 5454 C C . GLU B 1 250 ? 19.123 22.774 61.086 1.00 29.80 250 GLU B C 1
ATOM 5455 O O . GLU B 1 250 ? 19.111 23.887 61.613 1.00 29.97 250 GLU B O 1
ATOM 5461 N N . LEU B 1 251 ? 20.234 22.174 60.664 1.00 29.13 251 LEU B N 1
ATOM 5462 C CA . LEU B 1 251 ? 21.585 22.757 60.790 1.00 29.34 251 LEU B CA 1
ATOM 5463 C C . LEU B 1 251 ? 21.725 24.124 60.093 1.00 29.49 251 LEU B C 1
ATOM 5464 O O . LEU B 1 251 ? 22.608 24.947 60.450 1.00 29.13 251 LEU B O 1
ATOM 5469 N N . LEU B 1 252 ? 20.913 24.351 59.067 1.00 28.54 252 LEU B N 1
ATOM 5470 C CA . LEU B 1 252 ? 21.002 25.564 58.289 1.00 28.82 252 LEU B CA 1
ATOM 5471 C C . LEU B 1 252 ? 19.724 26.403 58.298 1.00 29.74 252 LEU B C 1
ATOM 5472 O O . LEU B 1 252 ? 19.603 27.326 57.496 1.00 28.74 252 LEU B O 1
ATOM 5477 N N . LYS B 1 253 ? 18.789 26.097 59.201 1.00 30.93 253 LYS B N 1
ATOM 5478 C CA . LYS B 1 253 ? 17.574 26.913 59.347 1.00 32.33 253 LYS B CA 1
ATOM 5479 C C . LYS B 1 253 ? 17.925 28.316 59.821 1.00 32.38 253 LYS B C 1
ATOM 5480 O O . LYS B 1 253 ? 18.595 28.474 60.833 1.00 32.11 253 LYS B O 1
ATOM 5486 N N . GLY B 1 254 ? 17.463 29.317 59.071 1.00 32.24 254 GLY B N 1
ATOM 5487 C CA . GLY B 1 254 ? 17.814 30.717 59.287 1.00 31.70 254 GLY B CA 1
ATOM 5488 C C . GLY B 1 254 ? 19.191 31.142 58.799 1.00 31.54 254 GLY B C 1
ATOM 5489 O O . GLY B 1 254 ? 19.601 32.294 59.011 1.00 32.29 254 GLY B O 1
ATOM 5490 N N . LYS B 1 255 ? 19.945 30.228 58.191 1.00 29.97 255 LYS B N 1
ATOM 5491 C CA . LYS B 1 255 ? 21.305 30.524 57.774 1.00 29.15 255 LYS B CA 1
ATOM 5492 C C . LYS B 1 255 ? 21.484 30.545 56.262 1.00 28.81 255 LYS B C 1
ATOM 5493 O O . LYS B 1 255 ? 22.341 31.260 55.766 1.00 27.62 255 LYS B O 1
ATOM 5499 N N . VAL B 1 256 ? 20.731 29.706 55.533 1.00 29.11 256 VAL B N 1
ATOM 5500 C CA . VAL B 1 256 ? 20.658 29.778 54.062 1.00 28.48 256 VAL B CA 1
ATOM 5501 C C . VAL B 1 256 ? 19.201 29.802 53.603 1.00 28.58 256 VAL B C 1
ATOM 5502 O O . VAL B 1 256 ? 18.290 29.416 54.338 1.00 28.63 256 VAL B O 1
ATOM 5506 N N . ALA B 1 257 ? 18.964 30.262 52.384 1.00 28.95 257 ALA B N 1
ATOM 5507 C CA . ALA B 1 257 ? 17.585 30.405 51.920 1.00 28.62 257 ALA B CA 1
ATOM 5508 C C . ALA B 1 257 ? 16.961 29.008 51.756 1.00 28.82 257 ALA B C 1
ATOM 5509 O O . ALA B 1 257 ? 17.644 28.079 51.327 1.00 28.94 257 ALA B O 1
ATOM 5511 N N . MET B 1 258 ? 15.686 28.882 52.103 1.00 29.27 258 MET B N 1
ATOM 5512 C CA . MET B 1 258 ? 14.966 27.604 52.068 1.00 29.71 258 MET B CA 1
ATOM 5513 C C . MET B 1 258 ? 13.505 27.756 51.689 1.00 30.93 258 MET B C 1
ATOM 5514 O O . MET B 1 258 ? 12.884 28.780 51.946 1.00 31.61 258 MET B O 1
ATOM 5519 N N . LEU B 1 259 ? 12.926 26.696 51.140 1.00 31.45 259 LEU B N 1
ATOM 5520 C CA . LEU B 1 259 ? 11.464 26.569 51.114 1.00 32.52 259 LEU B CA 1
ATOM 5521 C C . LEU B 1 259 ? 10.894 26.463 52.531 1.00 33.52 259 LEU B C 1
ATOM 5522 O O . LEU B 1 259 ? 11.645 26.267 53.494 1.00 33.36 259 LEU B O 1
ATOM 5527 N N . ASP B 1 260 ? 9.571 26.574 52.654 1.00 34.55 260 ASP B N 1
ATOM 5528 C CA . ASP B 1 260 ? 8.890 26.461 53.956 1.00 35.44 260 ASP B CA 1
ATOM 5529 C C . ASP B 1 260 ? 9.146 25.142 54.666 1.00 34.59 260 ASP B C 1
ATOM 5530 O O . ASP B 1 260 ? 9.146 25.088 55.901 1.00 34.73 260 ASP B O 1
ATOM 5535 N N . ASN B 1 261 ? 9.383 24.072 53.907 1.00 33.19 261 ASN B N 1
ATOM 5536 C CA . ASN B 1 261 ? 9.681 22.772 54.520 1.00 32.24 261 ASN B CA 1
ATOM 5537 C C . ASN B 1 261 ? 11.150 22.537 54.891 1.00 31.49 261 ASN B C 1
ATOM 5538 O O . ASN B 1 261 ? 11.500 21.468 55.381 1.00 31.57 261 ASN B O 1
ATOM 5543 N N . GLY B 1 262 ? 12.007 23.540 54.673 1.00 30.17 262 GLY B N 1
ATOM 5544 C CA . GLY B 1 262 ? 13.417 23.424 54.982 1.00 28.68 262 GLY B CA 1
ATOM 5545 C C . GLY B 1 262 ? 14.318 23.038 53.808 1.00 27.38 262 GLY B C 1
ATOM 5546 O O . GLY B 1 262 ? 15.544 22.981 53.964 1.00 27.09 262 GLY B O 1
ATOM 5547 N N . ALA B 1 263 ? 13.746 22.822 52.616 1.00 26.26 263 ALA B N 1
ATOM 5548 C CA . ALA B 1 263 ? 14.566 22.414 51.459 1.00 25.88 263 ALA B CA 1
ATOM 5549 C C . ALA B 1 263 ? 15.475 23.549 51.064 1.00 25.14 263 ALA B C 1
ATOM 5550 O O . ALA B 1 263 ? 15.000 24.634 50.858 1.00 25.81 263 ALA B O 1
ATOM 5552 N N . ILE B 1 264 ? 16.754 23.263 50.902 1.00 24.55 264 ILE B N 1
ATOM 5553 C CA . ILE B 1 264 ? 17.763 24.284 50.570 1.00 24.10 264 ILE B CA 1
ATOM 5554 C C . ILE B 1 264 ? 17.650 24.713 49.103 1.00 24.75 264 ILE B C 1
ATOM 5555 O O . ILE B 1 264 ? 17.755 23.896 48.184 1.00 25.04 264 ILE B O 1
ATOM 5560 N N . ILE B 1 265 ? 17.428 26.002 48.893 1.00 25.44 265 ILE B N 1
ATOM 5561 C CA . ILE B 1 265 ? 17.339 26.561 47.552 1.00 25.76 265 ILE B CA 1
ATOM 5562 C C . ILE B 1 265 ? 18.724 26.772 46.983 1.00 26.05 265 ILE B C 1
ATOM 5563 O O . ILE B 1 265 ? 19.596 27.285 47.669 1.00 25.53 265 ILE B O 1
ATOM 5568 N N . THR B 1 266 ? 18.946 26.339 45.743 1.00 25.73 266 THR B N 1
ATOM 5569 C CA . THR B 1 266 ? 20.228 26.490 45.089 1.00 26.92 266 THR B CA 1
ATOM 5570 C C . THR B 1 266 ? 20.178 27.206 43.733 1.00 28.13 266 THR B C 1
ATOM 5571 O O . THR B 1 266 ? 19.135 27.275 43.093 1.00 27.48 266 THR B O 1
ATOM 5575 N N . ASP B 1 267 ? 21.317 27.741 43.298 1.00 28.39 267 ASP B N 1
ATOM 5576 C CA . ASP B 1 267 ? 21.398 28.272 41.926 1.00 29.83 267 ASP B CA 1
ATOM 5577 C C . ASP B 1 267 ? 21.567 27.104 40.936 1.00 29.70 267 ASP B C 1
ATOM 5578 O O . ASP B 1 267 ? 21.522 25.947 41.346 1.00 28.70 267 ASP B O 1
ATOM 5583 N N . GLU B 1 268 ? 21.845 27.397 39.665 1.00 29.99 268 GLU B N 1
ATOM 5584 C CA . GLU B 1 268 ? 21.954 26.351 38.625 1.00 30.85 268 GLU B CA 1
ATOM 5585 C C . GLU B 1 268 ? 23.202 25.501 38.744 1.00 29.33 268 GLU B C 1
ATOM 5586 O O . GLU B 1 268 ? 23.336 24.486 38.076 1.00 28.72 268 GLU B O 1
ATOM 5592 N N . TYR B 1 269 ? 24.112 25.892 39.628 1.00 28.01 269 TYR B N 1
ATOM 5593 C CA . TYR B 1 269 ? 25.310 25.116 39.871 1.00 27.59 269 TYR B CA 1
ATOM 5594 C C . TYR B 1 269 ? 25.336 24.406 41.247 1.00 26.69 269 TYR B C 1
ATOM 5595 O O . TYR B 1 269 ? 26.339 23.797 41.596 1.00 26.21 269 TYR B O 1
ATOM 5604 N N . MET B 1 270 ? 24.227 24.461 41.976 1.00 26.28 270 MET B N 1
ATOM 5605 C CA . MET B 1 270 ? 24.010 23.721 43.246 1.00 26.85 270 MET B CA 1
ATOM 5606 C C . MET B 1 270 ? 24.571 24.461 44.477 1.00 26.22 270 MET B C 1
ATOM 5607 O O . MET B 1 270 ? 24.590 23.908 45.567 1.00 25.16 270 MET B O 1
ATOM 5612 N N . HIS B 1 271 ? 25.007 25.713 44.309 1.00 26.59 271 HIS B N 1
ATOM 5613 C CA . HIS B 1 271 ? 25.338 26.540 45.478 1.00 26.98 271 HIS B CA 1
ATOM 5614 C C . HIS B 1 271 ? 24.079 26.964 46.217 1.00 26.63 271 HIS B C 1
ATOM 5615 O O . HIS B 1 271 ? 23.153 27.492 45.628 1.00 26.27 271 HIS B O 1
ATOM 5622 N N . SER B 1 272 ? 24.060 26.797 47.531 1.00 26.88 272 SER B N 1
ATOM 5623 C CA . SER B 1 272 ? 23.126 27.546 48.368 1.00 26.81 272 SER B CA 1
ATOM 5624 C C . SER B 1 272 ? 23.422 29.062 48.327 1.00 28.10 272 SER B C 1
ATOM 5625 O O . SER B 1 272 ? 24.365 29.500 47.664 1.00 26.65 272 SER B O 1
ATOM 5628 N N . SER B 1 273 ? 22.593 29.815 49.056 1.00 27.95 273 SER B N 1
ATOM 5629 C CA . SER B 1 273 ? 22.781 31.258 49.318 1.00 28.87 273 SER B CA 1
ATOM 5630 C C . SER B 1 273 ? 24.189 31.612 49.879 1.00 29.43 273 SER B C 1
ATOM 5631 O O . SER B 1 273 ? 24.692 32.732 49.706 1.00 30.03 273 SER B O 1
ATOM 5635 N N . ASN B 1 274 ? 24.855 30.642 50.493 1.00 28.87 274 ASN B N 1
ATOM 5636 C CA . ASN B 1 274 ? 26.278 30.736 50.766 1.00 28.61 274 ASN B CA 1
ATOM 5637 C C . ASN B 1 274 ? 27.062 29.939 49.745 1.00 28.76 274 ASN B C 1
ATOM 5638 O O . ASN B 1 274 ? 26.820 28.744 49.550 1.00 27.23 274 ASN B O 1
ATOM 5643 N N . ARG B 1 275 ? 28.021 30.620 49.110 1.00 28.25 275 ARG B N 1
ATOM 5644 C CA . ARG B 1 275 ? 28.763 30.139 47.942 1.00 28.13 275 ARG B CA 1
ATOM 5645 C C . ARG B 1 275 ? 29.597 28.885 48.199 1.00 27.27 275 ARG B C 1
ATOM 5646 O O . ARG B 1 275 ? 29.820 28.073 47.297 1.00 26.77 275 ARG B O 1
ATOM 5654 N N . ASP B 1 276 ? 30.082 28.713 49.426 1.00 25.54 276 ASP B N 1
ATOM 5655 C CA . ASP B 1 276 ? 30.944 27.592 49.712 1.00 25.37 276 ASP B CA 1
ATOM 5656 C C . ASP B 1 276 ? 30.138 26.413 50.307 1.00 23.64 276 ASP B C 1
ATOM 5657 O O . ASP B 1 276 ? 30.725 25.423 50.654 1.00 24.50 276 ASP B O 1
ATOM 5662 N N . ILE B 1 277 ? 28.819 26.539 50.401 1.00 23.52 277 ILE B N 1
ATOM 5663 C CA . ILE B 1 277 ? 27.979 25.404 50.838 1.00 23.07 277 ILE B CA 1
ATOM 5664 C C . ILE B 1 277 ? 27.075 24.993 49.664 1.00 22.79 277 ILE B C 1
ATOM 5665 O O . ILE B 1 277 ? 26.256 25.781 49.203 1.00 22.49 277 ILE B O 1
ATOM 5670 N N . PHE B 1 278 ? 27.229 23.744 49.243 1.00 22.26 278 PHE B N 1
ATOM 5671 C CA . PHE B 1 278 ? 26.439 23.148 48.170 1.00 21.91 278 PHE B CA 1
ATOM 5672 C C . PHE B 1 278 ? 25.387 22.296 48.843 1.00 21.62 278 PHE B C 1
ATOM 5673 O O . PHE B 1 278 ? 25.558 21.867 49.989 1.00 21.30 278 PHE B O 1
ATOM 5681 N N . ALA B 1 279 ? 24.280 22.065 48.145 1.00 21.80 279 ALA B N 1
ATOM 5682 C CA . ALA B 1 279 ? 23.276 21.112 48.620 1.00 21.05 279 ALA B CA 1
ATOM 5683 C C . ALA B 1 279 ? 22.813 20.266 47.450 1.00 21.18 279 ALA B C 1
ATOM 5684 O O . ALA B 1 279 ? 22.776 20.751 46.302 1.00 20.64 279 ALA B O 1
ATOM 5686 N N . ALA B 1 280 ? 22.454 19.002 47.742 1.00 20.63 280 ALA B N 1
ATOM 5687 C CA . ALA B 1 280 ? 22.027 18.038 46.709 1.00 19.64 280 ALA B CA 1
ATOM 5688 C C . ALA B 1 280 ? 21.181 16.960 47.349 1.00 19.11 280 ALA B C 1
ATOM 5689 O O . ALA B 1 280 ? 21.475 16.531 48.444 1.00 19.80 280 ALA B O 1
ATOM 5691 N N . GLY B 1 281 ? 20.160 16.499 46.630 1.00 20.43 281 GLY B N 1
ATOM 5692 C CA . GLY B 1 281 ? 19.288 15.443 47.115 1.00 19.73 281 GLY B CA 1
ATOM 5693 C C . GLY B 1 281 ? 18.148 15.919 47.947 1.00 20.66 281 GLY B C 1
ATOM 5694 O O . GLY B 1 281 ? 17.685 17.028 47.764 1.00 20.26 281 GLY B O 1
ATOM 5695 N N . ASP B 1 282 ? 17.682 15.071 48.863 1.00 22.30 282 ASP B N 1
ATOM 5696 C CA . ASP B 1 282 ? 16.493 15.362 49.647 1.00 23.56 282 ASP B CA 1
ATOM 5697 C C . ASP B 1 282 ? 16.717 16.525 50.630 1.00 23.45 282 ASP B C 1
ATOM 5698 O O . ASP B 1 282 ? 15.771 16.981 51.242 1.00 25.49 282 ASP B O 1
ATOM 5703 N N . SER B 1 283 ? 17.956 16.987 50.800 1.00 23.43 283 SER B N 1
ATOM 5704 C CA . SER B 1 283 ? 18.187 18.230 51.543 1.00 23.81 283 SER B CA 1
ATOM 5705 C C . SER B 1 283 ? 17.859 19.505 50.738 1.00 23.76 283 SER B C 1
ATOM 5706 O O . SER B 1 283 ? 17.783 20.616 51.300 1.00 23.97 283 SER B O 1
ATOM 5709 N N . ALA B 1 284 ? 17.727 19.350 49.422 1.00 23.26 284 ALA B N 1
ATOM 5710 C CA . ALA B 1 284 ? 17.689 20.465 48.486 1.00 23.91 284 ALA B CA 1
ATOM 5711 C C . ALA B 1 284 ? 16.362 20.593 47.760 1.00 24.64 284 ALA B C 1
ATOM 5712 O O . ALA B 1 284 ? 15.606 19.611 47.642 1.00 25.04 284 ALA B O 1
ATOM 5714 N N . ALA B 1 285 ? 16.065 21.808 47.303 1.00 24.39 285 ALA B N 1
ATOM 5715 C CA . ALA B 1 285 ? 14.969 22.043 46.355 1.00 24.91 285 ALA B CA 1
ATOM 5716 C C . ALA B 1 285 ? 15.461 21.621 44.980 1.00 25.19 285 ALA B C 1
ATOM 5717 O O . ALA B 1 285 ? 16.654 21.598 44.740 1.00 25.22 285 ALA B O 1
ATOM 5719 N N . VAL B 1 286 ? 14.544 21.246 44.099 1.00 25.10 286 VAL B N 1
ATOM 5720 C CA . VAL B 1 286 ? 14.856 21.056 42.678 1.00 25.20 286 VAL B CA 1
ATOM 5721 C C . VAL B 1 286 ? 14.317 22.211 41.824 1.00 24.94 286 VAL B C 1
ATOM 5722 O O . VAL B 1 286 ? 13.348 22.872 42.195 1.00 25.30 286 VAL B O 1
ATOM 5726 N N . HIS B 1 287 ? 14.947 22.467 40.686 1.00 26.10 287 HIS B N 1
ATOM 5727 C CA . HIS B 1 287 ? 14.325 23.360 39.716 1.00 26.82 287 HIS B CA 1
ATOM 5728 C C . HIS B 1 287 ? 13.350 22.554 38.889 1.00 25.69 287 HIS B C 1
ATOM 5729 O O . HIS B 1 287 ? 13.767 21.752 38.082 1.00 23.74 287 HIS B O 1
ATOM 5736 N N . TYR B 1 288 ? 12.066 22.783 39.126 1.00 25.78 288 TYR B N 1
ATOM 5737 C CA . TYR B 1 288 ? 10.981 22.065 38.485 1.00 25.89 288 TYR B CA 1
ATOM 5738 C C . TYR B 1 288 ? 10.573 22.748 37.189 1.00 26.13 288 TYR B C 1
ATOM 5739 O O . TYR B 1 288 ? 10.005 23.841 37.208 1.00 25.87 288 TYR B O 1
ATOM 5748 N N . ASN B 1 289 ? 10.842 22.090 36.067 1.00 25.41 289 ASN B N 1
ATOM 5749 C CA . ASN B 1 289 ? 10.609 22.687 34.755 1.00 25.98 289 ASN B CA 1
ATOM 5750 C C . ASN B 1 289 ? 9.165 23.051 34.372 1.00 26.28 289 ASN B C 1
ATOM 5751 O O . ASN B 1 289 ? 8.946 24.106 33.758 1.00 26.51 289 ASN B O 1
ATOM 5756 N N . PRO B 1 290 ? 8.183 22.192 34.646 1.00 27.38 290 PRO B N 1
ATOM 5757 C CA . PRO B 1 290 ? 6.801 22.505 34.231 1.00 28.30 290 PRO B CA 1
ATOM 5758 C C . PRO B 1 290 ? 6.249 23.848 34.764 1.00 29.79 290 PRO B C 1
ATOM 5759 O O . PRO B 1 290 ? 5.441 24.455 34.077 1.00 29.24 290 PRO B O 1
ATOM 5763 N N . THR B 1 291 ? 6.694 24.310 35.927 1.00 30.58 291 THR B N 1
ATOM 5764 C CA . THR B 1 291 ? 6.242 25.601 36.451 1.00 31.77 291 THR B CA 1
ATOM 5765 C C . THR B 1 291 ? 7.378 26.595 36.659 1.00 32.20 291 THR B C 1
ATOM 5766 O O . THR B 1 291 ? 7.170 27.645 37.258 1.00 31.48 291 THR B O 1
ATOM 5770 N N . ASN B 1 292 ? 8.553 26.261 36.126 1.00 32.45 292 ASN B N 1
ATOM 5771 C CA . ASN B 1 292 ? 9.720 27.118 36.147 1.00 33.84 292 ASN B CA 1
ATOM 5772 C C . ASN B 1 292 ? 10.020 27.658 37.544 1.00 33.60 292 ASN B C 1
ATOM 5773 O O . ASN B 1 292 ? 10.375 28.846 37.700 1.00 33.28 292 ASN B O 1
ATOM 5778 N N . SER B 1 293 ? 9.884 26.797 38.555 1.00 32.67 293 SER B N 1
ATOM 5779 C CA . SER B 1 293 ? 9.962 27.227 39.962 1.00 32.84 293 SER B CA 1
ATOM 5780 C C . SER B 1 293 ? 10.692 26.199 40.822 1.00 32.15 293 SER B C 1
ATOM 5781 O O . SER B 1 293 ? 10.982 25.111 40.342 1.00 31.35 293 SER B O 1
ATOM 5784 N N . ASN B 1 294 ? 11.002 26.556 42.071 1.00 31.21 294 ASN B N 1
ATOM 5785 C CA . ASN B 1 294 ? 11.604 25.619 43.033 1.00 30.49 294 ASN B CA 1
ATOM 5786 C C . ASN B 1 294 ? 10.533 24.755 43.670 1.00 30.04 294 ASN B C 1
ATOM 5787 O O . ASN B 1 294 ? 9.452 25.241 44.028 1.00 30.05 294 ASN B O 1
ATOM 5792 N N . ALA B 1 295 ? 10.853 23.480 43.861 1.00 28.60 295 ALA B N 1
ATOM 5793 C CA . ALA B 1 295 ? 9.892 22.524 44.428 1.00 28.26 295 ALA B CA 1
ATOM 5794 C C . ALA B 1 295 ? 10.628 21.473 45.230 1.00 27.33 295 ALA B C 1
ATOM 5795 O O . ALA B 1 295 ? 11.812 21.363 45.146 1.00 26.92 295 ALA B O 1
ATOM 5797 N N . TYR B 1 296 ? 9.926 20.730 46.052 1.00 27.03 296 TYR B N 1
ATOM 5798 C CA . TYR B 1 296 ? 10.551 19.667 46.794 1.00 27.29 296 TYR B CA 1
ATOM 5799 C C . TYR B 1 296 ? 10.085 18.352 46.195 1.00 27.36 296 TYR B C 1
ATOM 5800 O O . TYR B 1 296 ? 8.904 18.018 46.283 1.00 27.18 296 TYR B O 1
ATOM 5809 N N . ILE B 1 297 ? 11.020 17.638 45.571 1.00 27.49 297 ILE B N 1
ATOM 5810 C CA . ILE B 1 297 ? 10.729 16.365 44.901 1.00 27.32 297 ILE B CA 1
ATOM 5811 C C . ILE B 1 297 ? 11.827 15.394 45.276 1.00 25.47 297 ILE B C 1
ATOM 5812 O O . ILE B 1 297 ? 12.811 15.285 44.581 1.00 25.98 297 ILE B O 1
ATOM 5817 N N . PRO B 1 298 ? 11.671 14.764 46.433 1.00 24.75 298 PRO B N 1
ATOM 5818 C CA . PRO B 1 298 ? 12.683 13.876 46.980 1.00 25.04 298 PRO B CA 1
ATOM 5819 C C . PRO B 1 298 ? 12.681 12.520 46.283 1.00 24.19 298 PRO B C 1
ATOM 5820 O O . PRO B 1 298 ? 11.927 11.618 46.656 1.00 25.34 298 PRO B O 1
ATOM 5824 N N . LEU B 1 299 ? 13.524 12.397 45.267 1.00 23.25 299 LEU B N 1
ATOM 5825 C CA . LEU B 1 299 ? 13.645 11.163 44.471 1.00 21.37 299 LEU B CA 1
ATOM 5826 C C . LEU B 1 299 ? 15.122 10.910 44.247 1.00 20.23 299 LEU B C 1
ATOM 5827 O O . LEU B 1 299 ? 15.919 11.882 44.172 1.00 17.25 299 LEU B O 1
ATOM 5832 N N . ALA B 1 300 ? 15.506 9.639 44.117 1.00 19.13 300 ALA B N 1
ATOM 5833 C CA . ALA B 1 300 ? 16.901 9.257 43.900 1.00 19.17 300 ALA B CA 1
ATOM 5834 C C . ALA B 1 300 ? 17.447 9.874 42.622 1.00 19.02 300 ALA B C 1
ATOM 5835 O O . ALA B 1 300 ? 18.660 10.146 42.521 1.00 19.35 300 ALA B O 1
ATOM 5837 N N . THR B 1 301 ? 16.562 10.043 41.636 1.00 18.06 301 THR B N 1
ATOM 5838 C CA . THR B 1 301 ? 16.975 10.610 40.371 1.00 18.66 301 THR B CA 1
ATOM 5839 C C . THR B 1 301 ? 17.591 11.981 40.561 1.00 18.33 301 THR B C 1
ATOM 5840 O O . THR B 1 301 ? 18.596 12.327 39.920 1.00 19.58 301 THR B O 1
ATOM 5844 N N . ASN B 1 302 ? 16.950 12.772 41.403 1.00 19.34 302 ASN B N 1
ATOM 5845 C CA . ASN B 1 302 ? 17.442 14.114 41.718 1.00 19.82 302 ASN B CA 1
ATOM 5846 C C . ASN B 1 302 ? 18.698 14.111 42.596 1.00 20.14 302 ASN B C 1
ATOM 5847 O O . ASN B 1 302 ? 19.611 14.961 42.413 1.00 18.44 302 ASN B O 1
ATOM 5852 N N . ALA B 1 303 ? 18.771 13.154 43.512 1.00 20.07 303 ALA B N 1
ATOM 5853 C CA . ALA B 1 303 ? 19.982 12.983 44.339 1.00 20.63 303 ALA B CA 1
ATOM 5854 C C . ALA B 1 303 ? 21.225 12.681 43.509 1.00 20.64 303 ALA B C 1
ATOM 5855 O O . ALA B 1 303 ? 22.268 13.306 43.743 1.00 21.08 303 ALA B O 1
ATOM 5857 N N . VAL B 1 304 ? 21.139 11.764 42.544 1.00 19.10 304 VAL B N 1
ATOM 5858 C CA . VAL B 1 304 ? 22.304 11.413 41.759 1.00 19.85 304 VAL B CA 1
ATOM 5859 C C . VAL B 1 304 ? 22.737 12.531 40.799 1.00 19.27 304 VAL B C 1
ATOM 5860 O O . VAL B 1 304 ? 23.924 12.760 40.622 1.00 19.18 304 VAL B O 1
ATOM 5864 N N . ARG B 1 305 ? 21.772 13.216 40.198 1.00 19.01 305 ARG B N 1
ATOM 5865 C CA . ARG B 1 305 ? 22.059 14.291 39.278 1.00 18.98 305 ARG B CA 1
ATOM 5866 C C . ARG B 1 305 ? 22.640 15.493 40.038 1.00 18.77 305 ARG B C 1
ATOM 5867 O O . ARG B 1 305 ? 23.669 16.013 39.643 1.00 19.81 305 ARG B O 1
ATOM 5875 N N . GLN B 1 306 ? 21.985 15.886 41.136 1.00 19.43 306 GLN B N 1
ATOM 5876 C CA . GLN B 1 306 ? 22.466 16.996 41.989 1.00 20.21 306 GLN B CA 1
ATOM 5877 C C . GLN B 1 306 ? 23.845 16.685 42.568 1.00 20.15 306 GLN B C 1
ATOM 5878 O O . GLN B 1 306 ? 24.765 17.522 42.506 1.00 20.27 306 GLN B O 1
ATOM 5884 N N . GLY B 1 307 ? 24.018 15.477 43.088 1.00 20.74 307 GLY B N 1
ATOM 5885 C CA . GLY B 1 307 ? 25.336 15.035 43.561 1.00 21.41 307 GLY B CA 1
ATOM 5886 C C . GLY B 1 307 ? 26.413 15.147 42.489 1.00 21.78 307 GLY B C 1
ATOM 5887 O O . GLY B 1 307 ? 27.548 15.608 42.750 1.00 22.07 307 GLY B O 1
ATOM 5888 N N . ARG B 1 308 ? 26.079 14.723 41.270 1.00 20.95 308 ARG B N 1
ATOM 5889 C CA . ARG B 1 308 ? 27.008 14.798 40.145 1.00 21.92 308 ARG B CA 1
ATOM 5890 C C . ARG B 1 308 ? 27.397 16.250 39.874 1.00 21.24 308 ARG B C 1
ATOM 5891 O O . ARG B 1 308 ? 28.575 16.535 39.694 1.00 22.37 308 ARG B O 1
ATOM 5899 N N . LEU B 1 309 ? 26.403 17.143 39.868 1.00 21.38 309 LEU B N 1
ATOM 5900 C CA . LEU B 1 309 ? 26.615 18.553 39.580 1.00 22.43 309 LEU B CA 1
ATOM 5901 C C . LEU B 1 309 ? 27.486 19.219 40.650 1.00 23.24 309 LEU B C 1
ATOM 5902 O O . LEU B 1 309 ? 28.260 20.105 40.339 1.00 23.25 309 LEU B O 1
ATOM 5907 N N . VAL B 1 310 ? 27.357 18.790 41.892 1.00 23.81 310 VAL B N 1
ATOM 5908 C CA . VAL B 1 310 ? 28.187 19.331 42.956 1.00 24.79 310 VAL B CA 1
ATOM 5909 C C . VAL B 1 310 ? 29.646 19.025 42.651 1.00 24.80 310 VAL B C 1
ATOM 5910 O O . VAL B 1 310 ? 30.492 19.912 42.722 1.00 26.48 310 VAL B O 1
ATOM 5914 N N . GLY B 1 311 ? 29.934 17.795 42.261 1.00 25.18 311 GLY B N 1
ATOM 5915 C CA . GLY B 1 311 ? 31.282 17.395 41.927 1.00 25.94 311 GLY B CA 1
ATOM 5916 C C . GLY B 1 311 ? 31.787 18.161 40.714 1.00 27.81 311 GLY B C 1
ATOM 5917 O O . GLY B 1 311 ? 32.943 18.625 40.687 1.00 28.38 311 GLY B O 1
ATOM 5918 N N . LEU B 1 312 ? 30.914 18.328 39.729 1.00 28.12 312 LEU B N 1
ATOM 5919 C CA . LEU B 1 312 ? 31.275 19.034 38.496 1.00 28.60 312 LEU B CA 1
ATOM 5920 C C . LEU B 1 312 ? 31.601 20.507 38.729 1.00 28.57 312 LEU B C 1
ATOM 5921 O O . LEU B 1 312 ? 32.491 21.049 38.080 1.00 30.08 312 LEU B O 1
ATOM 5926 N N . ASN B 1 313 ? 30.890 21.133 39.663 1.00 28.48 313 ASN B N 1
ATOM 5927 C CA . ASN B 1 313 ? 30.936 22.566 39.892 1.00 28.73 313 ASN B CA 1
ATOM 5928 C C . ASN B 1 313 ? 31.648 22.987 41.182 1.00 29.00 313 ASN B C 1
ATOM 5929 O O . ASN B 1 313 ? 31.444 24.093 41.676 1.00 28.83 313 ASN B O 1
ATOM 5934 N N . LEU B 1 314 ? 32.450 22.093 41.727 1.00 29.49 314 LEU B N 1
ATOM 5935 C CA . LEU B 1 314 ? 33.002 22.280 43.072 1.00 30.80 314 LEU B CA 1
ATOM 5936 C C . LEU B 1 314 ? 33.868 23.550 43.167 1.00 31.93 314 LEU B C 1
ATOM 5937 O O . LEU B 1 314 ? 33.728 24.322 44.121 1.00 31.59 314 LEU B O 1
ATOM 5942 N N . THR B 1 315 ? 34.735 23.749 42.175 1.00 33.72 315 THR B N 1
ATOM 5943 C CA . THR B 1 315 ? 35.659 24.908 42.145 1.00 35.51 315 THR B CA 1
ATOM 5944 C C . THR B 1 315 ? 35.275 25.949 41.106 1.00 36.90 315 THR B C 1
ATOM 5945 O O . THR B 1 315 ? 35.581 27.127 41.263 1.00 37.44 315 THR B O 1
ATOM 5949 N N . GLU B 1 316 ? 34.579 25.505 40.064 1.00 37.41 316 GLU B N 1
ATOM 5950 C CA . GLU B 1 316 ? 34.205 26.316 38.919 1.00 38.37 316 GLU B CA 1
ATOM 5951 C C . GLU B 1 316 ? 32.740 26.083 38.541 1.00 37.91 316 GLU B C 1
ATOM 5952 O O . GLU B 1 316 ? 32.251 24.952 38.589 1.00 37.47 316 GLU B O 1
ATOM 5958 N N . ASP B 1 317 ? 32.040 27.143 38.148 1.00 37.67 317 ASP B N 1
ATOM 5959 C CA . ASP B 1 317 ? 30.691 26.994 37.603 1.00 37.39 317 ASP B CA 1
ATOM 5960 C C . ASP B 1 317 ? 30.753 26.514 36.160 1.00 36.73 317 ASP B C 1
ATOM 5961 O O . ASP B 1 317 ? 30.802 27.324 35.250 1.00 37.67 317 ASP B O 1
ATOM 5966 N N . LYS B 1 318 ? 30.753 25.191 35.973 1.00 35.50 318 LYS B N 1
ATOM 5967 C CA . LYS B 1 318 ? 30.983 24.555 34.678 1.00 34.18 318 LYS B CA 1
ATOM 5968 C C . LYS B 1 318 ? 29.719 23.997 33.986 1.00 32.25 318 LYS B C 1
ATOM 5969 O O . LYS B 1 318 ? 29.581 24.117 32.779 1.00 30.64 318 LYS B O 1
ATOM 5975 N N . VAL B 1 319 ? 28.796 23.411 34.753 1.00 30.17 319 VAL B N 1
ATOM 5976 C CA . VAL B 1 319 ? 27.661 22.663 34.177 1.00 28.72 319 VAL B CA 1
ATOM 5977 C C . VAL B 1 319 ? 26.370 23.043 34.899 1.00 27.88 319 VAL B C 1
ATOM 5978 O O . VAL B 1 319 ? 26.217 22.796 36.109 1.00 26.68 319 VAL B O 1
ATOM 5982 N N . LYS B 1 320 ? 25.463 23.694 34.157 1.00 26.80 320 LYS B N 1
ATOM 5983 C CA . LYS B 1 320 ? 24.178 24.121 34.679 1.00 26.38 320 LYS B CA 1
ATOM 5984 C C . LYS B 1 320 ? 23.230 22.930 34.862 1.00 26.14 320 LYS B C 1
ATOM 5985 O O . LYS B 1 320 ? 23.211 21.977 34.042 1.00 25.49 320 LYS B O 1
ATOM 5991 N N . ASP B 1 321 ? 22.412 23.031 35.911 1.00 24.95 321 ASP B N 1
ATOM 5992 C CA . ASP B 1 321 ? 21.339 22.075 36.184 1.00 25.76 321 ASP B CA 1
ATOM 5993 C C . ASP B 1 321 ? 20.290 22.200 35.086 1.00 25.86 321 ASP B C 1
ATOM 5994 O O . ASP B 1 321 ? 19.888 23.313 34.757 1.00 26.20 321 ASP B O 1
ATOM 5999 N N . MET B 1 322 ? 19.849 21.082 34.526 1.00 26.25 322 MET B N 1
ATOM 6000 C CA . MET B 1 322 ? 18.774 21.099 33.523 1.00 26.34 322 MET B CA 1
ATOM 6001 C C . MET B 1 322 ? 17.405 21.139 34.163 1.00 25.49 322 MET B C 1
ATOM 6002 O O . MET B 1 322 ? 16.409 21.297 33.461 1.00 27.21 322 MET B O 1
ATOM 6007 N N . GLY B 1 323 ? 17.323 20.947 35.476 1.00 24.50 323 GLY B N 1
ATOM 6008 C CA . GLY B 1 323 ? 16.042 20.915 36.168 1.00 23.21 323 GLY B CA 1
ATOM 6009 C C . GLY B 1 323 ? 15.415 19.525 36.040 1.00 22.53 323 GLY B C 1
ATOM 6010 O O . GLY B 1 323 ? 16.034 18.593 35.576 1.00 22.49 323 GLY B O 1
ATOM 6011 N N . THR B 1 324 ? 14.189 19.385 36.472 1.00 22.82 324 THR B N 1
ATOM 6012 C CA . THR B 1 324 ? 13.528 18.073 36.421 1.00 22.57 324 THR B CA 1
ATOM 6013 C C . THR B 1 324 ? 12.039 18.176 36.291 1.00 22.48 324 THR B C 1
ATOM 6014 O O . THR B 1 324 ? 11.444 19.249 36.408 1.00 21.63 324 THR B O 1
ATOM 6018 N N . GLN B 1 325 ? 11.435 17.034 36.013 1.00 22.38 325 GLN B N 1
ATOM 6019 C CA . GLN B 1 325 ? 10.037 16.908 35.678 1.00 23.24 325 GLN B CA 1
ATOM 6020 C C . GLN B 1 325 ? 9.307 15.961 36.634 1.00 22.83 325 GLN B C 1
ATOM 6021 O O . GLN B 1 325 ? 8.184 15.597 36.331 1.00 23.65 325 GLN B O 1
ATOM 6027 N N . SER B 1 326 ? 9.934 15.502 37.723 1.00 22.93 326 SER B N 1
ATOM 6028 C CA . SER B 1 326 ? 9.296 14.539 38.646 1.00 23.25 326 SER B CA 1
ATOM 6029 C C . SER B 1 326 ? 8.884 13.231 37.967 1.00 22.76 326 SER B C 1
ATOM 6030 O O . SER B 1 326 ? 7.805 12.678 38.257 1.00 23.66 326 SER B O 1
ATOM 6033 N N . SER B 1 327 ? 9.735 12.711 37.091 1.00 22.24 327 SER B N 1
ATOM 6034 C CA . SER B 1 327 ? 9.429 11.471 36.388 1.00 21.84 327 SER B CA 1
ATOM 6035 C C . SER B 1 327 ? 9.552 10.337 37.406 1.00 21.61 327 SER B C 1
ATOM 6036 O O . SER B 1 327 ? 10.563 10.242 38.106 1.00 20.19 327 SER B O 1
ATOM 6039 N N . SER B 1 328 ? 8.537 9.473 37.467 1.00 20.36 328 SER B N 1
ATOM 6040 C CA . SER B 1 328 ? 8.498 8.432 38.481 1.00 21.58 328 SER B CA 1
ATOM 6041 C C . SER B 1 328 ? 7.573 7.298 38.044 1.00 21.44 328 SER B C 1
ATOM 6042 O O . SER B 1 328 ? 6.750 7.466 37.148 1.00 20.39 328 SER B O 1
ATOM 6045 N N . GLY B 1 329 ? 7.741 6.135 38.650 1.00 21.72 329 GLY B N 1
ATOM 6046 C CA . GLY B 1 329 ? 6.868 5.010 38.353 1.00 22.77 329 GLY B CA 1
ATOM 6047 C C . GLY B 1 329 ? 6.980 3.847 39.305 1.00 22.85 329 GLY B C 1
ATOM 6048 O O . GLY B 1 329 ? 7.814 3.824 40.189 1.00 23.06 329 GLY B O 1
ATOM 6049 N N . LEU B 1 330 ? 6.096 2.876 39.101 1.00 23.09 330 LEU B N 1
ATOM 6050 C CA . LEU B 1 330 ? 5.964 1.729 39.955 1.00 23.46 330 LEU B CA 1
ATOM 6051 C C . LEU B 1 330 ? 5.414 0.615 39.089 1.00 23.03 330 LEU B C 1
ATOM 6052 O O . LEU B 1 330 ? 4.802 0.876 38.049 1.00 22.87 330 LEU B O 1
ATOM 6057 N N . LYS B 1 331 ? 5.574 -0.615 39.540 1.00 21.66 331 LYS B N 1
ATOM 6058 C CA . LYS B 1 331 ? 4.896 -1.739 38.902 1.00 22.04 331 LYS B CA 1
ATOM 6059 C C . LYS B 1 331 ? 4.234 -2.543 40.011 1.00 22.23 331 LYS B C 1
ATOM 6060 O O . LYS B 1 331 ? 4.919 -3.021 40.907 1.00 22.42 331 LYS B O 1
ATOM 6066 N N . LEU B 1 332 ? 2.901 -2.617 40.005 1.00 22.02 332 LEU B N 1
ATOM 6067 C CA . LEU B 1 332 ? 2.170 -3.246 41.101 1.00 21.66 332 LEU B CA 1
ATOM 6068 C C . LEU B 1 332 ? 1.249 -4.304 40.494 1.00 21.98 332 LEU B C 1
ATOM 6069 O O . LEU B 1 332 ? 0.482 -4.000 39.582 1.00 21.72 332 LEU B O 1
ATOM 6074 N N . TYR B 1 333 ? 1.337 -5.531 41.006 1.00 22.21 333 TYR B N 1
ATOM 6075 C CA . TYR B 1 333 ? 0.568 -6.656 40.471 1.00 22.24 333 TYR B CA 1
ATOM 6076 C C . TYR B 1 333 ? 0.748 -6.812 38.953 1.00 22.38 333 TYR B C 1
ATOM 6077 O O . TYR B 1 333 ? -0.196 -7.108 38.253 1.00 22.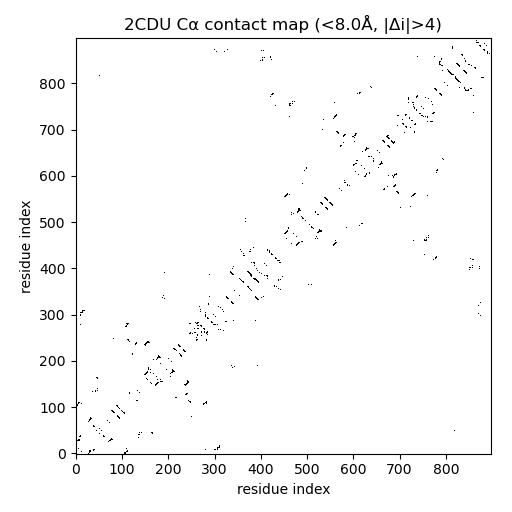75 333 TYR B O 1
ATOM 6086 N N . GLY B 1 334 ? 1.965 -6.578 38.467 1.00 22.61 334 GLY B N 1
ATOM 6087 C CA . GLY B 1 334 ? 2.336 -6.680 37.052 1.00 22.17 334 GLY B CA 1
ATOM 6088 C C . GLY B 1 334 ? 1.967 -5.477 36.183 1.00 21.04 334 GLY B C 1
ATOM 6089 O O . GLY B 1 334 ? 2.350 -5.424 35.012 1.00 21.59 334 GLY B O 1
ATOM 6090 N N . ARG B 1 335 ? 1.237 -4.512 36.730 1.00 20.01 335 ARG B N 1
ATOM 6091 C CA . ARG B 1 335 ? 0.803 -3.334 35.970 1.00 18.95 335 ARG B CA 1
ATOM 6092 C C . ARG B 1 335 ? 1.772 -2.189 36.198 1.00 18.99 335 ARG B C 1
ATOM 6093 O O . ARG B 1 335 ? 2.074 -1.841 37.333 1.00 18.95 335 ARG B O 1
ATOM 6101 N N . THR B 1 336 ? 2.206 -1.590 35.107 1.00 17.74 336 THR B N 1
ATOM 6102 C CA . THR B 1 336 ? 3.076 -0.422 35.146 1.00 17.83 336 THR B CA 1
ATOM 6103 C C . THR B 1 336 ? 2.248 0.836 35.295 1.00 17.74 336 THR B C 1
ATOM 6104 O O . THR B 1 336 ? 1.212 0.952 34.678 1.00 18.27 336 THR B O 1
ATOM 6108 N N . TYR B 1 337 ? 2.694 1.748 36.152 1.00 17.22 337 TYR B N 1
ATOM 6109 C CA . TYR B 1 337 ? 2.070 3.062 36.322 1.00 16.77 337 TYR B CA 1
ATOM 6110 C C . TYR B 1 337 ? 3.225 4.055 36.285 1.00 17.20 337 TYR B C 1
ATOM 6111 O O . TYR B 1 337 ? 4.058 4.017 37.177 1.00 18.02 337 TYR B O 1
ATOM 6120 N N . VAL B 1 338 ? 3.266 4.922 35.295 1.00 17.96 338 VAL B N 1
ATOM 6121 C CA . VAL B 1 338 ? 4.314 5.962 35.254 1.00 17.83 338 VAL B CA 1
ATOM 6122 C C . VAL B 1 338 ? 3.750 7.330 35.041 1.00 18.35 338 VAL B C 1
ATOM 6123 O O . VAL B 1 338 ? 2.702 7.481 34.437 1.00 17.58 338 VAL B O 1
ATOM 6127 N N . SER B 1 339 ? 4.493 8.356 35.470 1.00 18.11 339 SER B N 1
ATOM 6128 C CA . SER B 1 339 ? 4.057 9.726 35.304 1.00 19.33 339 SER B CA 1
ATOM 6129 C C . SER B 1 339 ? 5.277 10.614 35.152 1.00 18.72 339 SER B C 1
ATOM 6130 O O . SER B 1 339 ? 6.380 10.280 35.620 1.00 17.48 339 SER B O 1
ATOM 6133 N N . THR B 1 340 ? 5.059 11.744 34.500 1.00 18.78 340 THR B N 1
ATOM 6134 C CA . THR B 1 340 ? 6.052 12.817 34.454 1.00 19.24 340 THR B CA 1
ATOM 6135 C C . THR B 1 340 ? 5.320 14.153 34.505 1.00 20.27 340 THR B C 1
ATOM 6136 O O . THR B 1 340 ? 4.164 14.258 34.150 1.00 18.08 340 THR B O 1
ATOM 6140 N N . GLY B 1 341 ? 6.019 15.185 34.938 1.00 21.98 341 GLY B N 1
ATOM 6141 C CA . GLY B 1 341 ? 5.422 16.505 35.044 1.00 22.56 341 GLY B CA 1
ATOM 6142 C C . GLY B 1 341 ? 4.213 16.620 35.944 1.00 23.50 341 GLY B C 1
ATOM 6143 O O . GLY B 1 341 ? 4.047 15.875 36.903 1.00 24.44 341 GLY B O 1
ATOM 6144 N N . ILE B 1 342 ? 3.351 17.562 35.589 1.00 25.05 342 ILE B N 1
ATOM 6145 C CA . ILE B 1 342 ? 2.208 17.990 36.374 1.00 26.96 342 ILE B CA 1
ATOM 6146 C C . ILE B 1 342 ? 1.010 17.066 36.164 1.00 27.16 342 ILE B C 1
ATOM 6147 O O . ILE B 1 342 ? 0.808 16.524 35.079 1.00 26.68 342 ILE B O 1
ATOM 6152 N N . ASN B 1 343 ? 0.209 16.880 37.202 1.00 27.39 343 ASN B N 1
ATOM 6153 C CA . ASN B 1 343 ? -1.069 16.224 37.023 1.00 27.82 343 ASN B CA 1
ATOM 6154 C C . ASN B 1 343 ? -2.183 17.141 37.509 1.00 29.38 343 ASN B C 1
ATOM 6155 O O . ASN B 1 343 ? -1.898 18.204 38.080 1.00 28.59 343 ASN B O 1
ATOM 6160 N N . THR B 1 344 ? -3.441 16.752 37.287 1.00 30.54 344 THR B N 1
ATOM 6161 C CA . THR B 1 344 ? -4.553 17.690 37.540 1.00 32.20 344 THR B CA 1
ATOM 6162 C C . THR B 1 344 ? -4.779 17.949 39.025 1.00 32.82 344 THR B C 1
ATOM 6163 O O . THR B 1 344 ? -5.235 19.021 39.392 1.00 32.77 344 THR B O 1
ATOM 6167 N N . ALA B 1 345 ? -4.412 17.000 39.876 1.00 34.20 345 ALA B N 1
ATOM 6168 C CA . ALA B 1 345 ? -4.467 17.206 41.329 1.00 35.55 345 ALA B CA 1
ATOM 6169 C C . ALA B 1 345 ? -3.496 18.307 41.774 1.00 36.47 345 ALA B C 1
ATOM 6170 O O . ALA B 1 345 ? -3.885 19.236 42.504 1.00 36.67 345 ALA B O 1
ATOM 6172 N N . LEU B 1 346 ? -2.249 18.229 41.314 1.00 36.58 346 LEU B N 1
ATOM 6173 C CA . LEU B 1 346 ? -1.253 19.248 41.649 1.00 37.54 346 LEU B CA 1
ATOM 6174 C C . LEU B 1 346 ? -1.539 20.605 41.017 1.00 37.55 346 LEU B C 1
ATOM 6175 O O . LEU B 1 346 ? -1.137 21.636 41.557 1.00 37.99 346 LEU B O 1
ATOM 6180 N N . ALA B 1 347 ? -2.216 20.616 39.874 1.00 37.20 347 ALA B N 1
ATOM 6181 C CA . ALA B 1 347 ? -2.611 21.866 39.252 1.00 37.83 347 ALA B CA 1
ATOM 6182 C C . ALA B 1 347 ? -3.730 22.548 40.058 1.00 38.14 347 ALA B C 1
ATOM 6183 O O . ALA B 1 347 ? -3.685 23.752 40.266 1.00 38.13 347 ALA B O 1
ATOM 6185 N N . LYS B 1 348 ? -4.700 21.772 40.533 1.00 39.62 348 LYS B N 1
ATOM 6186 C CA . LYS B 1 348 ? -5.813 22.297 41.346 1.00 40.83 348 LYS B CA 1
ATOM 6187 C C . LYS B 1 348 ? -5.292 22.835 42.694 1.00 41.27 348 LYS B C 1
ATOM 6188 O O . LYS B 1 348 ? -5.694 23.901 43.150 1.00 42.05 348 LYS B O 1
ATOM 6193 N N . ALA B 1 349 ? -4.354 22.122 43.297 1.00 41.48 349 ALA B N 1
ATOM 6194 C CA . ALA B 1 349 ? -3.773 22.534 44.568 1.00 41.87 349 ALA B CA 1
ATOM 6195 C C . ALA B 1 349 ? -2.956 23.839 44.456 1.00 42.28 349 ALA B C 1
ATOM 6196 O O . ALA B 1 349 ? -2.865 24.609 45.432 1.00 42.54 349 ALA B O 1
ATOM 6198 N N . ASN B 1 350 ? -2.388 24.096 43.277 1.00 42.06 350 ASN B N 1
ATOM 6199 C CA . ASN B 1 350 ? -1.586 25.298 43.031 1.00 42.21 350 ASN B CA 1
ATOM 6200 C C . ASN B 1 350 ? -2.301 26.342 42.171 1.00 41.83 350 ASN B C 1
ATOM 6201 O O . ASN B 1 350 ? -1.667 27.259 41.658 1.00 41.47 350 ASN B O 1
ATOM 6206 N N . ASN B 1 351 ? -3.612 26.182 42.019 1.00 41.86 351 ASN B N 1
ATOM 6207 C CA . ASN B 1 351 ? -4.445 27.087 41.227 1.00 42.43 351 ASN B CA 1
ATOM 6208 C C . ASN B 1 351 ? -3.842 27.389 39.835 1.00 41.49 351 ASN B C 1
ATOM 6209 O O . ASN B 1 351 ? -3.762 28.544 39.406 1.00 41.97 351 ASN B O 1
ATOM 6214 N N . LEU B 1 352 ? -3.367 26.332 39.174 1.00 39.62 352 LEU B N 1
ATOM 6215 C CA . LEU B 1 352 ? -2.977 26.367 37.774 1.00 38.17 352 LEU B CA 1
ATOM 6216 C C . LEU B 1 352 ? -4.150 25.903 36.948 1.00 36.40 352 LEU B C 1
ATOM 6217 O O . LEU B 1 352 ? -4.819 24.943 37.312 1.00 37.14 352 LEU B O 1
ATOM 6222 N N . LYS B 1 353 ? -4.408 26.599 35.850 1.00 34.41 353 LYS B N 1
ATOM 6223 C CA . LYS B 1 353 ? -5.459 26.232 34.927 1.00 32.68 353 LYS B CA 1
ATOM 6224 C C . LYS B 1 353 ? -4.764 25.469 33.801 1.00 30.96 353 LYS B C 1
ATOM 6225 O O . LYS B 1 353 ? -3.960 26.034 33.079 1.00 29.19 353 LYS B O 1
ATOM 6231 N N . VAL B 1 354 ? -5.060 24.179 33.706 1.00 28.33 354 VAL B N 1
ATOM 6232 C CA . VAL B 1 354 ? -4.505 23.314 32.682 1.00 27.63 354 VAL B CA 1
ATOM 6233 C C . VAL B 1 354 ? -5.633 22.545 31.963 1.00 27.04 354 VAL B C 1
ATOM 6234 O O . VAL B 1 354 ? -6.773 22.484 32.442 1.00 27.14 354 VAL B O 1
ATOM 6238 N N . SER B 1 355 ? -5.293 21.977 30.818 1.00 25.83 355 SER B N 1
ATOM 6239 C CA . SER B 1 355 ? -6.150 21.045 30.107 1.00 25.65 355 SER B CA 1
ATOM 6240 C C . SER B 1 355 ? -5.549 19.657 30.240 1.00 25.41 355 SER B C 1
ATOM 6241 O O . SER B 1 355 ? -4.372 19.520 30.472 1.00 24.65 355 SER B O 1
ATOM 6244 N N . GLU B 1 356 ? -6.380 18.630 30.092 1.00 24.88 356 GLU B N 1
ATOM 6245 C CA . GLU B 1 356 ? -5.931 17.254 30.107 1.00 24.43 356 GLU B CA 1
ATOM 6246 C C . GLU B 1 356 ? -6.868 16.422 29.240 1.00 23.60 356 GLU B C 1
ATOM 6247 O O . GLU B 1 356 ? -8.085 16.653 29.212 1.00 21.76 356 GLU B O 1
ATOM 6253 N N . VAL B 1 357 ? -6.285 15.487 28.504 1.00 22.67 357 VAL B N 1
ATOM 6254 C CA . VAL B 1 357 ? -7.035 14.467 27.797 1.00 23.24 357 VAL B CA 1
ATOM 6255 C C . VAL B 1 357 ? -6.686 13.124 28.403 1.00 23.31 357 VAL B C 1
ATOM 6256 O O . VAL B 1 357 ? -5.565 12.921 28.838 1.00 21.92 357 VAL B O 1
ATOM 6260 N N . ILE B 1 358 ? -7.654 12.215 28.473 1.00 22.28 358 ILE B N 1
ATOM 6261 C CA . ILE B 1 358 ? -7.428 10.883 28.983 1.00 23.76 358 ILE B CA 1
ATOM 6262 C C . ILE B 1 358 ? -7.969 9.957 27.917 1.00 23.14 358 ILE B C 1
ATOM 6263 O O . ILE B 1 358 ? -9.098 10.130 27.519 1.00 24.53 358 ILE B O 1
ATOM 6268 N N . ILE B 1 359 ? -7.153 9.048 27.393 1.00 22.64 359 ILE B N 1
ATOM 6269 C CA . ILE B 1 359 ? -7.592 8.089 26.380 1.00 22.87 359 ILE B CA 1
ATOM 6270 C C . ILE B 1 359 ? -7.024 6.701 26.681 1.00 22.55 359 ILE B C 1
ATOM 6271 O O . ILE B 1 359 ? -6.077 6.552 27.459 1.00 21.91 359 ILE B O 1
ATOM 6276 N N . ALA B 1 360 ? -7.659 5.680 26.120 1.00 21.95 360 ALA B N 1
ATOM 6277 C CA . ALA B 1 360 ? -7.162 4.334 26.231 1.00 21.94 360 ALA B CA 1
ATOM 6278 C C . ALA B 1 360 ? -7.140 3.704 24.851 1.00 21.78 360 ALA B C 1
ATOM 6279 O O . ALA B 1 360 ? -8.048 3.884 24.034 1.00 20.73 360 ALA B O 1
ATOM 6281 N N . ASP B 1 361 ? -6.060 2.995 24.582 1.00 20.59 361 ASP B N 1
ATOM 6282 C CA . ASP B 1 361 ? -5.875 2.365 23.298 1.00 20.86 361 ASP B CA 1
ATOM 6283 C C . ASP B 1 361 ? -5.002 1.155 23.525 1.00 20.89 361 ASP B C 1
ATOM 6284 O O . ASP B 1 361 ? -4.162 1.169 24.411 1.00 21.29 361 ASP B O 1
ATOM 6289 N N . ASN B 1 362 ? -5.200 0.110 22.732 1.00 19.38 362 ASN B N 1
ATOM 6290 C CA . ASN B 1 362 ? -4.256 -0.993 22.731 1.00 20.58 362 ASN B CA 1
ATOM 6291 C C . ASN B 1 362 ? -2.909 -0.503 22.239 1.00 19.71 362 ASN B C 1
ATOM 6292 O O . ASN B 1 362 ? -2.848 0.247 21.277 1.00 20.24 362 ASN B O 1
ATOM 6297 N N . TYR B 1 363 ? -1.813 -0.940 22.879 1.00 20.55 363 TYR B N 1
ATOM 6298 C CA . TYR B 1 363 ? -0.485 -0.415 22.536 1.00 18.81 363 TYR B CA 1
ATOM 6299 C C . TYR B 1 363 ? -0.009 -0.921 21.174 1.00 18.97 363 TYR B C 1
ATOM 6300 O O . TYR B 1 363 ? 0.793 -0.276 20.531 1.00 17.86 363 TYR B O 1
ATOM 6309 N N . ARG B 1 364 ? -0.504 -2.074 20.745 1.00 18.52 364 ARG B N 1
ATOM 6310 C CA . ARG B 1 364 ? -0.181 -2.577 19.425 1.00 18.49 364 ARG B CA 1
ATOM 6311 C C . ARG B 1 364 ? -1.419 -3.228 18.822 1.00 18.63 364 ARG B C 1
ATOM 6312 O O . ARG B 1 364 ? -2.396 -3.458 19.555 1.00 17.81 364 ARG B O 1
ATOM 6320 N N . PRO B 1 365 ? -1.396 -3.495 17.522 1.00 19.50 365 PRO B N 1
ATOM 6321 C CA . PRO B 1 365 ? -2.621 -3.924 16.820 1.00 20.13 365 PRO B CA 1
ATOM 6322 C C . PRO B 1 365 ? -3.282 -5.180 17.352 1.00 20.82 365 PRO B C 1
ATOM 6323 O O . PRO B 1 365 ? -2.624 -6.112 17.849 1.00 19.93 365 PRO B O 1
ATOM 6327 N N . GLU B 1 366 ? -4.603 -5.164 17.215 1.00 21.88 366 GLU B N 1
ATOM 6328 C CA . GLU B 1 366 ? -5.481 -6.262 17.651 1.00 22.77 366 GLU B CA 1
ATOM 6329 C C . GLU B 1 366 ? -5.241 -7.557 16.869 1.00 22.32 366 GLU B C 1
ATOM 6330 O O . GLU B 1 366 ? -5.578 -8.635 17.353 1.00 22.53 366 GLU B O 1
ATOM 6336 N N . PHE B 1 367 ? -4.708 -7.471 15.663 1.00 21.40 367 PHE B N 1
ATOM 6337 C CA . PHE B 1 367 ? -4.389 -8.694 14.898 1.00 21.46 367 PHE B CA 1
ATOM 6338 C C . PHE B 1 367 ? -3.198 -9.457 15.495 1.00 21.32 367 PHE B C 1
ATOM 6339 O O . PHE B 1 367 ? -2.915 -10.568 15.070 1.00 22.36 367 PHE B O 1
ATOM 6347 N N . MET B 1 368 ? -2.480 -8.862 16.442 1.00 20.58 368 MET B N 1
ATOM 6348 C CA . MET B 1 368 ? -1.374 -9.564 17.084 1.00 21.34 368 MET B CA 1
ATOM 6349 C C . MET B 1 368 ? -1.959 -10.673 17.987 1.00 22.55 368 MET B C 1
ATOM 6350 O O . MET B 1 368 ? -3.139 -10.682 18.338 1.00 22.30 368 MET B O 1
ATOM 6355 N N . LEU B 1 369 ? -1.152 -11.663 18.327 1.00 23.60 369 LEU B N 1
ATOM 6356 C CA . LEU B 1 369 ? -1.691 -12.745 19.145 1.00 24.71 369 LEU B CA 1
ATOM 6357 C C . LEU B 1 369 ? -1.979 -12.274 20.571 1.00 24.94 369 LEU B C 1
ATOM 6358 O O . LEU B 1 369 ? -2.761 -12.878 21.282 1.00 25.52 369 LEU B O 1
ATOM 6363 N N . SER B 1 370 ? -1.325 -11.207 21.003 1.00 24.04 370 SER B N 1
ATOM 6364 C CA . SER B 1 370 ? -1.702 -10.542 22.246 1.00 24.62 370 SER B CA 1
ATOM 6365 C C . SER B 1 370 ? -1.448 -9.053 22.132 1.00 24.32 370 SER B C 1
ATOM 6366 O O . SER B 1 370 ? -0.588 -8.614 21.355 1.00 23.71 370 SER B O 1
ATOM 6369 N N . THR B 1 371 ? -2.243 -8.296 22.882 1.00 23.90 371 THR B N 1
ATOM 6370 C CA . THR B 1 371 ? -2.071 -6.862 23.038 1.00 23.90 371 THR B CA 1
ATOM 6371 C C . THR B 1 371 ? -2.618 -6.442 24.391 1.00 23.50 371 THR B C 1
ATOM 6372 O O . THR B 1 371 ? -3.292 -7.225 25.058 1.00 24.98 371 THR B O 1
ATOM 6376 N N . ASP B 1 372 ? -2.322 -5.229 24.816 1.00 23.63 372 ASP B N 1
ATOM 6377 C CA . ASP B 1 372 ? -2.821 -4.733 26.098 1.00 23.25 372 ASP B CA 1
ATOM 6378 C C . ASP B 1 372 ? -3.228 -3.301 25.998 1.00 22.90 372 ASP B C 1
ATOM 6379 O O . ASP B 1 372 ? -2.561 -2.497 25.315 1.00 21.63 372 ASP B O 1
ATOM 6384 N N . GLU B 1 373 ? -4.279 -2.949 26.731 1.00 22.76 373 GLU B N 1
ATOM 6385 C CA . GLU B 1 373 ? -4.728 -1.577 26.778 1.00 22.80 373 GLU B CA 1
ATOM 6386 C C . GLU B 1 373 ? -3.674 -0.725 27.507 1.00 22.03 373 GLU B C 1
ATOM 6387 O O . GLU B 1 373 ? -3.125 -1.179 28.523 1.00 22.00 373 GLU B O 1
ATOM 6393 N N . VAL B 1 374 ? -3.377 0.459 26.963 1.00 21.04 374 VAL B N 1
ATOM 6394 C CA . VAL B 1 374 ? -2.603 1.491 27.671 1.00 21.14 374 VAL B CA 1
ATOM 6395 C C . VAL B 1 374 ? -3.571 2.635 27.963 1.00 20.80 374 VAL B C 1
ATOM 6396 O O . VAL B 1 374 ? -4.167 3.188 27.029 1.00 21.28 374 VAL B O 1
ATOM 6402 N N . LEU B 1 375 ? -3.692 2.992 29.236 1.00 19.68 375 LEU B N 1
ATOM 6403 C CA . LEU B 1 375 ? -4.423 4.163 29.681 1.00 19.34 375 LEU B CA 1
ATOM 6404 C C . LEU B 1 375 ? -3.427 5.324 29.780 1.00 18.95 375 LEU B C 1
ATOM 6405 O O . LEU B 1 375 ? -2.327 5.160 30.299 1.00 17.78 375 LEU B O 1
ATOM 6410 N N . MET B 1 376 ? -3.799 6.459 29.199 1.00 19.36 376 MET B N 1
ATOM 6411 C CA . MET B 1 376 ? -2.888 7.595 28.979 1.00 19.39 376 MET B CA 1
ATOM 6412 C C . MET B 1 376 ? -3.557 8.909 29.319 1.00 20.78 376 MET B C 1
ATOM 6413 O O . MET B 1 376 ? -4.722 9.109 28.985 1.00 20.85 376 MET B O 1
ATOM 6418 N N . SER B 1 377 ? -2.782 9.803 29.951 1.00 20.15 377 SER B N 1
ATOM 6419 C CA . SER B 1 377 ? -3.189 11.169 30.201 1.00 20.48 377 SER B CA 1
ATOM 6420 C C . SER B 1 377 ? -2.084 12.105 29.750 1.00 19.62 377 SER B C 1
ATOM 6421 O O . SER B 1 377 ? -0.899 11.816 29.887 1.00 18.34 377 SER B O 1
ATOM 6424 N N . LEU B 1 378 ? -2.505 13.223 29.187 1.00 19.23 378 LEU B N 1
ATOM 6425 C CA . LEU B 1 378 ? -1.590 14.274 28.796 1.00 18.47 378 LEU B CA 1
ATOM 6426 C C . LEU B 1 378 ? -2.165 15.585 29.307 1.00 19.41 378 LEU B C 1
ATOM 6427 O O . LEU B 1 378 ? -3.320 15.878 29.069 1.00 18.79 378 LEU B O 1
ATOM 6432 N N . VAL B 1 379 ? -1.332 16.355 29.996 1.00 19.61 379 VAL B N 1
ATOM 6433 C CA . VAL B 1 379 ? -1.699 17.613 30.630 1.00 19.64 379 VAL B CA 1
ATOM 6434 C C . VAL B 1 379 ? -0.908 18.693 29.897 1.00 18.23 379 VAL B C 1
ATOM 6435 O O . VAL B 1 379 ? 0.273 18.528 29.651 1.00 18.94 379 VAL B O 1
ATOM 6439 N N . TYR B 1 380 ? -1.585 19.751 29.459 1.00 17.99 380 TYR B N 1
ATOM 6440 C CA . TYR B 1 380 ? -0.929 20.795 28.664 1.00 18.91 380 TYR B CA 1
ATOM 6441 C C . TYR B 1 380 ? -1.535 22.172 28.960 1.00 20.02 380 TYR B C 1
ATOM 6442 O O . TYR B 1 380 ? -2.630 22.274 29.507 1.00 20.41 380 TYR B O 1
ATOM 6451 N N . ASP B 1 381 ? -0.789 23.211 28.619 1.00 21.10 381 ASP B N 1
ATOM 6452 C CA . ASP B 1 381 ? -1.210 24.577 28.825 1.00 22.00 381 ASP B CA 1
ATOM 6453 C C . ASP B 1 381 ? -2.212 24.955 27.748 1.00 22.96 381 ASP B C 1
ATOM 6454 O O . ASP B 1 381 ? -1.911 24.828 26.567 1.00 21.59 381 ASP B O 1
ATOM 6459 N N . PRO B 1 382 ? -3.408 25.409 28.138 1.00 24.07 382 PRO B N 1
ATOM 6460 C CA . PRO B 1 382 ? -4.460 25.743 27.168 1.00 25.27 382 PRO B CA 1
ATOM 6461 C C . PRO B 1 382 ? -4.066 26.804 26.151 1.00 25.91 382 PRO B C 1
ATOM 6462 O O . PRO B 1 382 ? -4.562 26.773 25.020 1.00 26.93 382 PRO B O 1
ATOM 6466 N N . LYS B 1 383 ? -3.193 27.725 26.530 1.00 26.04 383 LYS B N 1
ATOM 6467 C CA . LYS B 1 383 ? -2.859 28.845 25.661 1.00 26.23 383 LYS B CA 1
ATOM 6468 C C . LYS B 1 383 ? -1.620 28.536 24.803 1.00 25.18 383 LYS B C 1
ATOM 6469 O O . LYS B 1 383 ? -1.659 28.700 23.594 1.00 25.45 383 LYS B O 1
ATOM 6475 N N . THR B 1 384 ? -0.529 28.088 25.414 1.00 23.84 384 THR B N 1
ATOM 6476 C CA . THR B 1 384 ? 0.714 27.842 24.662 1.00 23.30 384 THR B CA 1
ATOM 6477 C C . THR B 1 384 ? 0.766 26.474 24.003 1.00 22.58 384 THR B C 1
ATOM 6478 O O . THR B 1 384 ? 1.621 26.223 23.144 1.00 22.38 384 THR B O 1
ATOM 6482 N N . ARG B 1 385 ? -0.153 25.601 24.424 1.00 22.04 385 ARG B N 1
ATOM 6483 C CA . ARG B 1 385 ? -0.232 24.188 24.003 1.00 22.54 385 ARG B CA 1
ATOM 6484 C C . ARG B 1 385 ? 0.996 23.390 24.423 1.00 21.52 385 ARG B C 1
ATOM 6485 O O . ARG B 1 385 ? 1.155 22.281 23.942 1.00 20.96 385 ARG B O 1
ATOM 6493 N N . VAL B 1 386 ? 1.844 23.937 25.301 1.00 20.22 386 VAL B N 1
ATOM 6494 C CA . VAL B 1 386 ? 3.052 23.215 25.749 1.00 19.96 386 VAL B CA 1
ATOM 6495 C C . VAL B 1 386 ? 2.649 22.076 26.699 1.00 19.36 386 VAL B C 1
ATOM 6496 O O . VAL B 1 386 ? 1.762 22.222 27.521 1.00 20.00 386 VAL B O 1
ATOM 6500 N N . ILE B 1 387 ? 3.307 20.929 26.571 1.00 18.93 387 ILE B N 1
ATOM 6501 C CA . ILE B 1 387 ? 3.040 19.779 27.411 1.00 19.31 387 ILE B CA 1
ATOM 6502 C C . ILE B 1 387 ? 3.631 20.048 28.813 1.00 19.01 387 ILE B C 1
ATOM 6503 O O . ILE B 1 387 ? 4.741 20.513 28.947 1.00 18.96 387 ILE B O 1
ATOM 6508 N N . LEU B 1 388 ? 2.843 19.769 29.826 1.00 19.95 388 LEU B N 1
ATOM 6509 C CA . LEU B 1 388 ? 3.213 20.039 31.210 1.00 20.72 388 LEU B CA 1
ATOM 6510 C C . LEU B 1 388 ? 3.333 18.751 32.009 1.00 20.08 388 LEU B C 1
ATOM 6511 O O . LEU B 1 388 ? 3.937 18.736 33.082 1.00 20.29 388 LEU B O 1
ATOM 6516 N N . GLY B 1 389 ? 2.736 17.679 31.508 1.00 19.87 389 GLY B N 1
ATOM 6517 C CA . GLY B 1 389 ? 2.826 16.401 32.202 1.00 19.04 389 GLY B CA 1
ATOM 6518 C C . GLY B 1 389 ? 2.113 15.284 31.462 1.00 19.11 389 GLY B C 1
ATOM 6519 O O . GLY B 1 389 ? 1.417 15.517 30.482 1.00 18.16 389 GLY B O 1
ATOM 6520 N N . GLY B 1 390 ? 2.344 14.054 31.900 1.00 18.46 390 GLY B N 1
ATOM 6521 C CA . GLY B 1 390 ? 1.597 12.926 31.357 1.00 19.40 390 GLY B CA 1
ATOM 6522 C C . GLY B 1 390 ? 1.691 11.711 32.233 1.00 19.55 390 GLY B C 1
ATOM 6523 O O . GLY B 1 390 ? 2.469 11.687 33.170 1.00 19.85 390 GLY B O 1
ATOM 6524 N N . ALA B 1 391 ? 0.873 10.704 31.958 1.00 19.28 391 ALA B N 1
ATOM 6525 C CA . ALA B 1 391 ? 0.961 9.456 32.695 1.00 19.30 391 ALA B CA 1
ATOM 6526 C C . ALA B 1 391 ? 0.449 8.296 31.837 1.00 17.87 391 ALA B C 1
ATOM 6527 O O . ALA B 1 391 ? -0.380 8.496 30.958 1.00 16.59 391 ALA B O 1
ATOM 6529 N N . LEU B 1 392 ? 1.024 7.109 32.036 1.00 17.94 392 LEU B N 1
ATOM 6530 C CA . LEU B 1 392 ? 0.616 5.913 31.313 1.00 18.64 392 LEU B CA 1
ATOM 6531 C C . LEU B 1 392 ? 0.516 4.727 32.277 1.00 19.22 392 LEU B C 1
ATOM 6532 O O . LEU B 1 392 ? 1.261 4.640 33.266 1.00 18.29 392 LEU B O 1
ATOM 6537 N N . SER B 1 393 ? -0.423 3.825 31.991 1.00 18.93 393 SER B N 1
ATOM 6538 C CA . SER B 1 393 ? -0.530 2.592 32.708 1.00 18.33 393 SER B CA 1
ATOM 6539 C C . SER B 1 393 ? -0.941 1.450 31.766 1.00 18.37 393 SER B C 1
ATOM 6540 O O . SER B 1 393 ? -1.826 1.604 30.934 1.00 16.83 393 SER B O 1
ATOM 6543 N N . SER B 1 394 ? -0.256 0.324 31.917 1.00 17.68 394 SER B N 1
ATOM 6544 C CA . SER B 1 394 ? -0.536 -0.883 31.140 1.00 18.33 394 SER B CA 1
ATOM 6545 C C . SER B 1 394 ? 0.025 -2.124 31.803 1.00 17.93 394 SER B C 1
ATOM 6546 O O . SER B 1 394 ? 0.962 -2.052 32.607 1.00 18.58 394 SER B O 1
ATOM 6549 N N . MET B 1 395 ? -0.557 -3.290 31.484 1.00 18.54 395 MET B N 1
ATOM 6550 C CA . MET B 1 395 ? 0.127 -4.556 31.780 1.00 19.40 395 MET B CA 1
ATOM 6551 C C . MET B 1 395 ? 1.423 -4.699 30.963 1.00 19.60 395 MET B C 1
ATOM 6552 O O . MET B 1 395 ? 2.367 -5.343 31.406 1.00 19.32 395 MET B O 1
ATOM 6557 N N . HIS B 1 396 ? 1.485 -4.083 29.787 1.00 20.23 396 HIS B N 1
ATOM 6558 C CA . HIS B 1 396 ? 2.733 -3.971 29.032 1.00 20.64 396 HIS B CA 1
ATOM 6559 C C . HIS B 1 396 ? 3.637 -2.916 29.697 1.00 20.11 396 HIS B C 1
ATOM 6560 O O . HIS B 1 396 ? 3.163 -1.878 30.180 1.00 20.02 396 HIS B O 1
ATOM 6567 N N . ASP B 1 397 ? 4.929 -3.189 29.777 1.00 21.08 397 ASP B N 1
ATOM 6568 C CA . ASP B 1 397 ? 5.867 -2.224 30.368 1.00 21.56 397 ASP B CA 1
ATOM 6569 C C . ASP B 1 397 ? 6.083 -1.019 29.422 1.00 20.93 397 ASP B C 1
ATOM 6570 O O . ASP B 1 397 ? 6.996 -1.008 28.571 1.00 20.64 397 ASP B O 1
ATOM 6575 N N . VAL B 1 398 ? 5.275 0.015 29.661 1.00 20.02 398 VAL B N 1
ATOM 6576 C CA . VAL B 1 398 ? 5.307 1.245 28.913 1.00 20.64 398 VAL B CA 1
ATOM 6577 C C . VAL B 1 398 ? 6.154 2.320 29.641 1.00 20.00 398 VAL B C 1
ATOM 6578 O O . VAL B 1 398 ? 6.061 3.504 29.317 1.00 20.66 398 VAL B O 1
ATOM 6582 N N . SER B 1 399 ? 6.967 1.915 30.617 1.00 19.65 399 SER B N 1
ATOM 6583 C CA . SER B 1 399 ? 7.683 2.875 31.458 1.00 19.13 399 SER B CA 1
ATOM 6584 C C . SER B 1 399 ? 8.534 3.836 30.697 1.00 18.11 399 SER B C 1
ATOM 6585 O O . SER B 1 399 ? 8.653 5.004 31.083 1.00 19.41 399 SER B O 1
ATOM 6588 N N . GLN B 1 400 ? 9.155 3.349 29.644 1.00 17.25 400 GLN B N 1
ATOM 6589 C CA . GLN B 1 400 ? 10.096 4.157 28.865 1.00 17.08 400 GLN B CA 1
ATOM 6590 C C . GLN B 1 400 ? 9.382 5.329 28.152 1.00 17.20 400 GLN B C 1
ATOM 6591 O O . GLN B 1 400 ? 10.034 6.350 27.812 1.00 17.85 400 GLN B O 1
ATOM 6597 N N . SER B 1 401 ? 8.071 5.210 27.957 1.00 17.09 401 SER B N 1
ATOM 6598 C CA . SER B 1 401 ? 7.239 6.307 27.455 1.00 18.49 401 SER B CA 1
ATOM 6599 C C . SER B 1 401 ? 7.199 7.550 28.319 1.00 18.20 401 SER B C 1
ATOM 6600 O O . SER B 1 401 ? 7.033 8.648 27.811 1.00 19.44 401 SER B O 1
ATOM 6603 N N . ALA B 1 402 ? 7.325 7.395 29.622 1.00 17.91 402 ALA B N 1
ATOM 6604 C CA . ALA B 1 402 ? 7.398 8.549 30.499 1.00 18.70 402 ALA B CA 1
ATOM 6605 C C . ALA B 1 402 ? 8.701 9.296 30.254 1.00 18.50 402 ALA B C 1
ATOM 6606 O O . ALA B 1 402 ? 8.765 10.505 30.454 1.00 18.94 402 ALA B O 1
ATOM 6608 N N . ASN B 1 403 ? 9.739 8.581 29.837 1.00 17.74 403 ASN B N 1
ATO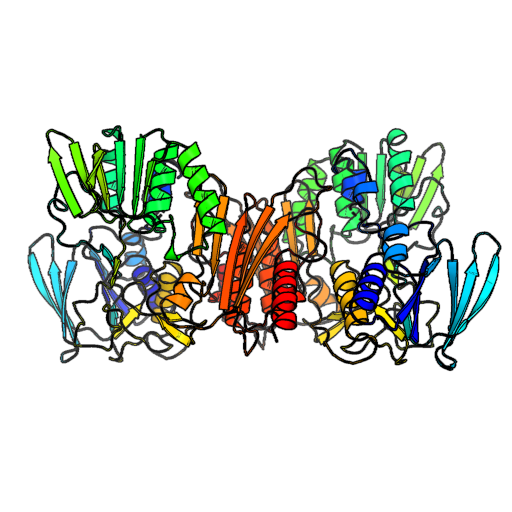M 6609 C CA . ASN B 1 403 ? 10.999 9.228 29.471 1.00 17.65 403 ASN B CA 1
ATOM 6610 C C . ASN B 1 403 ? 10.877 9.993 28.167 1.00 17.08 403 ASN B C 1
ATOM 6611 O O . ASN B 1 403 ? 11.542 11.024 27.977 1.00 16.83 403 ASN B O 1
ATOM 6616 N N . VAL B 1 404 ? 10.051 9.506 27.248 1.00 15.73 404 VAL B N 1
ATOM 6617 C CA . VAL B 1 404 ? 9.783 10.245 26.013 1.00 16.12 404 VAL B CA 1
ATOM 6618 C C . VAL B 1 404 ? 9.070 11.563 26.332 1.00 16.98 404 VAL B C 1
ATOM 6619 O O . VAL B 1 404 ? 9.479 12.638 25.859 1.00 17.69 404 VAL B O 1
ATOM 6623 N N . LEU B 1 405 ? 8.080 11.486 27.195 1.00 16.22 405 LEU B N 1
ATOM 6624 C CA . LEU B 1 405 ? 7.328 12.691 27.602 1.00 17.42 405 LEU B CA 1
ATOM 6625 C C . LEU B 1 405 ? 8.198 13.625 28.442 1.00 18.05 405 LEU B C 1
ATOM 6626 O O . LEU B 1 405 ? 8.064 14.835 28.322 1.00 18.36 405 LEU B O 1
ATOM 6631 N N . SER B 1 406 ? 9.110 13.067 29.255 1.00 18.01 406 SER B N 1
ATOM 6632 C CA . SER B 1 406 ? 10.054 13.906 30.013 1.00 18.60 406 SER B CA 1
ATOM 6633 C C . SER B 1 406 ? 10.915 14.755 29.095 1.00 18.25 406 SER B C 1
ATOM 6634 O O . SER B 1 406 ? 11.063 15.957 29.348 1.00 18.52 406 SER B O 1
ATOM 6637 N N . VAL B 1 407 ? 11.428 14.179 28.012 1.00 18.27 407 VAL B N 1
ATOM 6638 C CA . VAL B 1 407 ? 12.218 14.920 27.042 1.00 19.94 407 VAL B CA 1
ATOM 6639 C C . VAL B 1 407 ? 11.379 15.969 26.301 1.00 20.04 407 VAL B C 1
ATOM 6640 O O . VAL B 1 407 ? 11.898 17.048 25.992 1.00 21.05 407 VAL B O 1
ATOM 6644 N N . CYS B 1 408 ? 10.127 15.645 25.997 1.00 19.70 408 CYS B N 1
ATOM 6645 C CA . CYS B 1 408 ? 9.195 16.637 25.428 1.00 20.53 408 CYS B CA 1
ATOM 6646 C C . CYS B 1 408 ? 9.083 17.849 26.357 1.00 20.29 408 CYS B C 1
ATOM 6647 O O . CYS B 1 408 ? 9.196 18.987 25.909 1.00 20.43 408 CYS B O 1
ATOM 6650 N N . ILE B 1 409 ? 8.846 17.579 27.639 1.00 20.41 409 ILE B N 1
ATOM 6651 C CA . ILE B 1 409 ? 8.673 18.617 28.639 1.00 20.88 409 ILE B CA 1
ATOM 6652 C C . ILE B 1 409 ? 9.967 19.434 28.781 1.00 20.33 409 ILE B C 1
ATOM 6653 O O . ILE B 1 409 ? 9.924 20.664 28.956 1.00 20.49 409 ILE B O 1
ATOM 6658 N N . GLN B 1 410 ? 11.105 18.752 28.755 1.00 20.78 410 GLN B N 1
ATOM 6659 C CA . GLN B 1 410 ? 12.392 19.405 28.913 1.00 21.21 410 GLN B CA 1
ATOM 6660 C C . GLN B 1 410 ? 12.570 20.476 27.831 1.00 21.76 410 GLN B C 1
ATOM 6661 O O . GLN B 1 410 ? 13.104 21.555 28.098 1.00 21.63 410 GLN B O 1
ATOM 6667 N N . ASN B 1 411 ? 12.137 20.159 26.618 1.00 20.15 411 ASN B N 1
ATOM 6668 C CA . ASN B 1 411 ? 12.329 21.051 25.469 1.00 20.10 411 ASN B CA 1
ATOM 6669 C C . ASN B 1 411 ? 11.111 21.960 25.241 1.00 19.70 411 ASN B C 1
ATOM 6670 O O . ASN B 1 411 ? 11.026 22.624 24.225 1.00 20.01 411 ASN B O 1
ATOM 6675 N N . LYS B 1 412 ? 10.168 21.942 26.166 1.00 20.12 412 LYS B N 1
ATOM 6676 C CA . LYS B 1 412 ? 8.916 22.702 26.045 1.00 21.34 412 LYS B CA 1
ATOM 6677 C C . LYS B 1 412 ? 8.170 22.403 24.715 1.00 20.88 412 LYS B C 1
ATOM 6678 O O . LYS B 1 412 ? 7.603 23.297 24.043 1.00 20.89 412 LYS B O 1
ATOM 6684 N N . ASN B 1 413 ? 8.187 21.147 24.310 1.00 19.82 413 ASN B N 1
ATOM 6685 C CA . ASN B 1 413 ? 7.449 20.752 23.109 1.00 20.35 413 ASN B CA 1
ATOM 6686 C C . ASN B 1 413 ? 5.939 20.838 23.341 1.00 20.17 413 ASN B C 1
ATOM 6687 O O . ASN B 1 413 ? 5.452 20.738 24.479 1.00 19.69 413 ASN B O 1
ATOM 6692 N N . THR B 1 414 ? 5.202 21.017 22.251 1.00 19.48 414 THR B N 1
ATOM 6693 C CA . THR B 1 414 ? 3.745 21.179 22.308 1.00 19.24 414 THR B CA 1
ATOM 6694 C C . THR B 1 414 ? 3.028 19.880 21.996 1.00 19.29 414 THR B C 1
ATOM 6695 O O . THR B 1 414 ? 3.635 18.902 21.532 1.00 18.04 414 THR B O 1
ATOM 6699 N N . ILE B 1 415 ? 1.720 19.902 22.185 1.00 17.48 415 ILE B N 1
ATOM 6700 C CA . ILE B 1 415 ? 0.890 18.760 21.817 1.00 18.85 415 ILE B CA 1
ATOM 6701 C C . ILE B 1 415 ? 0.980 18.477 20.304 1.00 19.50 415 ILE B C 1
ATOM 6702 O O . ILE B 1 415 ? 0.825 17.336 19.860 1.00 19.72 415 ILE B O 1
ATOM 6707 N N . ASP B 1 416 ? 1.267 19.519 19.527 1.00 21.49 416 ASP B N 1
ATOM 6708 C CA . ASP B 1 416 ? 1.345 19.425 18.064 1.00 21.78 416 ASP B CA 1
ATOM 6709 C C . ASP B 1 416 ? 2.624 18.727 17.658 1.00 21.89 416 ASP B C 1
ATOM 6710 O O . ASP B 1 416 ? 2.624 17.906 16.730 1.00 22.16 416 ASP B O 1
ATOM 6715 N N . ASP B 1 417 ? 3.718 19.059 18.354 1.00 21.59 417 ASP B N 1
ATOM 6716 C CA . ASP B 1 417 ? 4.990 18.335 18.236 1.00 21.02 417 ASP B CA 1
ATOM 6717 C C . ASP B 1 417 ? 4.842 16.833 18.529 1.00 19.22 417 ASP B C 1
ATOM 6718 O O . ASP B 1 417 ? 5.273 15.994 17.754 1.00 18.63 417 ASP B O 1
ATOM 6723 N N . LEU B 1 418 ? 4.247 16.501 19.651 1.00 20.03 418 LEU B N 1
ATOM 6724 C CA . LEU B 1 418 ? 4.076 15.121 20.082 1.00 18.90 418 LEU B CA 1
ATOM 6725 C C . LEU B 1 418 ? 3.205 14.349 19.055 1.00 18.97 418 LEU B C 1
ATOM 6726 O O . LEU B 1 418 ? 3.452 13.177 18.743 1.00 18.31 418 LEU B O 1
ATOM 6731 N N . ALA B 1 419 ? 2.198 15.035 18.522 1.00 18.01 419 ALA B N 1
ATOM 6732 C CA . ALA B 1 419 ? 1.281 14.435 17.573 1.00 17.13 419 ALA B CA 1
ATOM 6733 C C . ALA B 1 419 ? 1.965 13.896 16.342 1.00 16.35 419 ALA B C 1
ATOM 6734 O O . ALA B 1 419 ? 1.449 12.984 15.747 1.00 16.25 419 ALA B O 1
ATOM 6736 N N . MET B 1 420 ? 3.032 14.550 15.891 1.00 16.22 420 MET B N 1
ATOM 6737 C CA . MET B 1 420 ? 3.672 14.175 14.630 1.00 16.99 420 MET B CA 1
ATOM 6738 C C . MET B 1 420 ? 5.132 13.744 14.690 1.00 16.97 420 MET B C 1
ATOM 6739 O O . MET B 1 4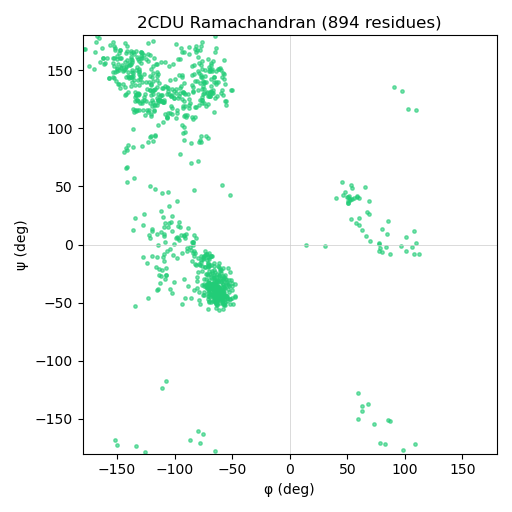20 ? 5.662 13.302 13.669 1.00 17.07 420 MET B O 1
ATOM 6744 N N . VAL B 1 421 ? 5.805 13.916 15.823 1.00 17.04 421 VAL B N 1
ATOM 6745 C CA . VAL B 1 421 ? 7.238 13.600 15.875 1.00 17.69 421 VAL B CA 1
ATOM 6746 C C . VAL B 1 421 ? 7.449 12.157 15.463 1.00 17.02 421 VAL B C 1
ATOM 6747 O O . VAL B 1 421 ? 6.690 11.279 15.810 1.00 18.07 421 VAL B O 1
ATOM 6751 N N . ASP B 1 422 ? 8.522 11.924 14.737 1.00 17.35 422 ASP B N 1
ATOM 6752 C CA . ASP B 1 422 ? 8.916 10.599 14.293 1.00 16.73 422 ASP B CA 1
ATOM 6753 C C . ASP B 1 422 ? 9.084 9.632 15.453 1.00 16.21 422 ASP B C 1
ATOM 6754 O O . ASP B 1 422 ? 9.761 9.932 16.423 1.00 16.06 422 ASP B O 1
ATOM 6759 N N . MET B 1 423 ? 8.356 8.516 15.400 1.00 16.20 423 MET B N 1
ATOM 6760 C CA . MET B 1 423 ? 8.499 7.396 16.322 1.00 16.56 423 MET B CA 1
ATOM 6761 C C . MET B 1 423 ? 8.381 6.121 15.497 1.00 16.17 423 MET B C 1
ATOM 6762 O O . MET B 1 423 ? 7.678 6.109 14.527 1.00 15.95 423 MET B O 1
ATOM 6767 N N . LEU B 1 424 ? 9.146 5.071 15.825 1.00 15.43 424 LEU B N 1
ATOM 6768 C CA . LEU B 1 424 ? 9.217 3.922 14.958 1.00 15.63 424 LEU B CA 1
ATOM 6769 C C . LEU B 1 424 ? 7.883 3.139 14.973 1.00 15.14 424 LEU B C 1
ATOM 6770 O O . LEU B 1 424 ? 7.117 3.222 15.920 1.00 15.09 424 LEU B O 1
ATOM 6775 N N . PHE B 1 425 ? 7.583 2.515 13.841 1.00 14.93 425 PHE B N 1
ATOM 6776 C CA . PHE B 1 425 ? 6.499 1.529 13.722 1.00 14.76 425 PHE B CA 1
ATOM 6777 C C . PHE B 1 425 ? 7.017 0.127 13.408 1.00 14.43 425 PHE B C 1
ATOM 6778 O O . PHE B 1 425 ? 7.670 -0.091 12.425 1.00 16.73 425 PHE B O 1
ATOM 6786 N N . GLN B 1 426 ? 6.666 -0.828 14.231 1.00 17.14 426 GLN B N 1
ATOM 6787 C CA . GLN B 1 426 ? 6.629 -2.216 13.816 1.00 17.75 426 GLN B CA 1
ATOM 6788 C C . GLN B 1 426 ? 5.512 -2.823 14.643 1.00 18.13 426 GLN B C 1
ATOM 6789 O O . GLN B 1 426 ? 5.403 -2.526 15.823 1.00 17.33 426 GLN B O 1
ATOM 6795 N N . PRO B 1 427 ? 4.683 -3.664 14.047 1.00 19.06 427 PRO B N 1
ATOM 6796 C CA . PRO B 1 427 ? 3.509 -4.203 14.768 1.00 19.63 427 PRO B CA 1
ATOM 6797 C C . PRO B 1 427 ? 3.811 -4.931 16.080 1.00 20.04 427 PRO B C 1
ATOM 6798 O O . PRO B 1 427 ? 2.947 -4.993 16.954 1.00 21.19 427 PRO B O 1
ATOM 6802 N N . GLN B 1 428 ? 5.008 -5.497 16.229 1.00 20.26 428 GLN B N 1
ATOM 6803 C CA . GLN B 1 428 ? 5.414 -6.050 17.516 1.00 21.04 428 GLN B CA 1
ATOM 6804 C C . GLN B 1 428 ? 5.490 -5.020 18.665 1.00 20.52 428 GLN B C 1
ATOM 6805 O O . GLN B 1 428 ? 5.431 -5.397 19.849 1.00 19.91 428 GLN B O 1
ATOM 6811 N N . PHE B 1 429 ? 5.581 -3.738 18.308 1.00 18.84 429 PHE B N 1
ATOM 6812 C CA . PHE B 1 429 ? 5.762 -2.654 19.272 1.00 17.84 429 PHE B CA 1
ATOM 6813 C C . PHE B 1 429 ? 4.583 -1.682 19.365 1.00 17.58 429 PHE B C 1
ATOM 6814 O O . PHE B 1 429 ? 4.250 -1.198 20.462 1.00 17.78 429 PHE B O 1
ATOM 6822 N N . ASP B 1 430 ? 3.970 -1.370 18.238 1.00 16.69 430 ASP B N 1
ATOM 6823 C CA . ASP B 1 430 ? 2.958 -0.308 18.191 1.00 16.76 430 ASP B CA 1
ATOM 6824 C C . ASP B 1 430 ? 2.154 -0.344 16.911 1.00 17.05 430 ASP B C 1
ATOM 6825 O O . ASP B 1 430 ? 2.384 -1.195 16.050 1.00 17.81 430 ASP B O 1
ATOM 6830 N N . ARG B 1 431 ? 1.175 0.564 16.817 1.00 18.42 431 ARG B N 1
ATOM 6831 C CA . ARG B 1 431 ? 0.454 0.862 15.562 1.00 19.18 431 ARG B CA 1
ATOM 6832 C C . ARG B 1 431 ? 1.291 1.812 14.715 1.00 18.90 431 ARG B C 1
ATOM 6833 O O . ARG B 1 431 ? 2.281 2.319 15.211 1.00 19.59 431 ARG B O 1
ATOM 6841 N N . PRO B 1 432 ? 0.925 2.086 13.452 1.00 19.51 432 PRO B N 1
ATOM 6842 C CA . PRO B 1 432 ? 1.694 3.038 12.631 1.00 19.15 432 PRO B CA 1
ATOM 6843 C C . PRO B 1 432 ? 2.061 4.369 13.267 1.00 18.22 432 PRO B C 1
ATOM 6844 O O . PRO B 1 432 ? 3.187 4.802 13.092 1.00 17.91 432 PRO B O 1
ATOM 6848 N N . PHE B 1 433 ? 1.106 5.024 13.944 1.00 16.77 433 PHE B N 1
ATOM 6849 C CA . PHE B 1 433 ? 1.391 6.067 14.871 1.00 16.77 433 PHE B CA 1
ATOM 6850 C C . PHE B 1 433 ? 1.540 5.437 16.241 1.00 16.99 433 PHE B C 1
ATOM 6851 O O . PHE B 1 433 ? 0.661 4.645 16.673 1.00 16.86 433 PHE B O 1
ATOM 6859 N N . ASN B 1 434 ? 2.647 5.769 16.927 1.00 16.51 434 ASN B N 1
ATOM 6860 C CA . ASN B 1 434 ? 2.888 5.290 18.295 1.00 16.86 434 ASN B CA 1
ATOM 6861 C C . ASN B 1 434 ? 1.762 5.828 19.188 1.00 16.89 434 ASN B C 1
ATOM 6862 O O . ASN B 1 434 ? 1.183 6.894 18.907 1.00 16.56 434 ASN B O 1
ATOM 6867 N N . TYR B 1 435 ? 1.441 5.094 20.254 1.00 16.71 435 TYR B N 1
ATOM 6868 C CA . TYR B 1 435 ? 0.398 5.499 21.188 1.00 17.16 435 TYR B CA 1
ATOM 6869 C C . TYR B 1 435 ? 0.651 6.884 21.796 1.00 17.86 435 TYR B C 1
ATOM 6870 O O . TYR B 1 435 ? -0.299 7.597 22.083 1.00 17.98 435 TYR B O 1
ATOM 6879 N N . LEU B 1 436 ? 1.914 7.304 21.908 1.00 17.49 436 LEU B N 1
ATOM 6880 C CA . LEU B 1 436 ? 2.224 8.673 22.310 1.00 17.16 436 LEU B CA 1
ATOM 6881 C C . LEU B 1 436 ? 1.855 9.703 21.253 1.00 17.19 436 LEU B C 1
ATOM 6882 O O . LEU B 1 436 ? 1.386 10.798 21.620 1.00 15.97 436 LEU B O 1
ATOM 6887 N N . ASN B 1 437 ? 2.055 9.372 19.964 1.00 16.22 437 ASN B N 1
ATOM 6888 C CA . ASN B 1 437 ? 1.550 10.216 18.859 1.00 16.44 437 ASN B CA 1
ATOM 6889 C C . ASN B 1 437 ? 0.044 10.326 18.896 1.00 16.85 437 ASN B C 1
ATOM 6890 O O . ASN B 1 437 ? -0.521 11.417 18.708 1.00 17.43 437 ASN B O 1
ATOM 6895 N N . ILE B 1 438 ? -0.622 9.203 19.135 1.00 17.96 438 ILE B N 1
ATOM 6896 C CA . ILE B 1 438 ? -2.077 9.169 19.208 1.00 18.23 438 ILE B CA 1
ATOM 6897 C C . ILE B 1 438 ? -2.587 10.024 20.367 1.00 18.18 438 ILE B C 1
ATOM 6898 O O . ILE B 1 438 ? -3.579 10.750 20.227 1.00 17.42 438 ILE B O 1
ATOM 6903 N N . LEU B 1 439 ? -1.842 10.028 21.469 1.00 19.33 439 LEU B N 1
ATOM 6904 C CA . LEU B 1 439 ? -2.167 10.838 22.647 1.00 18.19 439 LEU B CA 1
ATOM 6905 C C . LEU B 1 439 ? -2.062 12.297 22.286 1.00 18.61 439 LEU B C 1
ATOM 6906 O O . LEU B 1 439 ? -2.961 13.101 22.560 1.00 17.52 439 LEU B O 1
ATOM 6911 N N . GLY B 1 440 ? -0.962 12.666 21.635 1.00 18.18 440 GLY B N 1
ATOM 6912 C CA . GLY B 1 440 ? -0.817 14.039 21.182 1.00 20.04 440 GLY B CA 1
ATOM 6913 C C . GLY B 1 440 ? -1.925 14.503 20.246 1.00 19.61 440 GLY B C 1
ATOM 6914 O O . GLY B 1 440 ? -2.413 15.628 20.346 1.00 19.35 440 GLY B O 1
ATOM 6915 N N . GLN B 1 441 ? -2.314 13.613 19.337 1.00 20.59 441 GLN B N 1
ATOM 6916 C CA . GLN B 1 441 ? -3.388 13.904 18.391 1.00 21.04 441 GLN B CA 1
ATOM 6917 C C . GLN B 1 441 ? -4.728 14.089 19.112 1.00 20.57 441 GLN B C 1
ATOM 6918 O O . GLN B 1 441 ? -5.513 14.972 18.735 1.00 21.39 441 GLN B O 1
ATOM 6924 N N . ALA B 1 442 ? -4.983 13.295 20.158 1.00 21.29 442 ALA B N 1
ATOM 6925 C CA . ALA B 1 442 ? -6.178 13.459 20.976 1.00 21.19 442 ALA B CA 1
ATOM 6926 C C . ALA B 1 442 ? -6.186 14.805 21.710 1.00 21.39 442 ALA B C 1
ATOM 6927 O O . ALA B 1 442 ? -7.234 15.470 21.804 1.00 21.55 442 ALA B O 1
ATOM 6929 N N . ALA B 1 443 ? -5.014 15.243 22.191 1.00 21.22 443 ALA B N 1
ATOM 6930 C CA . ALA B 1 443 ? -4.878 16.545 22.841 1.00 21.78 443 ALA B CA 1
ATOM 6931 C C . ALA B 1 443 ? -5.141 17.689 21.838 1.00 22.13 443 ALA B C 1
ATOM 6932 O O . ALA B 1 443 ? -5.883 18.652 22.138 1.00 20.30 443 ALA B O 1
ATOM 6934 N N . GLN B 1 444 ? -4.547 17.573 20.647 1.00 21.86 444 GLN B N 1
ATOM 6935 C CA . GLN B 1 444 ? -4.844 18.501 19.538 1.00 23.15 444 GLN B CA 1
ATOM 6936 C C . GLN B 1 444 ? -6.324 18.625 19.259 1.00 22.86 444 GLN B C 1
ATOM 6937 O O . GLN B 1 444 ? -6.820 19.738 19.136 1.00 22.34 444 GLN B O 1
ATOM 6943 N N . ALA B 1 445 ? -7.029 17.494 19.183 1.00 23.92 445 ALA B N 1
ATOM 6944 C CA . ALA B 1 445 ? -8.443 17.515 18.852 1.00 24.06 445 ALA B CA 1
ATOM 6945 C C . ALA B 1 445 ? -9.268 18.202 19.943 1.00 24.92 445 ALA B C 1
ATOM 6946 O O . ALA B 1 445 ? -10.184 18.980 19.637 1.00 23.73 445 ALA B O 1
ATOM 6948 N N . GLN B 1 446 ? -8.938 17.914 21.196 1.00 24.94 446 GLN B N 1
ATOM 6949 C CA . GLN B 1 446 ? -9.526 18.597 22.333 1.00 25.98 446 GLN B CA 1
ATOM 6950 C C . GLN B 1 446 ? -9.310 20.102 22.275 1.00 26.34 446 GLN B C 1
ATOM 6951 O O . GLN B 1 446 ? -10.261 20.887 22.374 1.00 26.34 446 GLN B O 1
ATOM 6957 N N . ALA B 1 447 ? -8.053 20.502 22.159 1.00 26.55 447 ALA B N 1
ATOM 6958 C CA . ALA B 1 447 ? -7.682 21.910 22.116 1.00 28.42 447 ALA B CA 1
ATOM 6959 C C . ALA B 1 447 ? -8.383 22.668 20.972 1.00 30.29 447 ALA B C 1
ATOM 6960 O O . ALA B 1 447 ? -8.844 23.798 21.165 1.00 30.29 447 ALA B O 1
ATOM 6962 N N . ASP B 1 448 ? -8.485 22.044 19.799 1.00 31.96 448 ASP B N 1
ATOM 6963 C CA . ASP B 1 448 ? -9.070 22.695 18.624 1.00 35.11 448 ASP B CA 1
ATOM 6964 C C . ASP B 1 448 ? -10.601 22.813 18.761 1.00 37.36 448 ASP B C 1
ATOM 6965 O O . ASP B 1 448 ? -11.225 23.582 18.034 1.00 38.33 448 ASP B O 1
ATOM 6970 N N . LYS B 1 449 ? -11.175 21.994 19.644 1.00 39.57 449 LYS B N 1
ATOM 6971 C CA . LYS B 1 449 ? -12.560 22.052 20.173 1.00 41.86 449 LYS B CA 1
ATOM 6972 C C . LYS B 1 449 ? -13.430 20.906 19.676 1.00 42.51 449 LYS B C 1
ATOM 6973 O O . LYS B 1 449 ? -14.014 20.174 20.489 1.00 43.79 449 LYS B O 1
#

Secondary structure (DSSP, 8-state):
-EEEEE--SHHHHHHHHHHHHH-TT-EEEEEESSS---B---HHHHHTT-BGGG-GGGGBS--HHHHHHTT-EEEESEEEEEEEGGGTEEEEEETTT--EEEEE-SEEEE---EEE-----TTTTSTTEEE-SSHHHHHHHHHHGGG-SEEEEE--SHHHHHHHHHHHTTT-EEEEEESSSSTTTTTS-HHHHHHHHHHHHHTT-EEEESS-EEEEEEETTEEEEEETTS-EEEESEEEE---EEE--GGGTTTS-B-TTSPBP--TTSB-SSTTEEE-STTB-EEETTTTEEE----HHHHHHHHHHHHHTSSS-------B---EEEEETTEEEEEEE--HHHHHHTT---EEEEEEEESS-TTBS---EEEEEEEE-TTT-BEEEEEEEESS--HHHHHHHHHHHHTT-BHHHHHHS-----TTT--SS-HHHHHHHHHHHHHHHH-/-EEEEE--SHHHHHHHHHHHHH-TT-EEEEE-SSS--SB---HHHHHTT-BGGG-GGGGBS--HHHHHHTT-EEE-SEEEEEEEGGGTEEEEEETTT--EEEEE-SEEEE---EEE---S-TTTTSTTEEE-SSHHHHHHHHHHGGG-SEEEEE--SHHHHHHHHHHHTTT-EEEEEESSSSTTTTTS-HHHHHHHHHHHHHTTEEEEESS-EEEEEEETTEEEEEETTS-EEEESEEEE-S-EEE--GGGTTTS-B-TT-PBP--TTSB-SSTTEEE-GGGB-EEEGGGTEEE----HHHHHHHHHHHHHTSSS-------B---EEEEETTEEEEEEE--HHHHHHTT---EEEEEEEESS-TTBS---EEEEEEEE-TTT-BEEEEEEEESS--THHHHHHHHHHHTT-BHHHHHHS-----TTT--SS-HHHHHHHHHHHHHH-

CATH classification: 3.50.50.60 (+2 more: 3.50.50.60, 3.30.390.30)

Solvent-accessible surface area: 35984 Å² total

InterPro domains:
  IPR004099 Pyridine nucleotide-disulphide oxidoreductase, dimerisation domain [PF02852] (339-430)
  IPR016156 FAD/NAD-linked reductase, dimerisation domain superfamily [G3DSA:3.30.390.30] (335-447)
  IPR016156 FAD/NAD-linked reductase, dimerisation domain superfamily [SSF55424] (323-444)
  IPR023753 FAD/NAD(P)-binding domain [PF07992] (1-307)
  IPR036188 FAD/NAD(P)-binding domain superfamily [G3DSA:3.50.50.60] (2-314)
  IPR036188 FAD/NAD(P)-binding domain superfamily [G3DSA:3.50.50.60] (42-245)
  IPR036188 FAD/NAD(P)-binding domain superfamily [SSF51905] (1-316)
  IPR050260 FAD-dependent oxidoreductase [PTHR43429] (2-433)

Sequence (898 aa):
MKVIVVGCTHAGTFAVKQTIADHPDADVTAYEMNDNISFLSGIALYLGKEIKNNDPRGLFYSSPEELSNLGANVQMRHQVTNVDPETKTIKVKDLITNEEKTEAYDKLIMTTGSKPTVPPIPGIDSSRVYLCKNYNDAKKLFEEAPKAKTITIIGSGYIGAELAEAYSNQNYNVNLIDGHERVLYKYFDKEFTDILAKDYEAHGVNLVLGSKVAAFEEVDDEIITKTLDGKEIKSDIAILCIGFRPNTELLKGKVAMLDNGAIITDEYMHSSNRDIFAAGDSAAVHYNPTNSNAYIPLATNAVRQGRLVGLNLTEDKVKDMGTQSSSGLKLYGRTYVSTGINTALAKANNLKVSEVIIADNYRPEFMLSTDEVLMSLVYDPKTRVILGGALSSMHDVSQSANVLSVCIQNKNTIDDLAMVDMLFQPQFDRPFNYLNILGQAAQAQADKAHMKVIVVGCTHAGTFAVKQTIADHPDADVTAYEMNDNISFLSGIALYLGKEIKNNDPRGLFYSSPEELSNLGANVQMRHQVTNVDPETKTIKVKDLITNEEKTEAYDKLIMTTGSKPTVPPIPGIDSSRVYLCKNYNDAKKLFEEAPKAKTITIIGSGYIGAELAEAYSNQNYNVNLIDGHERVLYKYFDKEFTDILAKDYEAHGVNLVLGSKVAAFEEVDDEIITKTLDGKEIKSDIAILCIGFRPNTELLKGKVAMLDNGAIITDEYMHSSNRDIFAAGDSAAVHYNPTNSNAYIPLATNAVRQGRLVGLNLTEDKVKDMGTQSSSGLKLYGRTYVSTGINTALAKANNLKVSEVIIADNYRPEFMLSTDEVLMSLVYDPKTRVILGGALSSMHDVSQSANVLSVCIQNKNTIDDLAMVDMLFQPQFDRPFNYLNILGQAAQAQADK

B-factor: mean 28.05, std 8.23, range [13.8, 72.97]

Nearest PDB structures (foldseek):
  2cdu-assembly1_B  TM=9.997E-01  e=7.175E-97  Fructilactobacillus sanfranciscensis
  1nhq-assembly1_A  TM=9.467E-01  e=3.229E-58  Enterococcus faecalis
  1nhr-assembly1_A  TM=9.460E-01  e=5.447E-58  Enterococcus faecalis
  1nhp-assembly1_A  TM=9.461E-01  e=1.032E-57  Enterococcus faecalis
  6pfz-assembly1_C  TM=9.482E-01  e=8.064E-45  Archaeoglobus fulgidus DSM 4304